Protein 4RIT (pdb70)

CATH classification: 3.90.1150.170 (+1 more: 3.40.640.10)

B-factor: mean 29.55, std 12.43, range [13.77, 82.66]

Structure (mmCIF, N/CA/C/O backbone):
data_4RIT
#
_entry.id   4RIT
#
_cell.length_a   77.483
_cell.length_b   118.566
_cell.length_c   126.018
_cell.angle_alpha   90.00
_cell.angle_beta   90.00
_cell.angle_gamma   90.00
#
_symmetry.space_group_name_H-M   'P 21 21 21'
#
loop_
_entity.id
_entity.type
_entity.pdbx_description
1 polymer 'Pyridoxal-dependent decarboxylase'
2 non-polymer 'CHLORIDE ION'
3 non-polymer GLYCEROL
4 non-polymer 2-AMINO-2-HYDROXYMETHYL-PROPANE-1,3-DIOL
5 water water
#
loop_
_atom_site.group_PDB
_atom_site.id
_atom_site.type_symbol
_atom_site.label_atom_id
_atom_site.label_alt_id
_atom_site.label_comp_id
_atom_site.label_asym_id
_atom_site.label_entity_id
_atom_site.label_seq_id
_atom_site.pdbx_PDB_ins_code
_atom_site.Cartn_x
_atom_site.Cartn_y
_atom_site.Cartn_z
_atom_site.occupancy
_atom_site.B_iso_or_equiv
_atom_site.auth_seq_id
_atom_site.auth_comp_id
_atom_site.auth_asym_id
_atom_site.auth_atom_id
_atom_site.pdbx_PDB_model_num
ATOM 1 N N . PHE A 1 8 ? 4.181 25.695 53.197 1.00 58.39 5 PHE B N 1
ATOM 2 C CA . PHE A 1 8 ? 3.820 26.846 52.372 1.00 60.89 5 PHE B CA 1
ATOM 3 C C . PHE A 1 8 ? 4.147 26.539 50.928 1.00 58.01 5 PHE B C 1
ATOM 4 O O . PHE A 1 8 ? 5.142 25.864 50.669 1.00 58.78 5 PHE B O 1
ATOM 12 N N . LEU A 1 9 ? 3.336 27.060 50.002 1.00 55.61 6 LEU B N 1
ATOM 13 C CA . LEU A 1 9 ? 3.616 26.968 48.556 1.00 46.48 6 LEU B CA 1
ATOM 14 C C . LEU A 1 9 ? 3.506 28.336 47.899 1.00 39.29 6 LEU B C 1
ATOM 15 O O . LEU A 1 9 ? 2.562 29.068 48.178 1.00 43.14 6 LEU B O 1
ATOM 20 N N . PRO A 1 10 ? 4.455 28.693 47.015 1.00 40.65 7 PRO B N 1
ATOM 21 C CA . PRO A 1 10 ? 4.282 30.002 46.358 1.00 41.44 7 PRO B CA 1
ATOM 22 C C . PRO A 1 10 ? 3.003 30.073 45.516 1.00 40.57 7 PRO B C 1
ATOM 23 O O . PRO A 1 10 ? 2.504 29.033 45.060 1.00 37.66 7 PRO B O 1
ATOM 27 N N . ALA A 1 11 ? 2.495 31.296 45.339 1.00 44.14 8 ALA B N 1
ATOM 28 C CA . ALA A 1 11 ? 1.255 31.575 44.626 1.00 42.22 8 ALA B CA 1
ATOM 29 C C . ALA A 1 11 ? 1.277 31.071 43.185 1.00 36.17 8 ALA B C 1
ATOM 30 O O . ALA A 1 11 ? 0.217 30.848 42.615 1.00 36.17 8 ALA B O 1
ATOM 32 N N . THR A 1 12 ? 2.463 30.902 42.596 1.00 29.47 9 THR B N 1
ATOM 33 C CA . THR A 1 12 ? 2.549 30.482 41.204 1.00 24.34 9 THR B CA 1
ATOM 34 C C . THR A 1 12 ? 3.270 29.149 41.019 1.00 23.59 9 THR B C 1
ATOM 35 O O . THR A 1 12 ? 3.643 28.811 39.887 1.00 24.61 9 THR B O 1
ATOM 39 N N . ALA A 1 13 ? 3.442 28.395 42.101 1.00 24.45 10 ALA B N 1
ATOM 40 C CA . ALA A 1 13 ? 4.095 27.076 42.002 1.00 24.36 10 ALA B CA 1
ATOM 41 C C . ALA A 1 13 ? 3.381 26.180 40.981 1.00 23.21 10 ALA B C 1
ATOM 42 O O . ALA A 1 13 ? 4.027 25.420 40.249 1.00 22.69 10 ALA B O 1
ATOM 44 N N . PHE A 1 14 ? 2.054 26.292 40.918 1.00 22.82 11 PHE B N 1
ATOM 45 C CA . PHE A 1 14 ? 1.245 25.558 39.938 1.00 22.71 11 PHE B CA 1
ATOM 46 C C . PHE A 1 14 ? 0.274 26.522 39.292 1.00 27.54 11 PHE B C 1
ATOM 47 O O . PHE A 1 14 ? 0.072 27.624 39.811 1.00 28.17 11 PHE B O 1
ATOM 55 N N . ILE A 1 15 ? -0.306 26.130 38.164 1.00 23.25 12 ILE B N 1
ATOM 56 C CA . ILE A 1 15 ? -1.334 26.965 37.538 1.00 20.45 12 ILE B CA 1
ATOM 57 C C . ILE A 1 15 ? -2.688 26.460 37.990 1.00 24.31 12 ILE B C 1
ATOM 58 O O . ILE A 1 15 ? -3.043 25.323 37.762 1.00 24.80 12 ILE B O 1
ATOM 63 N N . ASP A 1 16 ? -3.422 27.314 38.669 1.00 24.89 13 ASP B N 1
ATOM 64 C CA . ASP A 1 16 ? -4.725 26.945 39.188 1.00 24.13 13 ASP B CA 1
ATOM 65 C C . ASP A 1 16 ? -5.695 26.666 38.044 1.00 28.44 13 ASP B C 1
ATOM 66 O O . ASP A 1 16 ? -5.917 27.544 37.199 1.00 24.89 13 ASP B O 1
ATOM 71 N N . PRO A 1 17 ? -6.286 25.460 38.008 1.00 29.09 14 PRO B N 1
ATOM 72 C CA . PRO A 1 17 ? -7.123 25.079 36.855 1.00 29.80 14 PRO B CA 1
ATOM 73 C C . PRO A 1 17 ? -8.482 25.805 36.856 1.00 31.09 14 PRO B C 1
ATOM 74 O O . PRO A 1 17 ? -9.263 25.627 35.917 1.00 26.82 14 PRO B O 1
ATOM 78 N N . GLU A 1 18 ? -8.770 26.594 37.893 1.00 27.38 15 GLU B N 1
ATOM 79 C CA . GLU A 1 18 ? -9.994 27.383 37.921 1.00 29.38 15 GLU B CA 1
ATOM 80 C C . GLU A 1 18 ? -9.702 28.887 37.895 1.00 32.76 15 GLU B C 1
ATOM 81 O O . GLU A 1 18 ? -10.546 29.695 38.266 1.00 35.91 15 GLU B O 1
ATOM 87 N N . GLY A 1 19 ? -8.493 29.247 37.483 1.00 30.53 16 GLY B N 1
ATOM 88 C CA . GLY A 1 19 ? -8.161 30.618 37.152 1.00 31.15 16 GLY B CA 1
ATOM 89 C C . GLY A 1 19 ? -7.762 31.489 38.317 1.00 33.04 16 GLY B C 1
ATOM 90 O O . GLY A 1 19 ? -7.446 32.672 38.118 1.00 32.33 16 GLY B O 1
ATOM 91 N N . ARG A 1 20 ? -7.727 30.931 39.521 1.00 30.33 17 ARG B N 1
ATOM 92 C CA . ARG A 1 20 ? -7.596 31.788 40.707 1.00 32.91 17 ARG B CA 1
ATOM 93 C C . ARG A 1 20 ? -6.226 32.476 40.833 1.00 33.83 17 ARG B C 1
ATOM 94 O O . ARG A 1 20 ? -6.124 33.499 41.522 1.00 38.34 17 ARG B O 1
ATOM 102 N N . ASN A 1 21 ? -5.205 31.981 40.146 1.00 29.27 18 ASN B N 1
ATOM 103 C CA . ASN A 1 21 ? -3.924 32.695 40.110 1.00 28.88 18 ASN B CA 1
ATOM 104 C C . ASN A 1 21 ? -3.528 33.123 38.698 1.00 27.89 18 ASN B C 1
ATOM 105 O O . ASN A 1 21 ? -2.354 33.261 38.398 1.00 26.86 18 ASN B O 1
ATOM 110 N N . ARG A 1 22 ? -4.522 33.355 37.844 1.00 28.46 19 ARG B N 1
ATOM 111 C CA . ARG A 1 22 ? -4.244 33.619 36.436 1.00 27.65 19 ARG B CA 1
ATOM 112 C C . ARG A 1 22 ? -3.322 34.813 36.243 1.00 28.11 19 ARG B C 1
ATOM 113 O O . ARG A 1 22 ? -2.369 34.738 35.474 1.00 29.50 19 ARG B O 1
ATOM 121 N N . ASN A 1 23 ? -3.618 35.923 36.914 1.00 30.25 20 ASN B N 1
ATOM 122 C CA . ASN A 1 23 ? -2.837 37.126 36.637 1.00 31.92 20 ASN B CA 1
ATOM 123 C C . ASN A 1 23 ? -1.378 36.945 37.037 1.00 30.21 20 ASN B C 1
ATOM 124 O O . ASN A 1 23 ? -0.478 37.334 36.302 1.00 31.73 20 ASN B O 1
ATOM 129 N N . GLU A 1 24 ? -1.159 36.325 38.185 1.00 30.32 21 GLU B N 1
ATOM 130 C CA . GLU A 1 24 ? 0.171 36.070 38.696 1.00 29.37 21 GLU B CA 1
ATOM 131 C C . GLU A 1 24 ? 0.973 35.126 37.775 1.00 33.35 21 GLU B C 1
ATOM 132 O O . GLU A 1 24 ? 2.162 35.326 37.524 1.00 27.12 21 GLU B O 1
ATOM 138 N N . VAL A 1 25 ? 0.318 34.070 37.309 1.00 25.08 22 VAL B N 1
ATOM 139 C CA . VAL A 1 25 ? 0.944 33.136 36.411 1.00 25.96 22 VAL B CA 1
ATOM 140 C C . VAL A 1 25 ? 1.270 33.803 35.077 1.00 26.76 22 VAL B C 1
ATOM 141 O O . VAL A 1 25 ? 2.368 33.637 34.553 1.00 25.34 22 VAL B O 1
ATOM 145 N N . GLU A 1 26 ? 0.335 34.594 34.556 1.00 27.55 23 GLU B N 1
ATOM 146 C CA . GLU A 1 26 ? 0.533 35.232 33.259 1.00 26.90 23 GLU B CA 1
ATOM 147 C C . GLU A 1 26 ? 1.768 36.146 33.332 1.00 28.32 23 GLU B C 1
ATOM 148 O O . GLU A 1 26 ? 2.603 36.161 32.413 1.00 30.31 23 GLU B O 1
ATOM 154 N N . ARG A 1 27 ? 1.889 36.884 34.432 1.00 26.97 24 ARG B N 1
ATOM 155 C CA . ARG A 1 27 ? 3.011 37.801 34.635 1.00 26.50 24 ARG B CA 1
ATOM 156 C C . ARG A 1 27 ? 4.344 37.077 34.664 1.00 32.15 24 ARG B C 1
ATOM 157 O O . ARG A 1 27 ? 5.304 37.499 34.010 1.00 31.62 24 ARG B O 1
ATOM 165 N N . LEU A 1 28 ? 4.395 35.992 35.433 1.00 28.00 25 LEU B N 1
ATOM 166 C CA . LEU A 1 28 ? 5.608 35.179 35.547 1.00 27.44 25 LEU B CA 1
ATOM 167 C C . LEU A 1 28 ? 5.994 34.562 34.210 1.00 28.53 25 LEU B C 1
ATOM 168 O O . LEU A 1 28 ? 7.149 34.639 33.795 1.00 27.67 25 LEU B O 1
ATOM 173 N N . VAL A 1 29 ? 5.032 33.931 33.537 1.00 24.59 26 VAL B N 1
ATOM 174 C CA . VAL A 1 29 ? 5.313 33.347 32.229 1.00 24.43 26 VAL B CA 1
ATOM 175 C C . VAL A 1 29 ? 5.797 34.406 31.254 1.00 24.93 26 VAL B C 1
ATOM 176 O O . VAL A 1 29 ? 6.748 34.165 30.485 1.00 25.55 26 VAL B O 1
ATOM 180 N N . GLN A 1 30 ? 5.174 35.591 31.295 1.00 24.53 27 GLN B N 1
ATOM 181 C CA . GLN A 1 30 ? 5.525 36.630 30.349 1.00 26.36 27 GLN B CA 1
ATOM 182 C C . GLN A 1 30 ? 6.964 37.109 30.570 1.00 26.41 27 GLN B C 1
ATOM 183 O O . GLN A 1 30 ? 7.668 37.390 29.610 1.00 24.91 27 GLN B O 1
ATOM 189 N N . GLN A 1 31 ? 7.400 37.203 31.825 1.00 25.64 28 GLN B N 1
ATOM 190 C CA . GLN A 1 31 ? 8.775 37.627 32.106 1.00 27.55 28 GLN B CA 1
ATOM 191 C C . GLN A 1 31 ? 9.791 36.636 31.522 1.00 27.47 28 GLN B C 1
ATOM 192 O O . GLN A 1 31 ? 10.832 37.033 30.968 1.00 24.86 28 GLN B O 1
ATOM 198 N N . VAL A 1 32 ? 9.495 35.341 31.651 1.00 23.23 29 VAL B N 1
ATOM 199 C CA . VAL A 1 32 ? 10.390 34.331 31.104 1.00 23.74 29 VAL B CA 1
ATOM 200 C C . VAL A 1 32 ? 10.364 34.371 29.564 1.00 23.63 29 VAL B C 1
ATOM 201 O O . VAL A 1 32 ? 11.423 34.308 28.892 1.00 23.60 29 VAL B O 1
ATOM 205 N N . VAL A 1 33 ? 9.168 34.471 28.987 1.00 22.95 30 VAL B N 1
ATOM 206 C CA . VAL A 1 33 ? 9.075 34.533 27.514 1.00 23.00 30 VAL B CA 1
ATOM 207 C C . VAL A 1 33 ? 9.821 35.747 26.945 1.00 24.16 30 VAL B C 1
ATOM 208 O O . VAL A 1 33 ? 10.579 35.623 25.959 1.00 22.37 30 VAL B O 1
ATOM 212 N N . ASP A 1 34 ? 9.669 36.897 27.598 1.00 26.22 31 ASP B N 1
ATOM 213 C CA . ASP A 1 34 ? 10.325 38.121 27.122 1.00 25.17 31 ASP B CA 1
ATOM 214 C C . ASP A 1 34 ? 11.833 37.987 27.218 1.00 26.35 31 ASP B C 1
ATOM 215 O O . ASP A 1 34 ? 12.566 38.464 26.361 1.00 24.87 31 ASP B O 1
ATOM 220 N N . LEU A 1 35 ? 12.294 37.388 28.301 1.00 21.66 32 LEU B N 1
ATOM 221 C CA . LEU A 1 35 ? 13.719 37.170 28.483 1.00 24.44 32 LEU B CA 1
ATOM 222 C C . LEU A 1 35 ? 14.270 36.264 27.364 1.00 23.67 32 LEU B C 1
ATOM 223 O O . LEU A 1 35 ? 15.282 36.567 26.733 1.00 24.11 32 LEU B O 1
ATOM 228 N N . ILE A 1 36 ? 13.608 35.145 27.139 1.00 21.36 33 ILE B N 1
ATOM 229 C CA . ILE A 1 36 ? 14.029 34.212 26.109 1.00 22.35 33 ILE B CA 1
ATOM 230 C C . ILE A 1 36 ? 14.005 34.881 24.736 1.00 22.49 33 ILE B C 1
ATOM 231 O O . ILE A 1 36 ? 14.938 34.738 23.964 1.00 23.91 33 ILE B O 1
ATOM 236 N N . LEU A 1 37 ? 12.928 35.596 24.411 1.00 21.78 34 LEU B N 1
ATOM 237 C CA . LEU A 1 37 ? 12.856 36.250 23.091 1.00 22.99 34 LEU B CA 1
ATOM 238 C C . LEU A 1 37 ? 13.966 37.290 22.909 1.00 25.16 34 LEU B C 1
ATOM 239 O O . LEU A 1 37 ? 14.532 37.439 21.828 1.00 24.14 34 LEU B O 1
ATOM 244 N N . ALA A 1 38 ? 14.293 38.007 23.980 1.00 23.39 35 ALA B N 1
ATOM 245 C CA . ALA A 1 38 ? 15.362 38.994 23.882 1.00 25.62 35 ALA B CA 1
ATOM 246 C C . ALA A 1 38 ? 16.694 38.291 23.620 1.00 24.49 35 ALA B C 1
ATOM 247 O O . ALA A 1 38 ? 17.519 38.801 22.831 1.00 23.84 35 ALA B O 1
ATOM 249 N N . LYS A 1 39 ? 16.917 37.158 24.301 1.00 20.97 36 LYS B N 1
ATOM 250 C CA . LYS A 1 39 ? 18.194 36.458 24.158 1.00 20.23 36 LYS B CA 1
ATOM 251 C C . LYS A 1 39 ? 18.299 35.798 22.793 1.00 22.68 36 LYS B C 1
ATOM 252 O O . LYS A 1 39 ? 19.413 35.678 22.273 1.00 24.98 36 LYS B O 1
ATOM 258 N N . LEU A 1 40 ? 17.177 35.320 22.238 1.00 19.28 37 LEU B N 1
ATOM 259 C CA . LEU A 1 40 ? 17.259 34.636 20.934 1.00 19.70 37 LEU B CA 1
ATOM 260 C C . LEU A 1 40 ? 17.228 35.626 19.765 1.00 22.61 37 LEU B C 1
ATOM 261 O O . LEU A 1 40 ? 17.967 35.461 18.784 1.00 22.91 37 LEU B O 1
ATOM 266 N N . THR A 1 41 ? 16.376 36.639 19.832 1.00 18.79 38 THR B N 1
ATOM 267 C CA . THR A 1 41 ? 16.364 37.630 18.733 1.00 19.09 38 THR B CA 1
ATOM 268 C C . THR A 1 41 ? 17.665 38.447 18.753 1.00 22.00 38 THR B C 1
ATOM 269 O O . THR A 1 41 ? 18.022 39.062 17.756 1.00 23.67 38 THR B O 1
ATOM 273 N N . GLY A 1 42 ? 18.375 38.419 19.894 1.00 24.11 39 GLY B N 1
ATOM 274 C CA . GLY A 1 42 ? 19.662 39.074 20.031 1.00 24.80 39 GLY B CA 1
ATOM 275 C C . GLY A 1 42 ? 20.798 38.074 20.222 1.00 24.47 39 GLY B C 1
ATOM 276 O O . GLY A 1 42 ? 21.808 38.413 20.833 1.00 27.88 39 GLY B O 1
ATOM 277 N N . ALA A 1 43 ? 20.652 36.857 19.698 1.00 21.85 40 ALA B N 1
ATOM 278 C CA . ALA A 1 43 ? 21.643 35.814 19.951 1.00 20.93 40 ALA B CA 1
ATOM 279 C C . ALA A 1 43 ? 23.016 36.136 19.392 1.00 27.29 40 ALA B C 1
ATOM 280 O O . ALA A 1 43 ? 24.023 35.618 19.902 1.00 26.53 40 ALA B O 1
ATOM 282 N N . ALA A 1 44 ? 23.077 36.935 18.326 1.00 23.51 41 ALA B N 1
ATOM 283 C CA . ALA A 1 44 ? 24.369 37.251 17.743 1.00 23.12 41 ALA B CA 1
ATOM 284 C C . ALA A 1 44 ? 25.160 38.176 18.677 1.00 26.59 41 ALA B C 1
ATOM 285 O O . ALA A 1 44 ? 26.337 38.402 18.452 1.00 30.08 41 ALA B O 1
ATOM 287 N N . GLU A 1 45 ? 24.535 38.693 19.736 1.00 26.05 42 GLU B N 1
ATOM 288 C CA . GLU A 1 45 ? 25.289 39.515 20.687 1.00 31.26 42 GLU B CA 1
ATOM 289 C C . GLU A 1 45 ? 26.132 38.634 21.625 1.00 33.87 42 GLU B C 1
ATOM 290 O O . GLU A 1 45 ? 27.005 39.151 22.319 1.00 35.52 42 GLU B O 1
ATOM 296 N N . ARG A 1 46 ? 25.875 37.324 21.652 1.00 29.58 43 ARG B N 1
ATOM 297 C CA . ARG A 1 46 ? 26.648 36.399 22.499 1.00 24.50 43 ARG B CA 1
ATOM 298 C C . ARG A 1 46 ? 27.533 35.529 21.624 1.00 25.96 43 ARG B C 1
ATOM 299 O O . ARG A 1 46 ? 27.088 35.117 20.571 1.00 25.17 43 ARG B O 1
ATOM 307 N N . PRO A 1 47 ? 28.766 35.227 22.066 1.00 27.80 44 PRO B N 1
ATOM 308 C CA . PRO A 1 47 ? 29.665 34.448 21.204 1.00 27.01 44 PRO B CA 1
ATOM 309 C C . PRO A 1 47 ? 29.166 33.004 21.070 1.00 26.13 44 PRO B C 1
ATOM 310 O O . PRO A 1 47 ? 28.293 32.571 21.851 1.00 22.18 44 PRO B O 1
ATOM 314 N N . PRO A 1 48 ? 29.719 32.247 20.105 1.00 23.76 45 PRO B N 1
ATOM 315 C CA . PRO A 1 48 ? 29.233 30.873 19.913 1.00 23.92 45 PRO B CA 1
ATOM 316 C C . PRO A 1 48 ? 29.472 30.010 21.168 1.00 23.11 45 PRO B C 1
ATOM 317 O O . PRO A 1 48 ? 28.729 29.080 21.427 1.00 23.34 45 PRO B O 1
ATOM 329 N N . PRO A 1 50 ? 30.513 30.152 25.494 1.00 26.71 47 PRO B N 1
ATOM 330 C CA . PRO A 1 50 ? 30.581 31.183 26.545 1.00 28.41 47 PRO B CA 1
ATOM 331 C C . PRO A 1 50 ? 31.961 31.437 27.146 1.00 35.21 47 PRO B C 1
ATOM 332 O O . PRO A 1 50 ? 32.844 30.610 27.030 1.00 33.97 47 PRO B O 1
ATOM 336 N N . GLU A 1 51 ? 32.111 32.587 27.795 1.00 46.21 48 GLU B N 1
ATOM 337 C CA . GLU A 1 51 ? 33.347 32.943 28.487 1.00 57.30 48 GLU B CA 1
ATOM 338 C C . GLU A 1 51 ? 33.596 31.984 29.643 1.00 61.02 48 GLU B C 1
ATOM 339 O O . GLU A 1 51 ? 32.664 31.448 30.233 1.00 58.26 48 GLU B O 1
ATOM 345 N N . THR A 1 52 ? 34.861 31.763 29.961 1.00 66.21 49 THR B N 1
ATOM 346 C CA . THR A 1 52 ? 35.248 30.641 30.800 1.00 67.31 49 THR B CA 1
ATOM 347 C C . THR A 1 52 ? 34.544 30.678 32.148 1.00 70.56 49 THR B C 1
ATOM 348 O O . THR A 1 52 ? 34.401 31.721 32.767 1.00 70.98 49 THR B O 1
ATOM 352 N N . VAL A 1 53 ? 34.112 29.492 32.566 1.00 73.07 50 VAL B N 1
ATOM 353 C CA . VAL A 1 53 ? 32.959 29.266 33.423 1.00 68.81 50 VAL B CA 1
ATOM 354 C C . VAL A 1 53 ? 32.944 29.832 34.850 1.00 72.95 50 VAL B C 1
ATOM 355 O O . VAL A 1 53 ? 31.912 30.362 35.271 1.00 75.92 50 VAL B O 1
ATOM 357 N N . ASP A 1 54 ? 34.071 29.741 35.565 1.00 69.52 51 ASP B N 1
ATOM 358 C CA . ASP A 1 54 ? 34.150 30.049 37.006 1.00 71.71 51 ASP B CA 1
ATOM 359 C C . ASP A 1 54 ? 33.864 28.915 38.037 1.00 72.86 51 ASP B C 1
ATOM 360 O O . ASP A 1 54 ? 33.740 29.184 39.224 1.00 77.57 51 ASP B O 1
ATOM 362 N N . LEU A 1 55 ? 33.784 27.667 37.588 1.00 72.07 52 LEU B N 1
ATOM 363 C CA . LEU A 1 55 ? 33.832 26.491 38.477 1.00 66.23 52 LEU B CA 1
ATOM 364 C C . LEU A 1 55 ? 32.835 26.356 39.657 1.00 73.57 52 LEU B C 1
ATOM 365 O O . LEU A 1 55 ? 33.243 26.094 40.789 1.00 80.07 52 LEU B O 1
ATOM 370 N N . PRO A 1 56 ? 31.542 26.528 39.398 1.00 66.32 53 PRO B N 1
ATOM 371 C CA . PRO A 1 56 ? 30.520 26.568 40.472 1.00 62.51 53 PRO B CA 1
ATOM 372 C C . PRO A 1 56 ? 30.721 25.550 41.590 1.00 67.82 53 PRO B C 1
ATOM 373 O O . PRO A 1 56 ? 31.281 24.488 41.355 1.00 71.57 53 PRO B O 1
ATOM 377 N N . GLY A 1 57 ? 30.313 25.916 42.808 1.00 66.37 54 GLY B N 1
ATOM 378 C CA . GLY A 1 57 ? 30.625 25.128 43.994 1.00 64.27 54 GLY B CA 1
ATOM 379 C C . GLY A 1 57 ? 29.404 24.353 44.466 1.00 65.47 54 GLY B C 1
ATOM 380 O O . GLY A 1 57 ? 28.339 24.484 43.872 1.00 70.41 54 GLY B O 1
ATOM 381 N N . PRO A 1 58 ? 29.547 23.556 45.549 1.00 67.52 55 PRO B N 1
ATOM 382 C CA . PRO A 1 58 ? 28.472 22.635 45.975 1.00 69.67 55 PRO B CA 1
ATOM 383 C C . PRO A 1 58 ? 27.075 23.278 46.044 1.00 68.43 55 PRO B C 1
ATOM 384 O O . PRO A 1 58 ? 26.902 24.458 46.371 1.00 71.41 55 PRO B O 1
ATOM 388 N N . ILE A 1 59 ? 26.086 22.465 45.708 1.00 54.61 56 ILE B N 1
ATOM 389 C CA . ILE A 1 59 ? 24.713 22.904 45.540 1.00 44.37 56 ILE B CA 1
ATOM 390 C C . ILE A 1 59 ? 23.952 22.450 46.761 1.00 50.00 56 ILE B C 1
ATOM 391 O O . ILE A 1 59 ? 24.205 21.365 47.281 1.00 55.18 56 ILE B O 1
ATOM 396 N N . THR A 1 60 ? 23.059 23.279 47.275 1.00 49.53 57 THR B N 1
ATOM 397 C CA . THR A 1 60 ? 22.187 22.816 48.341 1.00 45.83 57 THR B CA 1
ATOM 398 C C . THR A 1 60 ? 20.752 23.008 47.869 1.00 45.63 57 THR B C 1
ATOM 399 O O . THR A 1 60 ? 20.426 24.005 47.211 1.00 48.08 57 THR B O 1
ATOM 403 N N . ILE A 1 61 ? 19.885 22.043 48.149 1.00 47.46 58 ILE B N 1
ATOM 404 C CA . ILE A 1 61 ? 18.498 22.206 47.727 1.00 46.31 58 ILE B CA 1
ATOM 405 C C . ILE A 1 61 ? 17.819 23.063 48.781 1.00 33.84 58 ILE B C 1
ATOM 406 O O . ILE A 1 61 ? 17.887 22.729 49.962 1.00 34.64 58 ILE B O 1
ATOM 411 N N . PRO A 1 62 ? 17.182 24.173 48.378 1.00 33.71 59 PRO B N 1
ATOM 412 C CA . PRO A 1 62 ? 16.706 25.078 49.430 1.00 40.51 59 PRO B CA 1
ATOM 413 C C . PRO A 1 62 ? 15.483 24.565 50.160 1.00 39.60 59 PRO B C 1
ATOM 414 O O . PRO A 1 62 ? 14.639 23.839 49.585 1.00 33.60 59 PRO B O 1
ATOM 418 N N . GLU A 1 63 ? 15.413 24.957 51.427 1.00 34.55 60 GLU B N 1
ATOM 419 C CA . GLU A 1 63 ? 14.276 24.701 52.276 1.00 35.05 60 GLU B CA 1
ATOM 420 C C . GLU A 1 63 ? 13.098 25.555 51.841 1.00 38.58 60 GLU B C 1
ATOM 421 O O . GLU A 1 63 ? 12.007 25.050 51.643 1.00 39.18 60 GLU B O 1
ATOM 427 N N . ALA A 1 64 ? 13.332 26.855 51.671 1.00 38.64 61 ALA B N 1
ATOM 428 C CA . ALA A 1 64 ? 12.247 27.788 51.413 1.00 36.59 61 ALA B CA 1
ATOM 429 C C . ALA A 1 64 ? 12.156 28.086 49.917 1.00 33.61 61 ALA B C 1
ATOM 430 O O . ALA A 1 64 ? 13.139 27.943 49.189 1.00 33.21 61 ALA B O 1
ATOM 432 N N . ALA A 1 65 ? 10.966 28.466 49.459 1.00 31.66 62 ALA B N 1
ATOM 433 C CA . ALA A 1 65 ? 10.721 28.810 48.047 1.00 29.52 62 ALA B CA 1
ATOM 434 C C . ALA A 1 65 ? 11.591 29.970 47.608 1.00 35.99 62 ALA B C 1
ATOM 435 O O . ALA A 1 65 ? 11.726 30.944 48.345 1.00 35.96 62 ALA B O 1
ATOM 437 N N . ALA A 1 66 ? 12.147 29.899 46.403 1.00 29.70 63 ALA B N 1
ATOM 438 C CA . ALA A 1 66 ? 12.901 31.004 45.840 1.00 28.54 63 ALA B CA 1
ATOM 439 C C . ALA A 1 66 ? 11.931 32.070 45.324 1.00 30.67 63 ALA B C 1
ATOM 440 O O . ALA A 1 66 ? 10.811 31.730 44.927 1.00 31.85 63 ALA B O 1
ATOM 442 N N . THR A 1 67 ? 12.378 33.318 45.297 1.00 29.95 64 THR B N 1
ATOM 443 C CA . THR A 1 67 ? 11.587 34.408 44.738 1.00 36.13 64 THR B CA 1
ATOM 444 C C . THR A 1 67 ? 11.574 34.314 43.213 1.00 32.88 64 THR B C 1
ATOM 445 O O . THR A 1 67 ? 12.488 33.730 42.606 1.00 27.73 64 THR B O 1
ATOM 449 N N . GLU A 1 68 ? 10.566 34.915 42.586 1.00 34.11 65 GLU B N 1
ATOM 450 C CA . GLU A 1 68 ? 10.554 34.954 41.120 1.00 38.87 65 GLU B CA 1
ATOM 451 C C . GLU A 1 68 ? 11.763 35.731 40.595 1.00 34.28 65 GLU B C 1
ATOM 452 O O . GLU A 1 68 ? 12.328 35.377 39.573 1.00 33.58 65 GLU B O 1
ATOM 458 N N . ALA A 1 69 ? 12.208 36.747 41.329 1.00 33.22 66 ALA B N 1
ATOM 459 C CA . ALA A 1 69 ? 13.436 37.457 40.961 1.00 34.62 66 ALA B CA 1
ATOM 460 C C . ALA A 1 69 ? 14.667 36.531 40.880 1.00 33.42 66 ALA B C 1
ATOM 461 O O . ALA A 1 69 ? 15.472 36.627 39.958 1.00 30.28 66 ALA B O 1
ATOM 463 N N . THR A 1 70 ? 14.826 35.670 41.880 1.00 29.04 67 THR B N 1
ATOM 464 C CA . THR A 1 70 ? 15.947 34.742 41.917 1.00 31.18 67 THR B CA 1
ATOM 465 C C . THR A 1 70 ? 15.852 33.771 40.733 1.00 28.28 67 THR B C 1
ATOM 466 O O . THR A 1 70 ? 16.861 33.450 40.102 1.00 26.74 67 THR B O 1
ATOM 470 N N . LEU A 1 71 ? 14.639 33.314 40.431 1.00 26.19 68 LEU B N 1
ATOM 471 C CA . LEU A 1 71 ? 14.453 32.332 39.374 1.00 25.15 68 LEU B CA 1
ATOM 472 C C . LEU A 1 71 ? 14.746 32.964 38.020 1.00 25.36 68 LEU B C 1
ATOM 473 O O . LEU A 1 71 ? 15.354 32.329 37.160 1.00 24.37 68 LEU B O 1
ATOM 478 N N . LEU A 1 72 ? 14.335 34.211 37.828 1.00 24.58 69 LEU B N 1
ATOM 479 C CA . LEU A 1 72 ? 14.609 34.865 36.557 1.00 29.91 69 LEU B CA 1
ATOM 480 C C . LEU A 1 72 ? 16.098 35.113 36.383 1.00 28.82 69 LEU B C 1
ATOM 481 O O . LEU A 1 72 ? 16.609 34.991 35.278 1.00 26.24 69 LEU B O 1
ATOM 486 N N . GLN A 1 73 ? 16.789 35.488 37.458 1.00 28.31 70 GLN B N 1
ATOM 487 C CA . GLN A 1 73 ? 18.248 35.644 37.372 1.00 31.20 70 GLN B CA 1
ATOM 488 C C . GLN A 1 73 ? 18.904 34.294 37.077 1.00 29.19 70 GLN B C 1
ATOM 489 O O . GLN A 1 73 ? 19.864 34.219 36.326 1.00 27.72 70 GLN B O 1
ATOM 495 N N . ALA A 1 74 ? 18.389 33.220 37.667 1.00 26.63 71 ALA B N 1
ATOM 496 C CA . ALA A 1 74 ? 18.925 31.902 37.357 1.00 26.59 71 ALA B CA 1
ATOM 497 C C . ALA A 1 74 ? 18.794 31.585 35.868 1.00 27.10 71 ALA B C 1
ATOM 498 O O . ALA A 1 74 ? 19.709 31.033 35.248 1.00 22.95 71 ALA B O 1
ATOM 500 N N . ILE A 1 75 ? 17.623 31.882 35.305 1.00 22.31 72 ILE B N 1
ATOM 501 C CA . ILE A 1 75 ? 17.414 31.623 33.872 1.00 21.35 72 ILE B CA 1
ATOM 502 C C . ILE A 1 75 ? 18.371 32.473 33.021 1.00 24.67 72 ILE B C 1
ATOM 503 O O . ILE A 1 75 ? 18.996 31.973 32.072 1.00 22.89 72 ILE B O 1
ATOM 508 N N A ARG A 1 76 ? 18.478 33.752 33.360 0.56 25.00 73 ARG B N 1
ATOM 509 N N B ARG A 1 76 ? 18.493 33.746 33.381 0.44 24.51 73 ARG B N 1
ATOM 510 C CA A ARG A 1 76 ? 19.391 34.648 32.661 0.56 23.03 73 ARG B CA 1
ATOM 511 C CA B ARG A 1 76 ? 19.386 34.672 32.691 0.44 23.06 73 ARG B CA 1
ATOM 512 C C A ARG A 1 76 ? 20.818 3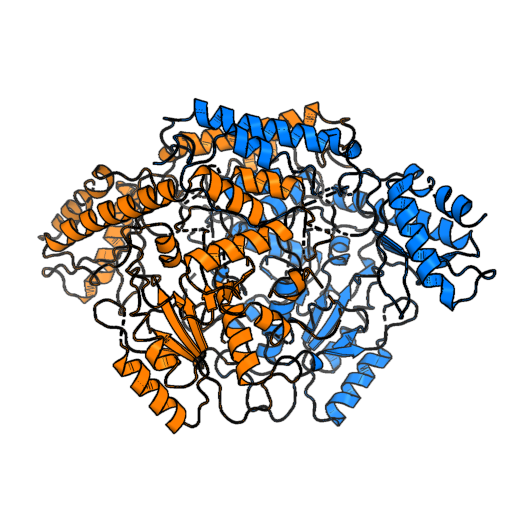4.082 32.686 0.56 23.10 73 ARG B C 1
ATOM 513 C C B ARG A 1 76 ? 20.838 34.168 32.712 0.44 25.02 73 ARG B C 1
ATOM 514 O O A ARG A 1 76 ? 21.477 33.993 31.648 0.56 26.04 73 ARG B O 1
ATOM 515 O O B ARG A 1 76 ? 21.539 34.226 31.702 0.44 27.18 73 ARG B O 1
ATOM 530 N N . ASP A 1 77 ? 21.282 33.669 33.860 1.00 26.90 74 ASP B N 1
ATOM 531 C CA . ASP A 1 77 ? 22.628 33.105 33.996 1.00 25.38 74 ASP B CA 1
ATOM 532 C C . ASP A 1 77 ? 22.799 31.800 33.211 1.00 26.44 74 ASP B C 1
ATOM 533 O O . ASP A 1 77 ? 23.848 31.573 32.602 1.00 23.19 74 ASP B O 1
ATOM 554 N N . VAL A 1 79 ? 21.230 30.941 30.467 1.00 22.64 76 VAL B N 1
ATOM 555 C CA . VAL A 1 79 ? 21.276 31.280 29.037 1.00 24.12 76 VAL B CA 1
ATOM 556 C C . VAL A 1 79 ? 22.612 31.909 28.693 1.00 23.66 76 VAL B C 1
ATOM 557 O O . VAL A 1 79 ? 23.276 31.472 27.744 1.00 23.09 76 VAL B O 1
ATOM 561 N N . ASP A 1 80 ? 23.048 32.874 29.500 1.00 23.37 77 ASP B N 1
ATOM 562 C CA . ASP A 1 80 ? 24.325 33.535 29.220 1.00 25.63 77 ASP B CA 1
ATOM 563 C C . ASP A 1 80 ? 25.510 32.564 29.294 1.00 27.39 77 ASP B C 1
ATOM 564 O O . ASP A 1 80 ? 26.469 32.723 28.566 1.00 27.84 77 ASP B O 1
ATOM 569 N N . GLY A 1 81 ? 25.460 31.572 30.172 1.00 25.18 78 GLY B N 1
ATOM 570 C CA . GLY A 1 81 ? 26.547 30.610 30.238 1.00 24.36 78 GLY B CA 1
ATOM 571 C C . GLY A 1 81 ? 26.453 29.392 29.280 1.00 26.50 78 GLY B C 1
ATOM 572 O O . GLY A 1 81 ? 27.255 28.479 29.386 1.00 25.60 78 GLY B O 1
ATOM 573 N N A SER A 1 82 ? 25.468 29.377 28.379 0.62 24.06 79 SER B N 1
ATOM 574 N N B SER A 1 82 ? 25.465 29.363 28.387 0.38 23.17 79 SER B N 1
ATOM 575 C CA A SER A 1 82 ? 25.211 28.194 27.532 0.62 21.14 79 SER B CA 1
ATOM 576 C CA B SER A 1 82 ? 25.245 28.175 27.548 0.38 20.85 79 SER B CA 1
ATOM 577 C C A SER A 1 82 ? 25.941 28.292 26.187 0.62 21.34 79 SER B C 1
ATOM 578 C C B SER A 1 82 ? 25.945 28.291 26.194 0.38 20.28 79 SER B C 1
ATOM 579 O O A SER A 1 82 ? 26.300 29.393 25.773 0.62 20.16 79 SER B O 1
ATOM 580 O O B SER A 1 82 ? 26.293 29.397 25.783 0.38 19.88 79 SER B O 1
ATOM 593 N N . ASN A 1 84 ? 25.967 28.567 22.194 1.00 18.14 81 ASN B N 1
ATOM 594 C CA . ASN A 1 84 ? 25.033 29.405 21.452 1.00 19.28 81 ASN B CA 1
ATOM 595 C C . ASN A 1 84 ? 25.107 29.100 19.938 1.00 18.72 81 ASN B C 1
ATOM 596 O O . ASN A 1 84 ? 25.708 29.863 19.162 1.00 19.44 81 ASN B O 1
ATOM 601 N N . PRO A 1 85 ? 24.500 28.005 19.522 1.00 17.68 82 PRO B N 1
ATOM 602 C CA . PRO A 1 85 ? 24.501 27.595 18.112 1.00 17.92 82 PRO B CA 1
ATOM 603 C C . PRO A 1 85 ? 23.716 28.552 17.248 1.00 20.12 82 PRO B C 1
ATOM 604 O O . PRO A 1 85 ? 23.808 28.449 16.035 1.00 20.97 82 PRO B O 1
ATOM 608 N N . ALA A 1 86 ? 22.998 29.502 17.835 1.00 16.75 83 ALA B N 1
ATOM 609 C CA . ALA A 1 86 ? 22.319 30.503 17.017 1.00 19.61 83 ALA B CA 1
ATOM 610 C C . ALA A 1 86 ? 23.273 31.601 16.487 1.00 19.45 83 ALA B C 1
ATOM 611 O O . ALA A 1 86 ? 22.962 32.322 15.531 1.00 19.37 83 ALA B O 1
ATOM 613 N N . ASN A 1 87 ? 24.454 31.727 17.075 1.00 18.13 84 ASN B N 1
ATOM 614 C CA . ASN A 1 87 ? 25.417 32.698 16.573 1.00 18.96 84 ASN B CA 1
ATOM 615 C C . ASN A 1 87 ? 25.801 32.238 15.172 1.00 19.55 84 ASN B C 1
ATOM 616 O O . ASN A 1 87 ? 26.139 31.098 15.000 1.00 18.10 84 ASN B O 1
ATOM 621 N N . PRO A 1 88 ? 25.750 33.127 14.173 1.00 19.37 85 PRO B N 1
ATOM 622 C CA . PRO A 1 88 ? 26.085 32.667 12.808 1.00 19.61 85 PRO B CA 1
ATOM 623 C C . PRO A 1 88 ? 27.505 32.106 12.612 1.00 22.19 85 PRO B C 1
ATOM 624 O O . PRO A 1 88 ? 27.776 31.433 11.587 1.00 20.96 85 PRO B O 1
ATOM 628 N N . GLY A 1 89 ? 28.399 32.394 13.552 1.00 20.56 86 GLY B N 1
ATOM 629 C CA . GLY A 1 89 ? 29.747 31.850 13.538 1.00 20.10 86 GLY B CA 1
ATOM 630 C C . GLY A 1 89 ? 29.881 30.481 14.176 1.00 19.04 86 GLY B C 1
ATOM 631 O O . GLY A 1 89 ? 30.971 29.903 14.194 1.00 21.28 86 GLY B O 1
ATOM 632 N N . TYR A 1 90 ? 28.774 29.941 14.679 1.00 18.32 87 TYR B N 1
ATOM 633 C CA . TYR A 1 90 ? 28.789 28.575 15.209 1.00 17.92 87 TYR B CA 1
ATOM 634 C C . TYR A 1 90 ? 28.697 27.604 14.053 1.00 19.10 87 TYR B C 1
ATOM 635 O O . TYR A 1 90 ? 27.621 27.442 13.461 1.00 19.47 87 TYR B O 1
ATOM 644 N N . ILE A 1 91 ? 29.831 27.037 13.677 1.00 18.21 88 ILE B N 1
ATOM 645 C CA . ILE A 1 91 ? 29.887 26.133 12.554 1.00 19.54 88 ILE B CA 1
ATOM 646 C C . ILE A 1 91 ? 30.597 24.807 12.812 1.00 21.34 88 ILE B C 1
ATOM 647 O O . ILE A 1 91 ? 31.193 24.267 11.912 1.00 24.93 88 ILE B O 1
ATOM 652 N N . GLY A 1 92 ? 30.570 24.326 14.046 1.00 21.15 89 GLY B N 1
ATOM 653 C CA . GLY A 1 92 ? 31.378 23.188 14.437 1.00 21.40 89 GLY B CA 1
ATOM 654 C C . GLY A 1 92 ? 30.769 21.850 14.809 1.00 21.08 89 GLY B C 1
ATOM 655 O O . GLY A 1 92 ? 31.472 20.870 14.914 1.00 21.67 89 GLY B O 1
ATOM 656 N N . HIS A 1 93 ? 29.463 21.806 15.012 1.00 18.48 90 HIS B N 1
ATOM 657 C CA . HIS A 1 93 ? 28.832 20.599 15.514 1.00 17.14 90 HIS B CA 1
ATOM 658 C C . HIS A 1 93 ? 27.480 20.314 14.908 1.00 17.91 90 HIS B C 1
ATOM 659 O O . HIS A 1 93 ? 26.855 21.200 14.384 1.00 17.75 90 HIS B O 1
ATOM 674 N N . ASP A 1 95 ? 24.853 20.250 16.158 1.00 21.21 92 ASP B N 1
ATOM 675 C CA . ASP A 1 95 ? 23.904 20.772 17.121 1.00 21.72 92 ASP B CA 1
ATOM 676 C C . ASP A 1 95 ? 23.409 22.115 16.621 1.00 20.08 92 ASP B C 1
ATOM 677 O O . ASP A 1 95 ? 24.082 23.109 16.720 1.00 23.78 92 ASP B O 1
ATOM 682 N N . PRO A 1 96 ? 22.132 22.070 16.058 1.00 18.92 93 PRO B N 1
ATOM 683 C CA . PRO A 1 96 ? 21.720 23.328 15.429 1.00 18.15 93 PRO B CA 1
ATOM 684 C C . PRO A 1 96 ? 20.896 24.233 16.324 1.00 17.36 93 PRO B C 1
ATOM 685 O O . PRO A 1 96 ? 20.449 23.798 17.355 1.00 19.41 93 PRO B O 1
ATOM 697 N N . PRO A 1 98 ? 17.472 25.778 17.238 1.00 16.79 95 PRO B N 1
ATOM 698 C CA . PRO A 1 98 ? 16.181 25.094 17.089 1.00 17.06 95 PRO B CA 1
ATOM 699 C C . PRO A 1 98 ? 15.203 25.876 16.221 1.00 19.00 95 PRO B C 1
ATOM 700 O O . PRO A 1 98 ? 15.191 27.092 16.276 1.00 17.64 95 PRO B O 1
ATOM 704 N N . ALA A 1 99 ? 14.371 25.165 15.460 1.00 19.42 96 ALA B N 1
ATOM 705 C CA . ALA A 1 99 ? 13.250 25.791 14.742 1.00 17.77 96 ALA B CA 1
ATOM 706 C C . ALA A 1 99 ? 12.321 26.451 15.759 1.00 19.68 96 ALA B C 1
ATOM 707 O O . ALA A 1 99 ? 12.155 25.943 16.868 1.00 19.35 96 ALA B O 1
ATOM 709 N N . THR A 1 100 ? 11.676 27.535 15.364 1.00 22.37 97 THR B N 1
ATOM 710 C CA . THR A 1 100 ? 10.772 28.270 16.256 1.00 20.93 97 THR B CA 1
ATOM 711 C C . THR A 1 100 ? 9.676 27.361 16.782 1.00 22.42 97 THR B C 1
ATOM 712 O O . THR A 1 100 ? 9.363 27.390 17.989 1.00 19.92 97 THR B O 1
ATOM 732 N N . ALA A 1 102 ? 9.766 24.236 17.185 1.00 17.68 99 ALA B N 1
ATOM 733 C CA . ALA A 1 102 ? 10.284 23.198 18.073 1.00 17.15 99 ALA B CA 1
ATOM 734 C C . ALA A 1 102 ? 10.362 23.721 19.499 1.00 17.03 99 ALA B C 1
ATOM 735 O O . ALA A 1 102 ? 10.016 22.988 20.469 1.00 18.78 99 ALA B O 1
ATOM 737 N N . ILE A 1 103 ? 10.811 24.976 19.640 1.00 17.87 100 ILE B N 1
ATOM 738 C CA . ILE A 1 103 ? 10.746 25.649 20.949 1.00 18.11 100 ILE B CA 1
ATOM 739 C C . ILE A 1 103 ? 9.283 25.667 21.467 1.00 20.73 100 ILE B C 1
ATOM 740 O O . ILE A 1 103 ? 9.002 25.298 22.607 1.00 21.47 100 ILE B O 1
ATOM 745 N N . LEU A 1 104 ? 8.349 26.094 20.625 1.00 20.46 101 LEU B N 1
ATOM 746 C CA . LEU A 1 104 ? 6.961 26.208 21.066 1.00 20.06 101 LEU B CA 1
ATOM 747 C C . LEU A 1 104 ? 6.341 24.830 21.284 1.00 21.30 101 LEU B C 1
ATOM 748 O O . LEU A 1 104 ? 5.512 24.652 22.178 1.00 22.10 101 LEU B O 1
ATOM 753 N N . GLY A 1 105 ? 6.741 23.848 20.479 1.00 18.73 102 GLY B N 1
ATOM 754 C CA . GLY A 1 105 ? 6.213 22.504 20.662 1.00 20.75 102 GLY B CA 1
ATOM 755 C C . GLY A 1 105 ? 6.594 21.925 22.013 1.00 21.83 102 GLY B C 1
ATOM 756 O O . GLY A 1 105 ? 5.792 21.258 22.658 1.00 20.67 102 GLY B O 1
ATOM 757 N N . ASP A 1 106 ? 7.814 22.183 22.469 1.00 18.86 103 ASP B N 1
ATOM 758 C CA . ASP A 1 106 ? 8.145 21.740 23.832 1.00 19.00 103 ASP B CA 1
ATOM 759 C C . ASP A 1 106 ? 7.406 22.495 24.921 1.00 18.82 103 ASP B C 1
ATOM 760 O O . ASP A 1 106 ? 7.143 21.941 25.982 1.00 20.87 103 ASP B O 1
ATOM 765 N N . LEU A 1 107 ? 7.099 23.763 24.695 1.00 20.15 104 LEU B N 1
ATOM 766 C CA . LEU A 1 107 ? 6.308 24.501 25.658 1.00 21.77 104 LEU B CA 1
ATOM 767 C C . LEU A 1 107 ? 4.933 23.827 25.754 1.00 23.28 104 LEU B C 1
ATOM 768 O O . LEU A 1 107 ? 4.403 23.583 26.847 1.00 20.79 104 LEU B O 1
ATOM 773 N N . VAL A 1 108 ? 4.359 23.518 24.593 1.00 17.99 105 VAL B N 1
ATOM 774 C CA . VAL A 1 108 ? 3.042 22.850 24.538 1.00 18.18 105 VAL B CA 1
ATOM 775 C C . VAL A 1 108 ? 3.096 21.456 25.202 1.00 19.84 105 VAL B C 1
ATOM 776 O O . VAL A 1 108 ? 2.216 21.057 25.966 1.00 19.60 105 VAL B O 1
ATOM 780 N N . ALA A 1 109 ? 4.113 20.684 24.854 1.00 17.84 106 ALA B N 1
ATOM 781 C CA . ALA A 1 109 ? 4.229 19.336 25.407 1.00 18.44 106 ALA B CA 1
ATOM 782 C C . ALA A 1 109 ? 4.381 19.366 26.942 1.00 18.62 106 ALA B C 1
ATOM 783 O O . ALA A 1 109 ? 3.745 18.588 27.624 1.00 18.80 106 ALA B O 1
ATOM 785 N N . ALA A 1 110 ? 5.223 20.244 27.465 1.00 17.39 107 ALA B N 1
ATOM 786 C CA . ALA A 1 110 ? 5.405 20.328 28.929 1.00 17.53 107 ALA B CA 1
ATOM 787 C C . ALA A 1 110 ? 4.095 20.773 29.607 1.00 21.80 107 ALA B C 1
ATOM 788 O O . ALA A 1 110 ? 3.746 20.305 30.717 1.00 21.90 107 ALA B O 1
ATOM 790 N N . ALA A 1 111 ? 3.365 21.674 28.951 1.00 18.61 108 ALA B N 1
ATOM 791 C CA . ALA A 1 111 ? 2.131 22.212 29.526 1.00 19.50 108 ALA B CA 1
ATOM 792 C C . ALA A 1 111 ? 1.100 21.089 29.708 1.00 23.94 108 ALA B C 1
ATOM 793 O O . ALA A 1 111 ? 0.470 21.007 30.759 1.00 21.79 108 ALA B O 1
ATOM 795 N N . VAL A 1 112 ? 0.881 20.254 28.693 1.00 19.28 109 VAL B N 1
ATOM 796 C CA . VAL A 1 112 ? -0.195 19.265 28.893 1.00 24.51 109 VAL B CA 1
ATOM 797 C C . VAL A 1 112 ? 0.383 18.043 29.610 1.00 20.24 109 VAL B C 1
ATOM 798 O O . VAL A 1 112 ? -0.352 17.278 30.232 1.00 20.62 109 VAL B O 1
ATOM 802 N N . ASN A 1 113 ? 1.698 17.878 29.524 1.00 20.07 110 ASN B N 1
ATOM 803 C CA . ASN A 1 113 ? 2.392 16.815 30.307 1.00 18.69 110 ASN B CA 1
ATOM 804 C C . ASN A 1 113 ? 1.757 15.408 30.206 1.00 22.17 110 ASN B C 1
ATOM 805 O O . ASN A 1 113 ? 1.488 14.747 31.205 1.00 19.73 110 ASN B O 1
ATOM 810 N N . ASN A 1 114 ? 1.491 14.983 28.975 1.00 20.04 111 ASN B N 1
ATOM 811 C CA . ASN A 1 114 ? 0.996 13.652 28.702 1.00 20.63 111 ASN B CA 1
ATOM 812 C C . ASN A 1 114 ? 2.189 12.703 28.692 1.00 20.64 111 ASN B C 1
ATOM 813 O O . ASN A 1 114 ? 3.366 13.129 28.752 1.00 18.77 111 ASN B O 1
ATOM 818 N N . ASN A 1 115 ? 1.888 11.417 28.581 1.00 22.96 112 ASN B N 1
ATOM 819 C CA . ASN A 1 115 ? 2.897 10.367 28.690 1.00 21.26 112 ASN B CA 1
ATOM 820 C C . ASN A 1 115 ? 2.788 9.416 27.530 1.00 19.71 112 ASN B C 1
ATOM 821 O O . ASN A 1 115 ? 1.744 8.791 27.369 1.00 20.36 112 ASN B O 1
ATOM 834 N N . LEU A 1 117 ? 3.899 6.499 27.255 1.00 19.07 114 LEU B N 1
ATOM 835 C CA . LEU A 1 117 ? 3.862 5.123 27.707 1.00 20.03 114 LEU B CA 1
ATOM 836 C C . LEU A 1 117 ? 2.679 4.341 27.108 1.00 24.16 114 LEU B C 1
ATOM 837 O O . LEU A 1 117 ? 2.809 3.170 26.745 1.00 23.03 114 LEU B O 1
ATOM 842 N N . SER A 1 118 ? 1.493 4.957 27.076 1.00 21.42 115 SER B N 1
ATOM 843 C CA . SER A 1 118 ? 0.288 4.227 26.674 1.00 25.68 115 SER B CA 1
ATOM 844 C C . SER A 1 118 ? -0.684 5.177 25.967 1.00 28.64 115 SER B C 1
ATOM 845 O O . SER A 1 118 ? -0.566 6.415 26.081 1.00 25.23 115 SER B O 1
ATOM 848 N N . LEU A 1 119 ? -1.577 4.591 25.174 1.00 27.52 116 LEU B N 1
ATOM 849 C CA . LEU A 1 119 ? -2.564 5.367 24.421 1.00 32.09 116 LEU B CA 1
ATOM 850 C C . LEU A 1 119 ? -3.423 6.194 25.376 1.00 32.20 116 LEU B C 1
ATOM 851 O O . LEU A 1 119 ? -3.693 7.369 25.153 1.00 31.57 116 LEU B O 1
ATOM 856 N N . GLU A 1 120 ? -3.813 5.567 26.472 1.00 26.94 117 GLU B N 1
ATOM 857 C CA . GLU A 1 120 ? -4.674 6.198 27.457 1.00 29.28 117 GLU B CA 1
ATOM 858 C C . GLU A 1 120 ? -4.005 7.421 28.102 1.00 28.71 117 GLU B C 1
ATOM 859 O O . GLU A 1 120 ? -4.681 8.390 28.480 1.00 30.25 117 GLU B O 1
ATOM 881 N N . SER A 1 122 ? -1.730 9.264 26.409 1.00 21.54 119 SER B N 1
ATOM 882 C CA . SER A 1 122 ? -1.369 10.250 25.401 1.00 20.62 119 SER B CA 1
ATOM 883 C C . SER A 1 122 ? -2.348 10.126 24.246 1.00 23.09 119 SER B C 1
ATOM 884 O O . SER A 1 122 ? -1.929 9.837 23.130 1.00 23.48 119 SER B O 1
ATOM 887 N N . PRO A 1 123 ? -3.649 10.339 24.523 1.00 22.51 120 PRO B N 1
ATOM 888 C CA . PRO A 1 123 ? -4.667 9.981 23.521 1.00 26.30 120 PRO B CA 1
ATOM 889 C C . PRO A 1 123 ? -4.540 10.775 22.222 1.00 31.03 120 PRO B C 1
ATOM 890 O O . PRO A 1 123 ? -4.875 10.192 21.212 1.00 39.91 120 PRO B O 1
ATOM 894 N N . SER A 1 124 ? -4.100 12.027 22.254 1.00 28.43 121 SER B N 1
ATOM 895 C CA . SER A 1 124 ? -3.929 12.814 21.015 1.00 32.86 121 SER B CA 1
ATOM 896 C C . SER A 1 124 ? -2.497 12.853 20.477 1.00 38.05 121 SER B C 1
ATOM 897 O O . SER A 1 124 ? -2.246 13.594 19.506 1.00 36.46 121 SER B O 1
ATOM 900 N N . PHE A 1 125 ? -1.567 12.099 21.087 1.00 19.87 122 PHE B N 1
ATOM 901 C CA . PHE A 1 125 ? -0.151 12.096 20.666 1.00 20.64 122 PHE B CA 1
ATOM 902 C C . PHE A 1 125 ? 0.284 10.694 20.191 1.00 19.86 122 PHE B C 1
ATOM 903 O O . PHE A 1 125 ? 1.107 10.584 19.280 1.00 21.54 122 PHE B O 1
ATOM 911 N N . SER A 1 126 ? -0.249 9.649 20.824 1.00 19.42 123 SER B N 1
ATOM 912 C CA . SER A 1 126 ? 0.207 8.298 20.452 1.00 19.55 123 SER B CA 1
ATOM 913 C C . SER A 1 126 ? -0.107 7.934 18.989 1.00 20.03 123 SER B C 1
ATOM 914 O O . SER A 1 126 ? 0.762 7.397 18.263 1.00 20.84 123 SER B O 1
ATOM 917 N N . ARG A 1 127 ? -1.355 8.140 18.579 1.00 21.10 124 ARG B N 1
ATOM 918 C CA . ARG A 1 127 ? -1.716 7.737 17.217 1.00 24.02 124 ARG B CA 1
ATOM 919 C C . ARG A 1 127 ? -0.996 8.649 16.255 1.00 23.19 124 ARG B C 1
ATOM 920 O O . ARG A 1 127 ? -0.597 8.239 15.175 1.00 22.43 124 ARG B O 1
ATOM 928 N N . LEU A 1 128 ? -0.812 9.903 16.652 1.00 21.33 125 LEU B N 1
ATOM 929 C CA . LEU A 1 128 ? -0.086 10.827 15.750 1.00 22.39 125 LEU B CA 1
ATOM 930 C C . LEU A 1 128 ? 1.332 10.371 15.515 1.00 21.56 125 LEU B C 1
ATOM 931 O O . LEU A 1 128 ? 1.840 10.411 14.372 1.00 20.01 125 LEU B O 1
ATOM 936 N N . GLU A 1 129 ? 1.998 9.941 16.584 1.00 18.81 126 GLU B N 1
ATOM 937 C CA . GLU A 1 129 ? 3.371 9.505 16.430 1.00 17.59 126 GLU B CA 1
ATOM 938 C C . GLU A 1 129 ? 3.438 8.282 15.512 1.00 18.89 126 GLU B C 1
ATOM 939 O O . GLU A 1 129 ? 4.262 8.230 14.582 1.00 19.89 126 GLU B O 1
ATOM 945 N N . THR A 1 130 ? 2.550 7.319 15.749 1.00 18.65 127 THR B N 1
ATOM 946 C CA . THR A 1 130 ? 2.593 6.082 14.951 1.00 19.32 127 THR B CA 1
ATOM 947 C C . THR A 1 130 ? 2.348 6.431 13.471 1.00 20.08 127 THR B C 1
ATOM 948 O O . THR A 1 130 ? 3.059 5.944 12.579 1.00 20.19 127 THR B O 1
ATOM 952 N N . LEU A 1 131 ? 1.335 7.255 13.217 1.00 20.36 128 LEU B N 1
ATOM 953 C CA . LEU A 1 131 ? 0.993 7.613 11.848 1.00 21.06 128 LEU B CA 1
ATOM 954 C C . LEU A 1 131 ? 2.083 8.444 11.190 1.00 21.91 128 LEU B C 1
ATOM 955 O O . LEU A 1 131 ? 2.404 8.263 9.990 1.00 21.19 128 LEU B O 1
ATOM 960 N N . LEU A 1 132 ? 2.651 9.367 11.949 1.00 19.16 129 LEU B N 1
ATOM 961 C CA . LEU A 1 132 ? 3.710 10.209 11.368 1.00 20.51 129 LEU B CA 1
ATOM 962 C C . LEU A 1 132 ? 4.951 9.374 11.052 1.00 19.81 129 LEU B C 1
ATOM 963 O O . LEU A 1 132 ? 5.606 9.565 10.028 1.00 19.56 129 LEU B O 1
ATOM 968 N N . LEU A 1 133 ? 5.259 8.406 11.916 1.00 17.67 130 LEU B N 1
ATOM 969 C CA . LEU A 1 133 ? 6.449 7.628 11.633 1.00 17.32 130 LEU B CA 1
ATOM 970 C C . LEU A 1 133 ? 6.208 6.648 10.489 1.00 18.87 130 LEU B C 1
ATOM 971 O O . LEU A 1 133 ? 7.157 6.318 9.755 1.00 19.03 130 LEU B O 1
ATOM 976 N N . ARG A 1 134 ? 4.974 6.193 10.292 1.00 19.53 131 ARG B N 1
ATOM 977 C CA . ARG A 1 134 ? 4.721 5.452 9.049 1.00 23.01 131 ARG B CA 1
ATOM 978 C C . ARG A 1 134 ? 4.971 6.327 7.797 1.00 24.15 131 ARG B C 1
ATOM 979 O O . ARG A 1 134 ? 5.455 5.847 6.754 1.00 22.32 131 ARG B O 1
ATOM 987 N N . ALA A 1 135 ? 4.580 7.588 7.866 1.00 20.46 132 ALA B N 1
ATOM 988 C CA . ALA A 1 135 ? 4.755 8.486 6.748 1.00 22.24 132 ALA B CA 1
ATOM 989 C C . ALA A 1 135 ? 6.249 8.709 6.510 1.00 22.10 132 ALA B C 1
ATOM 990 O O . ALA A 1 135 ? 6.692 8.717 5.337 1.00 21.54 132 ALA B O 1
ATOM 992 N N . ILE A 1 136 ? 7.033 8.868 7.588 1.00 18.73 133 ILE B N 1
ATOM 993 C CA . ILE A 1 136 ? 8.468 9.069 7.420 1.00 19.33 133 ILE B CA 1
ATOM 994 C C . ILE A 1 136 ? 9.099 7.797 6.873 1.00 23.14 133 ILE B C 1
ATOM 995 O O . ILE A 1 136 ? 9.975 7.876 6.007 1.00 21.63 133 ILE B O 1
ATOM 1000 N N . ALA A 1 137 ? 8.655 6.624 7.342 1.00 20.96 134 ALA B N 1
ATOM 1001 C CA . ALA A 1 137 ? 9.180 5.371 6.772 1.00 20.90 134 ALA B CA 1
ATOM 1002 C C . ALA A 1 137 ? 8.916 5.313 5.250 1.00 24.31 134 ALA B C 1
ATOM 1003 O O . ALA A 1 137 ? 9.777 4.831 4.509 1.00 23.52 134 ALA B O 1
ATOM 1005 N N . GLY A 1 138 ? 7.745 5.798 4.799 1.00 21.21 135 GLY B N 1
ATOM 1006 C CA . GLY A 1 138 ? 7.424 5.880 3.369 1.00 23.93 135 GLY B CA 1
ATOM 1007 C C . GLY A 1 138 ? 8.416 6.737 2.600 1.00 24.69 135 GLY B C 1
ATOM 1008 O O . GLY A 1 138 ? 8.802 6.427 1.456 1.00 27.36 135 GLY B O 1
ATOM 1009 N N . LEU A 1 139 ? 8.863 7.814 3.205 1.00 22.21 136 LEU B N 1
ATOM 1010 C CA . LEU A 1 139 ? 9.869 8.678 2.590 1.00 26.37 136 LEU B CA 1
ATOM 1011 C C . LEU A 1 139 ? 11.220 7.945 2.420 1.00 28.15 136 LEU B C 1
ATOM 1012 O O . LEU A 1 139 ? 11.974 8.242 1.491 1.00 25.98 136 LEU B O 1
ATOM 1017 N N . PHE A 1 140 ? 11.533 7.021 3.329 1.00 22.22 137 PHE B N 1
ATOM 1018 C CA . PHE A 1 140 ? 12.729 6.195 3.203 1.00 21.20 137 PHE B CA 1
ATOM 1019 C C . PHE A 1 140 ? 12.518 5.029 2.255 1.00 25.00 137 PHE B C 1
ATOM 1020 O O . PHE A 1 140 ? 13.479 4.367 1.906 1.00 26.69 137 PHE B O 1
ATOM 1028 N N . GLY A 1 141 ? 11.274 4.798 1.838 1.00 21.88 138 GLY B N 1
ATOM 1029 C CA . GLY A 1 141 ? 10.974 3.770 0.851 1.00 23.18 138 GLY B CA 1
ATOM 1030 C C . GLY A 1 141 ? 10.913 2.356 1.409 1.00 23.30 138 GLY B C 1
ATOM 1031 O O . GLY A 1 141 ? 11.078 1.372 0.661 1.00 24.95 138 GLY B O 1
ATOM 1032 N N . LEU A 1 142 ? 10.682 2.242 2.711 1.00 22.76 139 LEU B N 1
ATOM 1033 C CA . LEU A 1 142 ? 10.717 0.943 3.393 1.00 22.55 139 LEU B CA 1
ATOM 1034 C C . LEU A 1 142 ? 9.551 -0.013 3.163 1.00 24.32 139 LEU B C 1
ATOM 1035 O O . LEU A 1 142 ? 9.639 -1.212 3.509 1.00 29.12 139 LEU B O 1
ATOM 1040 N N . GLY A 1 143 ? 8.445 0.484 2.629 1.00 24.58 140 GLY B N 1
ATOM 1041 C CA . GLY A 1 143 ? 7.367 -0.430 2.242 1.00 27.91 140 GLY B CA 1
ATOM 1042 C C . GLY A 1 143 ? 6.175 -0.404 3.202 1.00 26.23 140 GLY B C 1
ATOM 1043 O O . GLY A 1 143 ? 6.200 0.272 4.257 1.00 26.07 140 GLY B O 1
ATOM 1044 N N . GLU A 1 144 ? 5.133 -1.171 2.862 1.00 27.84 141 GLU B N 1
ATOM 1045 C CA . GLU A 1 144 ? 3.838 -0.933 3.490 1.00 32.92 141 GLU B CA 1
ATOM 1046 C C . GLU A 1 144 ? 3.755 -1.480 4.923 1.00 32.62 141 GLU B C 1
ATOM 1047 O O . GLU A 1 144 ? 2.924 -1.026 5.701 1.00 32.59 141 GLU B O 1
ATOM 1053 N N . GLN A 1 145 ? 4.662 -2.373 5.307 1.00 29.12 142 GLN B N 1
ATOM 1054 C CA . GLN A 1 145 ? 4.646 -2.879 6.688 1.00 27.00 142 GLN B CA 1
ATOM 1055 C C . GLN A 1 145 ? 5.488 -2.041 7.642 1.00 28.20 142 GLN B C 1
ATOM 1056 O O . GLN A 1 145 ? 5.606 -2.384 8.827 1.00 25.44 142 GLN B O 1
ATOM 1062 N N . ALA A 1 146 ? 6.085 -0.961 7.150 1.00 24.08 143 ALA B N 1
ATOM 1063 C CA . ALA A 1 146 ? 7.084 -0.252 7.944 1.00 22.47 143 ALA B CA 1
ATOM 1064 C C . ALA A 1 146 ? 6.500 0.664 9.031 1.00 26.72 143 ALA B C 1
ATOM 1065 O O . ALA A 1 146 ? 5.376 1.155 8.935 1.00 28.19 143 ALA B O 1
ATOM 1067 N N . GLY A 1 147 ? 7.286 0.887 10.077 1.00 21.79 144 GLY B N 1
ATOM 1068 C CA . GLY A 1 147 ? 6.902 1.837 11.094 1.00 25.38 144 GLY B CA 1
ATOM 1069 C C . GLY A 1 147 ? 7.974 1.870 12.175 1.00 24.50 144 GLY B C 1
ATOM 1070 O O . GLY A 1 147 ? 8.998 1.183 12.087 1.00 23.44 144 GLY B O 1
ATOM 1071 N N . GLY A 1 148 ? 7.733 2.602 13.238 1.00 22.78 145 GLY B N 1
ATOM 1072 C CA . GLY A 1 148 ? 8.770 2.664 14.261 1.00 22.28 145 GLY B CA 1
ATOM 1073 C C . GLY A 1 148 ? 8.324 3.496 15.436 1.00 24.95 145 GLY B C 1
ATOM 1074 O O . GLY A 1 148 ? 7.109 3.786 15.564 1.00 21.69 145 GLY B O 1
ATOM 1075 N N . VAL A 1 149 ? 9.288 3.886 16.285 1.00 17.98 146 VAL B N 1
ATOM 1076 C CA . VAL A 1 149 ? 8.972 4.673 17.465 1.00 17.84 146 VAL B CA 1
ATOM 1077 C C . VAL A 1 149 ? 9.971 5.801 17.605 1.00 17.92 146 VAL B C 1
ATOM 1078 O O . VAL A 1 149 ? 11.113 5.653 17.191 1.00 17.00 146 VAL B O 1
ATOM 1082 N N . LEU A 1 150 ? 9.551 6.904 18.240 1.00 15.80 147 LEU B N 1
ATOM 1083 C CA . LEU A 1 150 ? 10.467 7.947 18.643 1.00 16.08 147 LEU B CA 1
ATOM 1084 C C . LEU A 1 150 ? 11.213 7.520 19.904 1.00 16.59 147 LEU B C 1
ATOM 1085 O O . LEU A 1 150 ? 10.666 6.809 20.736 1.00 18.55 147 LEU B O 1
ATOM 1090 N N . THR A 1 151 ? 12.479 7.921 20.007 1.00 15.44 148 THR B N 1
ATOM 1091 C CA . THR A 1 151 ? 13.339 7.525 21.108 1.00 17.07 148 THR B CA 1
ATOM 1092 C C . THR A 1 151 ? 14.042 8.786 21.590 1.00 16.98 148 THR B C 1
ATOM 1093 O O . THR A 1 151 ? 14.268 9.688 20.826 1.00 17.72 148 THR B O 1
ATOM 1097 N N . SER A 1 152 ? 14.449 8.820 22.835 1.00 16.40 149 SER B N 1
ATOM 1098 C CA . SER A 1 152 ? 15.161 10.027 23.307 1.00 15.68 149 SER B CA 1
ATOM 1099 C C . SER A 1 152 ? 16.636 9.990 22.899 1.00 17.33 149 SER B C 1
ATOM 1100 O O . SER A 1 152 ? 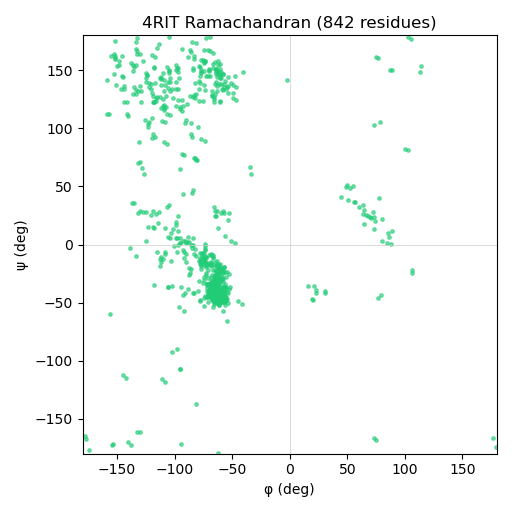17.528 9.762 23.729 1.00 18.55 149 SER B O 1
ATOM 1103 N N . GLY A 1 153 ? 16.921 10.194 21.615 1.00 18.67 150 GLY B N 1
ATOM 1104 C CA . GLY A 1 153 ? 18.318 10.144 21.166 1.00 19.76 150 GLY B CA 1
ATOM 1105 C C . GLY A 1 153 ? 18.600 8.970 20.236 1.00 21.09 150 GLY B C 1
ATOM 1106 O O . GLY A 1 153 ? 17.910 7.922 20.287 1.00 20.49 150 GLY B O 1
ATOM 1107 N N . GLY A 1 154 ? 19.541 9.196 19.315 1.00 19.82 151 GLY B N 1
ATOM 1108 C CA . GLY A 1 154 ? 19.939 8.180 18.353 1.00 17.06 151 GLY B CA 1
ATOM 1109 C C . GLY A 1 154 ? 20.656 7.001 18.995 1.00 16.72 151 GLY B C 1
ATOM 1110 O O . GLY A 1 154 ? 20.654 5.918 18.444 1.00 18.70 151 GLY B O 1
ATOM 1111 N N . SER A 1 155 ? 21.303 7.201 20.126 1.00 17.09 152 SER B N 1
ATOM 1112 C CA . SER A 1 155 ? 21.976 6.061 20.758 1.00 16.21 152 SER B CA 1
ATOM 1113 C C . SER A 1 155 ? 20.930 4.990 21.144 1.00 20.32 152 SER B C 1
ATOM 1114 O O . SER A 1 155 ? 21.212 3.811 20.994 1.00 18.39 152 SER B O 1
ATOM 1117 N N . LEU A 1 156 ? 19.765 5.422 21.652 1.00 17.85 153 LEU B N 1
ATOM 1118 C CA . LEU A 1 156 ? 18.665 4.509 22.016 1.00 17.11 153 LEU B CA 1
ATOM 1119 C C . LEU A 1 156 ? 18.094 3.842 20.782 1.00 17.73 153 LEU B C 1
ATOM 1120 O O . LEU A 1 156 ? 17.663 2.685 20.822 1.00 16.10 153 LEU B O 1
ATOM 1125 N N . ALA A 1 157 ? 18.031 4.605 19.680 1.00 15.58 154 ALA B N 1
ATOM 1126 C CA . ALA A 1 157 ? 17.512 4.051 18.446 1.00 13.94 154 ALA B CA 1
ATOM 1127 C C . ALA A 1 157 ? 18.450 2.933 17.945 1.00 16.76 154 ALA B C 1
ATOM 1128 O O . ALA A 1 157 ? 17.985 1.849 17.539 1.00 17.21 154 ALA B O 1
ATOM 1130 N N . ASN A 1 158 ? 19.764 3.185 17.970 1.00 15.52 155 ASN B N 1
ATOM 1131 C CA . ASN A 1 158 ? 20.712 2.130 17.636 1.00 16.68 155 ASN B CA 1
ATOM 1132 C C . ASN A 1 158 ? 20.612 0.933 18.588 1.00 18.34 155 ASN B C 1
ATOM 1133 O O . ASN A 1 158 ? 20.705 -0.218 18.135 1.00 16.63 155 ASN B O 1
ATOM 1138 N N . LEU A 1 159 ? 20.482 1.219 19.889 1.00 15.42 156 LEU B N 1
ATOM 1139 C CA . LEU A 1 159 ? 20.336 0.160 20.883 1.00 14.71 156 LEU B CA 1
ATOM 1140 C C . LEU A 1 159 ? 19.123 -0.731 20.527 1.00 16.21 156 LEU B C 1
ATOM 1141 O O . LEU A 1 159 ? 19.209 -1.962 20.506 1.00 17.34 156 LEU B O 1
ATOM 1146 N N . GLN A 1 160 ? 17.999 -0.105 20.224 1.00 14.69 157 GLN B N 1
ATOM 1147 C CA . GLN A 1 160 ? 16.791 -0.864 19.965 1.00 14.26 157 GLN B CA 1
ATOM 1148 C C . GLN A 1 160 ? 16.894 -1.651 18.664 1.00 19.06 157 GLN B C 1
ATOM 1149 O O . GLN A 1 160 ? 16.443 -2.778 18.579 1.00 17.70 157 GLN B O 1
ATOM 1155 N N . ALA A 1 161 ? 17.473 -1.052 17.633 1.00 15.47 158 ALA B N 1
ATOM 1156 C CA .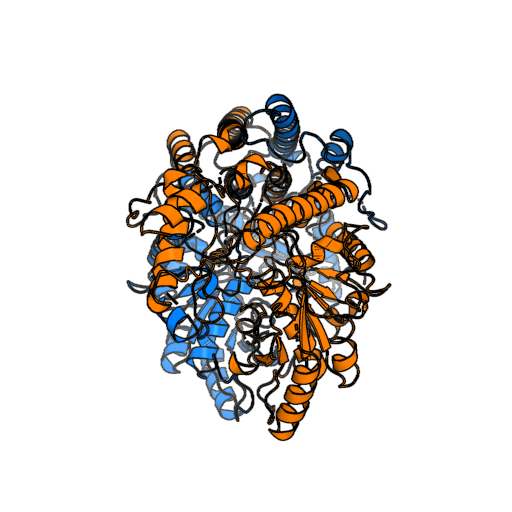 ALA A 1 161 ? 17.615 -1.775 16.369 1.00 16.99 158 ALA B CA 1
ATOM 1157 C C . ALA A 1 161 ? 18.461 -3.050 16.584 1.00 19.26 158 ALA B C 1
ATOM 1158 O O . ALA A 1 161 ? 18.128 -4.132 16.084 1.00 18.70 158 ALA B O 1
ATOM 1160 N N . LEU A 1 162 ? 19.577 -2.879 17.268 1.00 17.36 159 LEU B N 1
ATOM 1161 C CA . LEU A 1 162 ? 20.492 -3.995 17.526 1.00 17.24 159 LEU B CA 1
ATOM 1162 C C . LEU A 1 162 ? 19.869 -5.023 18.474 1.00 18.24 159 LEU B C 1
ATOM 1163 O O . LEU A 1 162 ? 20.169 -6.214 18.346 1.00 16.43 159 LEU B O 1
ATOM 1168 N N . ALA A 1 163 ? 19.051 -4.576 19.428 1.00 18.63 160 ALA B N 1
ATOM 1169 C CA . ALA A 1 163 ? 18.317 -5.510 20.318 1.00 16.33 160 ALA B CA 1
ATOM 1170 C C . ALA A 1 163 ? 17.418 -6.419 19.470 1.00 18.66 160 ALA B C 1
ATOM 1171 O O . ALA A 1 163 ? 17.367 -7.623 19.668 1.00 17.89 160 ALA B O 1
ATOM 1173 N N . VAL A 1 164 ? 16.659 -5.816 18.559 1.00 18.31 161 VAL B N 1
ATOM 1174 C CA . VAL A 1 164 ? 15.791 -6.599 17.684 1.00 17.92 161 VAL B CA 1
ATOM 1175 C C . VAL A 1 164 ? 16.621 -7.515 16.786 1.00 17.64 161 VAL B C 1
ATOM 1176 O O . VAL A 1 164 ? 16.292 -8.692 16.658 1.00 18.99 161 VAL B O 1
ATOM 1180 N N . ALA A 1 165 ? 17.684 -7.003 16.158 1.00 15.52 162 ALA B N 1
ATOM 1181 C CA . ALA A 1 165 ? 18.526 -7.881 15.341 1.00 15.92 162 ALA B CA 1
ATOM 1182 C C . ALA A 1 165 ? 19.043 -9.092 16.143 1.00 20.60 162 ALA B C 1
ATOM 1183 O O . ALA A 1 165 ? 19.049 -10.218 15.658 1.00 20.29 162 ALA B O 1
ATOM 1185 N N . ARG A 1 166 ? 19.512 -8.834 17.351 1.00 17.83 163 ARG B N 1
ATOM 1186 C CA . ARG A 1 166 ? 19.962 -9.910 18.260 1.00 16.08 163 ARG B CA 1
ATOM 1187 C C . ARG A 1 166 ? 18.826 -10.856 18.594 1.00 18.28 163 ARG B C 1
ATOM 1188 O O . ARG A 1 166 ? 18.979 -12.071 18.530 1.00 20.48 163 ARG B O 1
ATOM 1196 N N . ASN A 1 167 ? 17.665 -10.313 18.946 1.00 19.39 164 ASN B N 1
ATOM 1197 C CA . ASN A 1 167 ? 16.538 -11.178 19.333 1.00 19.59 164 ASN B CA 1
ATOM 1198 C C . ASN A 1 167 ? 16.030 -12.035 18.199 1.00 22.03 164 ASN B C 1
ATOM 1199 O O . ASN A 1 167 ? 15.583 -13.162 18.412 1.00 22.70 164 ASN B O 1
ATOM 1204 N N . VAL A 1 168 ? 16.084 -11.519 16.969 1.00 21.12 165 VAL B N 1
ATOM 1205 C CA . VAL A 1 168 ? 15.628 -12.309 15.838 1.00 21.35 165 VAL B CA 1
ATOM 1206 C C . VAL A 1 168 ? 16.626 -13.424 15.569 1.00 23.83 165 VAL B C 1
ATOM 1207 O O . VAL A 1 168 ? 16.237 -14.545 15.264 1.00 25.62 165 VAL B O 1
ATOM 1211 N N . ALA A 1 169 ? 17.916 -13.124 15.681 1.00 21.25 166 ALA B N 1
ATOM 1212 C CA . ALA A 1 169 ? 18.942 -14.117 15.331 1.00 22.82 166 ALA B CA 1
ATOM 1213 C C . ALA A 1 169 ? 19.073 -15.206 16.386 1.00 23.09 166 ALA B C 1
ATOM 1214 O O . ALA A 1 169 ? 19.416 -16.341 16.056 1.00 24.51 166 ALA B O 1
ATOM 1216 N N . PHE A 1 170 ? 18.809 -14.869 17.652 1.00 23.46 167 PHE B N 1
ATOM 1217 C CA . PHE A 1 170 ? 19.147 -15.764 18.748 1.00 28.49 167 PHE B CA 1
ATOM 1218 C C . PHE A 1 170 ? 17.969 -16.125 19.665 1.00 25.17 167 PHE B C 1
ATOM 1219 O O . PHE A 1 170 ? 18.150 -16.828 20.657 1.00 28.79 167 PHE B O 1
ATOM 1227 N N . ASP A 1 171 ? 16.787 -15.636 19.325 1.00 25.04 168 ASP B N 1
ATOM 1228 C CA . ASP A 1 171 ? 15.547 -15.890 20.046 1.00 23.98 168 ASP B CA 1
ATOM 1229 C C . ASP A 1 171 ? 15.736 -15.633 21.545 1.00 24.59 168 ASP B C 1
ATOM 1230 O O . ASP A 1 171 ? 15.403 -16.465 22.393 1.00 26.22 168 ASP B O 1
ATOM 1235 N N . SER A 1 172 ? 16.270 -14.456 21.837 1.00 22.46 169 SER B N 1
ATOM 1236 C CA . SER A 1 172 ? 16.772 -14.160 23.168 1.00 24.09 169 SER B CA 1
ATOM 1237 C C . SER A 1 172 ? 15.833 -13.354 24.081 1.00 23.94 169 SER B C 1
ATOM 1238 O O . SER A 1 172 ? 16.234 -13.039 25.195 1.00 24.40 169 SER B O 1
ATOM 1241 N N . VAL A 1 173 ? 14.598 -13.072 23.679 1.00 23.30 170 VAL B N 1
ATOM 1242 C CA . VAL A 1 173 ? 13.760 -12.252 24.541 1.00 23.87 170 VAL B CA 1
ATOM 1243 C C . VAL A 1 173 ? 13.566 -12.910 25.918 1.00 24.24 170 VAL B C 1
ATOM 1244 O O . VAL A 1 173 ? 13.763 -12.253 26.976 1.00 24.24 170 VAL B O 1
ATOM 1248 N N . GLU A 1 174 ? 13.203 -14.187 25.962 1.00 23.01 171 GLU B N 1
ATOM 1249 C CA . GLU A 1 174 ? 13.007 -14.774 27.286 1.00 23.43 171 GLU B CA 1
ATOM 1250 C C . GLU A 1 174 ? 14.236 -15.433 27.915 1.00 27.48 171 GLU B C 1
ATOM 1251 O O . GLU A 1 174 ? 14.446 -15.278 29.126 1.00 25.50 171 GLU B O 1
ATOM 1257 N N . PRO A 1 175 ? 15.034 -16.191 27.125 1.00 27.83 172 PRO B N 1
ATOM 1258 C CA . PRO A 1 175 ? 16.128 -16.919 27.768 1.00 25.12 172 PRO B CA 1
ATOM 1259 C C . PRO A 1 175 ? 17.459 -16.183 27.813 1.00 24.31 172 PRO B C 1
ATOM 1260 O O . PRO A 1 175 ? 18.383 -16.680 28.490 1.00 28.72 172 PRO B O 1
ATOM 1264 N N . GLY A 1 176 ? 17.542 -15.031 27.168 1.00 21.69 173 GLY B N 1
ATOM 1265 C CA . GLY A 1 176 ? 18.781 -14.256 27.101 1.00 24.64 173 GLY B CA 1
ATOM 1266 C C . GLY A 1 176 ? 19.781 -14.872 26.128 1.00 26.90 173 GLY B C 1
ATOM 1267 O O . GLY A 1 176 ? 19.422 -15.782 25.371 1.00 24.12 173 GLY B O 1
ATOM 1268 N N . ILE A 1 177 ? 21.028 -14.412 26.155 1.00 25.31 174 ILE B N 1
ATOM 1269 C CA . ILE A 1 177 ? 22.039 -14.979 25.284 1.00 27.27 174 ILE B CA 1
ATOM 1270 C C . ILE A 1 177 ? 23.177 -15.618 26.036 1.00 27.80 174 ILE B C 1
ATOM 1271 O O . ILE A 1 177 ? 24.199 -15.908 25.449 1.00 28.93 174 ILE B O 1
ATOM 1276 N N . THR A 1 178 ? 23.036 -15.865 27.339 1.00 24.52 175 THR B N 1
ATOM 1277 C CA . THR A 1 178 ? 24.187 -16.419 28.044 1.00 26.54 175 THR B CA 1
ATOM 1278 C C . THR A 1 178 ? 24.456 -17.869 27.677 1.00 37.40 175 THR B C 1
ATOM 1279 O O . THR A 1 178 ? 25.560 -18.356 27.893 1.00 41.02 175 THR B O 1
ATOM 1283 N N . GLY A 1 179 ? 23.489 -18.571 27.099 1.00 37.62 176 GLY B N 1
ATOM 1284 C CA . GLY A 1 179 ? 23.754 -19.966 26.751 1.00 47.42 176 GLY B CA 1
ATOM 1285 C C . GLY A 1 179 ? 24.652 -20.190 25.525 1.00 51.01 176 GLY B C 1
ATOM 1286 O O . GLY A 1 179 ? 25.115 -21.304 25.269 1.00 42.73 176 GLY B O 1
ATOM 1287 N N . LEU A 1 180 ? 24.892 -19.139 24.741 1.00 49.95 177 LEU B N 1
ATOM 1288 C CA . LEU A 1 180 ? 25.558 -19.313 23.443 1.00 46.20 177 LEU B CA 1
ATOM 1289 C C . LEU A 1 180 ? 27.015 -19.699 23.580 1.00 50.36 177 LEU B C 1
ATOM 1290 O O . LEU A 1 180 ? 27.684 -19.220 24.488 1.00 54.11 177 LEU B O 1
ATOM 1295 N N . ALA A 1 181 ? 27.510 -20.532 22.662 1.00 52.02 178 ALA B N 1
ATOM 1296 C CA . ALA A 1 181 ? 28.905 -20.969 22.690 1.00 55.37 178 ALA B CA 1
ATOM 1297 C C . ALA A 1 181 ? 29.775 -20.254 21.647 1.00 59.13 178 ALA B C 1
ATOM 1298 O O . ALA A 1 181 ? 31.001 -20.330 21.698 1.00 63.64 178 ALA B O 1
ATOM 1300 N N . GLN A 1 182 ? 29.149 -19.578 20.693 1.00 54.25 179 GLN B N 1
ATOM 1301 C CA . GLN A 1 182 ? 29.891 -18.717 19.767 1.00 51.60 179 GLN B CA 1
ATOM 1302 C C . GLN A 1 182 ? 29.508 -17.242 20.026 1.00 48.46 179 GLN B C 1
ATOM 1303 O O . GLN A 1 182 ? 28.352 -16.960 20.354 1.00 44.77 179 GLN B O 1
ATOM 1309 N N . ARG A 1 183 ? 30.466 -16.322 19.916 1.00 38.99 180 ARG B N 1
ATOM 1310 C CA . ARG A 1 183 ? 30.185 -14.920 20.229 1.00 35.30 180 ARG B CA 1
ATOM 1311 C C . ARG A 1 183 ? 29.460 -14.260 19.074 1.00 29.94 180 ARG B C 1
ATOM 1312 O O . ARG A 1 183 ? 29.969 -14.245 17.954 1.00 30.40 180 ARG B O 1
ATOM 1320 N N . PRO A 1 184 ? 28.277 -13.699 19.342 1.00 24.33 181 PRO B N 1
ATOM 1321 C CA . PRO A 1 184 ? 27.597 -12.884 18.328 1.00 25.55 181 PRO B CA 1
ATOM 1322 C C . PRO A 1 184 ? 28.414 -11.632 18.017 1.00 25.41 181 PRO B C 1
ATOM 1323 O O . PRO A 1 184 ? 28.924 -11.035 18.978 1.00 25.32 181 PRO B O 1
ATOM 1327 N N . VAL A 1 185 ? 28.525 -11.246 16.737 1.00 21.97 182 VAL B N 1
ATOM 1328 C CA . VAL A 1 185 ? 29.298 -10.067 16.353 1.00 22.70 182 VAL B CA 1
ATOM 1329 C C . VAL A 1 185 ? 28.533 -9.283 15.285 1.00 19.67 182 VAL B C 1
ATOM 1330 O O . VAL A 1 185 ? 27.697 -9.853 14.578 1.00 21.41 182 VAL B O 1
ATOM 1334 N N . ILE A 1 186 ? 28.826 -7.991 15.195 1.00 18.44 183 ILE B N 1
ATOM 1335 C CA . ILE A 1 186 ? 28.251 -7.115 14.191 1.00 21.94 183 ILE B CA 1
ATOM 1336 C C . ILE A 1 186 ? 29.413 -6.407 13.483 1.00 22.38 183 ILE B C 1
ATOM 1337 O O . ILE A 1 186 ? 30.530 -6.351 14.002 1.00 21.60 183 ILE B O 1
ATOM 1342 N N . PHE A 1 187 ? 29.147 -5.928 12.279 1.00 19.00 184 PHE B N 1
ATOM 1343 C CA . PHE A 1 187 ? 30.182 -5.247 11.498 1.00 18.28 184 PHE B CA 1
ATOM 1344 C C . PHE A 1 187 ? 29.772 -3.829 11.279 1.00 19.39 184 PHE B C 1
ATOM 1345 O O . PHE A 1 187 ? 28.602 -3.553 11.055 1.00 20.66 184 PHE B O 1
ATOM 1353 N N . ALA A 1 188 ? 30.725 -2.914 11.390 1.00 17.22 185 ALA B N 1
ATOM 1354 C CA . ALA A 1 188 ? 30.437 -1.517 11.129 1.00 16.34 185 ALA B CA 1
ATOM 1355 C C . ALA A 1 188 ? 31.721 -0.845 10.649 1.00 20.43 185 ALA B C 1
ATOM 1356 O O . ALA A 1 188 ? 32.812 -1.332 10.900 1.00 20.11 185 ALA B O 1
ATOM 1358 N N . SER A 1 189 ? 31.584 0.292 9.979 1.00 21.63 186 SER B N 1
ATOM 1359 C CA . SER A 1 189 ? 32.760 1.018 9.529 1.00 19.13 186 SER B CA 1
ATOM 1360 C C . SER A 1 189 ? 33.620 1.415 10.692 1.00 20.44 186 SER B C 1
ATOM 1361 O O . SER A 1 189 ? 33.103 1.715 11.784 1.00 20.32 186 SER B O 1
ATOM 1364 N N . GLU A 1 190 ? 34.924 1.441 10.475 1.00 21.44 187 GLU B N 1
ATOM 1365 C CA . GLU A 1 190 ? 35.802 2.013 11.482 1.00 22.05 187 GLU B CA 1
ATOM 1366 C C . GLU A 1 190 ? 35.405 3.474 11.782 1.00 24.41 187 GLU B C 1
ATOM 1367 O O . GLU A 1 190 ? 35.751 3.994 12.843 1.00 24.34 187 GLU B O 1
ATOM 1373 N N . ALA A 1 191 ? 34.655 4.128 10.880 1.00 19.19 188 ALA B N 1
ATOM 1374 C CA . ALA A 1 191 ? 34.221 5.510 11.138 1.00 21.27 188 ALA B CA 1
ATOM 1375 C C . ALA A 1 191 ? 32.805 5.604 11.756 1.00 21.98 188 ALA B C 1
ATOM 1376 O O . ALA A 1 191 ? 32.267 6.704 11.944 1.00 21.04 188 ALA B O 1
ATOM 1378 N N . ALA A 1 192 ? 32.203 4.464 12.090 1.00 21.78 189 ALA B N 1
ATOM 1379 C CA . ALA A 1 192 ? 30.823 4.462 12.614 1.00 19.50 189 ALA B CA 1
ATOM 1380 C C . ALA A 1 192 ? 30.798 4.960 14.061 1.00 22.52 189 ALA B C 1
ATOM 1381 O O . ALA A 1 192 ? 31.823 5.058 14.709 1.00 21.06 189 ALA B O 1
ATOM 1383 N N . HIS A 1 193 ? 29.605 5.243 14.559 1.00 19.07 190 HIS B N 1
ATOM 1384 C CA . HIS A 1 193 ? 29.450 5.969 15.828 1.00 18.35 190 HIS B CA 1
ATOM 1385 C C . HIS A 1 193 ? 29.703 5.072 17.010 1.00 20.26 190 HIS B C 1
ATOM 1386 O O . HIS A 1 193 ? 29.370 3.874 16.956 1.00 18.57 190 HIS B O 1
ATOM 1393 N N . THR A 1 194 ? 30.240 5.632 18.099 1.00 18.87 191 THR B N 1
ATOM 1394 C CA . THR A 1 194 ? 30.564 4.807 19.274 1.00 20.70 191 THR B CA 1
ATOM 1395 C C . THR A 1 194 ? 29.319 4.258 19.989 1.00 22.20 191 THR B C 1
ATOM 1396 O O . THR A 1 194 ? 29.435 3.325 20.806 1.00 22.39 191 THR B O 1
ATOM 1400 N N . SER A 1 195 ? 28.134 4.812 19.709 1.00 21.22 192 SER B N 1
ATOM 1401 C CA . SER A 1 195 ? 26.925 4.248 20.310 1.00 21.05 192 SER B CA 1
ATOM 1402 C C . SER A 1 195 ? 26.733 2.788 19.868 1.00 22.93 192 SER B C 1
ATOM 1403 O O . SER A 1 195 ? 25.971 2.065 20.500 1.00 20.42 192 SER B O 1
ATOM 1406 N N . LEU A 1 196 ? 27.397 2.346 18.787 1.00 18.37 193 LEU B N 1
ATOM 1407 C CA . LEU A 1 196 ? 27.301 0.929 18.454 1.00 18.34 193 LEU B CA 1
ATOM 1408 C C . LEU A 1 196 ? 28.025 0.079 19.518 1.00 17.90 193 LEU B C 1
ATOM 1409 O O . LEU A 1 196 ? 27.523 -0.987 19.905 1.00 18.97 193 LEU B O 1
ATOM 1414 N N A GLN A 1 197 ? 29.187 0.541 19.984 0.59 17.59 194 GLN B N 1
ATOM 1415 N N B GLN A 1 197 ? 29.189 0.547 19.975 0.41 17.71 194 GLN B N 1
ATOM 1416 C CA A GLN A 1 197 ? 29.920 -0.169 21.032 0.59 19.30 194 GLN B CA 1
ATOM 1417 C CA B GLN A 1 197 ? 29.946 -0.152 21.015 0.41 19.96 194 GLN B CA 1
ATOM 1418 C C A GLN A 1 197 ? 29.202 -0.068 22.359 0.59 19.81 194 GLN B C 1
ATOM 1419 C C B GLN A 1 197 ? 29.216 -0.062 22.348 0.41 19.56 194 GLN B C 1
ATOM 1420 O O A GLN A 1 197 ? 29.180 -1.023 23.144 0.59 19.70 194 GLN B O 1
ATOM 1421 O O B GLN A 1 197 ? 29.193 -1.026 23.120 0.41 19.54 194 GLN B O 1
ATOM 1432 N N . LYS A 1 198 ? 28.614 1.096 22.618 1.00 18.63 195 LYS B N 1
ATOM 1433 C CA . LYS A 1 198 ? 27.865 1.246 23.874 1.00 18.73 195 LYS B CA 1
ATOM 1434 C C . LYS A 1 198 ? 26.681 0.273 23.838 1.00 18.82 195 LYS B C 1
ATOM 1435 O O . LYS A 1 198 ? 26.353 -0.391 24.846 1.00 18.02 195 LYS B O 1
ATOM 1441 N N . ALA A 1 199 ? 26.004 0.199 22.709 1.00 17.32 196 ALA B N 1
ATOM 1442 C CA . ALA A 1 199 ? 24.863 -0.701 22.579 1.00 18.58 196 ALA B CA 1
ATOM 1443 C C . ALA A 1 199 ? 25.310 -2.140 22.738 1.00 21.09 196 ALA B C 1
ATOM 1444 O O . ALA A 1 199 ? 24.630 -2.936 23.419 1.00 20.13 196 ALA B O 1
ATOM 1446 N N . ALA A 1 200 ? 26.420 -2.504 22.088 1.00 18.84 197 ALA B N 1
ATOM 1447 C CA . ALA A 1 200 ? 26.885 -3.895 22.162 1.00 19.04 197 ALA B CA 1
ATOM 1448 C C . ALA A 1 200 ? 27.152 -4.233 23.624 1.00 19.95 197 ALA B C 1
ATOM 1449 O O . ALA A 1 200 ? 26.787 -5.305 24.099 1.00 21.25 197 ALA B O 1
ATOM 1459 N N . LEU A 1 202 ? 25.723 -2.903 26.309 1.00 18.16 199 LEU B N 1
ATOM 1460 C CA . LEU A 1 202 ? 24.459 -2.941 27.020 1.00 19.96 199 LEU B CA 1
ATOM 1461 C C . LEU A 1 202 ? 23.753 -4.236 26.680 1.00 21.99 199 LEU B C 1
ATOM 1462 O O . LEU A 1 202 ? 23.197 -4.855 27.550 1.00 21.95 199 LEU B O 1
ATOM 1467 N N . LEU A 1 203 ? 23.787 -4.639 25.404 1.00 18.10 200 LEU B N 1
ATOM 1468 C CA . LEU A 1 203 ? 23.078 -5.833 24.963 1.00 17.06 200 LEU B CA 1
ATOM 1469 C C . LEU A 1 203 ? 23.725 -7.142 25.390 1.00 21.10 200 LEU B C 1
ATOM 1470 O O . LEU A 1 203 ? 23.202 -8.210 25.111 1.00 20.77 200 LEU B O 1
ATOM 1475 N N . GLY A 1 204 ? 24.850 -7.069 26.110 1.00 20.32 201 GLY B N 1
ATOM 1476 C CA . GLY A 1 204 ? 25.509 -8.278 26.610 1.00 21.54 201 GLY B CA 1
ATOM 1477 C C . GLY A 1 204 ? 26.445 -8.904 25.586 1.00 20.61 201 GLY B C 1
ATOM 1478 O O . GLY A 1 204 ? 26.939 -10.012 25.808 1.00 23.57 201 GLY B O 1
ATOM 1479 N N . LEU A 1 205 ? 26.697 -8.190 24.482 1.00 21.03 202 LEU B N 1
ATOM 1480 C CA . LEU A 1 205 ? 27.581 -8.683 23.420 1.00 23.00 202 LEU B CA 1
ATOM 1481 C C . LEU A 1 205 ? 29.020 -8.299 23.723 1.00 25.08 202 LEU B C 1
ATOM 1482 O O . LEU A 1 205 ? 29.951 -8.959 23.262 1.00 23.99 202 LEU B O 1
ATOM 1487 N N . GLY A 1 206 ? 29.188 -7.216 24.487 1.00 22.29 203 GLY B N 1
ATOM 1488 C CA . GLY A 1 206 ? 30.496 -6.668 24.817 1.00 19.34 203 GLY B CA 1
ATOM 1489 C C . GLY A 1 206 ? 30.955 -5.687 23.743 1.00 23.22 203 GLY B C 1
ATOM 1490 O O . GLY A 1 206 ? 30.578 -5.838 22.570 1.00 21.06 203 GLY B O 1
ATOM 1491 N N . THR A 1 207 ? 31.758 -4.687 24.121 1.00 20.29 204 THR B N 1
ATOM 1492 C CA . THR A 1 207 ? 32.223 -3.737 23.101 1.00 19.76 204 THR B CA 1
ATOM 1493 C C . THR A 1 207 ? 33.047 -4.401 21.991 1.00 22.18 204 THR B C 1
ATOM 1494 O O . THR A 1 207 ? 33.050 -3.893 20.868 1.00 24.81 204 THR B O 1
ATOM 1498 N N . ALA A 1 208 ? 33.734 -5.497 22.293 1.00 23.29 205 ALA B N 1
ATOM 1499 C CA . ALA A 1 208 ? 34.600 -6.139 21.285 1.00 26.12 205 ALA B CA 1
ATOM 1500 C C . ALA A 1 208 ? 33.769 -6.867 20.231 1.00 23.79 205 ALA B C 1
ATOM 1501 O O . ALA A 1 208 ? 34.308 -7.306 19.235 1.00 24.82 205 ALA B O 1
ATOM 1503 N N . ALA A 1 209 ? 32.450 -6.922 20.386 1.00 21.89 206 ALA B N 1
ATOM 1504 C CA . ALA A 1 209 ? 31.615 -7.587 19.379 1.00 22.70 206 ALA B CA 1
ATOM 1505 C C . ALA A 1 209 ? 31.391 -6.715 18.119 1.00 23.04 206 ALA B C 1
ATOM 1506 O O . ALA A 1 209 ? 30.889 -7.212 17.107 1.00 21.66 206 ALA B O 1
ATOM 1508 N N . VAL A 1 210 ? 31.745 -5.433 18.192 1.00 18.89 207 VAL B N 1
ATOM 1509 C CA . VAL A 1 210 ? 31.608 -4.556 17.020 1.00 21.27 207 VAL B CA 1
ATOM 1510 C C . VAL A 1 210 ? 32.900 -4.629 16.262 1.00 22.30 207 VAL B C 1
ATOM 1511 O O . VAL A 1 210 ? 33.927 -4.090 16.712 1.00 21.96 207 VAL B O 1
ATOM 1515 N N . ILE A 1 211 ? 32.866 -5.317 15.119 1.00 21.99 208 ILE B N 1
ATOM 1516 C CA . ILE A 1 211 ? 34.085 -5.580 14.355 1.00 20.08 208 ILE B CA 1
ATOM 1517 C C . ILE A 1 211 ? 34.260 -4.461 13.300 1.00 19.70 208 ILE B C 1
ATOM 1518 O O . ILE A 1 211 ? 33.364 -4.247 12.485 1.00 19.82 208 ILE B O 1
ATOM 1523 N N . PRO A 1 212 ? 35.375 -3.705 13.370 1.00 22.46 209 PRO B N 1
ATOM 1524 C CA . PRO A 1 212 ? 35.481 -2.567 12.453 1.00 21.94 209 PRO B CA 1
ATOM 1525 C C . PRO A 1 212 ? 35.884 -3.016 11.063 1.00 20.42 209 PRO B C 1
ATOM 1526 O O . PRO A 1 212 ? 36.719 -3.909 10.867 1.00 23.63 209 PRO B O 1
ATOM 1530 N N . VAL A 1 213 ? 35.268 -2.368 10.092 1.00 20.43 210 VAL B N 1
ATOM 1531 C CA . VAL A 1 213 ? 35.539 -2.619 8.676 1.00 20.42 210 VAL B CA 1
ATOM 1532 C C . VAL A 1 213 ? 36.309 -1.405 8.136 1.00 20.51 210 VAL B C 1
ATOM 1533 O O . VAL A 1 213 ? 35.962 -0.264 8.477 1.00 21.47 210 VAL B O 1
ATOM 1537 N N . ARG A 1 214 ? 37.348 -1.655 7.320 1.00 21.67 211 ARG B N 1
ATOM 1538 C CA . ARG A 1 214 ? 38.188 -0.593 6.750 1.00 23.59 211 ARG B CA 1
ATOM 1539 C C . ARG A 1 214 ? 37.315 0.435 6.037 1.00 25.91 211 ARG B C 1
ATOM 1540 O O . ARG A 1 214 ? 36.347 0.076 5.359 1.00 22.40 211 ARG B O 1
ATOM 1548 N N . ALA A 1 215 ? 37.626 1.720 6.251 1.00 22.49 212 ALA B N 1
ATOM 1549 C CA . ALA A 1 215 ? 37.013 2.777 5.461 1.00 23.45 212 ALA B CA 1
ATOM 1550 C C . ALA A 1 215 ? 38.013 3.302 4.448 1.00 25.43 212 ALA B C 1
ATOM 1551 O O . ALA A 1 215 ? 39.206 3.305 4.699 1.00 26.25 212 ALA B O 1
ATOM 1553 N N . THR A 1 216 ? 37.513 3.763 3.313 1.00 22.43 213 THR B N 1
ATOM 1554 C CA . THR A 1 216 ? 38.369 4.346 2.261 1.00 25.93 213 THR B CA 1
ATOM 1555 C C . THR A 1 216 ? 38.975 5.693 2.690 1.00 22.66 213 THR B C 1
ATOM 1556 O O . THR A 1 216 ? 38.668 6.183 3.764 1.00 22.35 213 THR B O 1
ATOM 1560 N N . ALA A 1 217 ? 39.792 6.292 1.833 1.00 26.36 214 ALA B N 1
ATOM 1561 C CA . ALA A 1 217 ? 40.300 7.661 2.021 1.00 29.62 214 ALA B CA 1
ATOM 1562 C C . ALA A 1 217 ? 39.182 8.712 2.185 1.00 26.56 214 ALA B C 1
ATOM 1563 O O . ALA A 1 217 ? 39.430 9.800 2.751 1.00 28.15 214 ALA B O 1
ATOM 1565 N N . ASP A 1 218 ? 37.977 8.398 1.670 1.00 23.48 215 ASP B N 1
ATOM 1566 C CA . ASP A 1 218 ? 36.807 9.258 1.818 1.00 23.11 215 ASP B CA 1
ATOM 1567 C C . ASP A 1 218 ? 35.873 8.810 2.959 1.00 22.75 215 ASP B C 1
ATOM 1568 O O . ASP A 1 218 ? 34.720 9.213 3.011 1.00 21.73 215 ASP B O 1
ATOM 1573 N N . SER A 1 219 ? 36.385 7.971 3.856 1.00 22.53 216 SER B N 1
ATOM 1574 C CA . SER A 1 219 ? 35.720 7.606 5.115 1.00 20.64 216 SER B CA 1
ATOM 1575 C C . SER A 1 219 ? 34.406 6.864 4.853 1.00 22.29 216 SER B C 1
ATOM 1576 O O . SER A 1 219 ? 33.428 7.005 5.625 1.00 21.23 216 SER B O 1
ATOM 1579 N N . ARG A 1 220 ? 34.406 6.075 3.766 1.00 19.14 217 ARG B N 1
ATOM 1580 C CA . ARG A 1 220 ? 33.260 5.254 3.385 1.00 20.19 217 ARG B CA 1
ATOM 1581 C C . ARG A 1 220 ? 33.633 3.784 3.580 1.00 19.73 217 ARG B C 1
ATOM 1582 O O . ARG A 1 220 ? 34.750 3.398 3.250 1.00 23.97 217 ARG B O 1
ATOM 1606 N N . ASP A 1 222 ? 34.449 0.064 3.108 1.00 23.91 219 ASP B N 1
ATOM 1607 C CA . ASP A 1 222 ? 34.939 -0.703 1.959 1.00 23.68 219 ASP B CA 1
ATOM 1608 C C . ASP A 1 222 ? 34.214 -2.052 1.911 1.00 27.58 219 ASP B C 1
ATOM 1609 O O . ASP A 1 222 ? 34.401 -2.885 2.791 1.00 27.21 219 ASP B O 1
ATOM 1614 N N . PRO A 1 223 ? 33.343 -2.249 0.910 1.00 29.45 220 PRO B N 1
ATOM 1615 C CA . PRO A 1 223 ? 32.569 -3.487 0.768 1.00 27.31 220 PRO B CA 1
ATOM 1616 C C . PRO A 1 223 ? 33.460 -4.723 0.668 1.00 24.65 220 PRO B C 1
ATOM 1617 O O . PRO A 1 223 ? 33.053 -5.777 1.155 1.00 25.52 220 PRO B O 1
ATOM 1621 N N . GLU A 1 224 ? 34.631 -4.633 0.025 1.00 27.68 221 GLU B N 1
ATOM 1622 C CA . GLU A 1 224 ? 35.503 -5.802 -0.068 1.00 27.87 221 GLU B CA 1
ATOM 1623 C C . GLU A 1 224 ? 36.031 -6.176 1.303 1.00 28.61 221 GLU B C 1
ATOM 1624 O O . GLU A 1 224 ? 36.172 -7.358 1.614 1.00 28.68 221 GLU B O 1
ATOM 1630 N N . ASP A 1 225 ? 36.314 -5.183 2.139 1.00 25.17 222 ASP B N 1
ATOM 1631 C CA . ASP A 1 225 ? 36.777 -5.522 3.487 1.00 28.57 222 ASP B CA 1
ATOM 1632 C C . ASP A 1 225 ? 35.647 -6.090 4.336 1.00 26.60 222 ASP B C 1
ATOM 1633 O O . ASP A 1 225 ? 35.893 -6.986 5.172 1.00 28.94 222 ASP B O 1
ATOM 1638 N N . LEU A 1 226 ? 34.420 -5.614 4.125 1.00 24.16 223 LEU B N 1
ATOM 1639 C CA . LEU A 1 226 ? 33.283 -6.212 4.837 1.00 23.41 223 LEU B CA 1
ATOM 1640 C C . LEU A 1 226 ? 33.220 -7.723 4.569 1.00 25.57 223 LEU B C 1
ATOM 1641 O O . LEU A 1 226 ? 33.064 -8.539 5.493 1.00 26.07 223 LEU B O 1
ATOM 1646 N N . ARG A 1 227 ? 33.306 -8.106 3.297 1.00 25.53 224 ARG B N 1
ATOM 1647 C CA . ARG A 1 227 ? 33.290 -9.526 2.976 1.00 28.65 224 ARG B CA 1
ATOM 1648 C C . ARG A 1 227 ? 34.403 -10.271 3.684 1.00 32.25 224 ARG B C 1
ATOM 1649 O O . ARG A 1 227 ? 34.196 -11.375 4.191 1.00 37.26 224 ARG B O 1
ATOM 1657 N N . ALA A 1 228 ? 35.594 -9.692 3.674 1.00 32.33 225 ALA B N 1
ATOM 1658 C CA . ALA A 1 228 ? 36.739 -10.341 4.300 1.00 34.16 225 ALA B CA 1
ATOM 1659 C C . ALA A 1 228 ? 36.506 -10.516 5.806 1.00 33.73 225 ALA B C 1
ATOM 1660 O O . ALA A 1 228 ? 36.812 -11.573 6.377 1.00 34.43 225 ALA B O 1
ATOM 1662 N N . ARG A 1 229 ? 35.964 -9.486 6.456 1.00 29.07 226 ARG B N 1
ATOM 1663 C CA . ARG A 1 229 ? 35.744 -9.589 7.899 1.00 30.18 226 ARG B CA 1
ATOM 1664 C C . ARG A 1 229 ? 34.669 -10.622 8.227 1.00 33.42 226 ARG B C 1
ATOM 1665 O O . ARG A 1 229 ? 34.754 -11.298 9.259 1.00 33.61 226 ARG B O 1
ATOM 1673 N N . ILE A 1 230 ? 33.649 -10.743 7.383 1.00 29.40 227 ILE B N 1
ATOM 1674 C CA . ILE A 1 230 ? 32.580 -11.709 7.648 1.00 36.30 227 ILE B CA 1
ATOM 1675 C C . ILE A 1 230 ? 33.128 -13.139 7.562 1.00 42.62 227 ILE B C 1
ATOM 1676 O O . ILE A 1 230 ? 32.895 -13.956 8.463 1.00 39.58 227 ILE B O 1
ATOM 1681 N N . ASP A 1 231 ? 33.862 -13.419 6.485 1.00 36.53 228 ASP B N 1
ATOM 1682 C CA . ASP A 1 231 ? 34.550 -14.703 6.310 1.00 39.06 228 ASP B CA 1
ATOM 1683 C C . ASP A 1 231 ? 35.493 -15.002 7.472 1.00 35.63 228 ASP B C 1
ATOM 1684 O O . ASP A 1 231 ? 35.518 -16.096 8.004 1.00 35.96 228 ASP B O 1
ATOM 1689 N N . GLN A 1 232 ? 36.277 -14.011 7.859 1.00 35.56 229 GLN B N 1
ATOM 1690 C CA . GLN A 1 232 ? 37.186 -14.146 8.984 1.00 40.09 229 GLN B CA 1
ATOM 1691 C C . GLN A 1 232 ? 36.461 -14.450 10.318 1.00 34.23 229 GLN B C 1
ATOM 1692 O O . GLN A 1 232 ? 36.939 -15.235 11.130 1.00 33.53 229 GLN B O 1
ATOM 1698 N N . ALA A 1 233 ? 35.316 -13.812 10.553 1.00 32.64 230 ALA B N 1
ATOM 1699 C CA . ALA A 1 233 ? 34.587 -14.022 11.808 1.00 38.52 230 ALA B CA 1
ATOM 1700 C C . ALA A 1 233 ? 34.078 -15.452 11.872 1.00 41.17 230 ALA B C 1
ATOM 1701 O O . ALA A 1 233 ? 34.188 -16.140 12.898 1.00 34.76 230 ALA B O 1
ATOM 1703 N N . ARG A 1 234 ? 33.551 -15.919 10.755 1.00 41.51 231 ARG B N 1
ATOM 1704 C CA . ARG A 1 234 ? 33.024 -17.272 10.720 1.00 40.14 231 ARG B CA 1
ATOM 1705 C C . ARG A 1 234 ? 34.142 -18.273 10.898 1.00 41.50 231 ARG B C 1
ATOM 1706 O O . ARG A 1 234 ? 33.951 -19.284 11.566 1.00 42.39 231 ARG B O 1
ATOM 1714 N N . GLY A 1 235 ? 35.319 -17.972 10.349 1.00 42.52 232 GLY B N 1
ATOM 1715 C CA . GLY A 1 235 ? 36.473 -18.842 10.506 1.00 43.85 232 GLY B CA 1
ATOM 1716 C C . GLY A 1 235 ? 36.982 -18.867 11.935 1.00 46.98 232 GLY B C 1
ATOM 1717 O O . GLY A 1 235 ? 37.568 -19.851 12.371 1.00 49.97 232 GLY B O 1
ATOM 1718 N N . ALA A 1 236 ? 36.763 -17.773 12.658 1.00 41.58 233 ALA B N 1
ATOM 1719 C CA . ALA A 1 236 ? 37.115 -17.679 14.068 1.00 47.72 233 ALA B CA 1
ATOM 1720 C C . ALA A 1 236 ? 36.015 -18.264 14.964 1.00 49.42 233 ALA B C 1
ATOM 1721 O O . ALA A 1 236 ? 36.103 -18.197 16.180 1.00 50.91 233 ALA B O 1
ATOM 1723 N N . GLY A 1 237 ? 34.988 -18.858 14.362 1.00 47.41 234 GLY B N 1
ATOM 1724 C CA . GLY A 1 237 ? 33.895 -19.415 15.133 1.00 41.81 234 GLY B CA 1
ATOM 1725 C C . GLY A 1 237 ? 32.986 -18.389 15.818 1.00 43.77 234 GLY B C 1
ATOM 1726 O O . GLY A 1 237 ? 32.353 -18.702 16.822 1.00 47.57 234 GLY B O 1
ATOM 1727 N N . GLN A 1 238 ? 32.957 -17.162 15.319 1.00 32.70 235 GLN B N 1
ATOM 1728 C CA . GLN A 1 238 ? 32.006 -16.144 15.753 1.00 31.64 235 GLN B CA 1
ATOM 1729 C C . GLN A 1 238 ? 30.690 -16.249 14.981 1.00 35.96 235 GLN B C 1
ATOM 1730 O O . GLN A 1 238 ? 30.628 -16.939 13.987 1.00 32.83 235 GLN B O 1
ATOM 1736 N N . HIS A 1 239 ? 29.634 -15.594 15.453 1.00 28.13 236 HIS B N 1
ATOM 1737 C CA . HIS A 1 239 ? 28.338 -15.658 14.785 1.00 30.08 236 HIS B CA 1
ATOM 1738 C C . HIS A 1 239 ? 27.849 -14.283 14.332 1.00 27.46 236 HIS B C 1
ATOM 1739 O O . HIS A 1 239 ? 27.180 -13.582 15.059 1.00 24.05 236 HIS B O 1
ATOM 1746 N N . PRO A 1 240 ? 28.224 -13.943 13.025 1.00 32.17 237 PRO B N 1
ATOM 1747 C CA . PRO A 1 240 ? 27.755 -12.611 12.605 1.00 29.19 237 PRO B CA 1
ATOM 1748 C C . PRO A 1 240 ? 26.249 -12.523 12.542 1.00 20.96 237 PRO B C 1
ATOM 1749 O O . PRO A 1 240 ? 25.637 -13.473 12.129 1.00 25.46 237 PRO B O 1
ATOM 1753 N N . PHE A 1 241 ? 25.661 -11.417 12.977 1.00 20.69 238 PHE B N 1
ATOM 1754 C CA . PHE A 1 241 ? 24.222 -11.275 12.848 1.00 21.08 238 PHE B CA 1
ATOM 1755 C C . PHE A 1 241 ? 23.708 -9.955 12.313 1.00 19.98 238 PHE B C 1
ATOM 1756 O O . PHE A 1 241 ? 22.552 -9.825 12.066 1.00 23.29 238 PHE B O 1
ATOM 1764 N N . CYS A 1 242 ? 24.583 -8.976 12.193 1.00 20.81 239 CYS B N 1
ATOM 1765 C CA . CYS A 1 242 ? 24.164 -7.690 11.711 1.00 19.51 239 CYS B CA 1
ATOM 1766 C C . CYS A 1 242 ? 25.289 -6.929 11.023 1.00 21.77 239 CYS B C 1
ATOM 1767 O O . CYS A 1 242 ? 26.427 -7.041 11.424 1.00 20.54 239 CYS B O 1
ATOM 1770 N N . VAL A 1 243 ? 24.930 -6.137 10.011 1.00 20.40 240 VAL B N 1
ATOM 1771 C CA . VAL A 1 243 ? 25.819 -5.174 9.378 1.00 19.18 240 VAL B CA 1
ATOM 1772 C C . VAL A 1 243 ? 25.228 -3.785 9.572 1.00 17.55 240 VAL B C 1
ATOM 1773 O O . VAL A 1 243 ? 24.092 -3.568 9.267 1.00 18.74 240 VAL B O 1
ATOM 1777 N N . VAL A 1 244 ? 26.015 -2.859 10.077 1.00 17.78 241 VAL B N 1
ATOM 1778 C CA . VAL A 1 244 ? 25.541 -1.495 10.225 1.00 18.65 241 VAL B CA 1
ATOM 1779 C C . VAL A 1 244 ? 26.262 -0.615 9.230 1.00 19.27 241 VAL B C 1
ATOM 1780 O O . VAL A 1 244 ? 27.464 -0.493 9.296 1.00 21.01 241 VAL B O 1
ATOM 1784 N N . ALA A 1 245 ? 25.506 0.005 8.333 1.00 17.42 242 ALA B N 1
ATOM 1785 C CA . ALA A 1 245 ? 26.084 1.025 7.434 1.00 16.22 242 ALA B CA 1
ATOM 1786 C C . ALA A 1 245 ? 25.776 2.399 8.007 1.00 17.44 242 ALA B C 1
ATOM 1787 O O . ALA A 1 245 ? 24.737 2.586 8.637 1.00 19.90 242 ALA B O 1
ATOM 1789 N N . THR A 1 246 ? 26.636 3.385 7.767 1.00 16.05 243 THR B N 1
ATOM 1790 C CA . THR A 1 246 ? 26.432 4.683 8.375 1.00 16.37 243 THR B CA 1
ATOM 1791 C C . THR A 1 246 ? 26.191 5.722 7.277 1.00 19.06 243 THR B C 1
ATOM 1792 O O . THR A 1 246 ? 27.006 5.862 6.343 1.00 17.33 243 THR B O 1
ATOM 1796 N N . ALA A 1 247 ? 25.058 6.419 7.353 1.00 17.92 244 ALA B N 1
ATOM 1797 C CA . ALA A 1 247 ? 24.750 7.423 6.317 1.00 18.74 244 ALA B CA 1
ATOM 1798 C C . ALA A 1 247 ? 24.958 8.822 6.940 1.00 20.83 244 ALA B C 1
ATOM 1799 O O . ALA A 1 247 ? 24.027 9.496 7.402 1.00 23.14 244 ALA B O 1
ATOM 1801 N N . GLY A 1 248 ? 26.231 9.323 6.879 1.00 19.14 245 GLY B N 1
ATOM 1802 C CA . GLY A 1 248 ? 26.660 10.532 7.537 1.00 17.23 245 GLY B CA 1
ATOM 1803 C C . GLY A 1 248 ? 27.452 10.236 8.795 1.00 17.34 245 GLY B C 1
ATOM 1804 O O . GLY A 1 248 ? 26.945 10.296 9.896 1.00 19.48 245 GLY B O 1
ATOM 1805 N N . THR A 1 249 ? 28.726 9.932 8.606 1.00 16.87 246 THR B N 1
ATOM 1806 C CA . THR A 1 249 ? 29.568 9.660 9.694 1.00 18.27 246 THR B CA 1
ATOM 1807 C C . THR A 1 249 ? 29.780 10.904 10.536 1.00 18.96 246 THR B C 1
ATOM 1808 O O . THR A 1 249 ? 29.690 12.026 10.067 1.00 19.91 246 THR B O 1
ATOM 1812 N N . THR A 1 250 ? 30.030 10.703 11.819 1.00 16.84 247 THR B N 1
ATOM 1813 C CA . THR A 1 250 ? 30.108 11.835 12.727 1.00 16.72 247 THR B CA 1
ATOM 1814 C C . THR A 1 250 ? 31.202 12.817 12.399 1.00 20.77 247 THR B C 1
ATOM 1815 O O . THR A 1 250 ? 30.955 14.015 12.342 1.00 22.04 247 THR B O 1
ATOM 1819 N N . THR A 1 251 ? 32.400 12.325 12.139 1.00 18.37 248 THR B N 1
ATOM 1820 C CA . THR A 1 251 ? 33.509 13.271 12.000 1.00 17.24 248 THR B CA 1
ATOM 1821 C C . THR A 1 251 ? 33.485 13.963 10.638 1.00 21.38 248 THR B C 1
ATOM 1822 O O . THR A 1 251 ? 33.588 15.197 10.534 1.00 20.14 248 THR B O 1
ATOM 1826 N N . THR A 1 252 ? 33.345 13.169 9.592 1.00 18.75 249 THR B N 1
ATOM 1827 C CA . THR A 1 252 ? 33.503 13.724 8.248 1.00 17.51 249 THR B CA 1
ATOM 1828 C C . THR A 1 252 ? 32.217 13.845 7.438 1.00 17.70 249 THR B C 1
ATOM 1829 O O . THR A 1 252 ? 32.244 14.414 6.339 1.00 18.56 249 THR B O 1
ATOM 1833 N N . GLY A 1 253 ? 31.119 13.318 7.966 1.00 18.84 250 GLY B N 1
ATOM 1834 C CA . GLY A 1 253 ? 29.826 13.402 7.317 1.00 15.53 250 GLY B CA 1
ATOM 1835 C C . GLY A 1 253 ? 29.715 12.553 6.056 1.00 20.09 250 GLY B C 1
ATOM 1836 O O . GLY A 1 253 ? 28.906 12.878 5.182 1.00 18.91 250 GLY B O 1
ATOM 1837 N N . ASN A 1 254 ? 30.533 11.509 5.932 1.00 17.24 251 ASN B N 1
ATOM 1838 C CA . ASN A 1 254 ? 30.454 10.656 4.736 1.00 16.76 251 ASN B CA 1
ATOM 1839 C C . ASN A 1 254 ? 29.374 9.587 4.812 1.00 18.52 251 ASN B C 1
ATOM 1840 O O . ASN A 1 254 ? 28.878 9.256 5.858 1.00 18.81 251 ASN B O 1
ATOM 1845 N N . ILE A 1 255 ? 28.974 9.088 3.648 1.00 18.55 252 ILE B N 1
ATOM 1846 C CA . ILE A 1 255 ? 27.907 8.096 3.561 1.00 15.46 252 ILE B CA 1
ATOM 1847 C C . ILE A 1 255 ? 28.427 6.803 2.939 1.00 18.65 252 ILE B C 1
ATOM 1848 O O . ILE A 1 255 ? 28.933 6.793 1.805 1.00 18.56 252 ILE B O 1
ATOM 1853 N N . ASP A 1 256 ? 28.277 5.697 3.672 1.00 18.80 253 ASP B N 1
ATOM 1854 C CA . ASP A 1 256 ? 28.666 4.381 3.220 1.00 17.92 253 ASP B CA 1
ATOM 1855 C C . ASP A 1 256 ? 27.889 4.013 1.945 1.00 20.50 253 ASP B C 1
ATOM 1856 O O . ASP A 1 256 ? 26.782 4.528 1.743 1.00 19.72 253 ASP B O 1
ATOM 1861 N N . PRO A 1 257 ? 28.436 3.106 1.117 1.00 20.79 254 PRO B N 1
ATOM 1862 C CA . PRO A 1 257 ? 27.733 2.712 -0.115 1.00 20.32 254 PRO B CA 1
ATOM 1863 C C . PRO A 1 257 ? 26.591 1.750 0.233 1.00 22.82 254 PRO B C 1
ATOM 1864 O O . PRO A 1 257 ? 26.761 0.537 0.310 1.00 22.11 254 PRO B O 1
ATOM 1868 N N . LEU A 1 258 ? 25.413 2.315 0.468 1.00 22.40 255 LEU B N 1
ATOM 1869 C CA . LEU A 1 258 ? 24.347 1.548 1.122 1.00 19.78 255 LEU B CA 1
ATOM 1870 C C . LEU A 1 258 ? 23.861 0.395 0.272 1.00 21.31 255 LEU B C 1
ATOM 1871 O O . LEU A 1 258 ? 23.529 -0.674 0.784 1.00 20.59 255 LEU B O 1
ATOM 1876 N N . ALA A 1 259 ? 23.796 0.601 -1.053 1.00 17.57 256 ALA B N 1
ATOM 1877 C CA . ALA A 1 259 ? 23.290 -0.472 -1.888 1.00 19.88 256 ALA B CA 1
ATOM 1878 C C . ALA A 1 259 ? 24.257 -1.666 -1.946 1.00 23.03 256 ALA B C 1
ATOM 1879 O O . ALA A 1 259 ? 23.828 -2.810 -1.860 1.00 21.24 256 ALA B O 1
ATOM 1881 N N . GLU A 1 260 ? 25.557 -1.399 -2.057 1.00 19.15 257 GLU B N 1
ATOM 1882 C CA . GLU A 1 260 ? 26.525 -2.511 -2.053 1.00 22.20 257 GLU B CA 1
ATOM 1883 C C . GLU A 1 260 ? 26.579 -3.216 -0.676 1.00 19.73 257 GLU B C 1
ATOM 1884 O O . GLU A 1 260 ? 26.639 -4.438 -0.606 1.00 21.77 257 GLU B O 1
ATOM 1890 N N A ILE A 1 261 ? 26.619 -2.427 0.388 0.65 18.72 258 ILE B N 1
ATOM 1891 N N B ILE A 1 261 ? 26.597 -2.445 0.397 0.35 20.12 258 ILE B N 1
ATOM 1892 C CA A ILE A 1 261 ? 26.683 -3.022 1.724 0.65 19.87 258 ILE B CA 1
ATOM 1893 C CA B ILE A 1 261 ? 26.666 -3.063 1.718 0.35 20.52 258 ILE B CA 1
ATOM 1894 C C A ILE A 1 261 ? 25.418 -3.865 2.007 0.65 21.36 258 ILE B C 1
ATOM 1895 C C B ILE A 1 261 ? 25.406 -3.878 2.009 0.35 21.58 258 ILE B C 1
ATOM 1896 O O A ILE A 1 261 ? 25.494 -4.986 2.538 0.65 21.05 258 ILE B O 1
ATOM 1897 O O B ILE A 1 261 ? 25.475 -5.000 2.529 0.35 21.29 258 ILE B O 1
ATOM 1906 N N . GLY A 1 262 ? 24.253 -3.295 1.699 1.00 21.64 259 GLY B N 1
ATOM 1907 C CA . GLY A 1 262 ? 22.993 -4.008 1.859 1.00 22.06 259 GLY B CA 1
ATOM 1908 C C . GLY A 1 262 ? 23.003 -5.312 1.079 1.00 23.27 259 GLY B C 1
ATOM 1909 O O . GLY A 1 262 ? 22.525 -6.332 1.565 1.00 21.17 259 GLY B O 1
ATOM 1910 N N . ALA A 1 263 ? 23.538 -5.301 -0.149 1.00 21.28 260 ALA B N 1
ATOM 1911 C CA . ALA A 1 263 ? 23.555 -6.528 -0.952 1.00 21.70 260 ALA B CA 1
ATOM 1912 C C . ALA A 1 263 ? 24.428 -7.602 -0.300 1.00 23.21 260 ALA B C 1
ATOM 1913 O O . ALA A 1 263 ? 24.115 -8.791 -0.310 1.00 23.38 260 ALA B O 1
ATOM 1915 N N . ILE A 1 264 ? 25.528 -7.171 0.287 1.00 22.42 261 ILE B N 1
ATOM 1916 C CA . ILE A 1 264 ? 26.422 -8.124 0.970 1.00 24.51 261 ILE B CA 1
ATOM 1917 C C . ILE A 1 264 ? 25.728 -8.672 2.256 1.00 23.38 261 ILE B C 1
ATOM 1918 O O . ILE A 1 264 ? 25.764 -9.880 2.520 1.00 24.83 261 ILE B O 1
ATOM 1923 N N . ALA A 1 265 ? 25.089 -7.800 3.024 1.00 24.85 262 ALA B N 1
ATOM 1924 C CA . ALA A 1 265 ? 24.319 -8.247 4.210 1.00 23.43 262 ALA B CA 1
ATOM 1925 C C . ALA A 1 265 ? 23.288 -9.292 3.834 1.00 23.84 262 ALA B C 1
ATOM 1926 O O . ALA A 1 265 ? 23.237 -10.372 4.451 1.00 24.47 262 ALA B O 1
ATOM 1928 N N . ARG A 1 266 ? 22.510 -9.017 2.776 1.00 23.73 263 ARG B N 1
ATOM 1929 C CA . ARG A 1 266 ? 21.492 -9.977 2.333 1.00 26.24 263 ARG B CA 1
ATOM 1930 C C . ARG A 1 266 ? 22.099 -11.302 1.839 1.00 28.71 263 ARG B C 1
ATOM 1931 O O . ARG A 1 266 ? 21.564 -12.379 2.151 1.00 29.67 263 ARG B O 1
ATOM 1939 N N A GLU A 1 267 ? 23.212 -11.200 1.109 0.48 27.13 264 GLU B N 1
ATOM 1940 N N B GLU A 1 267 ? 23.207 -11.250 1.107 0.52 27.07 264 GLU B N 1
ATOM 1941 C CA A GLU A 1 267 ? 23.981 -12.348 0.642 0.48 29.54 264 GLU B CA 1
ATOM 1942 C CA B GLU A 1 267 ? 23.822 -12.481 0.632 0.52 29.26 264 GLU B CA 1
ATOM 1943 C C A GLU A 1 267 ? 24.263 -13.310 1.796 0.48 30.55 264 GLU B C 1
ATOM 1944 C C B GLU A 1 267 ? 24.216 -13.360 1.831 0.52 30.60 264 GLU B C 1
ATOM 1945 O O A GLU A 1 267 ? 24.149 -14.527 1.658 0.48 30.25 264 GLU B O 1
ATOM 1946 O O B GLU A 1 267 ? 24.136 -14.584 1.755 0.52 30.06 264 GLU B O 1
ATOM 1957 N N . HIS A 1 268 ? 24.620 -12.737 2.937 1.00 27.29 265 HIS B N 1
ATOM 1958 C CA . HIS A 1 268 ? 25.051 -13.501 4.101 1.00 28.92 265 HIS B CA 1
ATOM 1959 C C . HIS A 1 268 ? 23.993 -13.670 5.204 1.00 28.94 265 HIS B C 1
ATOM 1960 O O . HIS A 1 268 ? 24.309 -14.139 6.302 1.00 29.70 265 HIS B O 1
ATOM 1967 N N . GLY A 1 269 ? 22.752 -13.307 4.912 1.00 25.87 266 GLY B N 1
ATOM 1968 C CA . GLY A 1 269 ? 21.660 -13.493 5.848 1.00 27.75 266 GLY B CA 1
ATOM 1969 C C . GLY A 1 269 ? 21.751 -12.615 7.095 1.00 26.30 266 GLY B C 1
ATOM 1970 O O . GLY A 1 269 ? 21.219 -12.989 8.149 1.00 32.91 266 GLY B O 1
ATOM 1971 N N . LEU A 1 270 ? 22.445 -11.476 7.004 1.00 21.80 267 LEU B N 1
ATOM 1972 C CA . LEU A 1 270 ? 22.635 -10.569 8.154 1.00 20.91 267 LEU B CA 1
ATOM 1973 C C . LEU A 1 270 ? 21.602 -9.446 8.153 1.00 23.96 267 LEU B C 1
ATOM 1974 O O . LEU A 1 270 ? 21.245 -8.930 7.112 1.00 23.86 267 LEU B O 1
ATOM 1979 N N . TRP A 1 271 ? 21.153 -9.059 9.333 1.00 18.75 268 TRP B N 1
ATOM 1980 C CA . TRP A 1 271 ? 20.299 -7.893 9.509 1.00 18.10 268 TRP B CA 1
ATOM 1981 C C . TRP A 1 271 ? 21.026 -6.678 8.984 1.00 19.21 268 TRP B C 1
ATOM 1982 O O . TRP A 1 271 ? 22.210 -6.505 9.246 1.00 20.23 268 TRP B O 1
ATOM 1993 N N . PHE A 1 272 ? 20.335 -5.856 8.196 1.00 17.97 269 PHE B N 1
ATOM 1994 C CA . PHE A 1 272 ? 20.973 -4.667 7.648 1.00 16.05 269 PHE B CA 1
ATOM 1995 C C . PHE A 1 272 ? 20.421 -3.439 8.325 1.00 16.32 269 PHE B C 1
ATOM 1996 O O . PHE A 1 272 ? 19.255 -3.075 8.107 1.00 17.13 269 PHE B O 1
ATOM 2004 N N . HIS A 1 273 ? 21.218 -2.846 9.224 1.00 17.13 270 HIS B N 1
ATOM 2005 C CA . HIS A 1 273 ? 20.817 -1.612 9.916 1.00 16.44 270 HIS B CA 1
ATOM 2006 C C . HIS A 1 273 ? 21.529 -0.394 9.288 1.00 16.12 270 HIS B C 1
ATOM 2007 O O . HIS A 1 273 ? 22.749 -0.419 9.058 1.00 19.77 270 HIS B O 1
ATOM 2014 N N . VAL A 1 274 ? 20.791 0.679 9.027 1.00 15.14 271 VAL B N 1
ATOM 2015 C CA . VAL A 1 274 ? 21.438 1.899 8.547 1.00 16.42 271 VAL B CA 1
ATOM 2016 C C . VAL A 1 274 ? 21.348 2.970 9.605 1.00 16.22 271 VAL B C 1
ATOM 2017 O O . VAL A 1 274 ? 20.254 3.399 9.962 1.00 16.51 271 VAL B O 1
ATOM 2021 N N . ASP A 1 275 ? 22.502 3.409 10.098 1.00 15.97 272 ASP B N 1
ATOM 2022 C CA . ASP A 1 275 ? 22.535 4.519 11.039 1.00 15.46 272 ASP B CA 1
ATOM 2023 C C . ASP A 1 275 ? 22.566 5.782 10.204 1.00 17.00 272 ASP B C 1
ATOM 2024 O O . ASP A 1 275 ? 23.628 6.215 9.754 1.00 18.13 272 ASP B O 1
ATOM 2029 N N . ALA A 1 276 ? 21.378 6.341 9.985 1.00 13.82 273 ALA B N 1
ATOM 2030 C CA . ALA A 1 276 ? 21.229 7.588 9.230 1.00 14.09 273 ALA B CA 1
ATOM 2031 C C . ALA A 1 276 ? 20.884 8.743 10.162 1.00 16.25 273 ALA B C 1
ATOM 2032 O O . ALA A 1 276 ? 20.116 9.631 9.810 1.00 16.29 273 ALA B O 1
ATOM 2034 N N . ALA A 1 277 ? 21.403 8.678 11.394 1.00 14.48 274 ALA B N 1
ATOM 2035 C CA . ALA A 1 277 ? 21.129 9.703 12.390 1.00 14.27 274 ALA B CA 1
ATOM 2036 C C . ALA A 1 277 ? 21.162 11.108 11.800 1.00 16.74 274 ALA B C 1
ATOM 2037 O O . ALA A 1 277 ? 20.219 11.908 12.003 1.00 15.17 274 ALA B O 1
ATOM 2039 N N . TYR A 1 278 ? 22.259 11.390 11.093 1.00 16.96 275 TYR B N 1
ATOM 2040 C CA . TYR A 1 278 ? 22.464 12.693 10.465 1.00 17.53 275 TYR B CA 1
ATOM 2041 C C . TYR A 1 278 ? 21.928 12.678 9.042 1.00 16.35 275 TYR B C 1
ATOM 2042 O O . TYR A 1 278 ? 21.051 13.481 8.689 1.00 18.58 275 TYR B O 1
ATOM 2051 N N . GLY A 1 279 ? 22.440 11.743 8.235 1.00 14.20 276 GLY B N 1
ATOM 2052 C CA . GLY A 1 279 ? 22.181 11.838 6.786 1.00 14.80 276 GLY B CA 1
ATOM 2053 C C . GLY A 1 279 ? 20.775 11.471 6.343 1.00 18.53 276 GLY B C 1
ATOM 2054 O O . GLY A 1 279 ? 20.384 11.724 5.156 1.00 17.26 276 GLY B O 1
ATOM 2055 N N . GLY A 1 280 ? 19.988 10.895 7.256 1.00 16.75 277 GLY B N 1
ATOM 2056 C CA . GLY A 1 280 ? 18.606 10.537 6.925 1.00 17.46 277 GLY B CA 1
ATOM 2057 C C . GLY A 1 280 ? 17.769 11.722 6.487 1.00 19.79 277 GLY B C 1
ATOM 2058 O O . GLY A 1 280 ? 16.765 11.554 5.806 1.00 18.74 277 GLY B O 1
ATOM 2059 N N . ALA A 1 281 ? 18.192 12.936 6.852 1.00 17.34 278 ALA B N 1
ATOM 2060 C CA . ALA A 1 281 ? 17.417 14.125 6.521 1.00 16.75 278 ALA B CA 1
ATOM 2061 C C . ALA A 1 281 ? 17.336 14.342 4.997 1.00 17.05 278 ALA B C 1
ATOM 2062 O O . ALA A 1 281 ? 16.454 15.053 4.519 1.00 17.59 278 ALA B O 1
ATOM 2064 N N . LEU A 1 282 ? 18.296 13.771 4.277 1.00 15.66 279 LEU B N 1
ATOM 2065 C CA . LEU A 1 282 ? 18.328 13.921 2.791 1.00 16.95 279 LEU B CA 1
ATOM 2066 C C . LEU A 1 282 ? 17.037 13.431 2.144 1.00 18.26 279 LEU B C 1
ATOM 2067 O O . LEU A 1 282 ? 16.744 13.822 0.993 1.00 17.57 279 LEU B O 1
ATOM 2072 N N . VAL A 1 283 ? 16.241 12.598 2.838 1.00 18.38 280 VAL B N 1
ATOM 2073 C CA . VAL A 1 283 ? 14.963 12.136 2.235 1.00 17.75 280 VAL B CA 1
ATOM 2074 C C . VAL A 1 283 ? 14.028 13.288 1.922 1.00 24.23 280 VAL B C 1
ATOM 2075 O O . VAL A 1 283 ? 13.186 13.167 1.033 1.00 24.99 280 VAL B O 1
ATOM 2079 N N . PHE A 1 284 ? 14.231 14.450 2.560 1.00 22.04 281 PHE B N 1
ATOM 2080 C CA . PHE A 1 284 ? 13.472 15.619 2.178 1.00 26.53 281 PHE B CA 1
ATOM 2081 C C . PHE A 1 284 ? 14.055 16.411 0.998 1.00 28.87 281 PHE B C 1
ATOM 2082 O O . PHE A 1 284 ? 13.447 17.365 0.522 1.00 33.71 281 PHE B O 1
ATOM 2090 N N . SER A 1 285 ? 15.208 16.008 0.480 1.00 25.91 282 SER B N 1
ATOM 2091 C CA . SER A 1 285 ? 15.777 16.737 -0.650 1.00 25.19 282 SER B CA 1
ATOM 2092 C C . SER A 1 285 ? 15.641 15.935 -1.936 1.00 27.49 282 SER B C 1
ATOM 2093 O O . SER A 1 285 ? 16.293 14.922 -2.081 1.00 23.95 282 SER B O 1
ATOM 2096 N N . GLU A 1 286 ? 14.826 16.393 -2.884 1.00 28.02 283 GLU B N 1
ATOM 2097 C CA . GLU A 1 286 ? 14.758 15.739 -4.182 1.00 32.91 283 GLU B CA 1
ATOM 2098 C C . GLU A 1 286 ? 16.130 15.706 -4.851 1.00 32.87 283 GLU B C 1
ATOM 2099 O O . GLU A 1 286 ? 16.544 14.716 -5.478 1.00 35.08 283 GLU B O 1
ATOM 2105 N N . ARG A 1 287 ? 16.847 16.797 -4.697 1.00 26.21 284 ARG B N 1
ATOM 2106 C CA . ARG A 1 287 ? 18.114 16.992 -5.379 1.00 29.48 284 ARG B CA 1
ATOM 2107 C C . ARG A 1 287 ? 19.258 16.086 -4.874 1.00 27.14 284 ARG B C 1
ATOM 2108 O O . ARG A 1 287 ? 20.161 15.703 -5.661 1.00 30.10 284 ARG B O 1
ATOM 2116 N N . HIS A 1 288 ? 19.241 15.804 -3.577 1.00 22.98 285 HIS B N 1
ATOM 2117 C CA . HIS A 1 288 ? 20.359 15.112 -2.927 1.00 20.41 285 HIS B CA 1
ATOM 2118 C C . HIS A 1 288 ? 20.068 13.703 -2.434 1.00 24.33 285 HIS B C 1
ATOM 2119 O O . HIS A 1 288 ? 21.005 12.985 -2.046 1.00 24.19 285 HIS B O 1
ATOM 2126 N N . ARG A 1 289 ? 18.808 13.282 -2.421 1.00 21.64 286 ARG B N 1
ATOM 2127 C CA . ARG A 1 289 ? 18.536 12.009 -1.738 1.00 21.67 286 ARG B CA 1
ATOM 2128 C C . ARG A 1 289 ? 19.019 10.756 -2.491 1.00 19.35 286 ARG B C 1
ATOM 2129 O O . ARG A 1 289 ? 18.985 9.653 -1.917 1.00 19.16 286 ARG B O 1
ATOM 2137 N N . TRP A 1 290 ? 19.417 10.891 -3.763 1.00 21.61 287 TRP B N 1
ATOM 2138 C CA . TRP A 1 290 ? 20.105 9.801 -4.428 1.00 23.01 287 TRP B CA 1
ATOM 2139 C C . TRP A 1 290 ? 21.297 9.261 -3.662 1.00 20.72 287 TRP B C 1
ATOM 2140 O O . TRP A 1 290 ? 21.668 8.108 -3.843 1.00 20.50 287 TRP B O 1
ATOM 2151 N N A ARG A 1 291 ? 21.894 10.093 -2.809 0.44 20.52 288 ARG B N 1
ATOM 2152 N N B ARG A 1 291 ? 21.916 10.085 -2.819 0.56 20.39 288 ARG B N 1
ATOM 2153 C CA A ARG A 1 291 ? 23.025 9.667 -1.984 0.44 20.34 288 ARG B CA 1
ATOM 2154 C CA B ARG A 1 291 ? 23.042 9.598 -2.025 0.56 19.93 288 ARG B CA 1
ATOM 2155 C C A ARG A 1 291 ? 22.659 8.556 -1.002 0.44 20.57 288 ARG B C 1
ATOM 2156 C C B ARG A 1 291 ? 22.642 8.434 -1.133 0.56 21.65 288 ARG B C 1
ATOM 2157 O O A ARG A 1 291 ? 23.536 7.881 -0.449 0.44 21.52 288 ARG B O 1
ATOM 2158 O O B ARG A 1 291 ? 23.476 7.590 -0.786 0.56 18.10 288 ARG B O 1
ATOM 2173 N N . LEU A 1 292 ? 21.362 8.385 -0.773 1.00 18.77 289 LEU B N 1
ATOM 2174 C CA . LEU A 1 292 ? 20.893 7.326 0.110 1.00 19.92 289 LEU B CA 1
ATOM 2175 C C . LEU A 1 292 ? 20.413 6.071 -0.605 1.00 21.23 289 LEU B C 1
ATOM 2176 O O . LEU A 1 292 ? 19.845 5.194 0.043 1.00 19.66 289 LEU B O 1
ATOM 2181 N N . ALA A 1 293 ? 20.680 5.955 -1.906 1.00 20.92 290 ALA B N 1
ATOM 2182 C CA . ALA A 1 293 ? 20.200 4.812 -2.672 1.00 20.50 290 ALA B CA 1
ATOM 2183 C C . ALA A 1 293 ? 20.616 3.510 -2.004 1.00 23.60 290 ALA B C 1
ATOM 2184 O O . ALA A 1 293 ? 21.783 3.347 -1.672 1.00 21.92 290 ALA B O 1
ATOM 2186 N N . GLY A 1 294 ? 19.673 2.581 -1.818 1.00 20.54 291 GLY B N 1
ATOM 2187 C CA . GLY A 1 294 ? 19.954 1.319 -1.109 1.00 21.05 291 GLY B CA 1
ATOM 2188 C C . GLY A 1 294 ? 19.354 1.304 0.292 1.00 20.98 291 GLY B C 1
ATOM 2189 O O . GLY A 1 294 ? 19.134 0.222 0.858 1.00 21.47 291 GLY B O 1
ATOM 2190 N N . ILE A 1 295 ? 19.090 2.476 0.856 1.00 21.38 292 ILE B N 1
ATOM 2191 C CA . ILE A 1 295 ? 18.535 2.531 2.229 1.00 19.21 292 ILE B CA 1
ATOM 2192 C C . ILE A 1 295 ? 17.126 1.913 2.272 1.00 21.00 292 ILE B C 1
ATOM 2193 O O . ILE A 1 295 ? 16.681 1.419 3.345 1.00 21.13 292 ILE B O 1
ATOM 2198 N N . GLU A 1 296 ? 16.417 1.942 1.142 1.00 18.55 293 GLU B N 1
ATOM 2199 C CA . GLU A 1 296 ? 15.034 1.407 1.153 1.00 21.19 293 GLU B CA 1
ATOM 2200 C C . GLU A 1 296 ? 14.959 -0.079 1.431 1.00 22.34 293 GLU B C 1
ATOM 2201 O O . GLU A 1 296 ? 13.880 -0.610 1.708 1.00 22.66 293 GLU B O 1
ATOM 2207 N N . GLN A 1 297 ? 16.088 -0.775 1.319 1.00 19.35 294 GLN B N 1
ATOM 2208 C CA . GLN A 1 297 ? 16.099 -2.201 1.612 1.00 20.08 294 GLN B CA 1
ATOM 2209 C C . GLN A 1 297 ? 16.535 -2.509 3.056 1.00 21.34 294 GLN B C 1
ATOM 2210 O O . GLN A 1 297 ? 16.645 -3.689 3.427 1.00 23.66 294 GLN B O 1
ATOM 2216 N N . ALA A 1 298 ? 16.803 -1.472 3.836 1.00 19.89 295 ALA B N 1
ATOM 2217 C CA . ALA A 1 298 ? 17.252 -1.703 5.231 1.00 20.91 295 ALA B CA 1
ATOM 2218 C C . ALA A 1 298 ? 16.190 -2.470 6.031 1.00 21.39 295 ALA B C 1
ATOM 2219 O O . ALA A 1 298 ? 14.962 -2.284 5.819 1.00 20.61 295 ALA B O 1
ATOM 2221 N N . ASP A 1 299 ? 16.662 -3.330 6.931 1.00 17.54 296 ASP B N 1
ATOM 2222 C CA . ASP A 1 299 ? 15.789 -3.879 7.961 1.00 19.37 296 ASP B CA 1
ATOM 2223 C C . ASP A 1 299 ? 15.411 -2.847 9.049 1.00 18.82 296 ASP B C 1
ATOM 2224 O O . ASP A 1 299 ? 14.299 -2.844 9.576 1.00 19.03 296 ASP B O 1
ATOM 2229 N N . SER A 1 300 ? 16.315 -1.958 9.356 1.00 17.89 297 SER B N 1
ATOM 2230 C CA . SER A 1 300 ? 16.029 -0.896 10.321 1.00 17.95 297 SER B CA 1
ATOM 2231 C C . SER A 1 300 ? 16.856 0.339 9.951 1.00 17.72 297 SER B C 1
ATOM 2232 O O . SER A 1 300 ? 17.920 0.219 9.306 1.00 16.74 297 SER B O 1
ATOM 2235 N N . ILE A 1 301 ? 16.348 1.508 10.334 1.00 14.80 298 ILE B N 1
ATOM 2236 C CA . ILE A 1 301 ? 17.007 2.810 10.167 1.00 14.73 298 ILE B CA 1
ATOM 2237 C C . ILE A 1 301 ? 16.933 3.642 11.454 1.00 17.87 298 ILE B C 1
ATOM 2238 O O . ILE A 1 301 ? 15.840 3.792 12.044 1.00 18.15 298 ILE B O 1
ATOM 2243 N N . THR A 1 302 ? 18.071 4.210 11.849 1.00 13.99 299 THR B N 1
ATOM 2244 C CA . THR A 1 302 ? 18.096 5.245 12.872 1.00 15.48 299 THR B CA 1
ATOM 2245 C C . THR A 1 302 ? 18.125 6.585 12.174 1.00 17.58 299 THR B C 1
ATOM 2246 O O . THR A 1 302 ? 18.879 6.754 11.226 1.00 15.94 299 THR B O 1
ATOM 2250 N N . PHE A 1 303 ? 17.297 7.527 12.624 1.00 14.88 300 PHE B N 1
ATOM 2251 C CA . PHE A 1 303 ? 17.296 8.879 12.035 1.00 14.75 300 PHE B CA 1
ATOM 2252 C C . PHE A 1 303 ? 17.028 9.897 13.162 1.00 18.72 300 PHE B C 1
ATOM 2253 O O . PHE A 1 303 ? 16.134 9.686 13.984 1.00 15.49 300 PHE B O 1
ATOM 2261 N N . ASN A 1 304 ? 17.773 11.014 13.182 1.00 17.37 301 ASN B N 1
ATOM 2262 C CA . ASN A 1 304 ? 17.642 12.002 14.281 1.00 15.15 301 ASN B CA 1
ATOM 2263 C C . ASN A 1 304 ? 17.192 13.367 13.766 1.00 15.51 301 ASN B C 1
ATOM 2264 O O . ASN A 1 304 ? 18.046 14.174 13.345 1.00 17.61 301 ASN B O 1
ATOM 2269 N N . PRO A 1 305 ? 15.882 13.664 13.797 1.00 14.68 302 PRO B N 1
ATOM 2270 C CA . PRO A 1 305 ? 15.508 15.022 13.397 1.00 16.36 302 PRO B CA 1
ATOM 2271 C C . PRO A 1 305 ? 16.185 16.138 14.259 1.00 18.82 302 PRO B C 1
ATOM 2272 O O . PRO A 1 305 ? 16.291 17.267 13.792 1.00 16.09 302 PRO B O 1
ATOM 2276 N N . GLN A 1 306 ? 16.664 15.806 15.466 1.00 16.53 303 GLN B N 1
ATOM 2277 C CA . GLN A 1 306 ? 17.328 16.818 16.279 1.00 16.09 303 GLN B CA 1
ATOM 2278 C C . GLN A 1 306 ? 18.648 17.334 15.632 1.00 18.41 303 GLN B C 1
ATOM 2279 O O . GLN A 1 306 ? 19.206 18.333 16.089 1.00 17.93 303 GLN B O 1
ATOM 2309 N N . TRP A 1 308 ? 19.724 17.358 11.563 1.00 16.63 305 TRP B N 1
ATOM 2310 C CA . TRP A 1 308 ? 19.609 18.166 10.340 1.00 14.75 305 TRP B CA 1
ATOM 2311 C C . TRP A 1 308 ? 18.154 18.597 10.023 1.00 17.67 305 TRP B C 1
ATOM 2312 O O . TRP A 1 308 ? 17.907 19.262 9.024 1.00 19.11 305 TRP B O 1
ATOM 2323 N N . LEU A 1 309 ? 17.194 18.268 10.887 1.00 16.42 306 LEU B N 1
ATOM 2324 C CA . LEU A 1 309 ? 15.829 18.823 10.747 1.00 15.67 306 LEU B CA 1
ATOM 2325 C C . LEU A 1 309 ? 15.517 19.913 11.807 1.00 16.57 306 LEU B C 1
ATOM 2326 O O . LEU A 1 309 ? 14.398 20.458 11.888 1.00 16.53 306 LEU B O 1
ATOM 2331 N N . TYR A 1 310 ? 16.542 20.276 12.579 1.00 15.12 307 TYR B N 1
ATOM 2332 C CA . TYR A 1 310 ? 16.522 21.446 13.474 1.00 14.59 307 TYR B CA 1
ATOM 2333 C C . TYR A 1 310 ? 15.479 21.314 14.576 1.00 18.12 307 TYR B C 1
ATOM 2334 O O . TYR A 1 310 ? 14.988 22.321 15.091 1.00 17.97 307 TYR B O 1
ATOM 2343 N N . VAL A 1 311 ? 15.137 20.088 14.943 1.00 15.76 308 VAL B N 1
ATOM 2344 C CA . VAL A 1 311 ? 14.192 19.904 16.063 1.00 16.39 308 VAL B CA 1
ATOM 2345 C C . VAL A 1 311 ? 14.954 19.947 17.397 1.00 16.72 308 VAL B C 1
ATOM 2346 O O . VAL A 1 311 ? 15.974 19.295 17.556 1.00 16.62 308 VAL B O 1
ATOM 2350 N N . ALA A 1 312 ? 14.518 20.793 18.332 1.00 15.16 309 ALA B N 1
ATOM 2351 C CA . ALA A 1 312 ? 15.190 20.900 19.613 1.00 18.80 309 ALA B CA 1
ATOM 2352 C C . ALA A 1 312 ? 15.413 19.510 20.228 1.00 16.99 309 ALA B C 1
ATOM 2353 O O . ALA A 1 312 ? 14.518 18.651 20.188 1.00 17.78 309 ALA B O 1
ATOM 2355 N N . LYS A 1 313 ? 16.591 19.279 20.793 1.00 16.44 310 LYS B N 1
ATOM 2356 C CA . LYS A 1 313 ? 16.923 17.965 21.367 1.00 16.57 310 LYS B CA 1
ATOM 2357 C C . LYS A 1 313 ? 15.909 17.585 22.459 1.00 18.63 310 LYS B C 1
ATOM 2358 O O . LYS A 1 313 ? 15.428 18.475 23.126 1.00 18.73 310 LYS B O 1
ATOM 2364 N N . THR A 1 314 ? 15.558 16.304 22.651 1.00 15.96 311 THR B N 1
ATOM 2365 C CA . THR A 1 314 ? 15.943 15.200 21.763 1.00 17.16 311 THR B CA 1
ATOM 2366 C C . THR A 1 314 ? 14.826 14.899 20.800 1.00 18.40 311 THR B C 1
ATOM 2367 O O . THR A 1 314 ? 13.627 15.111 21.092 1.00 17.72 311 THR B O 1
ATOM 2371 N N . CYS A 1 315 ? 15.202 14.381 19.631 1.00 17.46 312 CYS B N 1
ATOM 2372 C CA . CYS A 1 315 ? 14.209 13.903 18.715 1.00 19.60 312 CYS B CA 1
ATOM 2373 C C . CYS A 1 315 ? 14.944 12.946 17.799 1.00 20.60 312 CYS B C 1
ATOM 2374 O O . CYS A 1 315 ? 15.853 13.375 17.047 1.00 17.96 312 CYS B O 1
ATOM 2377 N N . ALA A 1 316 ? 14.592 11.665 17.913 1.00 14.88 313 ALA B N 1
ATOM 2378 C CA . ALA A 1 316 ? 15.242 10.597 17.144 1.00 13.97 313 ALA B CA 1
ATOM 2379 C C . ALA A 1 316 ? 14.245 9.493 17.012 1.00 17.68 313 ALA B C 1
ATOM 2380 O O . ALA A 1 316 ? 13.240 9.480 17.724 1.00 15.97 313 ALA B O 1
ATOM 2390 N N . VAL A 1 318 ? 13.692 5.080 15.584 1.00 15.19 315 VAL B N 1
ATOM 2391 C CA . VAL A 1 318 ? 14.129 3.862 14.911 1.00 13.77 315 VAL B CA 1
ATOM 2392 C C . VAL A 1 318 ? 12.947 3.375 14.110 1.00 16.81 315 VAL B C 1
ATOM 2393 O O . VAL A 1 318 ? 11.821 3.293 14.610 1.00 17.23 315 VAL B O 1
ATOM 2397 N N . LEU A 1 319 ? 13.212 3.095 12.826 1.00 15.29 316 LEU B N 1
ATOM 2398 C CA . LEU A 1 319 ? 12.223 2.627 11.885 1.00 17.62 316 LEU B CA 1
ATOM 2399 C C . LEU A 1 319 ? 12.551 1.188 11.510 1.00 17.13 316 LEU B C 1
ATOM 2400 O O . LEU A 1 319 ? 13.721 0.856 11.386 1.00 19.36 316 LEU B O 1
ATOM 2405 N N . PHE A 1 320 ? 11.530 0.371 11.341 1.00 16.35 317 PHE B N 1
ATOM 2406 C CA . PHE A 1 320 ? 11.667 -1.020 10.937 1.00 19.76 317 PHE B CA 1
ATOM 2407 C C . PHE A 1 320 ? 10.897 -1.263 9.666 1.00 20.25 317 PHE B C 1
ATOM 2408 O O . PHE A 1 320 ? 9.753 -0.829 9.539 1.00 18.59 317 PHE B O 1
ATOM 2416 N N . ARG A 1 321 ? 11.508 -1.980 8.718 1.00 18.46 318 ARG B N 1
ATOM 2417 C CA . ARG A 1 321 ? 10.787 -2.303 7.489 1.00 19.47 318 ARG B CA 1
ATOM 2418 C C . ARG A 1 321 ? 9.556 -3.168 7.759 1.00 22.06 318 ARG B C 1
ATOM 2419 O O . ARG A 1 321 ? 8.537 -3.049 7.058 1.00 22.14 318 ARG B O 1
ATOM 2427 N N . ASP A 1 322 ? 9.608 -3.997 8.795 1.00 22.69 319 ASP B N 1
ATOM 2428 C CA . ASP A 1 322 ? 8.428 -4.695 9.298 1.00 24.91 319 ASP B CA 1
ATOM 2429 C C . ASP A 1 322 ? 8.205 -4.376 10.775 1.00 23.84 319 ASP B C 1
ATOM 2430 O O . ASP A 1 322 ? 8.854 -4.934 11.628 1.00 23.33 319 ASP B O 1
ATOM 2435 N N . ALA A 1 323 ? 7.241 -3.513 11.049 1.00 23.30 320 ALA B N 1
ATOM 2436 C CA . ALA A 1 323 ? 6.973 -3.036 12.398 1.00 23.84 320 ALA B CA 1
ATOM 2437 C C . ALA A 1 323 ? 6.511 -4.161 13.325 1.00 24.20 320 ALA B C 1
ATOM 2438 O O . ALA A 1 323 ? 6.685 -4.101 14.519 1.00 24.49 320 ALA B O 1
ATOM 2440 N N . GLY A 1 324 ? 5.940 -5.190 12.734 1.00 24.39 321 GLY B N 1
ATOM 2441 C CA . GLY A 1 324 ? 5.452 -6.330 13.472 1.00 29.03 321 GLY B CA 1
ATOM 2442 C C . GLY A 1 324 ? 6.590 -7.017 14.203 1.00 30.13 321 GLY B C 1
ATOM 2443 O O . GLY A 1 324 ? 6.387 -7.748 15.142 1.00 25.79 321 GLY B O 1
ATOM 2444 N N . VAL A 1 325 ? 7.802 -6.771 13.753 1.00 23.50 322 VAL B N 1
ATOM 2445 C CA . VAL A 1 325 ? 8.956 -7.374 14.376 1.00 23.11 322 VAL B CA 1
ATOM 2446 C C . VAL A 1 325 ? 9.065 -6.971 15.850 1.00 23.93 322 VAL B C 1
ATOM 2447 O O . VAL A 1 325 ? 9.582 -7.707 16.657 1.00 24.11 322 VAL B O 1
ATOM 2451 N N . LEU A 1 326 ? 8.608 -5.779 16.175 1.00 21.53 323 LEU B N 1
ATOM 2452 C CA . LEU A 1 326 ? 8.610 -5.293 17.541 1.00 19.78 323 LEU B CA 1
ATOM 2453 C C . LEU A 1 326 ? 7.728 -6.141 18.468 1.00 23.23 323 LEU B C 1
ATOM 2454 O O . LEU A 1 326 ? 7.979 -6.234 19.661 1.00 25.24 323 LEU B O 1
ATOM 2459 N N . GLU A 1 327 ? 6.623 -6.635 17.942 1.00 21.97 324 GLU B N 1
ATOM 2460 C CA . GLU A 1 327 ? 5.811 -7.594 18.667 1.00 26.48 324 GLU B CA 1
ATOM 2461 C C . GLU A 1 327 ? 6.452 -8.961 18.851 1.00 25.88 324 GLU B C 1
ATOM 2462 O O . GLU A 1 327 ? 6.383 -9.544 19.898 1.00 28.35 324 GLU B O 1
ATOM 2468 N N . ARG A 1 328 ? 7.028 -9.473 17.782 1.00 25.80 325 ARG B N 1
ATOM 2469 C CA . ARG A 1 328 ? 7.672 -10.774 17.760 1.00 27.26 325 ARG B CA 1
ATOM 2470 C C . ARG A 1 328 ? 8.977 -10.931 18.512 1.00 25.36 325 ARG B C 1
ATOM 2471 O O . ARG A 1 328 ? 9.272 -11.986 19.009 1.00 26.09 325 ARG B O 1
ATOM 2479 N N . ALA A 1 329 ? 9.803 -9.900 18.459 1.00 20.55 326 ALA B N 1
ATOM 2480 C CA . ALA A 1 329 ? 11.179 -9.989 18.911 1.00 22.70 326 ALA B CA 1
ATOM 2481 C C . ALA A 1 329 ? 11.639 -8.816 19.763 1.00 23.47 326 ALA B C 1
ATOM 2482 O O . ALA A 1 329 ? 12.749 -8.357 19.624 1.00 22.87 326 ALA B O 1
ATOM 2484 N N . PHE A 1 330 ? 10.758 -8.282 20.583 1.00 21.27 327 PHE B N 1
ATOM 2485 C CA . PHE A 1 330 ? 11.127 -7.178 21.458 1.00 19.71 327 PHE B CA 1
ATOM 2486 C C . PHE A 1 330 ? 10.207 -7.112 22.658 1.00 23.89 327 PHE B C 1
ATOM 2487 O O . PHE A 1 330 ? 10.611 -7.158 23.782 1.00 24.29 327 PHE B O 1
ATOM 2495 N N . ARG A 1 331 ? 8.938 -6.949 22.367 1.00 22.72 328 ARG B N 1
ATOM 2496 C CA . ARG A 1 331 ? 7.966 -6.750 23.400 1.00 23.66 328 ARG B CA 1
ATOM 2497 C C . ARG A 1 331 ? 7.996 -7.928 24.380 1.00 22.26 328 ARG B C 1
ATOM 2498 O O . ARG A 1 331 ? 8.019 -9.068 23.990 1.00 24.15 328 ARG B O 1
ATOM 2506 N N . ILE A 1 332 ? 8.006 -7.618 25.662 1.00 24.26 329 ILE B N 1
ATOM 2507 C CA . ILE A 1 332 ? 8.073 -8.650 26.677 1.00 22.28 329 ILE B CA 1
ATOM 2508 C C . ILE A 1 332 ? 6.766 -9.408 26.850 1.00 28.03 329 ILE B C 1
ATOM 2509 O O . ILE A 1 332 ? 5.715 -8.899 26.585 1.00 28.53 329 ILE B O 1
ATOM 2514 N N . PRO A 1 333 ? 6.915 -10.693 27.392 1.00 31.66 330 PRO B N 1
ATOM 2515 C CA . PRO A 1 333 ? 5.638 -11.425 27.541 1.00 38.25 330 PRO B CA 1
ATOM 2516 C C . PRO A 1 333 ? 4.648 -10.764 28.501 1.00 41.28 330 PRO B C 1
ATOM 2517 O O . PRO A 1 333 ? 5.069 -10.106 29.433 1.00 40.60 330 PRO B O 1
ATOM 2521 N N . ALA A 1 334 ? 3.356 -10.906 28.234 1.00 46.57 331 ALA B N 1
ATOM 2522 C CA . ALA A 1 334 ? 2.301 -10.318 29.070 1.00 56.50 331 ALA B CA 1
ATOM 2523 C C . ALA A 1 334 ? 2.012 -11.175 30.303 1.00 61.19 331 ALA B C 1
ATOM 2524 O O . ALA A 1 334 ? 1.948 -10.667 31.430 1.00 69.26 331 ALA B O 1
ATOM 2526 N N . GLY A 1 342 ? -6.694 -2.176 18.081 1.00 62.09 339 GLY B N 1
ATOM 2527 C CA . GLY A 1 342 ? -5.575 -2.690 17.303 1.00 60.80 339 GLY B CA 1
ATOM 2528 C C . GLY A 1 342 ? -4.268 -1.970 17.660 1.00 63.67 339 GLY B C 1
ATOM 2529 O O . GLY A 1 342 ? -3.180 -2.480 17.372 1.00 65.97 339 GLY B O 1
ATOM 2530 N N . PHE A 1 343 ? -4.375 -0.800 18.299 1.00 61.14 340 PHE B N 1
ATOM 2531 C CA . PHE A 1 343 ? -3.198 0.033 18.588 1.00 50.96 340 PHE B CA 1
ATOM 2532 C C . PHE A 1 343 ? -2.328 -0.488 19.729 1.00 42.21 340 PHE B C 1
ATOM 2533 O O . PHE A 1 343 ? -2.819 -0.879 20.784 1.00 44.84 340 PHE B O 1
ATOM 2541 N N . ILE A 1 344 ? -1.020 -0.432 19.526 1.00 37.73 341 ILE B N 1
ATOM 2542 C CA . ILE A 1 344 ? -0.081 -0.941 20.511 1.00 39.48 341 ILE B CA 1
ATOM 2543 C C . ILE A 1 344 ? 0.489 0.223 21.383 1.00 33.07 341 ILE B C 1
ATOM 2544 O O . ILE A 1 344 ? 1.098 1.162 20.853 1.00 34.34 341 ILE B O 1
ATOM 2549 N N . ASN A 1 345 ? 0.253 0.170 22.699 1.00 27.01 342 ASN B N 1
ATOM 2550 C CA . ASN A 1 345 ? 0.893 1.116 23.635 1.00 27.05 342 ASN B CA 1
ATOM 2551 C C . ASN A 1 345 ? 2.379 1.227 23.335 1.00 25.46 342 ASN B C 1
ATOM 2552 O O . ASN A 1 345 ? 3.097 0.207 23.334 1.00 24.52 342 ASN B O 1
ATOM 2557 N N . LEU A 1 346 ? 2.859 2.445 23.100 1.00 21.24 343 LEU B N 1
ATOM 2558 C CA . LEU A 1 346 ? 4.225 2.623 22.627 1.00 20.82 343 LEU B CA 1
ATOM 2559 C C . LEU A 1 346 ? 5.283 2.179 23.657 1.00 19.74 343 LEU B C 1
ATOM 2560 O O . LEU A 1 346 ? 6.362 1.745 23.257 1.00 20.50 343 LEU B O 1
ATOM 2565 N N . GLY A 1 347 ? 4.974 2.261 24.956 1.00 20.81 344 GLY B N 1
ATOM 2566 C CA . GLY A 1 347 ? 5.919 1.804 25.966 1.00 21.34 344 GLY B CA 1
ATOM 2567 C C . GLY A 1 347 ? 6.260 0.323 25.793 1.00 25.51 344 GLY B C 1
ATOM 2568 O O . GLY A 1 347 ? 7.367 -0.126 26.154 1.00 24.70 344 GLY B O 1
ATOM 2569 N N . GLU A 1 348 ? 5.348 -0.463 25.212 1.00 20.23 345 GLU B N 1
ATOM 2570 C CA . GLU A 1 348 ? 5.624 -1.911 25.115 1.00 24.20 345 GLU B CA 1
ATOM 2571 C C . GLU A 1 348 ? 6.653 -2.225 24.046 1.00 22.85 345 GLU B C 1
ATOM 2572 O O . GLU A 1 348 ? 7.223 -3.337 24.018 1.00 23.45 345 GLU B O 1
ATOM 2578 N N . ILE A 1 349 ? 6.878 -1.262 23.137 1.00 20.59 346 ILE B N 1
ATOM 2579 C CA . ILE A 1 349 ? 7.703 -1.540 21.982 1.00 22.03 346 ILE B CA 1
ATOM 2580 C C . ILE A 1 349 ? 8.811 -0.499 21.837 1.00 21.72 346 ILE B C 1
ATOM 2581 O O . ILE A 1 349 ? 9.320 -0.267 20.739 1.00 21.60 346 ILE B O 1
ATOM 2586 N N . GLY A 1 350 ? 9.222 0.068 22.963 1.00 20.09 347 GLY B N 1
ATOM 2587 C CA . GLY A 1 350 ? 10.419 0.894 22.960 1.00 21.51 347 GLY B CA 1
ATOM 2588 C C . GLY A 1 350 ? 11.307 0.511 24.123 1.00 17.66 347 GLY B C 1
ATOM 2589 O O . GLY A 1 350 ? 10.894 -0.190 25.032 1.00 19.71 347 GLY B O 1
ATOM 2590 N N . VAL A 1 351 ? 12.537 1.000 24.106 1.00 17.85 348 VAL B N 1
ATOM 2591 C CA . VAL A 1 351 ? 13.433 0.799 25.237 1.00 21.01 348 VAL B CA 1
ATOM 2592 C C . VAL A 1 351 ? 12.835 1.557 26.432 1.00 21.69 348 VAL B C 1
ATOM 2593 O O . VAL A 1 351 ? 12.755 1.033 27.554 1.00 22.13 348 VAL B O 1
ATOM 2597 N N . GLN A 1 352 ? 12.397 2.792 26.194 1.00 20.32 349 GLN B N 1
ATOM 2598 C CA . GLN A 1 352 ? 11.774 3.587 27.256 1.00 17.90 349 GLN B CA 1
ATOM 2599 C C . GLN A 1 352 ? 10.348 3.137 27.507 1.00 21.36 349 GLN B C 1
ATOM 2600 O O . GLN A 1 352 ? 9.729 2.559 26.622 1.00 24.18 349 GLN B O 1
ATOM 2606 N N . GLY A 1 353 ? 9.835 3.458 28.693 1.00 21.96 350 GLY B N 1
ATOM 2607 C CA . GLY A 1 353 ? 8.437 3.247 29.030 1.00 25.10 350 GLY B CA 1
ATOM 2608 C C . GLY A 1 353 ? 7.818 4.628 28.912 1.00 22.04 350 GLY B C 1
ATOM 2609 O O . GLY A 1 353 ? 7.444 5.069 27.806 1.00 22.15 350 GLY B O 1
ATOM 2610 N N . THR A 1 354 ? 7.786 5.348 30.017 1.00 23.78 351 THR B N 1
ATOM 2611 C CA . THR A 1 354 ? 7.435 6.775 29.978 1.00 23.79 351 THR B CA 1
ATOM 2612 C C . THR A 1 354 ? 8.379 7.524 29.053 1.00 23.73 351 THR B C 1
ATOM 2613 O O . THR A 1 354 ? 9.594 7.311 29.074 1.00 20.82 351 THR B O 1
ATOM 2617 N N . ARG A 1 355 ? 7.799 8.400 28.225 1.00 22.26 352 ARG B N 1
ATOM 2618 C CA . ARG A 1 355 ? 8.548 9.235 27.314 1.00 22.56 352 ARG B CA 1
ATOM 2619 C C . ARG A 1 355 ? 7.858 10.556 27.201 1.00 18.08 352 ARG B C 1
ATOM 2620 O O . ARG A 1 355 ? 6.621 10.612 27.186 1.00 19.67 352 ARG B O 1
ATOM 2628 N N . HIS A 1 356 ? 8.674 11.593 27.071 1.00 18.88 353 HIS B N 1
ATOM 2629 C CA . HIS A 1 356 ? 8.252 12.951 26.726 1.00 22.27 353 HIS B CA 1
ATOM 2630 C C . HIS A 1 356 ? 7.606 12.939 25.326 1.00 16.96 353 HIS B C 1
ATOM 2631 O O . HIS A 1 356 ? 8.009 12.159 24.468 1.00 17.71 353 HIS B O 1
ATOM 2638 N N . ALA A 1 357 ? 6.618 13.810 25.111 1.00 19.77 354 ALA B N 1
ATOM 2639 C CA . ALA A 1 357 ? 5.901 13.891 23.835 1.00 20.66 354 ALA B CA 1
ATOM 2640 C C . ALA A 1 357 ? 6.704 14.688 22.799 1.00 18.30 354 ALA B C 1
ATOM 2641 O O . ALA A 1 357 ? 6.349 15.836 22.458 1.00 18.74 354 ALA B O 1
ATOM 2643 N N . ASP A 1 358 ? 7.770 14.068 22.295 1.00 17.45 355 ASP B N 1
ATOM 2644 C CA . ASP A 1 358 ? 8.602 14.696 21.268 1.00 19.39 355 ASP B CA 1
ATOM 2645 C C . ASP A 1 358 ? 7.818 14.866 19.945 1.00 19.21 355 ASP B C 1
ATOM 2646 O O . ASP A 1 358 ? 8.207 15.663 19.088 1.00 18.64 355 ASP B O 1
ATOM 2651 N N . VAL A 1 359 ? 6.764 14.073 19.744 1.00 18.05 356 VAL B N 1
ATOM 2652 C CA . VAL A 1 359 ? 6.013 14.180 18.491 1.00 17.69 356 VAL B CA 1
ATOM 2653 C C . VAL A 1 359 ? 5.440 15.587 18.356 1.00 18.06 356 VAL B C 1
ATOM 2654 O O . VAL A 1 359 ? 5.188 16.020 17.242 1.00 16.94 356 VAL B O 1
ATOM 2658 N N . VAL A 1 360 ? 5.234 16.319 19.467 1.00 17.29 357 VAL B N 1
ATOM 2659 C CA . VAL A 1 360 ? 4.638 17.654 19.301 1.00 17.54 357 VAL B CA 1
ATOM 2660 C C . VAL A 1 360 ? 5.587 18.593 18.561 1.00 20.27 357 VAL B C 1
ATOM 2661 O O . VAL A 1 360 ? 5.215 19.164 17.494 1.00 18.41 357 VAL B O 1
ATOM 2665 N N . LYS A 1 361 ? 6.824 18.733 19.051 1.00 17.40 358 LYS B N 1
ATOM 2666 C CA . LYS A 1 361 ? 7.784 19.598 18.350 1.00 17.31 358 LYS B CA 1
ATOM 2667 C C . LYS A 1 361 ? 8.128 19.030 16.980 1.00 18.48 358 LYS B C 1
ATOM 2668 O O . LYS A 1 361 ? 8.332 19.794 16.043 1.00 19.02 358 LYS B O 1
ATOM 2674 N N . LEU A 1 362 ? 8.218 17.710 16.854 1.00 15.81 359 LEU B N 1
ATOM 2675 C CA . LEU A 1 362 ? 8.518 17.159 15.532 1.00 14.41 359 LEU B CA 1
ATOM 2676 C C . LEU A 1 362 ? 7.426 17.525 14.521 1.00 19.14 359 LEU B C 1
ATOM 2677 O O . LEU A 1 362 ? 7.725 18.050 13.427 1.00 17.86 359 LEU B O 1
ATOM 2682 N N . TRP A 1 363 ? 6.164 17.250 14.869 1.00 17.76 360 TRP B N 1
ATOM 2683 C CA . TRP A 1 363 ? 5.053 17.464 13.936 1.00 19.96 360 TRP B CA 1
ATOM 2684 C C . TRP A 1 363 ? 4.871 18.941 13.631 1.00 19.76 360 TRP B C 1
ATOM 2685 O O . TRP A 1 363 ? 4.683 19.315 12.449 1.00 18.19 360 TRP B O 1
ATOM 2696 N N . LEU A 1 364 ? 4.968 19.810 14.645 1.00 18.54 361 LEU B N 1
ATOM 2697 C CA . LEU A 1 364 ? 4.796 21.247 14.376 1.00 18.65 361 LEU B CA 1
ATOM 2698 C C . LEU A 1 364 ? 5.920 21.796 13.520 1.00 20.56 361 LEU B C 1
ATOM 2699 O O . LEU A 1 364 ? 5.698 22.633 12.645 1.00 19.93 361 LEU B O 1
ATOM 2704 N N . THR A 1 365 ? 7.131 21.305 13.744 1.00 17.14 362 THR B N 1
ATOM 2705 C CA . THR A 1 365 ? 8.280 21.772 13.006 1.00 16.26 362 THR B CA 1
ATOM 2706 C C . THR A 1 365 ? 8.225 21.262 11.557 1.00 17.12 362 THR B C 1
ATOM 2707 O O . THR A 1 365 ? 8.476 22.041 10.615 1.00 17.58 362 THR B O 1
ATOM 2711 N N . LEU A 1 366 ? 7.909 19.979 11.369 1.00 15.42 363 LEU B N 1
ATOM 2712 C CA . LEU A 1 366 ? 7.784 19.457 9.995 1.00 17.56 363 LEU B CA 1
ATOM 2713 C C . LEU A 1 366 ? 6.737 20.261 9.227 1.00 20.36 363 LEU B C 1
ATOM 2714 O O . LEU A 1 366 ? 6.917 20.569 8.039 1.00 19.87 363 LEU B O 1
ATOM 2719 N N . GLN A 1 367 ? 5.639 20.605 9.886 1.00 18.19 364 GLN B N 1
ATOM 2720 C CA . GLN A 1 367 ? 4.612 21.358 9.180 1.00 20.24 364 GLN B CA 1
ATOM 2721 C C . GLN A 1 367 ? 5.051 22.780 8.872 1.00 22.22 364 GLN B C 1
ATOM 2722 O O . GLN A 1 367 ? 4.751 23.293 7.786 1.00 21.50 364 GLN B O 1
ATOM 2728 N N . HIS A 1 368 ? 5.737 23.418 9.811 1.00 20.27 365 HIS B N 1
ATOM 2729 C CA . HIS A 1 368 ? 6.079 24.830 9.618 1.00 22.24 365 HIS B CA 1
ATOM 2730 C C . HIS A 1 368 ? 7.116 24.981 8.516 1.00 20.27 365 HIS B C 1
ATOM 2731 O O . HIS A 1 368 ? 7.024 25.862 7.708 1.00 21.73 365 HIS B O 1
ATOM 2738 N N . ILE A 1 369 ? 8.110 24.107 8.497 1.00 20.02 366 ILE B N 1
ATOM 2739 C CA . ILE A 1 369 ? 9.194 24.222 7.521 1.00 18.55 366 ILE B CA 1
ATOM 2740 C C . ILE A 1 369 ? 8.774 23.579 6.183 1.00 20.46 366 ILE B C 1
ATOM 2741 O O . ILE A 1 369 ? 9.008 24.158 5.089 1.00 20.98 366 ILE B O 1
ATOM 2746 N N . GLY A 1 370 ? 8.122 22.425 6.270 1.00 19.06 367 GLY B N 1
ATOM 2747 C CA . GLY A 1 370 ? 7.676 21.730 5.058 1.00 22.92 367 GLY B CA 1
ATOM 2748 C C . GLY A 1 370 ? 8.820 21.014 4.343 1.00 20.68 367 GLY B C 1
ATOM 2749 O O . GLY A 1 370 ? 9.987 21.312 4.545 1.00 19.16 367 GLY B O 1
ATOM 2750 N N . GLN A 1 371 ? 8.494 20.057 3.489 1.00 18.92 368 GLN B N 1
ATOM 2751 C CA . GLN A 1 371 ? 9.551 19.391 2.731 1.00 21.68 368 GLN B CA 1
ATOM 2752 C C . GLN A 1 371 ? 10.343 20.379 1.907 1.00 22.60 368 GLN B C 1
ATOM 2753 O O . GLN A 1 371 ? 11.560 20.237 1.798 1.00 23.11 368 GLN B O 1
ATOM 2759 N N . GLN A 1 372 ? 9.665 21.373 1.312 1.00 20.40 369 GLN B N 1
ATOM 2760 C CA . GLN A 1 372 ? 10.372 22.351 0.480 1.00 21.04 369 GLN B CA 1
ATOM 2761 C C . GLN A 1 372 ? 11.323 23.224 1.310 1.00 21.04 369 GLN B C 1
ATOM 2762 O O . GLN A 1 372 ? 12.377 23.666 0.810 1.00 22.26 369 GLN B O 1
ATOM 2768 N N . GLY A 1 373 ? 10.948 23.500 2.561 1.00 19.28 370 GLY B N 1
ATOM 2769 C CA . GLY A 1 373 ? 11.863 24.249 3.429 1.00 18.53 370 GLY B CA 1
ATOM 2770 C C . GLY A 1 373 ? 13.135 23.474 3.769 1.00 17.40 370 GLY B C 1
ATOM 2771 O O . GLY A 1 373 ? 14.259 24.009 3.759 1.00 18.00 370 GLY B O 1
ATOM 2772 N N . TYR A 1 374 ? 12.998 22.185 4.094 1.00 18.23 371 TYR B N 1
ATOM 2773 C CA . TYR A 1 374 ? 14.185 21.389 4.314 1.00 17.25 371 TYR B CA 1
ATOM 2774 C C . TYR A 1 374 ? 15.036 21.245 3.042 1.00 18.71 371 TYR B C 1
ATOM 2775 O O . TYR A 1 374 ? 16.276 21.225 3.122 1.00 18.48 371 TYR B O 1
ATOM 2784 N N . ALA A 1 375 ? 14.381 21.118 1.894 1.00 19.81 372 ALA B N 1
ATOM 2785 C CA . ALA A 1 375 ? 15.139 21.035 0.653 1.00 19.51 372 ALA B CA 1
ATOM 2786 C C . ALA A 1 375 ? 16.024 22.282 0.533 1.00 22.76 372 ALA B C 1
ATOM 2787 O O . ALA A 1 375 ? 17.201 22.173 0.124 1.00 21.87 372 ALA B O 1
ATOM 2789 N N . ARG A 1 376 ? 15.458 23.457 0.856 1.00 19.72 373 ARG B N 1
ATOM 2790 C CA . ARG A 1 376 ? 16.208 24.731 0.782 1.00 21.61 373 ARG B CA 1
ATOM 2791 C C . ARG A 1 376 ? 17.374 24.716 1.778 1.00 17.81 373 ARG B C 1
ATOM 2792 O O . ARG A 1 376 ? 18.518 25.030 1.417 1.00 20.45 373 ARG B O 1
ATOM 2800 N N . LEU A 1 377 ? 17.079 24.360 3.027 1.00 19.15 374 LEU B N 1
ATOM 2801 C CA . LEU A 1 377 ? 18.101 24.315 4.087 1.00 18.24 374 LEU B CA 1
ATOM 2802 C C . LEU A 1 377 ? 19.227 23.384 3.701 1.00 19.35 374 LEU B C 1
ATOM 2803 O O . LEU A 1 377 ? 20.411 23.721 3.835 1.00 20.23 374 LEU B O 1
ATOM 2808 N N . ILE A 1 378 ? 18.857 22.192 3.231 1.00 19.61 375 ILE B N 1
ATOM 2809 C CA . ILE A 1 378 ? 19.871 21.206 2.869 1.00 18.55 375 ILE B CA 1
ATOM 2810 C C . ILE A 1 378 ? 20.717 21.662 1.667 1.00 19.42 375 ILE B C 1
ATOM 2811 O O . ILE A 1 378 ? 21.957 21.577 1.695 1.00 19.87 375 ILE B O 1
ATOM 2816 N N . ASP A 1 379 ? 20.064 22.166 0.633 1.00 17.88 376 ASP B N 1
ATOM 2817 C CA . ASP A 1 379 ? 20.836 22.611 -0.537 1.00 21.11 376 ASP B CA 1
ATOM 2818 C C . ASP A 1 379 ? 21.758 23.770 -0.174 1.00 24.63 376 ASP B C 1
ATOM 2819 O O . ASP A 1 379 ? 22.903 23.819 -0.633 1.00 22.95 376 ASP B O 1
ATOM 2824 N N . ASP A 1 380 ? 21.280 24.697 0.652 1.00 18.89 377 ASP B N 1
ATOM 2825 C CA . ASP A 1 380 ? 22.149 25.796 1.051 1.00 26.09 377 ASP B CA 1
ATOM 2826 C C . ASP A 1 380 ? 23.319 25.321 1.907 1.00 20.36 377 ASP B C 1
ATOM 2827 O O . ASP A 1 380 ? 24.409 25.907 1.834 1.00 21.30 377 ASP B O 1
ATOM 2832 N N . GLY A 1 381 ? 23.094 24.284 2.719 1.00 20.42 378 GLY B N 1
ATOM 2833 C CA . GLY A 1 381 ? 24.147 23.663 3.516 1.00 19.38 378 GLY B CA 1
ATOM 2834 C C . GLY A 1 381 ? 25.234 23.096 2.600 1.00 19.59 378 GLY B C 1
ATOM 2835 O O . GLY A 1 381 ? 26.436 23.325 2.841 1.00 19.57 378 GLY B O 1
ATOM 2836 N N . TYR A 1 382 ? 24.826 22.366 1.564 1.00 18.66 379 TYR B N 1
ATOM 2837 C CA . TYR A 1 382 ? 25.786 21.879 0.561 1.00 20.50 379 TYR B CA 1
ATOM 2838 C C . TYR A 1 382 ? 26.541 23.045 -0.078 1.00 23.09 379 TYR B C 1
ATOM 2839 O O . TYR A 1 382 ? 27.753 22.964 -0.280 1.00 21.50 379 TYR B O 1
ATOM 2848 N N . ARG A 1 383 ? 25.827 24.118 -0.419 1.00 21.22 380 ARG B N 1
ATOM 2849 C CA . ARG A 1 383 ? 26.500 25.240 -1.102 1.00 23.75 380 ARG B CA 1
ATOM 2850 C C . ARG A 1 383 ? 27.578 25.871 -0.213 1.00 19.89 380 ARG B C 1
ATOM 2851 O O . ARG A 1 383 ? 28.668 26.154 -0.686 1.00 21.38 380 ARG B O 1
ATOM 2859 N N . LEU A 1 384 ? 27.289 26.074 1.067 1.00 22.02 381 LEU B N 1
ATOM 2860 C CA . LEU A 1 384 ? 28.293 26.595 1.982 1.00 24.71 381 LEU B CA 1
ATOM 2861 C C . LEU A 1 384 ? 29.443 25.627 2.187 1.00 22.68 381 LEU B C 1
ATOM 2862 O O . LEU A 1 384 ? 30.607 26.052 2.228 1.00 21.10 381 LEU B O 1
ATOM 2867 N N . ALA A 1 385 ? 29.128 24.334 2.341 1.00 18.36 382 ALA B N 1
ATOM 2868 C CA . ALA A 1 385 ? 30.192 23.340 2.465 1.00 19.93 382 ALA B CA 1
ATOM 2869 C C . ALA A 1 385 ? 31.127 23.371 1.253 1.00 21.21 382 ALA B C 1
ATOM 2870 O O . ALA A 1 385 ? 32.363 23.277 1.392 1.00 19.17 382 ALA B O 1
ATOM 2872 N N . GLU A 1 386 ? 30.544 23.533 0.066 1.00 20.55 383 GLU B N 1
ATOM 2873 C CA . GLU A 1 386 ? 31.335 23.544 -1.176 1.00 20.57 383 GLU B CA 1
ATOM 2874 C C . GLU A 1 386 ? 32.278 24.752 -1.206 1.00 22.11 383 GLU B C 1
ATOM 2875 O O . GLU A 1 386 ? 33.382 24.675 -1.747 1.00 24.10 383 GLU B O 1
ATOM 2881 N N . ARG A 1 387 ? 31.836 25.861 -0.605 1.00 21.33 384 ARG B N 1
ATOM 2882 C CA . ARG A 1 387 ? 32.671 27.057 -0.490 1.00 21.85 384 ARG B CA 1
ATOM 2883 C C . ARG A 1 387 ? 33.843 26.776 0.425 1.00 19.93 384 ARG B C 1
ATOM 2884 O O . ARG A 1 387 ? 34.973 27.204 0.171 1.00 22.66 384 ARG B O 1
ATOM 2892 N N . VAL A 1 388 ? 33.599 26.039 1.514 1.00 20.34 385 VAL B N 1
ATOM 2893 C CA . VAL A 1 388 ? 34.698 25.665 2.370 1.00 21.02 385 VAL B CA 1
ATOM 2894 C C . VAL A 1 388 ? 35.656 24.740 1.611 1.00 22.40 385 VAL B C 1
ATOM 2895 O O . VAL A 1 388 ? 36.894 24.913 1.658 1.00 19.94 385 VAL B O 1
ATOM 2899 N N . VAL A 1 389 ? 35.111 23.746 0.923 1.00 20.65 386 VAL B N 1
ATOM 2900 C CA . VAL A 1 389 ? 35.974 22.832 0.149 1.00 19.85 386 VAL B CA 1
ATOM 2901 C C . VAL A 1 389 ? 36.836 23.617 -0.852 1.00 23.76 386 VAL B C 1
ATOM 2902 O O . VAL A 1 389 ? 38.060 23.407 -0.981 1.00 23.51 386 VAL B O 1
ATOM 2906 N N . GLU A 1 390 ? 36.195 24.535 -1.550 1.00 21.56 387 GLU B N 1
ATOM 2907 C CA . GLU A 1 390 ? 36.928 25.350 -2.545 1.00 24.89 387 GLU B CA 1
ATOM 2908 C C . GLU A 1 390 ? 38.129 26.033 -1.918 1.00 23.62 387 GLU B C 1
ATOM 2909 O O . GLU A 1 390 ? 39.243 25.984 -2.468 1.00 24.00 387 GLU B O 1
ATOM 2915 N N . GLY A 1 391 ? 37.894 26.650 -0.757 1.00 20.71 388 GLY B N 1
ATOM 2916 C CA . GLY A 1 391 ? 38.926 27.383 -0.052 1.00 21.60 388 GLY B CA 1
ATOM 2917 C C . GLY A 1 391 ? 40.057 26.487 0.403 1.00 20.61 388 GLY B C 1
ATOM 2918 O O . GLY A 1 391 ? 41.245 26.852 0.336 1.00 21.87 388 GLY B O 1
ATOM 2919 N N . VAL A 1 392 ? 39.694 25.299 0.858 1.00 19.72 389 VAL B N 1
ATOM 2920 C CA . VAL A 1 392 ? 40.690 24.328 1.326 1.00 22.66 389 VAL B CA 1
ATOM 2921 C C . VAL A 1 392 ? 41.553 23.840 0.151 1.00 23.00 389 VAL B C 1
ATOM 2922 O O . VAL A 1 392 ? 42.795 23.744 0.271 1.00 23.07 389 VAL B O 1
ATOM 2926 N N . ARG A 1 393 ? 40.890 23.491 -0.954 1.00 21.69 390 ARG B N 1
ATOM 2927 C CA . ARG A 1 393 ? 41.589 23.038 -2.151 1.00 25.65 390 ARG B CA 1
ATOM 2928 C C . ARG A 1 393 ? 42.537 24.064 -2.711 1.00 26.44 390 ARG B C 1
ATOM 2929 O O . ARG A 1 393 ? 43.613 23.699 -3.175 1.00 26.08 390 ARG B O 1
ATOM 2937 N N . GLN A 1 394 ? 42.152 25.344 -2.740 1.00 22.00 391 GLN B N 1
ATOM 2938 C CA . GLN A 1 394 ? 43.068 26.263 -3.360 1.00 22.77 391 GLN B CA 1
ATOM 2939 C C . GLN A 1 394 ? 44.322 26.554 -2.511 1.00 22.72 391 GLN B C 1
ATOM 2940 O O . GLN A 1 394 ? 45.328 27.036 -3.054 1.00 26.44 391 GLN B O 1
ATOM 2946 N N . ARG A 1 395 ? 44.259 26.289 -1.205 1.00 22.07 392 ARG B N 1
ATOM 2947 C CA . ARG A 1 395 ? 45.385 26.514 -0.290 1.00 23.55 392 ARG B CA 1
ATOM 2948 C C . ARG A 1 395 ? 46.225 25.241 -0.128 1.00 21.79 392 ARG B C 1
ATOM 2949 O O . ARG A 1 395 ? 45.734 24.256 0.406 1.00 23.78 392 ARG B O 1
ATOM 2957 N N . PRO A 1 396 ? 47.496 25.272 -0.593 1.00 25.49 393 PRO B N 1
ATOM 2958 C CA . PRO A 1 396 ? 48.357 24.085 -0.485 1.00 22.87 393 PRO B CA 1
ATOM 2959 C C . PRO A 1 396 ? 48.528 23.650 0.961 1.00 25.01 393 PRO B C 1
ATOM 2960 O O . PRO A 1 396 ? 48.713 22.457 1.213 1.00 25.30 393 PRO B O 1
ATOM 2964 N N . PHE A 1 397 ? 48.474 24.592 1.900 1.00 23.84 394 PHE B N 1
ATOM 2965 C CA . PHE A 1 397 ? 48.758 24.258 3.301 1.00 23.60 394 PHE B CA 1
ATOM 2966 C C . PHE A 1 397 ? 47.570 23.684 4.050 1.00 28.18 394 PHE B C 1
ATOM 2967 O O . PHE A 1 397 ? 47.742 23.249 5.189 1.00 24.35 394 PHE B O 1
ATOM 2975 N N . LEU A 1 398 ? 46.383 23.695 3.439 1.00 22.68 395 LEU B N 1
ATOM 2976 C CA . LEU A 1 398 ? 45.208 23.057 4.029 1.00 23.04 395 LEU B CA 1
ATOM 2977 C C . LEU A 1 398 ? 44.824 21.839 3.202 1.00 22.35 395 LEU B C 1
ATOM 2978 O O . LEU A 1 398 ? 44.812 21.891 1.986 1.00 23.31 395 LEU B O 1
ATOM 2983 N N A ARG A 1 399 ? 44.515 20.744 3.881 0.50 20.30 396 ARG B N 1
ATOM 2984 N N B ARG A 1 399 ? 44.504 20.740 3.874 0.50 20.40 396 ARG B N 1
ATOM 2985 C CA A ARG A 1 399 ? 44.108 19.502 3.221 0.50 20.97 396 ARG B CA 1
ATOM 2986 C CA B ARG A 1 399 ? 44.118 19.492 3.225 0.50 2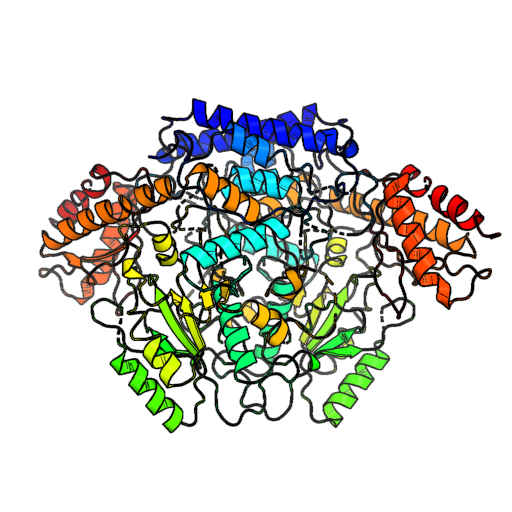0.98 396 ARG B CA 1
ATOM 2987 C C A ARG A 1 399 ? 42.737 19.019 3.692 0.50 21.54 396 ARG B C 1
ATOM 2988 C C B ARG A 1 399 ? 42.736 19.002 3.686 0.50 21.55 396 ARG B C 1
ATOM 2989 O O A ARG A 1 399 ? 42.451 19.063 4.907 0.50 19.48 396 ARG B O 1
ATOM 2990 O O B ARG A 1 399 ? 42.424 19.060 4.860 0.50 20.63 396 ARG B O 1
ATOM 3005 N N . LEU A 1 400 ? 41.924 18.522 2.750 1.00 20.65 397 LEU B N 1
ATOM 3006 C CA . LEU A 1 400 ? 40.649 17.889 3.079 1.00 21.19 397 LEU B CA 1
ATOM 3007 C C . LEU A 1 400 ? 40.881 16.491 3.617 1.00 20.61 397 LEU B C 1
ATOM 3008 O O . LEU A 1 400 ? 41.761 15.781 3.131 1.00 21.27 397 LEU B O 1
ATOM 3013 N N . ALA A 1 401 ? 40.022 16.064 4.534 1.00 22.21 398 ALA B N 1
ATOM 3014 C CA . ALA A 1 401 ? 40.046 14.684 4.983 1.00 20.56 398 ALA B CA 1
ATOM 3015 C C . ALA A 1 401 ? 39.712 13.770 3.818 1.00 23.63 398 ALA B C 1
ATOM 3016 O O . ALA A 1 401 ? 40.265 12.668 3.699 1.00 24.43 398 ALA B O 1
ATOM 3018 N N . GLY A 1 402 ? 38.816 14.228 2.951 1.00 20.59 399 GLY B N 1
ATOM 3019 C CA . GLY A 1 402 ? 38.491 13.489 1.741 1.00 22.95 399 GLY B CA 1
ATOM 3020 C C . GLY A 1 402 ? 37.295 14.180 1.098 1.00 21.68 399 GLY B C 1
ATOM 3021 O O . GLY A 1 402 ? 36.903 15.256 1.513 1.00 22.12 399 GLY B O 1
ATOM 3022 N N A GLU A 1 403 ? 36.693 13.508 0.115 0.56 23.31 400 GLU B N 1
ATOM 3023 N N B GLU A 1 403 ? 36.707 13.570 0.091 0.44 23.50 400 GLU B N 1
ATOM 3024 C CA A GLU A 1 403 ? 35.437 13.948 -0.525 0.56 24.18 400 GLU B CA 1
ATOM 3025 C CA B GLU A 1 403 ? 35.555 14.195 -0.542 0.44 23.67 400 GLU B CA 1
ATOM 3026 C C A GLU A 1 403 ? 34.368 14.212 0.516 0.56 23.79 400 GLU B C 1
ATOM 3027 C C B GLU A 1 403 ? 34.379 14.204 0.431 0.44 23.55 400 GLU B C 1
ATOM 3028 O O A GLU A 1 403 ? 34.326 13.525 1.548 0.56 24.91 400 GLU B O 1
ATOM 3029 O O B GLU A 1 403 ? 34.301 13.364 1.339 0.44 23.40 400 GLU B O 1
ATOM 3040 N N . ILE A 1 404 ? 33.439 15.115 0.215 1.00 22.31 401 ILE B N 1
ATOM 3041 C CA . ILE A 1 404 ? 32.352 15.312 1.169 1.00 21.25 401 ILE B CA 1
ATOM 3042 C C . ILE A 1 404 ? 31.051 14.751 0.622 1.00 20.92 401 ILE B C 1
ATOM 3043 O O . ILE A 1 404 ? 30.838 14.773 -0.564 1.00 20.71 401 ILE B O 1
ATOM 3048 N N . ASP A 1 405 ? 30.224 14.185 1.493 1.00 17.51 402 ASP B N 1
ATOM 3049 C CA . ASP A 1 405 ? 28.912 13.669 1.104 1.00 17.19 402 ASP B CA 1
ATOM 3050 C C . ASP A 1 405 ? 27.723 14.445 1.661 1.00 18.25 402 ASP B C 1
ATOM 3051 O O . ASP A 1 405 ? 26.623 14.264 1.205 1.00 20.12 402 ASP B O 1
ATOM 3056 N N . THR A 1 406 ? 27.978 15.288 2.655 1.00 16.49 403 THR B N 1
ATOM 3057 C CA . THR A 1 406 ? 26.961 16.095 3.307 1.00 15.75 403 THR B CA 1
ATOM 3058 C C . THR A 1 406 ? 27.543 17.477 3.581 1.00 18.54 403 THR B C 1
ATOM 3059 O O . THR A 1 406 ? 28.578 17.801 3.052 1.00 21.71 403 THR B O 1
ATOM 3063 N N . ASN A 1 407 ? 26.841 18.296 4.355 1.00 15.22 404 ASN B N 1
ATOM 3064 C CA . ASN A 1 407 ? 27.259 19.660 4.608 1.00 15.53 404 ASN B CA 1
ATOM 3065 C C . ASN A 1 407 ? 28.253 19.737 5.759 1.00 18.52 404 ASN B C 1
ATOM 3066 O O . ASN A 1 407 ? 28.175 20.607 6.596 1.00 19.77 404 ASN B O 1
ATOM 3071 N N . ILE A 1 408 ? 29.207 18.831 5.739 1.00 16.92 405 ILE B N 1
ATOM 3072 C CA . ILE A 1 408 ? 30.247 18.726 6.733 1.00 18.91 405 ILE B CA 1
ATOM 3073 C C . ILE A 1 408 ? 31.592 18.656 6.012 1.00 19.23 405 ILE B C 1
ATOM 3074 O O . ILE A 1 408 ? 31.738 17.913 5.065 1.00 18.76 405 ILE B O 1
ATOM 3079 N N . VAL A 1 409 ? 32.542 19.458 6.463 1.00 17.69 406 VAL B N 1
ATOM 3080 C CA . VAL A 1 409 ? 33.881 19.434 5.930 1.00 17.00 406 VAL B CA 1
ATOM 3081 C C . VAL A 1 409 ? 34.852 19.270 7.077 1.00 18.53 406 VAL B C 1
ATOM 3082 O O . VAL A 1 409 ? 35.015 20.168 7.853 1.00 19.77 406 VAL B O 1
ATOM 3086 N N A CYS A 1 410 ? 35.653 18.228 6.950 0.26 18.89 407 CYS B N 1
ATOM 3087 N N B CYS A 1 410 ? 35.645 18.213 6.977 0.74 18.41 407 CYS B N 1
ATOM 3088 C CA A CYS A 1 410 ? 36.826 18.104 7.783 0.26 19.88 407 CYS B CA 1
ATOM 3089 C CA B CYS A 1 410 ? 36.779 17.993 7.875 0.74 19.76 407 CYS B CA 1
ATOM 3090 C C A CYS A 1 410 ? 38.056 18.411 6.991 0.26 20.54 407 CYS B C 1
ATOM 3091 C C B CYS A 1 410 ? 38.093 18.247 7.105 0.74 20.26 407 CYS B C 1
ATOM 3092 O O A CYS A 1 410 ? 38.171 18.046 5.816 0.26 19.93 407 CYS B O 1
ATOM 3093 O O B CYS A 1 410 ? 38.273 17.701 6.010 0.74 19.23 407 CYS B O 1
ATOM 3098 N N . PHE A 1 411 ? 38.974 19.103 7.643 1.00 20.03 408 PHE B N 1
ATOM 3099 C CA . PHE A 1 411 ? 40.175 19.551 6.938 1.00 18.29 408 PHE B CA 1
ATOM 3100 C C . PHE A 1 411 ? 41.197 19.944 7.994 1.00 19.56 408 PHE B C 1
ATOM 3101 O O . PHE A 1 411 ? 40.820 20.117 9.179 1.00 18.89 408 PHE B O 1
ATOM 3109 N N . ARG A 1 412 ? 42.471 20.028 7.618 1.00 19.69 409 ARG B N 1
ATOM 3110 C CA . ARG A 1 412 ? 43.451 20.554 8.584 1.00 20.99 409 ARG B CA 1
ATOM 3111 C C . ARG A 1 412 ? 44.614 21.223 7.901 1.00 21.58 409 ARG B C 1
ATOM 3112 O O . ARG A 1 412 ? 44.860 21.018 6.707 1.00 22.13 409 ARG B O 1
ATOM 3120 N N . GLY A 1 413 ? 45.347 22.031 8.659 1.00 19.54 410 GLY B N 1
ATOM 3121 C CA . GLY A 1 413 ? 46.619 22.522 8.149 1.00 21.44 410 GLY B CA 1
ATOM 3122 C C . GLY A 1 413 ? 47.636 21.381 8.171 1.00 24.35 410 GLY B C 1
ATOM 3123 O O . GLY A 1 413 ? 47.727 20.628 9.148 1.00 22.13 410 GLY B O 1
ATOM 3124 N N . GLU A 1 414 ? 48.355 21.222 7.062 1.00 23.19 411 GLU B N 1
ATOM 3125 C CA . GLU A 1 414 ? 49.571 20.384 6.990 1.00 24.76 411 GLU B CA 1
ATOM 3126 C C . GLU A 1 414 ? 50.731 21.221 6.426 1.00 26.18 411 GLU B C 1
ATOM 3127 O O . GLU A 1 414 ? 51.249 20.910 5.357 1.00 28.55 411 GLU B O 1
ATOM 3133 N N . PRO A 1 415 ? 51.102 22.315 7.118 1.00 27.77 412 PRO B N 1
ATOM 3134 C CA . PRO A 1 415 ? 52.011 23.307 6.517 1.00 29.27 412 PRO B CA 1
ATOM 3135 C C . PRO A 1 415 ? 53.372 22.696 6.293 1.00 31.05 412 PRO B C 1
ATOM 3136 O O . PRO A 1 415 ? 53.924 22.147 7.251 1.00 29.33 412 PRO B O 1
ATOM 3140 N N . ASP A 1 416 ? 53.919 22.769 5.081 1.00 32.11 413 ASP B N 1
ATOM 3141 C CA . ASP A 1 416 ? 55.133 22.017 4.842 1.00 34.29 413 ASP B CA 1
ATOM 3142 C C . ASP A 1 416 ? 56.339 22.730 5.436 1.00 34.70 413 ASP B C 1
ATOM 3143 O O . ASP A 1 416 ? 57.415 22.147 5.493 1.00 36.67 413 ASP B O 1
ATOM 3148 N N . TRP A 1 417 ? 56.147 23.953 5.932 1.00 30.57 414 TRP B N 1
ATOM 3149 C CA . TRP A 1 417 ? 57.252 24.672 6.569 1.00 35.84 414 TRP B CA 1
ATOM 3150 C C . TRP A 1 417 ? 57.383 24.351 8.063 1.00 39.30 414 TRP B C 1
ATOM 3151 O O . TRP A 1 417 ? 58.264 24.888 8.734 1.00 40.24 414 TRP B O 1
ATOM 3162 N N . LEU A 1 418 ? 56.539 23.459 8.572 1.00 33.36 415 LEU B N 1
ATOM 3163 C CA . LEU A 1 418 ? 56.675 22.974 9.954 1.00 34.82 415 LEU B CA 1
ATOM 3164 C C . LEU A 1 418 ? 56.779 21.450 9.942 1.00 37.00 415 LEU B C 1
ATOM 3165 O O . LEU A 1 418 ? 56.159 20.792 9.101 1.00 33.84 415 LEU B O 1
ATOM 3170 N N . PRO A 1 419 ? 57.561 20.878 10.883 1.00 39.12 416 PRO B N 1
ATOM 3171 C CA . PRO A 1 419 ? 57.597 19.424 11.042 1.00 37.63 416 PRO B CA 1
ATOM 3172 C C . PRO A 1 419 ? 56.209 18.883 11.377 1.00 36.15 416 PRO B C 1
ATOM 3173 O O . PRO A 1 419 ? 55.446 19.512 12.119 1.00 37.89 416 PRO B O 1
ATOM 3177 N N . ALA A 1 420 ? 55.880 17.716 10.845 1.00 34.80 417 ALA B N 1
ATOM 3178 C CA . ALA A 1 420 ? 54.565 17.139 11.049 1.00 36.16 417 ALA B CA 1
ATOM 3179 C C . ALA A 1 420 ? 54.203 17.001 12.535 1.00 36.88 417 ALA B C 1
ATOM 3180 O O . ALA A 1 420 ? 53.027 17.101 12.895 1.00 31.64 417 ALA B O 1
ATOM 3182 N N . GLU A 1 421 ? 55.208 16.847 13.380 1.00 36.55 418 GLU B N 1
ATOM 3183 C CA . GLU A 1 421 ? 55.013 16.661 14.805 1.00 42.27 418 GLU B CA 1
ATOM 3184 C C . GLU A 1 421 ? 54.336 17.872 15.439 1.00 38.06 418 GLU B C 1
ATOM 3185 O O . GLU A 1 421 ? 53.786 17.792 16.520 1.00 32.66 418 GLU B O 1
ATOM 3191 N N . ARG A 1 422 ? 54.444 19.007 14.773 1.00 33.67 419 ARG B N 1
ATOM 3192 C CA . ARG A 1 422 ? 53.866 20.255 15.250 1.00 32.03 419 ARG B CA 1
ATOM 3193 C C . ARG A 1 422 ? 52.453 20.547 14.714 1.00 32.20 419 ARG B C 1
ATOM 3194 O O . ARG A 1 422 ? 51.839 21.532 15.122 1.00 28.77 419 ARG B O 1
ATOM 3202 N N . TRP A 1 423 ? 51.936 19.703 13.813 1.00 28.00 420 TRP B N 1
ATOM 3203 C CA . TRP A 1 423 ? 50.671 20.046 13.152 1.00 27.17 420 TRP B CA 1
ATOM 3204 C C . TRP A 1 423 ? 49.480 20.023 14.090 1.00 23.23 420 TRP B C 1
ATOM 3205 O O . TRP A 1 423 ? 48.575 20.854 13.976 1.00 22.91 420 TRP B O 1
ATOM 3216 N N . ASP A 1 424 ? 49.465 19.086 15.029 1.00 27.82 421 ASP B N 1
ATOM 3217 C CA . ASP A 1 424 ? 48.356 19.046 15.965 1.00 25.79 421 ASP B CA 1
ATOM 3218 C C . ASP A 1 424 ? 48.276 20.337 16.740 1.00 27.61 421 ASP B C 1
ATOM 3219 O O . ASP A 1 424 ? 47.193 20.892 16.878 1.00 28.84 421 ASP B O 1
ATOM 3224 N N . ASP A 1 425 ? 49.427 20.819 17.217 1.00 27.64 422 ASP B N 1
ATOM 3225 C CA . ASP A 1 425 ? 49.485 22.083 17.960 1.00 31.11 422 ASP B CA 1
ATOM 3226 C C . ASP A 1 425 ? 49.067 23.262 17.097 1.00 24.80 422 ASP B C 1
ATOM 3227 O O . ASP A 1 425 ? 48.383 24.166 17.550 1.00 26.92 422 ASP B O 1
ATOM 3232 N N . TRP A 1 426 ? 49.483 23.226 15.846 1.00 26.47 423 TRP B N 1
ATOM 3233 C CA . TRP A 1 426 ? 49.143 24.274 14.884 1.00 27.54 423 TRP B CA 1
ATOM 3234 C C . TRP A 1 426 ? 47.628 24.343 14.687 1.00 24.45 423 TRP B C 1
ATOM 3235 O O . TRP A 1 426 ? 47.037 25.427 14.732 1.00 23.06 423 TRP B O 1
ATOM 3246 N N . ASN A 1 427 ? 46.992 23.190 14.489 1.00 21.21 424 ASN B N 1
ATOM 3247 C CA . ASN A 1 427 ? 45.547 23.189 14.217 1.00 21.23 424 ASN B CA 1
ATOM 3248 C C . ASN A 1 427 ? 44.756 23.545 15.462 1.00 22.84 424 ASN B C 1
ATOM 3249 O O . ASN A 1 427 ? 43.747 24.273 15.379 1.00 21.70 424 ASN B O 1
ATOM 3254 N N . ALA A 1 428 ? 45.230 23.061 16.609 1.00 23.13 425 ALA B N 1
ATOM 3255 C CA . ALA A 1 428 ? 44.673 23.475 17.910 1.00 22.45 425 ALA B CA 1
ATOM 3256 C C . ALA A 1 428 ? 44.788 25.005 18.125 1.00 23.78 425 ALA B C 1
ATOM 3257 O O . ALA A 1 428 ? 43.810 25.652 18.549 1.00 23.72 425 ALA B O 1
ATOM 3259 N N . ALA A 1 429 ? 45.955 25.578 17.855 1.00 22.73 426 ALA B N 1
ATOM 3260 C CA . ALA A 1 429 ? 46.115 27.031 18.022 1.00 25.64 426 ALA B CA 1
ATOM 3261 C C . ALA A 1 429 ? 45.191 27.786 17.037 1.00 26.81 426 ALA B C 1
ATOM 3262 O O . ALA A 1 429 ? 44.602 28.830 17.367 1.00 22.86 426 ALA B O 1
ATOM 3264 N N . LEU A 1 430 ? 45.046 27.245 15.840 1.00 22.23 427 LEU B N 1
ATOM 3265 C CA . LEU A 1 430 ? 44.167 27.886 14.856 1.00 24.84 427 LEU B CA 1
ATOM 3266 C C . LEU A 1 430 ? 42.696 27.821 15.317 1.00 23.16 427 LEU B C 1
ATOM 3267 O O . LEU A 1 430 ? 41.969 28.812 15.264 1.00 24.48 427 LEU B O 1
ATOM 3272 N N . GLN A 1 431 ? 42.241 26.653 15.747 1.00 23.05 428 GLN B N 1
ATOM 3273 C CA . GLN A 1 431 ? 40.869 26.545 16.258 1.00 21.75 428 GLN B CA 1
ATOM 3274 C C . GLN A 1 431 ? 40.599 27.568 17.368 1.00 23.33 428 GLN B C 1
ATOM 3275 O O . GLN A 1 431 ? 39.530 28.199 17.422 1.00 22.24 428 GLN B O 1
ATOM 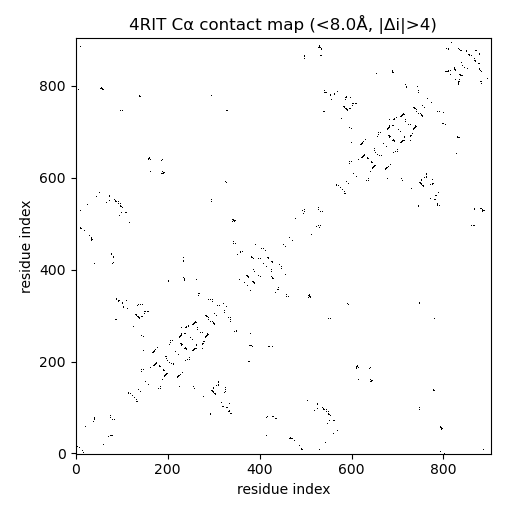3281 N N . ALA A 1 432 ? 41.578 27.729 18.263 1.00 22.68 429 ALA B N 1
ATOM 3282 C CA . ALA A 1 432 ? 41.408 28.620 19.410 1.00 22.94 429 ALA B CA 1
ATOM 3283 C C . ALA A 1 432 ? 41.354 30.089 18.983 1.00 23.74 429 ALA B C 1
ATOM 3284 O O . ALA A 1 432 ? 40.553 30.880 19.525 1.00 23.80 429 ALA B O 1
ATOM 3286 N N . LEU A 1 433 ? 42.200 30.454 18.029 1.00 23.38 430 LEU B N 1
ATOM 3287 C CA . LEU A 1 433 ? 42.242 31.826 17.515 1.00 28.01 430 LEU B CA 1
ATOM 3288 C C . LEU A 1 433 ? 40.968 32.209 16.764 1.00 22.59 430 LEU B C 1
ATOM 3289 O O . LEU A 1 433 ? 40.438 33.320 16.937 1.00 26.82 430 LEU B O 1
ATOM 3294 N N . LEU A 1 434 ? 40.495 31.290 15.928 1.00 23.96 431 LEU B N 1
ATOM 3295 C CA . LEU A 1 434 ? 39.225 31.484 15.204 1.00 21.49 431 LEU B CA 1
ATOM 3296 C C . LEU A 1 434 ? 38.095 31.738 16.187 1.00 23.53 431 LEU B C 1
ATOM 3297 O O . LEU A 1 434 ? 37.251 32.612 15.983 1.00 22.93 431 LEU B O 1
ATOM 3302 N N . LEU A 1 435 ? 38.071 30.983 17.282 1.00 22.16 432 LEU B N 1
ATOM 3303 C CA . LEU A 1 435 ? 37.000 31.209 18.251 1.00 23.86 432 LEU B CA 1
ATOM 3304 C C . LEU A 1 435 ? 37.210 32.483 19.073 1.00 29.17 432 LEU B C 1
ATOM 3305 O O . LEU A 1 435 ? 36.267 33.286 19.263 1.00 25.68 432 LEU B O 1
ATOM 3310 N N . ARG A 1 436 ? 38.430 32.682 19.574 1.00 26.74 433 ARG B N 1
ATOM 3311 C CA . ARG A 1 436 ? 38.688 33.780 20.512 1.00 32.58 433 ARG B CA 1
ATOM 3312 C C . ARG A 1 436 ? 38.620 35.106 19.806 1.00 33.99 433 ARG B C 1
ATOM 3313 O O . ARG A 1 436 ? 38.043 36.063 20.322 1.00 34.74 433 ARG B O 1
ATOM 3321 N N . GLU A 1 437 ? 39.207 35.183 18.619 1.00 31.74 434 GLU B N 1
ATOM 3322 C CA . GLU A 1 437 ? 39.297 36.484 17.947 1.00 36.13 434 GLU B CA 1
ATOM 3323 C C . GLU A 1 437 ? 38.276 36.641 16.830 1.00 33.14 434 GLU B C 1
ATOM 3324 O O . GLU A 1 437 ? 37.747 37.730 16.634 1.00 35.35 434 GLU B O 1
ATOM 3330 N N . GLY A 1 438 ? 37.971 35.564 16.112 1.00 27.38 435 GLY B N 1
ATOM 3331 C CA . GLY A 1 438 ? 37.006 35.656 15.024 1.00 31.51 435 GLY B CA 1
ATOM 3332 C C . GLY A 1 438 ? 35.556 35.364 15.417 1.00 30.42 435 GLY B C 1
ATOM 3333 O O . GLY A 1 438 ? 34.638 35.622 14.621 1.00 28.51 435 GLY B O 1
ATOM 3334 N N . LYS A 1 439 ? 35.353 34.829 16.624 1.00 26.14 436 LYS B N 1
ATOM 3335 C CA . LYS A 1 439 ? 34.034 34.367 17.061 1.00 24.08 436 LYS B CA 1
ATOM 3336 C C . LYS A 1 439 ? 33.470 33.322 16.076 1.00 23.88 436 LYS B C 1
ATOM 3337 O O . LYS A 1 439 ? 32.253 33.235 15.806 1.00 24.20 436 LYS B O 1
ATOM 3343 N N . ILE A 1 440 ? 34.367 32.493 15.546 1.00 23.14 437 ILE B N 1
ATOM 3344 C CA . ILE A 1 440 ? 33.958 31.411 14.662 1.00 18.57 437 ILE B CA 1
ATOM 3345 C C . ILE A 1 440 ? 34.300 30.113 15.318 1.00 21.69 437 ILE B C 1
ATOM 3346 O O . ILE A 1 440 ? 35.450 29.906 15.727 1.00 22.39 437 ILE B O 1
ATOM 3351 N N . PHE A 1 441 ? 33.317 29.223 15.446 1.00 18.79 438 PHE B N 1
ATOM 3352 C CA . PHE A 1 441 ? 33.587 27.987 16.161 1.00 20.19 438 PHE B CA 1
ATOM 3353 C C . PHE A 1 441 ? 33.631 26.766 15.218 1.00 20.30 438 PHE B C 1
ATOM 3354 O O . PHE A 1 441 ? 32.623 26.404 14.618 1.00 20.21 438 PHE B O 1
ATOM 3362 N N . LEU A 1 442 ? 34.807 26.152 15.121 1.00 21.65 439 LEU B N 1
ATOM 3363 C CA . LEU A 1 442 ? 35.019 24.861 14.444 1.00 20.56 439 LEU B CA 1
ATOM 3364 C C . LEU A 1 442 ? 35.318 23.836 15.524 1.00 19.24 439 LEU B C 1
ATOM 3365 O O . LEU A 1 442 ? 35.929 24.184 16.532 1.00 20.00 439 LEU B O 1
ATOM 3370 N N . SER A 1 443 ? 34.910 22.587 15.331 1.00 18.02 440 SER B N 1
ATOM 3371 C CA . SER A 1 443 ? 35.328 21.551 16.259 1.00 18.09 440 SER B CA 1
ATOM 3372 C C . SER A 1 443 ? 36.710 21.023 15.892 1.00 18.31 440 SER B C 1
ATOM 3373 O O . SER A 1 443 ? 37.210 21.286 14.791 1.00 20.81 440 SER B O 1
ATOM 3376 N N . LEU A 1 444 ? 37.359 20.345 16.853 1.00 16.92 441 LEU B N 1
ATOM 3377 C CA . LEU A 1 444 ? 38.715 19.815 16.617 1.00 20.86 441 LEU B CA 1
ATOM 3378 C C . LEU A 1 444 ? 38.776 18.344 17.012 1.00 21.92 441 LEU B C 1
ATOM 3379 O O . LEU A 1 444 ? 39.442 17.957 18.000 1.00 21.11 441 LEU B O 1
ATOM 3384 N N . PRO A 1 445 ? 38.126 17.490 16.215 1.00 20.93 442 PRO B N 1
ATOM 3385 C CA . PRO A 1 445 ? 38.167 16.048 16.490 1.00 23.16 442 PRO B CA 1
ATOM 3386 C C . PRO A 1 445 ? 39.541 15.429 16.306 1.00 22.82 442 PRO B C 1
ATOM 3387 O O . PRO A 1 445 ? 40.394 15.925 15.573 1.00 23.25 442 PRO B O 1
ATOM 3391 N N . VAL A 1 446 ? 39.748 14.317 16.995 1.00 21.45 443 VAL B N 1
ATOM 3392 C CA . VAL A 1 446 ? 40.835 13.444 16.700 1.00 22.58 443 VAL B CA 1
ATOM 3393 C C . VAL A 1 446 ? 40.383 12.586 15.525 1.00 28.13 443 VAL B C 1
ATOM 3394 O O . VAL A 1 446 ? 39.285 12.011 15.553 1.00 29.73 443 VAL B O 1
ATOM 3398 N N . TYR A 1 447 ? 41.203 12.508 14.491 1.00 22.08 444 TYR B N 1
ATOM 3399 C CA . TYR A 1 447 ? 40.859 11.690 13.333 1.00 23.76 444 TYR B CA 1
ATOM 3400 C C . TYR A 1 447 ? 42.130 11.215 12.703 1.00 26.43 444 TYR B C 1
ATOM 3401 O O . TYR A 1 447 ? 43.088 11.997 12.575 1.00 27.05 444 TYR B O 1
ATOM 3410 N N . ARG A 1 448 ? 42.159 9.941 12.318 1.00 25.78 445 ARG B N 1
ATOM 3411 C CA . ARG A 1 448 ? 43.387 9.340 11.793 1.00 27.03 445 ARG B CA 1
ATOM 3412 C C . ARG A 1 448 ? 44.634 9.683 12.612 1.00 28.98 445 ARG B C 1
ATOM 3413 O O . ARG A 1 448 ? 45.715 9.949 12.053 1.00 27.00 445 ARG B O 1
ATOM 3421 N N . GLY A 1 449 ? 44.496 9.680 13.934 1.00 28.25 446 GLY B N 1
ATOM 3422 C CA . GLY A 1 449 ? 45.669 9.830 14.772 1.00 34.90 446 GLY B CA 1
ATOM 3423 C C . GLY A 1 449 ? 46.123 11.270 14.909 1.00 33.14 446 GLY B C 1
ATOM 3424 O O . GLY A 1 449 ? 47.124 11.525 15.558 1.00 33.43 446 GLY B O 1
ATOM 3425 N N . GLY A 1 450 ? 45.389 12.216 14.323 1.00 29.45 447 GLY B N 1
ATOM 3426 C CA . GLY A 1 450 ? 45.761 13.616 14.446 1.00 32.06 447 GLY B CA 1
ATOM 3427 C C . GLY A 1 450 ? 44.587 14.500 14.810 1.00 30.31 447 GLY B C 1
ATOM 3428 O O . GLY A 1 450 ? 43.468 14.026 14.926 1.00 30.36 447 GLY B O 1
ATOM 3429 N N . ARG A 1 451 ? 44.836 15.789 14.997 1.00 26.18 448 ARG B N 1
ATOM 3430 C CA . ARG A 1 451 ? 43.767 16.739 15.234 1.00 22.19 448 ARG B CA 1
ATOM 3431 C C . ARG A 1 451 ? 43.374 17.446 13.937 1.00 22.34 448 ARG B C 1
ATOM 3432 O O . ARG A 1 451 ? 44.223 18.053 13.273 1.00 24.92 448 ARG B O 1
ATOM 3440 N N . TRP A 1 452 ? 42.093 17.355 13.601 1.00 19.17 449 TRP B N 1
ATOM 3441 C CA . TRP A 1 452 ? 41.552 17.981 12.401 1.00 20.30 449 TRP B CA 1
ATOM 3442 C C . TRP A 1 452 ? 40.508 18.999 12.755 1.00 19.10 449 TRP B C 1
ATOM 3443 O O . TRP A 1 452 ? 39.857 18.861 13.781 1.00 23.89 449 TRP B O 1
ATOM 3454 N N . LEU A 1 453 ? 40.335 20.017 11.899 1.00 19.47 450 LEU B N 1
ATOM 3455 C CA . LEU A 1 453 ? 39.266 20.981 12.045 1.00 18.74 450 LEU B CA 1
ATOM 3456 C C . LEU A 1 453 ? 38.013 20.395 11.410 1.00 20.72 450 LEU B C 1
ATOM 3457 O O . LEU A 1 453 ? 38.071 19.611 10.433 1.00 19.75 450 LEU B O 1
ATOM 3462 N N . ARG A 1 454 ? 36.859 20.805 11.918 1.00 18.41 451 ARG B N 1
ATOM 3463 C CA . ARG A 1 454 ? 35.638 20.229 11.391 1.00 17.81 451 ARG B CA 1
ATOM 3464 C C . ARG A 1 454 ? 34.573 21.305 11.367 1.00 20.18 451 ARG B C 1
ATOM 3465 O O . ARG A 1 454 ? 34.270 21.936 12.391 1.00 18.11 451 ARG B O 1
ATOM 3473 N N . ALA A 1 455 ? 34.048 21.533 10.168 1.00 16.16 452 ALA B N 1
ATOM 3474 C CA . ALA A 1 455 ? 32.932 22.453 9.958 1.00 18.51 452 ALA B CA 1
ATOM 3475 C C . ALA A 1 455 ? 31.638 21.694 9.686 1.00 18.65 452 ALA B C 1
ATOM 3476 O O . ALA A 1 455 ? 31.612 20.761 8.874 1.00 17.29 452 ALA B O 1
ATOM 3478 N N . VAL A 1 456 ? 30.553 22.104 10.339 1.00 16.56 453 VAL B N 1
ATOM 3479 C CA . VAL A 1 456 ? 29.228 21.543 10.120 1.00 16.84 453 VAL B CA 1
ATOM 3480 C C . VAL A 1 456 ? 28.338 22.757 9.805 1.00 16.41 453 VAL B C 1
ATOM 3481 O O . VAL A 1 456 ? 28.075 23.579 10.678 1.00 20.87 453 VAL B O 1
ATOM 3485 N N . LEU A 1 457 ? 27.941 22.906 8.542 1.00 15.76 454 LEU B N 1
ATOM 3486 C CA . LEU A 1 457 ? 27.312 24.141 8.081 1.00 17.93 454 LEU B CA 1
ATOM 3487 C C . LEU A 1 457 ? 25.789 24.056 8.219 1.00 19.00 454 LEU B C 1
ATOM 3488 O O . LEU A 1 457 ? 25.064 23.852 7.212 1.00 19.17 454 LEU B O 1
ATOM 3493 N N . LEU A 1 458 ? 25.304 24.216 9.454 1.00 20.39 455 LEU B N 1
ATOM 3494 C CA . LEU A 1 458 ? 23.882 24.046 9.785 1.00 20.00 455 LEU B CA 1
ATOM 3495 C C . LEU A 1 458 ? 23.145 25.329 10.028 1.00 16.78 455 LEU B C 1
ATOM 3496 O O . LEU A 1 458 ? 21.984 25.432 9.663 1.00 20.25 455 LEU B O 1
ATOM 3501 N N . ASN A 1 459 ? 23.796 26.306 10.637 1.00 16.65 456 ASN B N 1
ATOM 3502 C CA . ASN A 1 459 ? 23.057 27.529 10.994 1.00 18.41 456 ASN B CA 1
ATOM 3503 C C . ASN A 1 459 ? 22.485 28.190 9.722 1.00 17.67 456 ASN B C 1
ATOM 3504 O O . ASN A 1 459 ? 23.251 28.525 8.821 1.00 20.17 456 ASN B O 1
ATOM 3509 N N . PRO A 1 460 ? 21.153 28.394 9.656 1.00 19.14 457 PRO B N 1
ATOM 3510 C CA . PRO A 1 460 ? 20.510 28.962 8.449 1.00 23.17 457 PRO B CA 1
ATOM 3511 C C . PRO A 1 460 ? 21.003 30.388 8.184 1.00 24.65 457 PRO B C 1
ATOM 3512 O O . PRO A 1 460 ? 20.872 30.912 7.070 1.00 25.50 457 PRO B O 1
ATOM 3516 N N . TYR A 1 461 ? 21.577 31.010 9.212 1.00 21.76 458 TYR B N 1
ATOM 3517 C CA . TYR A 1 461 ? 22.023 32.394 9.103 1.00 23.06 458 TYR B CA 1
ATOM 3518 C C . TYR A 1 461 ? 23.531 32.555 8.868 1.00 23.27 458 TYR B C 1
ATOM 3519 O O . TYR A 1 461 ? 24.000 33.692 8.730 1.00 25.02 458 TYR B O 1
ATOM 3528 N N . THR A 1 462 ? 24.276 31.450 8.810 1.00 21.46 459 THR B N 1
ATOM 3529 C CA . THR A 1 462 ? 25.685 31.520 8.392 1.00 21.63 459 THR B CA 1
ATOM 3530 C C . THR A 1 462 ? 25.713 31.920 6.904 1.00 27.05 459 THR B C 1
ATOM 3531 O O . THR A 1 462 ? 24.998 31.354 6.078 1.00 25.02 459 THR B O 1
ATOM 3535 N N . THR A 1 463 ? 26.537 32.899 6.582 1.00 26.66 460 THR B N 1
ATOM 3536 C CA . THR A 1 463 ? 26.606 33.418 5.210 1.00 29.33 460 THR B CA 1
ATOM 3537 C C . THR A 1 463 ? 27.965 33.148 4.597 1.00 26.14 460 THR B C 1
ATOM 3538 O O . THR A 1 463 ? 28.896 32.756 5.287 1.00 22.91 460 THR B O 1
ATOM 3542 N N . ASP A 1 464 ? 28.070 33.374 3.287 1.00 25.43 461 ASP B N 1
ATOM 3543 C CA . ASP A 1 464 ? 29.359 33.327 2.603 1.00 29.36 461 ASP B CA 1
ATOM 3544 C C . ASP A 1 464 ? 30.400 34.194 3.282 1.00 27.46 461 ASP B C 1
ATOM 3545 O O . ASP A 1 464 ? 31.574 33.829 3.323 1.00 23.74 461 ASP B O 1
ATOM 3550 N N . ALA A 1 465 ? 29.969 35.338 3.793 1.00 25.11 462 ALA B N 1
ATOM 3551 C CA . ALA A 1 465 ? 30.888 36.260 4.459 1.00 30.42 462 ALA B CA 1
ATOM 3552 C C . ALA A 1 465 ? 31.550 35.651 5.702 1.00 25.89 462 ALA B C 1
ATOM 3553 O O . ALA A 1 465 ? 32.702 35.997 6.021 1.00 23.95 462 ALA B O 1
ATOM 3555 N N . VAL A 1 466 ? 30.823 34.799 6.443 1.00 21.85 463 VAL B N 1
ATOM 3556 C CA . VAL A 1 466 ? 31.416 34.124 7.616 1.00 21.77 463 VAL B CA 1
ATOM 3557 C C . VAL A 1 466 ? 32.550 33.208 7.180 1.00 22.55 463 VAL B C 1
ATOM 3558 O O . VAL A 1 466 ? 33.639 33.191 7.776 1.00 21.67 463 VAL B O 1
ATOM 3562 N N . ILE A 1 467 ? 32.289 32.435 6.134 1.00 19.14 464 ILE B N 1
ATOM 3563 C CA . ILE A 1 467 ? 33.309 31.544 5.594 1.00 18.75 464 ILE B CA 1
ATOM 3564 C C . ILE A 1 467 ? 34.531 32.346 5.070 1.00 22.08 464 ILE B C 1
ATOM 3565 O O . ILE A 1 467 ? 35.686 31.945 5.258 1.00 21.86 464 ILE B O 1
ATOM 3570 N N . ASP A 1 468 ? 34.268 33.461 4.378 1.00 21.64 465 ASP B N 1
ATOM 3571 C CA . ASP A 1 468 ? 35.344 34.315 3.876 1.00 21.84 465 ASP B CA 1
ATOM 3572 C C . ASP A 1 468 ? 36.176 34.870 5.023 1.00 24.16 465 ASP B C 1
ATOM 3573 O O . ASP A 1 468 ? 37.402 34.946 4.913 1.00 24.42 465 ASP B O 1
ATOM 3578 N N . ALA A 1 469 ? 35.501 35.261 6.104 1.00 24.80 466 ALA B N 1
ATOM 3579 C CA . ALA A 1 469 ? 36.170 35.795 7.290 1.00 25.68 466 ALA B CA 1
ATOM 3580 C C . ALA A 1 469 ? 37.040 34.700 7.926 1.00 20.83 466 ALA B C 1
ATOM 3581 O O . ALA A 1 469 ? 38.155 34.987 8.365 1.00 24.29 466 ALA B O 1
ATOM 3591 N N . PHE A 1 471 ? 38.533 32.098 6.404 1.00 21.39 468 PHE B N 1
ATOM 3592 C CA . PHE A 1 471 ? 39.745 31.966 5.615 1.00 21.73 468 PHE B CA 1
ATOM 3593 C C . PHE A 1 471 ? 40.707 33.148 5.747 1.00 22.92 468 PHE B C 1
ATOM 3594 O O . PHE A 1 471 ? 41.936 32.951 5.675 1.00 25.22 468 PHE B O 1
ATOM 3602 N N . LYS A 1 472 ? 40.175 34.364 5.876 1.00 21.91 469 LYS B N 1
ATOM 3603 C CA . LYS A 1 472 ? 41.053 35.509 6.069 1.00 26.25 469 LYS B CA 1
ATOM 3604 C C . LYS A 1 472 ? 41.871 35.316 7.365 1.00 23.97 469 LYS B C 1
ATOM 3605 O O . LYS A 1 472 ? 43.095 35.574 7.393 1.00 25.52 469 LYS B O 1
ATOM 3611 N N . GLN A 1 473 ? 41.207 34.855 8.414 1.00 25.21 470 GLN B N 1
ATOM 3612 C CA . GLN A 1 473 ? 41.890 34.610 9.686 1.00 26.15 470 GLN B CA 1
ATOM 3613 C C . GLN A 1 473 ? 42.844 33.428 9.588 1.00 24.72 470 GLN B C 1
ATOM 3614 O O . GLN A 1 473 ? 43.959 33.504 10.091 1.00 24.48 470 GLN B O 1
ATOM 3620 N N . ILE A 1 474 ? 42.435 32.373 8.881 1.00 21.24 471 ILE B N 1
ATOM 3621 C CA . ILE A 1 474 ? 43.332 31.239 8.679 1.00 23.16 471 ILE B CA 1
ATOM 3622 C C . ILE A 1 474 ? 44.592 31.670 7.928 1.00 25.56 471 ILE B C 1
ATOM 3623 O O . ILE A 1 474 ? 45.716 31.319 8.313 1.00 24.16 471 ILE B O 1
ATOM 3628 N N . ASP A 1 475 ? 44.419 32.434 6.844 1.00 23.87 472 ASP B N 1
ATOM 3629 C CA . ASP A 1 475 ? 45.580 32.915 6.108 1.00 25.93 472 ASP B CA 1
ATOM 3630 C C . ASP A 1 475 ? 46.500 33.781 6.977 1.00 31.94 472 ASP B C 1
ATOM 3631 O O . ASP A 1 475 ? 47.721 33.698 6.859 1.00 29.25 472 ASP B O 1
ATOM 3636 N N . ARG A 1 476 ? 45.927 34.644 7.818 1.00 27.68 473 ARG B N 1
ATOM 3637 C CA . ARG A 1 476 ? 46.793 35.525 8.623 1.00 32.98 473 ARG B CA 1
ATOM 3638 C C . ARG A 1 476 ? 47.613 34.679 9.607 1.00 29.72 473 ARG B C 1
ATOM 3639 O O . ARG A 1 476 ? 48.802 34.910 9.815 1.00 31.70 473 ARG B O 1
ATOM 3647 N N . PHE A 1 477 ? 46.958 33.705 10.209 1.00 29.58 474 PHE B N 1
ATOM 3648 C CA . PHE A 1 477 ? 47.625 32.792 11.138 1.00 30.73 474 PHE B CA 1
ATOM 3649 C C . PHE A 1 477 ? 48.744 32.009 10.449 1.00 29.08 474 PHE B C 1
ATOM 3650 O O . PHE A 1 477 ? 49.851 31.864 10.991 1.00 30.03 474 PHE B O 1
ATOM 3658 N N . ALA A 1 478 ? 48.445 31.487 9.259 1.00 27.63 475 ALA B N 1
ATOM 3659 C CA . ALA A 1 478 ? 49.422 30.738 8.499 1.00 31.50 475 ALA B CA 1
ATOM 3660 C C . ALA A 1 478 ? 50.637 31.586 8.134 1.00 35.35 475 ALA B C 1
ATOM 3661 O O . ALA A 1 478 ? 51.746 31.058 7.959 1.00 38.56 475 ALA B O 1
ATOM 3663 N N . GLY A 1 479 ? 50.436 32.900 8.004 1.00 33.78 476 GLY B N 1
ATOM 3664 C CA . GLY A 1 479 ? 51.535 33.807 7.727 1.00 34.95 476 GLY B CA 1
ATOM 3665 C C . GLY A 1 479 ? 52.517 34.033 8.862 1.00 43.69 476 GLY B C 1
ATOM 3666 O O . GLY A 1 479 ? 53.604 34.524 8.635 1.00 44.11 476 GLY B O 1
ATOM 3667 N N . ARG A 1 480 ? 52.162 33.674 10.089 1.00 48.57 477 ARG B N 1
ATOM 3668 C CA . ARG A 1 480 ? 53.044 33.951 11.227 1.00 53.02 477 ARG B CA 1
ATOM 3669 C C . ARG A 1 480 ? 54.465 33.411 11.071 1.00 62.33 477 ARG B C 1
ATOM 3670 O O . ARG A 1 480 ? 55.418 34.193 10.974 1.00 69.68 477 ARG B O 1
ATOM 3678 N N . GLU A 1 481 ? 54.612 32.087 11.034 1.00 63.66 478 GLU B N 1
ATOM 3679 C CA . GLU A 1 481 ? 55.942 31.470 11.072 1.00 67.18 478 GLU B CA 1
ATOM 3680 C C . GLU A 1 481 ? 56.568 31.185 9.701 1.00 69.56 478 GLU B C 1
ATOM 3681 O O . GLU A 1 481 ? 57.139 30.113 9.500 1.00 69.46 478 GLU B O 1
ATOM 3687 N N . ARG A 1 482 ? 56.450 32.153 8.787 1.00 74.48 479 ARG B N 1
ATOM 3688 C CA . ARG A 1 482 ? 57.126 32.167 7.477 1.00 76.36 479 ARG B CA 1
ATOM 3689 C C . ARG A 1 482 ? 56.479 31.247 6.446 1.00 75.76 479 ARG B C 1
ATOM 3690 O O . ARG A 1 482 ? 57.182 30.599 5.667 1.00 82.66 479 ARG B O 1
ATOM 3692 N N . GLY A 1 483 ? 55.150 31.209 6.416 1.00 63.57 480 GLY B N 1
ATOM 3693 C CA . GLY A 1 483 ? 54.465 30.293 5.525 1.00 62.13 480 GLY B CA 1
ATOM 3694 C C . GLY A 1 483 ? 53.774 30.935 4.343 1.00 66.33 480 GLY B C 1
ATOM 3695 O O . GLY A 1 483 ? 52.813 30.376 3.799 1.00 68.91 480 GLY B O 1
ATOM 3696 N N . PHE B 1 8 ? 10.802 26.674 -0.116 1.00 29.90 5 PHE A N 1
ATOM 3697 C CA . PHE B 1 8 ? 11.023 27.983 0.474 1.00 24.10 5 PHE A CA 1
ATOM 3698 C C . PHE B 1 8 ? 10.935 27.840 1.977 1.00 24.65 5 PHE A C 1
ATOM 3699 O O . PHE B 1 8 ? 10.284 26.929 2.486 1.00 27.87 5 PHE A O 1
ATOM 3707 N N . LEU B 1 9 ? 11.526 28.790 2.687 1.00 21.12 6 LEU A N 1
ATOM 3708 C CA . LEU B 1 9 ? 11.452 28.821 4.146 1.00 24.60 6 LEU A CA 1
ATOM 3709 C C . LEU B 1 9 ? 10.587 29.982 4.623 1.00 22.41 6 LEU A C 1
ATOM 3710 O O . LEU B 1 9 ? 10.818 31.118 4.239 1.00 28.35 6 LEU A O 1
ATOM 3715 N N . PRO B 1 10 ? 9.572 29.714 5.442 1.00 25.69 7 PRO A N 1
ATOM 3716 C CA . PRO B 1 10 ? 8.815 30.851 5.977 1.00 24.04 7 PRO A CA 1
ATOM 3717 C C . PRO B 1 10 ? 9.694 31.717 6.864 1.00 21.68 7 PRO A C 1
ATOM 3718 O O . PRO B 1 10 ? 10.640 31.194 7.477 1.00 22.95 7 PRO A O 1
ATOM 3722 N N . ALA B 1 11 ? 9.377 33.008 6.925 1.00 24.54 8 ALA A N 1
ATOM 3723 C CA . ALA B 1 11 ? 10.217 33.991 7.609 1.00 26.78 8 ALA A CA 1
ATOM 3724 C C . ALA B 1 11 ? 10.389 33.696 9.103 1.00 28.46 8 ALA A C 1
ATOM 3725 O O . ALA B 1 11 ? 11.424 34.069 9.693 1.00 27.43 8 ALA A O 1
ATOM 3727 N N . THR B 1 12 ? 9.402 33.050 9.721 1.00 21.04 9 THR A N 1
ATOM 3728 C CA . THR B 1 12 ? 9.489 32.766 11.180 1.00 20.92 9 THR A CA 1
ATOM 3729 C C . THR B 1 12 ? 9.888 31.322 11.482 1.00 22.25 9 THR A C 1
ATOM 3730 O O . THR B 1 12 ? 9.773 30.866 12.618 1.00 20.58 9 THR A O 1
ATOM 3734 N N . ALA B 1 13 ? 10.368 30.577 10.479 1.00 19.79 10 ALA A N 1
ATOM 3735 C CA . ALA B 1 13 ? 10.785 29.195 10.740 1.00 19.12 10 ALA A CA 1
ATOM 3736 C C . ALA B 1 13 ? 11.864 29.109 11.852 1.00 18.92 10 ALA A C 1
ATOM 3737 O O . ALA B 1 13 ? 11.916 28.142 12.609 1.00 17.41 10 ALA A O 1
ATOM 3739 N N . PHE B 1 14 ? 12.721 30.127 11.893 1.00 19.70 11 PHE A N 1
ATOM 3740 C CA . PHE B 1 14 ? 13.777 30.285 12.890 1.00 22.15 11 PHE A CA 1
ATOM 3741 C C . PHE B 1 14 ? 13.696 31.687 13.451 1.00 20.15 11 PHE A C 1
ATOM 3742 O O . PHE B 1 14 ? 13.045 32.551 12.864 1.00 20.83 11 PHE A O 1
ATOM 3750 N N . ILE B 1 15 ? 14.359 31.898 14.586 1.00 18.20 12 ILE A N 1
ATOM 3751 C CA . ILE B 1 15 ? 14.474 33.224 15.161 1.00 19.59 12 ILE A CA 1
ATOM 3752 C C . ILE B 1 15 ? 15.792 33.807 14.687 1.00 18.36 12 ILE A C 1
ATOM 3753 O O . ILE B 1 15 ? 16.855 33.283 14.974 1.00 20.81 12 ILE A O 1
ATOM 3758 N N . ASP B 1 16 ? 15.721 34.878 13.928 1.00 18.84 13 ASP A N 1
ATOM 3759 C CA . ASP B 1 16 ? 16.920 35.504 13.395 1.00 21.04 13 ASP A CA 1
ATOM 3760 C C . ASP B 1 16 ? 17.753 36.083 14.551 1.00 22.73 13 ASP A C 1
ATOM 3761 O O . ASP B 1 16 ? 17.248 36.900 15.354 1.00 21.38 13 ASP A O 1
ATOM 3766 N N . PRO B 1 17 ? 19.052 35.698 14.647 1.00 21.45 14 PRO A N 1
ATOM 3767 C CA . PRO B 1 17 ? 19.884 36.108 15.799 1.00 23.36 14 PRO A CA 1
ATOM 3768 C C . PRO B 1 17 ? 20.343 37.561 15.736 1.00 21.40 14 PRO A C 1
ATOM 3769 O O . PRO B 1 17 ? 20.963 38.093 16.679 1.00 22.96 14 PRO A O 1
ATOM 3773 N N . GLU B 1 18 ? 20.056 38.185 14.611 1.00 23.42 15 GLU A N 1
ATOM 3774 C CA . GLU B 1 18 ? 20.343 39.600 14.431 1.00 26.55 15 GLU A CA 1
ATOM 3775 C C . GLU B 1 18 ? 19.070 40.429 14.424 1.00 25.80 15 GLU A C 1
ATOM 3776 O O . GLU B 1 18 ? 19.101 41.590 14.041 1.00 27.83 15 GLU A O 1
ATOM 3782 N N . GLY B 1 19 ? 17.954 39.851 14.854 1.00 24.59 16 GLY A N 1
ATOM 3783 C CA . GLY B 1 19 ? 16.796 40.660 15.202 1.00 24.01 16 GLY A CA 1
ATOM 3784 C C . GLY B 1 19 ? 15.872 40.953 14.024 1.00 27.79 16 GLY A C 1
ATOM 3785 O O . GLY B 1 19 ? 14.844 41.612 14.161 1.00 25.97 16 GLY A O 1
ATOM 3786 N N . ARG B 1 20 ? 16.211 40.445 12.849 1.00 23.70 17 ARG A N 1
ATOM 3787 C CA . ARG B 1 20 ? 15.515 40.956 11.658 1.00 27.04 17 ARG A CA 1
ATOM 3788 C C . ARG B 1 20 ? 14.062 40.459 11.495 1.00 26.90 17 ARG A C 1
ATOM 3789 O O . ARG B 1 20 ? 13.312 41.025 10.698 1.00 31.44 17 ARG A O 1
ATOM 3797 N N . ASN B 1 21 ? 13.665 39.421 12.227 1.00 22.94 18 ASN A N 1
ATOM 3798 C CA . ASN B 1 21 ? 12.273 38.948 12.224 1.00 22.77 18 ASN A CA 1
ATOM 3799 C C . ASN B 1 21 ? 11.653 38.993 13.618 1.00 22.84 18 ASN A C 1
ATOM 3800 O O . ASN B 1 21 ? 10.710 38.255 13.939 1.00 24.26 18 ASN A O 1
ATOM 3805 N N . ARG B 1 22 ? 12.184 39.886 14.454 1.00 27.27 19 ARG A N 1
ATOM 3806 C CA . ARG B 1 22 ? 11.761 39.951 15.867 1.00 23.74 19 ARG A CA 1
ATOM 3807 C C . ARG B 1 22 ? 10.258 40.142 16.042 1.00 24.35 19 ARG A C 1
ATOM 3808 O O . ARG B 1 22 ? 9.625 39.374 16.752 1.00 26.48 19 ARG A O 1
ATOM 3816 N N . ASN B 1 23 ? 9.687 41.158 15.378 1.00 25.74 20 ASN A N 1
ATOM 3817 C CA . ASN B 1 23 ? 8.257 41.441 15.548 1.00 26.63 20 ASN A CA 1
ATOM 3818 C C . ASN B 1 23 ? 7.406 40.232 15.147 1.00 27.34 20 ASN A C 1
ATOM 3819 O O . ASN B 1 23 ? 6.483 39.856 15.856 1.00 28.00 20 ASN A O 1
ATOM 3824 N N . GLU B 1 24 ? 7.736 39.616 14.019 1.00 26.64 21 GLU A N 1
ATOM 3825 C CA . GLU B 1 24 ? 6.974 38.459 13.531 1.00 29.48 21 GLU A CA 1
ATOM 3826 C C . GLU B 1 24 ? 7.099 37.239 14.463 1.00 26.74 21 GLU A C 1
ATOM 3827 O O . GLU B 1 24 ? 6.112 36.513 14.742 1.00 27.41 21 GLU A O 1
ATOM 3833 N N . VAL B 1 25 ? 8.307 36.995 14.947 1.00 23.04 22 VAL A N 1
ATOM 3834 C CA . VAL B 1 25 ? 8.525 35.900 15.892 1.00 26.19 22 VAL A CA 1
ATOM 3835 C C . VAL B 1 25 ? 7.814 36.147 17.212 1.00 24.22 22 VAL A C 1
ATOM 3836 O O . VAL B 1 25 ? 7.215 35.221 17.807 1.00 23.56 22 VAL A O 1
ATOM 3840 N N . GLU B 1 26 ? 7.852 37.392 17.671 1.00 24.82 23 GLU A N 1
ATOM 3841 C CA . GLU B 1 26 ? 7.190 37.722 18.938 1.00 26.41 23 GLU A CA 1
ATOM 3842 C C . GLU B 1 26 ? 5.695 37.464 18.841 1.00 27.16 23 GLU A C 1
ATOM 3843 O O . GLU B 1 26 ? 5.090 36.932 19.782 1.00 26.25 23 GLU A O 1
ATOM 3849 N N . ARG B 1 27 ? 5.092 37.857 17.723 1.00 25.22 24 ARG A N 1
ATOM 3850 C CA . ARG B 1 27 ? 3.660 37.652 17.526 1.00 28.90 24 ARG A CA 1
ATOM 3851 C C . ARG B 1 27 ? 3.265 36.180 17.473 1.00 27.29 24 ARG A C 1
ATOM 3852 O O . ARG B 1 27 ? 2.307 35.770 18.099 1.00 28.42 24 ARG A O 1
ATOM 3860 N N . LEU B 1 28 ? 4.022 35.384 16.737 1.00 25.18 25 LEU A N 1
ATOM 3861 C CA . LEU B 1 28 ? 3.773 33.950 16.710 1.00 24.62 25 LEU A CA 1
ATOM 3862 C C . LEU B 1 28 ? 3.916 33.290 18.097 1.00 22.84 25 LEU A C 1
ATOM 3863 O O . LEU B 1 28 ? 3.058 32.534 18.548 1.00 24.61 25 LEU A O 1
ATOM 3868 N N . VAL B 1 29 ? 5.011 33.581 18.776 1.00 21.50 26 VAL A N 1
ATOM 3869 C CA . VAL B 1 29 ? 5.246 32.996 20.118 1.00 24.60 26 VAL A CA 1
ATOM 3870 C C . VAL B 1 29 ? 4.136 33.434 21.070 1.00 26.22 26 VAL A C 1
ATOM 3871 O O . VAL B 1 29 ? 3.613 32.616 21.828 1.00 24.25 26 VAL A O 1
ATOM 3875 N N . GLN B 1 30 ? 3.707 34.695 20.969 1.00 23.85 27 GLN A N 1
ATOM 3876 C CA . GLN B 1 30 ? 2.681 35.198 21.904 1.00 25.08 27 GLN A CA 1
ATOM 3877 C C . GLN B 1 30 ? 1.347 34.494 21.681 1.00 27.05 27 GLN A C 1
ATOM 3878 O O . GLN B 1 30 ? 0.605 34.261 22.633 1.00 25.65 27 GLN A O 1
ATOM 3884 N N . GLN B 1 31 ? 1.050 34.133 20.431 1.00 25.38 28 GLN A N 1
ATOM 3885 C CA . GLN B 1 31 ? -0.199 33.456 20.128 1.00 26.46 28 GLN A CA 1
ATOM 3886 C C . GLN B 1 31 ? -0.213 32.101 20.815 1.00 24.19 28 GLN A C 1
ATOM 3887 O O . GLN B 1 31 ? -1.241 31.670 21.343 1.00 23.63 28 GLN A O 1
ATOM 3893 N N . VAL B 1 32 ? 0.913 31.404 20.758 1.00 21.01 29 VAL A N 1
ATOM 3894 C CA . VAL B 1 32 ? 0.970 30.078 21.370 1.00 22.83 29 VAL A CA 1
ATOM 3895 C C . VAL B 1 32 ? 0.934 30.199 22.893 1.00 23.76 29 VAL A C 1
ATOM 3896 O O . VAL B 1 32 ? 0.277 29.411 23.585 1.00 24.13 29 VAL A O 1
ATOM 3900 N N . VAL B 1 33 ? 1.659 31.174 23.415 1.00 24.21 30 VAL A N 1
ATOM 3901 C CA . VAL B 1 33 ? 1.711 31.341 24.867 1.00 24.01 30 VAL A CA 1
ATOM 3902 C C . VAL B 1 33 ? 0.313 31.680 25.406 1.00 24.49 30 VAL A C 1
ATOM 3903 O O . VAL B 1 33 ? -0.140 31.101 26.417 1.00 25.25 30 VAL A O 1
ATOM 3907 N N . ASP B 1 34 ? -0.387 32.598 24.725 1.00 22.55 31 ASP A N 1
ATOM 3908 C CA . ASP B 1 34 ? -1.735 32.979 25.154 1.00 27.72 31 ASP A CA 1
ATOM 3909 C C . ASP B 1 34 ? -2.694 31.786 25.111 1.00 27.39 31 ASP A C 1
ATOM 3910 O O . ASP B 1 34 ? -3.538 31.624 26.002 1.00 25.32 31 ASP A O 1
ATOM 3915 N N . LEU B 1 35 ? -2.584 30.965 24.071 1.00 23.31 32 LEU A N 1
ATOM 3916 C CA . LEU B 1 35 ? -3.430 29.782 23.959 1.00 25.30 32 LEU A CA 1
ATOM 3917 C C . LEU B 1 35 ? -3.154 28.813 25.130 1.00 23.86 32 LEU A C 1
ATOM 3918 O O . LEU B 1 35 ? -4.070 28.297 25.788 1.00 24.45 32 LEU A O 1
ATOM 3923 N N . ILE B 1 36 ? -1.883 28.551 25.375 1.00 22.19 33 ILE A N 1
ATOM 3924 C CA . ILE B 1 36 ? -1.528 27.606 26.445 1.00 24.22 33 ILE A CA 1
ATOM 3925 C C . ILE B 1 36 ? -1.972 28.135 27.818 1.00 26.62 33 ILE A C 1
ATOM 3926 O O . ILE B 1 36 ? -2.524 27.399 28.651 1.00 26.52 33 ILE A O 1
ATOM 3931 N N . LEU B 1 37 ? -1.744 29.415 28.059 1.00 22.84 34 LEU A N 1
ATOM 3932 C CA . LEU B 1 37 ? -2.174 29.979 29.335 1.00 25.77 34 LEU A CA 1
ATOM 3933 C C . LEU B 1 37 ? -3.696 29.899 29.500 1.00 25.51 34 LEU A C 1
ATOM 3934 O O . LEU B 1 37 ? -4.205 29.614 30.590 1.00 27.44 34 LEU A O 1
ATOM 3939 N N . ALA B 1 38 ? -4.428 30.124 28.412 1.00 24.03 35 ALA A N 1
ATOM 3940 C CA . ALA B 1 38 ? -5.880 30.065 28.509 1.00 25.24 35 ALA A CA 1
ATOM 3941 C C . ALA B 1 38 ? -6.317 28.629 28.854 1.00 26.64 35 ALA A C 1
ATOM 3942 O O . ALA B 1 38 ? -7.178 28.439 29.703 1.00 25.52 35 ALA A O 1
ATOM 3944 N N . LYS B 1 39 ? -5.695 27.635 28.221 1.00 24.29 36 LYS A N 1
ATOM 3945 C CA . LYS B 1 39 ? -6.082 26.223 28.415 1.00 24.52 36 LYS A CA 1
ATOM 3946 C C . LYS B 1 39 ? -5.654 25.713 29.818 1.00 30.41 36 LYS A C 1
ATOM 3947 O O . LYS B 1 39 ? -6.358 24.893 30.441 1.00 26.04 36 LYS A O 1
ATOM 3953 N N . LEU B 1 40 ? -4.517 26.195 30.317 1.00 23.58 37 LEU A N 1
ATOM 3954 C CA . LEU B 1 40 ? -4.106 25.760 31.670 1.00 25.30 37 LEU A CA 1
ATOM 3955 C C . LEU B 1 40 ? -4.831 26.490 32.804 1.00 25.93 37 LEU A C 1
ATOM 3956 O O . LEU B 1 40 ? -5.229 25.850 33.785 1.00 26.29 37 LEU A O 1
ATOM 3961 N N . THR B 1 41 ? -5.060 27.800 32.684 1.00 23.69 38 THR A N 1
ATOM 3962 C CA . THR B 1 41 ? -5.791 28.529 33.737 1.00 24.84 38 THR A CA 1
ATOM 3963 C C . THR B 1 41 ? -7.282 28.182 33.702 1.00 30.35 38 THR A C 1
ATOM 3964 O O . THR B 1 41 ? -8.035 28.467 34.653 1.00 29.37 38 THR A O 1
ATOM 3968 N N . GLY B 1 42 ? -7.714 27.569 32.602 1.00 26.86 39 GLY A N 1
ATOM 3969 C CA . GLY B 1 42 ? -9.092 27.118 32.481 1.00 26.29 39 GLY A CA 1
ATOM 3970 C C . GLY B 1 42 ? -9.158 25.610 32.360 1.00 28.92 39 GLY A C 1
ATOM 3971 O O . GLY B 1 42 ? -10.109 25.065 31.797 1.00 29.83 39 GLY A O 1
ATOM 3972 N N . ALA B 1 43 ? -8.157 24.927 32.887 1.00 28.58 40 ALA A N 1
ATOM 3973 C CA . ALA B 1 43 ? -8.067 23.485 32.693 1.00 25.34 40 ALA A CA 1
ATOM 3974 C C . ALA B 1 43 ? -9.249 22.724 33.298 1.00 30.10 40 ALA A C 1
ATOM 3975 O O . ALA B 1 43 ? -9.611 21.675 32.766 1.00 32.50 40 ALA A O 1
ATOM 3977 N N . ALA B 1 44 ? -9.864 23.214 34.388 1.00 25.27 41 ALA A N 1
ATOM 3978 C CA . ALA B 1 44 ? -11.021 22.517 34.941 1.00 28.51 41 ALA A CA 1
ATOM 3979 C C . ALA B 1 44 ? -12.237 22.536 34.005 1.00 30.34 41 ALA A C 1
ATOM 3980 O O . ALA B 1 44 ? -13.199 21.828 34.253 1.00 31.32 41 ALA A O 1
ATOM 3982 N N . GLU B 1 45 ? -12.197 23.336 32.940 1.00 30.62 42 GLU A N 1
ATOM 3983 C CA . GLU B 1 45 ? -13.242 23.323 31.905 1.00 37.79 42 GLU A CA 1
ATOM 3984 C C . GLU B 1 45 ? -13.133 22.114 30.965 1.00 36.02 42 GLU A C 1
ATOM 3985 O O . GLU B 1 45 ? -14.032 21.863 30.177 1.00 39.78 42 GLU A O 1
ATOM 3991 N N . ARG B 1 46 ? -12.032 21.376 31.046 1.00 31.24 43 ARG A N 1
ATOM 3992 C CA . ARG B 1 46 ? -11.868 20.160 30.252 1.00 31.44 43 ARG A CA 1
ATOM 3993 C C . ARG B 1 46 ? -11.892 18.961 31.190 1.00 34.24 43 ARG A C 1
ATOM 3994 O O . ARG B 1 46 ? -11.272 19.010 32.232 1.00 29.74 43 ARG A O 1
ATOM 4002 N N . PRO B 1 47 ? -12.596 17.881 30.818 1.00 33.18 44 PRO A N 1
ATOM 4003 C CA . PRO B 1 47 ? -12.673 16.726 31.719 1.00 30.62 44 PRO A CA 1
ATOM 4004 C C . PRO B 1 47 ? -11.291 16.075 31.866 1.00 28.51 44 PRO A C 1
ATOM 4005 O O . PRO B 1 47 ? -10.382 16.374 31.076 1.00 27.00 44 PRO A O 1
ATOM 4009 N N . PRO B 1 48 ? -11.128 15.208 32.882 1.00 27.84 45 PRO A N 1
ATOM 4010 C CA . PRO B 1 48 ? -9.851 14.517 33.137 1.00 27.80 45 PRO A CA 1
ATOM 4011 C C . PRO B 1 48 ? -9.353 13.718 31.915 1.00 28.40 45 PRO A C 1
ATOM 4012 O O . PRO B 1 48 ? -8.144 13.700 31.608 1.00 25.80 45 PRO A O 1
ATOM 4024 N N . PRO B 1 50 ? -10.248 12.979 27.578 1.00 27.82 47 PRO A N 1
ATOM 4025 C CA . PRO B 1 50 ? -10.967 13.609 26.466 1.00 31.02 47 PRO A CA 1
ATOM 4026 C C . PRO B 1 50 ? -12.080 12.709 25.941 1.00 43.72 47 PRO A C 1
ATOM 4027 O O . PRO B 1 50 ? -12.101 11.513 26.241 1.00 42.06 47 PRO A O 1
ATOM 4031 N N . GLU B 1 51 ? -13.002 13.304 25.196 1.00 57.69 48 GLU A N 1
ATOM 4032 C CA . GLU B 1 51 ? -14.082 12.592 24.521 1.00 62.14 48 GLU A CA 1
ATOM 4033 C C . GLU B 1 51 ? -13.532 11.787 23.355 1.00 61.83 48 GLU A C 1
ATOM 4034 O O . GLU B 1 51 ? -12.504 12.133 22.778 1.00 56.97 48 GLU A O 1
ATOM 4040 N N . PRO B 1 56 ? -7.126 9.016 13.869 1.00 62.46 53 PRO A N 1
ATOM 4041 C CA . PRO B 1 56 ? -7.111 9.707 12.574 1.00 64.09 53 PRO A CA 1
ATOM 4042 C C . PRO B 1 56 ? -6.760 8.764 11.418 1.00 65.16 53 PRO A C 1
ATOM 4043 O O . PRO B 1 56 ? -6.466 7.586 11.647 1.00 61.57 53 PRO A O 1
ATOM 4047 N N . GLY B 1 57 ? -6.818 9.277 10.192 1.00 68.67 54 GLY A N 1
ATOM 4048 C CA . GLY B 1 57 ? -6.406 8.525 9.017 1.00 71.50 54 GLY A CA 1
ATOM 4049 C C . GLY B 1 57 ? -4.962 8.881 8.735 1.00 72.10 54 GLY A C 1
ATOM 4050 O O . GLY B 1 57 ? -4.349 9.571 9.552 1.00 73.39 54 GLY A O 1
ATOM 4051 N N . PRO B 1 58 ? -4.412 8.440 7.583 1.00 70.70 55 PRO A N 1
ATOM 4052 C CA . PRO B 1 58 ? -2.981 8.727 7.392 1.00 66.19 55 PRO A CA 1
ATOM 4053 C C . PRO B 1 58 ? -2.626 10.226 7.346 1.00 61.71 55 PRO A C 1
ATOM 4054 O O . PRO B 1 58 ? -3.434 11.129 7.093 1.00 64.24 55 PRO A O 1
ATOM 4058 N N . ILE B 1 59 ? -1.357 10.440 7.642 1.00 48.56 56 ILE A N 1
ATOM 4059 C CA . ILE B 1 59 ? -0.756 11.725 7.913 1.00 41.59 56 ILE A CA 1
ATOM 4060 C C . ILE B 1 59 ? 0.111 12.001 6.703 1.00 39.38 56 ILE A C 1
ATOM 4061 O O . ILE B 1 59 ? 0.715 11.075 6.145 1.00 38.78 56 ILE A O 1
ATOM 4066 N N A THR B 1 60 ? 0.156 13.253 6.265 0.38 40.12 57 THR A N 1
ATOM 4067 N N B THR B 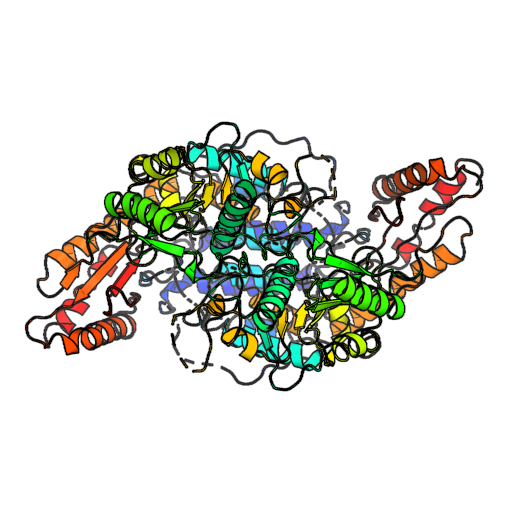1 60 ? 0.148 13.264 6.277 0.62 40.23 57 THR A N 1
ATOM 4068 C CA A THR B 1 60 ? 1.039 13.635 5.166 0.38 39.02 57 THR A CA 1
ATOM 4069 C CA B THR B 1 60 ? 0.985 13.698 5.153 0.62 38.94 57 THR A CA 1
ATOM 4070 C C A THR B 1 60 ? 1.935 14.780 5.602 0.38 35.86 57 THR A C 1
ATOM 4071 C C B THR B 1 60 ? 1.939 14.789 5.631 0.62 35.60 57 THR A C 1
ATOM 4072 O O A THR B 1 60 ? 1.468 15.765 6.188 0.38 36.42 57 THR A O 1
ATOM 4073 O O B THR B 1 60 ? 1.515 15.754 6.289 0.62 35.97 57 THR A O 1
ATOM 4080 N N . ILE B 1 61 ? 3.228 14.655 5.337 1.00 34.66 58 ILE A N 1
ATOM 4081 C CA . ILE B 1 61 ? 4.157 15.734 5.680 1.00 28.23 58 ILE A CA 1
ATOM 4082 C C . ILE B 1 61 ? 4.064 16.742 4.543 1.00 26.52 58 ILE A C 1
ATOM 4083 O O . ILE B 1 61 ? 4.288 16.352 3.414 1.00 28.16 58 ILE A O 1
ATOM 4088 N N . PRO B 1 62 ? 3.665 18.009 4.827 1.00 26.43 59 PRO A N 1
ATOM 4089 C CA . PRO B 1 62 ? 3.307 18.880 3.704 1.00 28.56 59 PRO A CA 1
ATOM 4090 C C . PRO B 1 62 ? 4.518 19.266 2.888 1.00 25.00 59 PRO A C 1
ATOM 4091 O O . PRO B 1 62 ? 5.611 19.315 3.457 1.00 25.85 59 PRO A O 1
ATOM 4095 N N . GLU B 1 63 ? 4.328 19.480 1.584 1.00 27.59 60 GLU A N 1
ATOM 4096 C CA . GLU B 1 63 ? 5.414 19.890 0.740 1.00 29.36 60 GLU A CA 1
ATOM 4097 C C . GLU B 1 63 ? 5.763 21.343 1.082 1.00 29.14 60 GLU A C 1
ATOM 4098 O O . GLU B 1 63 ? 6.923 21.688 1.192 1.00 29.29 60 GLU A O 1
ATOM 4104 N N . ALA B 1 64 ? 4.734 22.178 1.223 1.00 25.77 61 ALA A N 1
ATOM 4105 C CA . ALA B 1 64 ? 4.900 23.618 1.444 1.00 22.79 61 ALA A CA 1
ATOM 4106 C C . ALA B 1 64 ? 4.584 23.887 2.916 1.00 25.59 61 ALA A C 1
ATOM 4107 O O . ALA B 1 64 ? 3.731 23.233 3.513 1.00 26.20 61 ALA A O 1
ATOM 4109 N N . ALA B 1 65 ? 5.265 24.874 3.487 1.00 25.23 62 ALA A N 1
ATOM 4110 C CA . ALA B 1 65 ? 5.022 25.312 4.861 1.00 27.01 62 ALA A CA 1
ATOM 4111 C C . ALA B 1 65 ? 3.535 25.496 5.164 1.00 27.07 62 ALA A C 1
ATOM 4112 O O . ALA B 1 65 ? 2.818 26.090 4.349 1.00 24.47 62 ALA A O 1
ATOM 4114 N N . ALA B 1 66 ? 3.100 25.005 6.328 1.00 26.96 63 ALA A N 1
ATOM 4115 C CA . ALA B 1 66 ? 1.771 25.284 6.884 1.00 25.27 63 ALA A CA 1
ATOM 4116 C C . ALA B 1 66 ? 1.709 26.741 7.319 1.00 26.75 63 ALA A C 1
ATOM 4117 O O . ALA B 1 66 ? 2.722 27.315 7.725 1.00 28.89 63 ALA A O 1
ATOM 4119 N N . THR B 1 67 ? 0.507 27.305 7.277 1.00 28.15 64 THR A N 1
ATOM 4120 C CA . THR B 1 67 ? 0.268 28.663 7.748 1.00 26.27 64 THR A CA 1
ATOM 4121 C C . THR B 1 67 ? 0.270 28.686 9.269 1.00 28.25 64 THR A C 1
ATOM 4122 O O . THR B 1 67 ? 0.096 27.644 9.934 1.00 26.07 64 THR A O 1
ATOM 4126 N N . GLU B 1 68 ? 0.498 29.863 9.831 1.00 28.89 65 GLU A N 1
ATOM 4127 C CA . GLU B 1 68 ? 0.455 29.985 11.288 1.00 32.66 65 GLU A CA 1
ATOM 4128 C C . GLU B 1 68 ? -0.954 29.648 11.828 1.00 29.60 65 GLU A C 1
ATOM 4129 O O . GLU B 1 68 ? -1.079 29.019 12.882 1.00 29.64 65 GLU A O 1
ATOM 4135 N N . ALA B 1 69 ? -1.998 30.006 11.085 1.00 30.98 66 ALA A N 1
ATOM 4136 C CA . ALA B 1 69 ? -3.362 29.581 11.432 1.00 30.96 66 ALA A CA 1
ATOM 4137 C C . ALA B 1 69 ? -3.476 28.059 11.599 1.00 29.41 66 ALA A C 1
ATOM 4138 O O . ALA B 1 69 ? -4.015 27.575 12.601 1.00 27.70 66 ALA A O 1
ATOM 4140 N N . THR B 1 70 ? -2.975 27.314 10.611 1.00 27.39 67 THR A N 1
ATOM 4141 C CA . THR B 1 70 ? -2.992 25.860 10.644 1.00 27.50 67 THR A CA 1
ATOM 4142 C C . THR B 1 70 ? -2.232 25.325 11.850 1.00 26.24 67 THR A C 1
ATOM 4143 O O . THR B 1 70 ? -2.701 24.427 12.515 1.00 25.36 67 THR A O 1
ATOM 4147 N N . LEU B 1 71 ? -1.048 25.877 12.117 1.00 23.08 68 LEU A N 1
ATOM 4148 C CA . LEU B 1 71 ? -0.245 25.453 13.269 1.00 22.55 68 LEU A CA 1
ATOM 4149 C C . LEU B 1 71 ? -0.966 25.722 14.580 1.00 24.61 68 LEU A C 1
ATOM 4150 O O . LEU B 1 71 ? -0.944 24.890 15.500 1.00 22.69 68 LEU A O 1
ATOM 4155 N N . LEU B 1 72 ? -1.566 26.902 14.708 1.00 23.38 69 LEU A N 1
ATOM 4156 C CA . LEU B 1 72 ? -2.273 27.212 15.973 1.00 25.91 69 LEU A CA 1
ATOM 4157 C C . LEU B 1 72 ? -3.498 26.309 16.171 1.00 28.09 69 LEU A C 1
ATOM 4158 O O . LEU B 1 72 ? -3.810 25.906 17.293 1.00 26.06 69 LEU A O 1
ATOM 4163 N N . GLN B 1 73 ? -4.197 25.997 15.085 1.00 27.72 70 GLN A N 1
ATOM 4164 C CA . GLN B 1 73 ? -5.316 25.067 15.187 1.00 26.87 70 GLN A CA 1
ATOM 4165 C C . GLN B 1 73 ? -4.826 23.673 15.563 1.00 23.17 70 GLN A C 1
ATOM 4166 O O . GLN B 1 73 ? -5.486 22.955 16.317 1.00 25.60 70 GLN A O 1
ATOM 4172 N N . ALA B 1 74 ? -3.690 23.259 15.006 1.00 23.61 71 ALA A N 1
ATOM 4173 C CA . ALA B 1 74 ? -3.119 21.974 15.407 1.00 21.99 71 ALA A CA 1
ATOM 4174 C C . ALA B 1 74 ? -2.831 21.928 16.921 1.00 24.23 71 ALA A C 1
ATOM 4175 O O . ALA B 1 74 ? -3.086 20.921 17.586 1.00 22.70 71 ALA A O 1
ATOM 4177 N N . ILE B 1 75 ? -2.285 23.020 17.454 1.00 21.75 72 ILE A N 1
ATOM 4178 C CA . ILE B 1 75 ? -1.973 23.051 18.879 1.00 21.19 72 ILE A CA 1
ATOM 4179 C C . ILE B 1 75 ? -3.250 22.976 19.684 1.00 22.04 72 ILE A C 1
ATOM 4180 O O . ILE B 1 75 ? -3.348 22.203 20.648 1.00 22.67 72 ILE A O 1
ATOM 4185 N N A ARG B 1 76 ? -4.239 23.765 19.286 0.55 21.93 73 ARG A N 1
ATOM 4186 N N B ARG B 1 76 ? -4.161 23.846 19.260 0.45 22.89 73 ARG A N 1
ATOM 4187 C CA A ARG B 1 76 ? -5.534 23.738 19.947 0.55 22.42 73 ARG A CA 1
ATOM 4188 C CA B ARG B 1 76 ? -5.532 23.821 19.753 0.45 24.11 73 ARG A CA 1
ATOM 4189 C C A ARG B 1 76 ? -6.126 22.335 19.980 0.55 26.09 73 ARG A C 1
ATOM 4190 C C B ARG B 1 76 ? -6.025 22.390 19.940 0.45 25.58 73 ARG A C 1
ATOM 4191 O O A ARG B 1 76 ? -6.563 21.863 21.033 0.55 22.19 73 ARG A O 1
ATOM 4192 O O B ARG B 1 76 ? -6.367 21.981 21.049 0.45 27.44 73 ARG A O 1
ATOM 4207 N N . ASP B 1 77 ? -6.095 21.646 18.841 1.00 23.44 74 ASP A N 1
ATOM 4208 C CA . ASP B 1 77 ? -6.650 20.301 18.767 1.00 22.86 74 ASP A CA 1
ATOM 4209 C C . ASP B 1 77 ? -5.858 19.326 19.631 1.00 24.78 74 ASP A C 1
ATOM 4210 O O . ASP B 1 77 ? -6.435 18.449 20.317 1.00 26.75 74 ASP A O 1
ATOM 4223 N N . VAL B 1 79 ? -4.105 19.983 22.307 1.00 23.28 76 VAL A N 1
ATOM 4224 C CA . VAL B 1 79 ? -4.405 20.235 23.729 1.00 23.92 76 VAL A CA 1
ATOM 4225 C C . VAL B 1 79 ? -5.809 19.703 24.094 1.00 27.31 76 VAL A C 1
ATOM 4226 O O . VAL B 1 79 ? -5.995 19.010 25.105 1.00 26.43 76 VAL A O 1
ATOM 4230 N N . ASP B 1 80 ? -6.797 20.016 23.259 1.00 25.29 77 ASP A N 1
ATOM 4231 C CA . ASP B 1 80 ? -8.175 19.631 23.583 1.00 25.78 77 ASP A CA 1
ATOM 4232 C C . ASP B 1 80 ? -8.333 18.123 23.624 1.00 25.70 77 ASP A C 1
ATOM 4233 O O . ASP B 1 80 ? -9.165 17.578 24.356 1.00 28.27 77 ASP A O 1
ATOM 4238 N N . GLY B 1 81 ? -7.516 17.439 22.850 1.00 24.03 78 GLY A N 1
ATOM 4239 C CA . GLY B 1 81 ? -7.591 15.995 22.826 1.00 25.97 78 GLY A CA 1
ATOM 4240 C C . GLY B 1 81 ? -6.665 15.255 23.793 1.00 26.71 78 GLY A C 1
ATOM 4241 O O . GLY B 1 81 ? -6.607 14.033 23.735 1.00 28.33 78 GLY A O 1
ATOM 4242 N N A SER B 1 82 ? -5.911 15.966 24.627 0.33 25.01 79 SER A N 1
ATOM 4243 N N B SER B 1 82 ? -5.967 15.998 24.657 0.67 24.82 79 SER A N 1
ATOM 4244 C CA A SER B 1 82 ? -4.927 15.307 25.510 0.33 23.25 79 SER A CA 1
ATOM 4245 C CA B SER B 1 82 ? -4.951 15.428 25.575 0.67 23.85 79 SER A CA 1
ATOM 4246 C C A SER B 1 82 ? -5.563 14.912 26.847 0.33 22.84 79 SER A C 1
ATOM 4247 C C B SER B 1 82 ? -5.571 14.946 26.894 0.67 23.44 79 SER A C 1
ATOM 4248 O O A SER B 1 82 ? -6.633 15.430 27.189 0.33 21.51 79 SER A O 1
ATOM 4249 O O B SER B 1 82 ? -6.638 15.447 27.280 0.67 21.77 79 SER A O 1
ATOM 4262 N N . ASN B 1 84 ? -5.846 15.216 30.830 1.00 19.77 81 ASN A N 1
ATOM 4263 C CA . ASN B 1 84 ? -5.816 16.483 31.538 1.00 19.99 81 ASN A CA 1
ATOM 4264 C C . ASN B 1 84 ? -5.682 16.267 33.053 1.00 19.70 81 ASN A C 1
ATOM 4265 O O . ASN B 1 84 ? -6.659 16.372 33.783 1.00 23.52 81 ASN A O 1
ATOM 4270 N N . PRO B 1 85 ? -4.464 15.979 33.530 1.00 25.07 82 PRO A N 1
ATOM 4271 C CA . PRO B 1 85 ? -4.208 15.778 34.972 1.00 21.28 82 PRO A CA 1
ATOM 4272 C C . PRO B 1 85 ? -4.356 17.056 35.807 1.00 22.63 82 PRO A C 1
ATOM 4273 O O . PRO B 1 85 ? -4.359 16.985 37.037 1.00 22.88 82 PRO A O 1
ATOM 4277 N N . ALA B 1 86 ? -4.513 18.211 35.164 1.00 20.13 83 ALA A N 1
ATOM 4278 C CA . ALA B 1 86 ? -4.729 19.416 35.905 1.00 21.07 83 ALA A CA 1
ATOM 4279 C C . ALA B 1 86 ? -6.184 19.497 36.415 1.00 21.62 83 ALA A C 1
ATOM 4280 O O . ALA B 1 86 ? -6.490 20.279 37.316 1.00 22.73 83 ALA A O 1
ATOM 4282 N N . ASN B 1 87 ? -7.101 18.730 35.833 1.00 23.22 84 ASN A N 1
ATOM 4283 C CA . ASN B 1 87 ? -8.480 18.709 36.367 1.00 24.16 84 ASN A CA 1
ATOM 4284 C C . ASN B 1 87 ? -8.448 18.144 37.807 1.00 24.71 84 ASN A C 1
ATOM 4285 O O . ASN B 1 87 ? -7.827 17.120 38.029 1.00 21.58 84 ASN A O 1
ATOM 4290 N N . PRO B 1 88 ? -9.103 18.808 38.762 1.00 24.91 85 PRO A N 1
ATOM 4291 C CA . PRO B 1 88 ? -9.026 18.344 40.156 1.00 27.44 85 PRO A CA 1
ATOM 4292 C C . PRO B 1 88 ? -9.628 16.942 40.360 1.00 25.49 85 PRO A C 1
ATOM 4293 O O . PRO B 1 88 ? -9.321 16.314 41.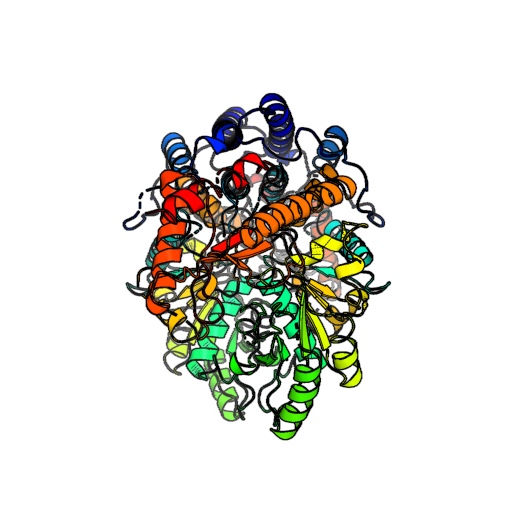381 1.00 24.57 85 PRO A O 1
ATOM 4297 N N . GLY B 1 89 ? -10.424 16.468 39.397 1.00 23.08 86 GLY A N 1
ATOM 4298 C CA . GLY B 1 89 ? -10.989 15.124 39.419 1.00 24.65 86 GLY A CA 1
ATOM 4299 C C . GLY B 1 89 ? -10.051 14.048 38.871 1.00 25.71 86 GLY A C 1
ATOM 4300 O O . GLY B 1 89 ? -10.398 12.848 38.862 1.00 23.95 86 GLY A O 1
ATOM 4301 N N . TYR B 1 90 ? -8.862 14.445 38.430 1.00 21.60 87 TYR A N 1
ATOM 4302 C CA . TYR B 1 90 ? -7.917 13.469 37.911 1.00 21.79 87 TYR A CA 1
ATOM 4303 C C . TYR B 1 90 ? -7.155 12.925 39.097 1.00 23.38 87 TYR A C 1
ATOM 4304 O O . TYR B 1 90 ? -6.341 13.592 39.672 1.00 23.25 87 TYR A O 1
ATOM 4313 N N . ILE B 1 91 ? -7.506 11.712 39.482 1.00 23.31 88 ILE A N 1
ATOM 4314 C CA . ILE B 1 91 ? -6.918 11.070 40.641 1.00 23.30 88 ILE A CA 1
ATOM 4315 C C . ILE B 1 91 ? -6.440 9.634 40.399 1.00 23.44 88 ILE A C 1
ATOM 4316 O O . ILE B 1 91 ? -6.454 8.841 41.306 1.00 28.98 88 ILE A O 1
ATOM 4321 N N . GLY B 1 92 ? -6.079 9.297 39.172 1.00 21.75 89 GLY A N 1
ATOM 4322 C CA . GLY B 1 92 ? -5.826 7.912 38.831 1.00 23.70 89 GLY A CA 1
ATOM 4323 C C . GLY B 1 92 ? -4.438 7.370 38.532 1.00 24.57 89 GLY A C 1
ATOM 4324 O O . GLY B 1 92 ? -4.254 6.174 38.462 1.00 24.86 89 GLY A O 1
ATOM 4325 N N . HIS B 1 93 ? -3.471 8.241 38.340 1.00 20.31 90 HIS A N 1
ATOM 4326 C CA . HIS B 1 93 ? -2.174 7.797 37.874 1.00 20.28 90 HIS A CA 1
ATOM 4327 C C . HIS B 1 93 ? -1.072 8.614 38.494 1.00 21.74 90 HIS A C 1
ATOM 4328 O O . HIS B 1 93 ? -1.308 9.675 39.007 1.00 19.77 90 HIS A O 1
ATOM 4343 N N . ASP B 1 95 ? 0.778 10.510 37.255 1.00 23.95 92 ASP A N 1
ATOM 4344 C CA . ASP B 1 95 ? 1.101 11.517 36.262 1.00 23.40 92 ASP A CA 1
ATOM 4345 C C . ASP B 1 95 ? 0.485 12.830 36.706 1.00 23.86 92 ASP A C 1
ATOM 4346 O O . ASP B 1 95 ? -0.698 13.021 36.613 1.00 26.35 92 ASP A O 1
ATOM 4351 N N . PRO B 1 96 ? 1.400 13.758 37.211 1.00 21.60 93 PRO A N 1
ATOM 4352 C CA . PRO B 1 96 ? 0.776 14.955 37.787 1.00 21.38 93 PRO A CA 1
ATOM 4353 C C . PRO B 1 96 ? 0.675 16.120 36.836 1.00 21.25 93 PRO A C 1
ATOM 4354 O O . PRO B 1 96 ? 1.280 16.099 35.790 1.00 21.30 93 PRO A O 1
ATOM 4366 N N . PRO B 1 98 ? 1.978 19.597 35.824 1.00 20.22 95 PRO A N 1
ATOM 4367 C CA . PRO B 1 98 ? 3.343 20.053 35.999 1.00 18.74 95 PRO A CA 1
ATOM 4368 C C . PRO B 1 98 ? 3.442 21.346 36.794 1.00 19.14 95 PRO A C 1
ATOM 4369 O O . PRO B 1 98 ? 2.577 22.219 36.685 1.00 21.08 95 PRO A O 1
ATOM 4373 N N . ALA B 1 99 ? 4.529 21.476 37.538 1.00 20.39 96 ALA A N 1
ATOM 4374 C CA . ALA B 1 99 ? 4.891 22.744 38.196 1.00 23.27 96 ALA A CA 1
ATOM 4375 C C . ALA B 1 99 ? 5.085 23.817 37.126 1.00 19.89 96 ALA A C 1
ATOM 4376 O O . ALA B 1 99 ? 5.567 23.524 36.016 1.00 21.13 96 ALA A O 1
ATOM 4378 N N . THR B 1 100 ? 4.681 25.033 37.448 1.00 21.47 97 THR A N 1
ATOM 4379 C CA . THR B 1 100 ? 4.838 26.160 36.531 1.00 21.74 97 THR A CA 1
ATOM 4380 C C . THR B 1 100 ? 6.294 26.306 36.032 1.00 22.89 97 THR A C 1
ATOM 4381 O O . THR B 1 100 ? 6.543 26.487 34.825 1.00 20.40 97 THR A O 1
ATOM 4401 N N . ALA B 1 102 ? 8.421 24.091 35.745 1.00 19.48 99 ALA A N 1
ATOM 4402 C CA . ALA B 1 102 ? 8.865 22.947 34.931 1.00 19.33 99 ALA A CA 1
ATOM 4403 C C . ALA B 1 102 ? 8.474 23.184 33.502 1.00 19.32 99 ALA A C 1
ATOM 4404 O O . ALA B 1 102 ? 9.224 22.840 32.536 1.00 21.14 99 ALA A O 1
ATOM 4406 N N . ILE B 1 103 ? 7.276 23.722 33.325 1.00 17.39 100 ILE A N 1
ATOM 4407 C CA . ILE B 1 103 ? 6.853 24.161 31.994 1.00 19.99 100 ILE A CA 1
ATOM 4408 C C . ILE B 1 103 ? 7.828 25.220 31.471 1.00 22.88 100 ILE A C 1
ATOM 4409 O O . ILE B 1 103 ? 8.348 25.106 30.362 1.00 21.78 100 ILE A O 1
ATOM 4414 N N . LEU B 1 104 ? 8.119 26.231 32.281 1.00 20.86 101 LEU A N 1
ATOM 4415 C CA . LEU B 1 104 ? 9.025 27.282 31.808 1.00 22.89 101 LEU A CA 1
ATOM 4416 C C . LEU B 1 104 ? 10.434 26.775 31.623 1.00 22.77 101 LEU A C 1
ATOM 4417 O O . LEU B 1 104 ? 11.160 27.223 30.728 1.00 23.59 101 LEU A O 1
ATOM 4422 N N . GLY B 1 105 ? 10.823 25.813 32.437 1.00 20.04 102 GLY A N 1
ATOM 4423 C CA . GLY B 1 105 ? 12.162 25.259 32.324 1.00 19.62 102 GLY A CA 1
ATOM 4424 C C . GLY B 1 105 ? 12.383 24.544 30.989 1.00 20.62 102 GLY A C 1
ATOM 4425 O O . GLY B 1 105 ? 13.424 24.666 30.372 1.00 20.41 102 GLY A O 1
ATOM 4426 N N . ASP B 1 106 ? 11.394 23.799 30.530 1.00 21.24 103 ASP A N 1
ATOM 4427 C CA . ASP B 1 106 ? 11.505 23.201 29.196 1.00 22.89 103 ASP A CA 1
ATOM 4428 C C . ASP B 1 106 ? 11.470 24.231 28.049 1.00 21.29 103 ASP A C 1
ATOM 4429 O O . ASP B 1 106 ? 12.119 24.036 27.014 1.00 20.59 103 ASP A O 1
ATOM 4434 N N . LEU B 1 107 ? 10.729 25.319 28.215 1.00 19.46 104 LEU A N 1
ATOM 4435 C CA . LEU B 1 107 ? 10.794 26.421 27.222 1.00 21.01 104 LEU A CA 1
ATOM 4436 C C . LEU B 1 107 ? 12.228 26.940 27.147 1.00 22.73 104 LEU A C 1
ATOM 4437 O O . LEU B 1 107 ? 12.798 27.120 26.062 1.00 19.47 104 LEU A O 1
ATOM 4442 N N . VAL B 1 108 ? 12.817 27.196 28.320 1.00 20.20 105 VAL A N 1
ATOM 4443 C CA . VAL B 1 108 ? 14.215 27.659 28.383 1.00 17.32 105 VAL A CA 1
ATOM 4444 C C . VAL B 1 108 ? 15.186 26.610 27.780 1.00 18.28 105 VAL A C 1
ATOM 4445 O O . VAL B 1 108 ? 16.083 26.954 26.993 1.00 18.28 105 VAL A O 1
ATOM 4449 N N . ALA B 1 109 ? 15.016 25.347 28.137 1.00 17.75 106 ALA A N 1
ATOM 4450 C CA . ALA B 1 109 ? 15.917 24.295 27.638 1.00 17.24 106 ALA A CA 1
ATOM 4451 C C . ALA B 1 109 ? 15.832 24.212 26.120 1.00 18.52 106 ALA A C 1
ATOM 4452 O O . ALA B 1 109 ? 16.868 24.114 25.466 1.00 17.02 106 ALA A O 1
ATOM 4454 N N . ALA B 1 110 ? 14.618 24.190 25.590 1.00 15.21 107 ALA A N 1
ATOM 4455 C CA . ALA B 1 110 ? 14.479 24.082 24.121 1.00 17.37 107 ALA A CA 1
ATOM 4456 C C . ALA B 1 110 ? 15.057 25.312 23.431 1.00 17.80 107 ALA A C 1
ATOM 4457 O O . ALA B 1 110 ? 15.668 25.195 22.359 1.00 17.86 107 ALA A O 1
ATOM 4459 N N . ALA B 1 111 ? 14.865 26.490 24.016 1.00 16.49 108 ALA A N 1
ATOM 4460 C CA . ALA B 1 111 ? 15.388 27.720 23.414 1.00 19.36 108 ALA A CA 1
ATOM 4461 C C . ALA B 1 111 ? 16.918 27.712 23.301 1.00 20.47 108 ALA A C 1
ATOM 4462 O O . ALA B 1 111 ? 17.457 28.100 22.255 1.00 20.40 108 ALA A O 1
ATOM 4464 N N . VAL B 1 112 ? 17.649 27.292 24.340 1.00 18.16 109 VAL A N 1
ATOM 4465 C CA . VAL B 1 112 ? 19.101 27.352 24.131 1.00 21.66 109 VAL A CA 1
ATOM 4466 C C . VAL B 1 112 ? 19.632 26.063 23.474 1.00 17.79 109 VAL A C 1
ATOM 4467 O O . VAL B 1 112 ? 20.712 26.067 22.872 1.00 18.94 109 VAL A O 1
ATOM 4471 N N . ASN B 1 113 ? 18.852 24.983 23.572 1.00 17.33 110 ASN A N 1
ATOM 4472 C CA . ASN B 1 113 ? 19.092 23.745 22.807 1.00 18.03 110 ASN A CA 1
ATOM 4473 C C . ASN B 1 113 ? 20.528 23.207 22.945 1.00 19.38 110 ASN A C 1
ATOM 4474 O O . ASN B 1 113 ? 21.192 22.887 21.957 1.00 17.83 110 ASN A O 1
ATOM 4479 N N . ASN B 1 114 ? 20.989 23.116 24.193 1.00 17.77 111 ASN A N 1
ATOM 4480 C CA . ASN B 1 114 ? 22.309 22.572 24.512 1.00 17.83 111 ASN A CA 1
ATOM 4481 C C . ASN B 1 114 ? 22.189 21.080 24.600 1.00 17.53 111 ASN A C 1
ATOM 4482 O O . ASN B 1 114 ? 21.072 20.522 24.478 1.00 17.80 111 ASN A O 1
ATOM 4487 N N . ASN B 1 115 ? 23.318 20.389 24.767 1.00 19.11 112 ASN A N 1
ATOM 4488 C CA . ASN B 1 115 ? 23.325 18.935 24.618 1.00 18.60 112 ASN A CA 1
ATOM 4489 C C . ASN B 1 115 ? 24.080 18.356 25.818 1.00 18.04 112 ASN A C 1
ATOM 4490 O O . ASN B 1 115 ? 25.233 18.696 26.000 1.00 18.15 112 ASN A O 1
ATOM 4503 N N . LEU B 1 117 ? 25.383 15.493 26.170 1.00 18.43 114 LEU A N 1
ATOM 4504 C CA . LEU B 1 117 ? 26.443 14.607 25.726 1.00 19.54 114 LEU A CA 1
ATOM 4505 C C . LEU B 1 117 ? 27.824 14.949 26.314 1.00 23.38 114 LEU A C 1
ATOM 4506 O O . LEU B 1 117 ? 28.574 14.039 26.735 1.00 21.61 114 LEU A O 1
ATOM 4511 N N . SER B 1 118 ? 28.197 16.240 26.296 1.00 21.33 115 SER A N 1
ATOM 4512 C CA . SER B 1 118 ? 29.539 16.622 26.765 1.00 25.81 115 SER A CA 1
ATOM 4513 C C . SER B 1 118 ? 29.540 17.990 27.448 1.00 30.34 115 SER A C 1
ATOM 4514 O O . SER B 1 118 ? 28.603 18.776 27.288 1.00 22.69 115 SER A O 1
ATOM 4517 N N . LEU B 1 119 ? 30.588 18.271 28.218 1.00 30.97 116 LEU A N 1
ATOM 4518 C CA . LEU B 1 119 ? 30.664 19.542 28.945 1.00 30.22 116 LEU A CA 1
ATOM 4519 C C . LEU B 1 119 ? 30.706 20.689 27.925 1.00 27.35 116 LEU A C 1
ATOM 4520 O O . LEU B 1 119 ? 30.044 21.715 28.081 1.00 29.06 116 LEU A O 1
ATOM 4525 N N . GLU B 1 120 ? 31.472 20.479 26.875 1.00 28.33 117 GLU A N 1
ATOM 4526 C CA . GLU B 1 120 ? 31.628 21.440 25.787 1.00 32.17 117 GLU A CA 1
ATOM 4527 C C . GLU B 1 120 ? 30.256 21.848 25.209 1.00 31.76 117 GLU A C 1
ATOM 4528 O O . GLU B 1 120 ? 30.034 23.026 24.903 1.00 32.60 117 GLU A O 1
ATOM 4550 N N . SER B 1 122 ? 27.325 21.569 26.810 1.00 22.32 119 SER A N 1
ATOM 4551 C CA . SER B 1 122 ? 26.366 22.051 27.797 1.00 17.59 119 SER A CA 1
ATOM 4552 C C . SER B 1 122 ? 27.150 22.644 28.968 1.00 22.67 119 SER A C 1
ATOM 4553 O O . SER B 1 122 ? 27.096 22.113 30.097 1.00 24.21 119 SER A O 1
ATOM 4556 N N . PRO B 1 123 ? 27.850 23.755 28.706 1.00 22.80 120 PRO A N 1
ATOM 4557 C CA . PRO B 1 123 ? 28.833 24.202 29.686 1.00 25.02 120 PRO A CA 1
ATOM 4558 C C . PRO B 1 123 ? 28.213 24.676 31.001 1.00 30.71 120 PRO A C 1
ATOM 4559 O O . PRO B 1 123 ? 28.877 24.519 32.009 1.00 36.95 120 PRO A O 1
ATOM 4563 N N A SER B 1 124 ? 27.016 25.228 31.067 0.50 28.03 121 SER A N 1
ATOM 4564 N N B SER B 1 124 ? 26.979 25.204 30.946 0.50 25.83 121 SER A N 1
ATOM 4565 C CA A SER B 1 124 ? 26.518 25.456 32.428 0.50 28.38 121 SER A CA 1
ATOM 4566 C CA B SER B 1 124 ? 26.269 25.736 32.124 0.50 27.27 121 SER A CA 1
ATOM 4567 C C A SER B 1 124 ? 25.887 24.171 32.965 0.50 24.12 121 SER A C 1
ATOM 4568 C C B SER B 1 124 ? 25.186 24.788 32.703 0.50 26.29 121 SER A C 1
ATOM 4569 O O A SER B 1 124 ? 26.161 23.722 34.122 0.50 23.94 121 SER A O 1
ATOM 4570 O O B SER B 1 124 ? 24.513 25.143 33.701 0.50 24.63 121 SER A O 1
ATOM 4575 N N . PHE B 1 125 ? 25.053 23.593 32.106 1.00 21.69 122 PHE A N 1
ATOM 4576 C CA . PHE B 1 125 ? 24.090 22.559 32.529 1.00 21.68 122 PHE A CA 1
ATOM 4577 C C . PHE B 1 125 ? 24.799 21.276 33.039 1.00 23.78 122 PHE A C 1
ATOM 4578 O O . PHE B 1 125 ? 24.293 20.607 33.941 1.00 22.13 122 PHE A O 1
ATOM 4586 N N . SER B 1 126 ? 25.934 20.918 32.457 1.00 21.82 123 SER A N 1
ATOM 4587 C CA . SER B 1 126 ? 26.584 19.659 32.850 1.00 19.86 123 SER A CA 1
ATOM 4588 C C . SER B 1 126 ? 27.066 19.718 34.306 1.00 18.21 123 SER A C 1
ATOM 4589 O O . SER B 1 126 ? 26.816 18.791 35.087 1.00 20.77 123 SER A O 1
ATOM 4592 N N . ARG B 1 127 ? 27.797 20.755 34.660 1.00 19.02 124 ARG A N 1
ATOM 4593 C CA . ARG B 1 127 ? 28.285 20.825 36.037 1.00 30.07 124 ARG A CA 1
ATOM 4594 C C . ARG B 1 127 ? 27.120 20.939 37.012 1.00 23.54 124 ARG A C 1
ATOM 4595 O O . ARG B 1 127 ? 27.146 20.360 38.119 1.00 21.95 124 ARG A O 1
ATOM 4603 N N . LEU B 1 128 ? 26.084 21.663 36.593 1.00 22.88 125 LEU A N 1
ATOM 4604 C CA . LEU B 1 128 ? 24.923 21.812 37.461 1.00 24.02 125 LEU A CA 1
ATOM 4605 C C . LEU B 1 128 ? 24.277 20.444 37.728 1.00 22.04 125 LEU A C 1
ATOM 4606 O O . LEU B 1 128 ? 23.897 20.119 38.877 1.00 21.14 125 LEU A O 1
ATOM 4611 N N . GLU B 1 129 ? 24.135 19.662 36.673 1.00 18.43 126 GLU A N 1
ATOM 4612 C CA . GLU B 1 129 ? 23.488 18.362 36.858 1.00 20.34 126 GLU A CA 1
ATOM 4613 C C . GLU B 1 129 ? 24.306 17.517 37.830 1.00 20.27 126 GLU A C 1
ATOM 4614 O O . GLU B 1 129 ? 23.767 16.881 38.743 1.00 20.95 126 GLU A O 1
ATOM 4620 N N . THR B 1 130 ? 25.619 17.475 37.607 1.00 19.72 127 THR A N 1
ATOM 4621 C CA . THR B 1 130 ? 26.473 16.646 38.472 1.00 19.32 127 THR A CA 1
ATOM 4622 C C . THR B 1 130 ? 26.388 17.094 39.926 1.00 22.17 127 THR A C 1
ATOM 4623 O O . THR B 1 130 ? 26.220 16.253 40.830 1.00 21.33 127 THR A O 1
ATOM 4627 N N . LEU B 1 131 ? 26.511 18.396 40.160 1.00 22.26 128 LEU A N 1
ATOM 4628 C CA . LEU B 1 131 ? 26.473 18.881 41.533 1.00 21.32 128 LEU A CA 1
ATOM 4629 C C . LEU B 1 131 ? 25.106 18.667 42.170 1.00 20.87 128 LEU A C 1
ATOM 4630 O O . LEU B 1 131 ? 25.010 18.365 43.415 1.00 21.36 128 LEU A O 1
ATOM 4635 N N . LEU B 1 132 ? 24.053 18.860 41.387 1.00 22.69 129 LEU A N 1
ATOM 4636 C CA . LEU B 1 132 ? 22.696 18.731 41.933 1.00 24.14 129 LEU A CA 1
ATOM 4637 C C . LEU B 1 132 ? 22.420 17.275 42.297 1.00 24.37 129 LEU A C 1
ATOM 4638 O O . LEU B 1 132 ? 21.831 16.988 43.337 1.00 21.61 129 LEU A O 1
ATOM 4643 N N . LEU B 1 133 ? 22.861 16.344 41.456 1.00 20.54 130 LEU A N 1
ATOM 4644 C CA . LEU B 1 133 ? 22.589 14.943 41.791 1.00 19.86 130 LEU A CA 1
ATOM 4645 C C . LEU B 1 133 ? 23.461 14.499 42.941 1.00 21.80 130 LEU A C 1
ATOM 4646 O O . LEU B 1 133 ? 23.085 13.608 43.701 1.00 21.53 130 LEU A O 1
ATOM 4651 N N . ARG B 1 134 ? 24.625 15.119 43.123 1.00 19.34 131 ARG A N 1
ATOM 4652 C CA . ARG B 1 134 ? 25.344 14.808 44.366 1.00 21.50 131 ARG A CA 1
ATOM 4653 C C . ARG B 1 134 ? 24.562 15.265 45.604 1.00 25.39 131 ARG A C 1
ATOM 4654 O O . ARG B 1 134 ? 24.564 14.565 46.629 1.00 24.53 131 ARG A O 1
ATOM 4662 N N . ALA B 1 135 ? 23.948 16.453 45.528 1.00 23.74 132 ALA A N 1
ATOM 4663 C CA . ALA B 1 135 ? 23.144 16.975 46.635 1.00 26.11 132 ALA A CA 1
ATOM 4664 C C . ALA B 1 135 ? 21.944 16.034 46.893 1.00 25.74 132 ALA A C 1
ATOM 4665 O O . ALA B 1 135 ? 21.650 15.689 48.056 1.00 25.49 132 ALA A O 1
ATOM 4667 N N . ILE B 1 136 ? 21.264 15.610 45.831 1.00 22.84 133 ILE A N 1
ATOM 4668 C CA . ILE B 1 136 ? 20.142 14.682 46.021 1.00 21.49 133 ILE A CA 1
ATOM 4669 C C . ILE B 1 136 ? 20.620 13.347 46.595 1.00 24.59 133 ILE A C 1
ATOM 4670 O O . ILE B 1 136 ? 19.973 12.779 47.474 1.00 23.88 133 ILE A O 1
ATOM 4675 N N . ALA B 1 137 ? 21.754 12.846 46.128 1.00 23.22 134 ALA A N 1
ATOM 4676 C CA . ALA B 1 137 ? 22.292 11.617 46.710 1.00 21.17 134 ALA A CA 1
ATOM 4677 C C . ALA B 1 137 ? 22.499 11.803 48.207 1.00 26.04 134 ALA A C 1
ATOM 4678 O O . ALA B 1 137 ? 22.263 10.877 48.973 1.00 24.74 134 ALA A O 1
ATOM 4680 N N . GLY B 1 138 ? 22.916 13.008 48.608 1.00 26.06 135 GLY A N 1
ATOM 4681 C CA . GLY B 1 138 ? 23.017 13.351 50.014 1.00 26.55 135 GLY A CA 1
ATOM 4682 C C . GLY B 1 138 ? 21.718 13.196 50.788 1.00 27.18 135 GLY A C 1
ATOM 4683 O O . GLY B 1 138 ? 21.737 12.707 51.929 1.00 27.64 135 GLY A O 1
ATOM 4684 N N . LEU B 1 139 ? 20.600 13.641 50.205 1.00 26.76 136 LEU A N 1
ATOM 4685 C CA . LEU B 1 139 ? 19.286 13.452 50.834 1.00 28.69 136 LEU A CA 1
ATOM 4686 C C . LEU B 1 139 ? 18.929 11.972 51.030 1.00 28.15 136 LEU A C 1
ATOM 4687 O O . LEU B 1 139 ? 18.212 11.618 51.964 1.00 29.51 136 LEU A O 1
ATOM 4692 N N . PHE B 1 140 ? 19.413 11.110 50.138 1.00 23.66 137 PHE A N 1
ATOM 4693 C CA . PHE B 1 140 ? 19.215 9.680 50.284 1.00 23.55 137 PHE A CA 1
ATOM 4694 C C . PHE B 1 140 ? 20.225 9.035 51.236 1.00 27.47 137 PHE A C 1
ATOM 4695 O O . PHE B 1 140 ? 20.121 7.840 51.540 1.00 26.56 137 PHE A O 1
ATOM 4703 N N . GLY B 1 141 ? 21.186 9.816 51.733 1.00 28.43 138 GLY A N 1
ATOM 4704 C CA . GLY B 1 141 ? 22.172 9.313 52.683 1.00 26.58 138 GLY A CA 1
ATOM 4705 C C . GLY B 1 141 ? 23.234 8.358 52.125 1.00 25.59 138 GLY A C 1
ATOM 4706 O O . GLY B 1 141 ? 23.769 7.539 52.881 1.00 28.52 138 GLY A O 1
ATOM 4707 N N . LEU B 1 142 ? 23.561 8.482 50.831 1.00 24.47 139 LEU A N 1
ATOM 4708 C CA . LEU B 1 142 ? 24.429 7.509 50.121 1.00 26.44 139 LEU A CA 1
ATOM 4709 C C . LEU B 1 142 ? 25.943 7.640 50.365 1.00 33.65 139 LEU A C 1
ATOM 4710 O O . LEU B 1 142 ? 26.727 6.730 49.997 1.00 31.48 139 LEU A O 1
ATOM 4715 N N . GLY B 1 143 ? 26.374 8.762 50.935 1.00 27.48 140 GLY A N 1
ATOM 4716 C CA . GLY B 1 143 ? 27.772 8.882 51.348 1.00 32.21 140 GLY A CA 1
ATOM 4717 C C . GLY B 1 143 ? 28.613 9.720 50.392 1.00 28.79 140 GLY A C 1
ATOM 4718 O O . GLY B 1 143 ? 28.128 10.178 49.352 1.00 28.47 140 GLY A O 1
ATOM 4719 N N . GLU B 1 144 ? 29.891 9.897 50.714 1.00 34.32 141 GLU A N 1
ATOM 4720 C CA . GLU B 1 144 ? 30.660 10.943 50.044 1.00 37.30 141 GLU A CA 1
ATOM 4721 C C . GLU B 1 144 ? 31.115 10.599 48.622 1.00 36.71 141 GLU A C 1
ATOM 4722 O O . GLU B 1 144 ? 31.481 11.498 47.867 1.00 36.01 141 GLU A O 1
ATOM 4728 N N . GLN B 1 145 ? 31.055 9.335 48.229 1.00 32.75 142 GLN A N 1
ATOM 4729 C CA . GLN B 1 145 ? 31.425 8.994 46.838 1.00 32.69 142 GLN A CA 1
ATOM 4730 C C . GLN B 1 145 ? 30.242 8.978 45.862 1.00 30.65 142 GLN A C 1
ATOM 4731 O O . GLN B 1 145 ? 30.401 8.673 44.659 1.00 27.74 142 GLN A O 1
ATOM 4737 N N . ALA B 1 146 ? 29.055 9.331 46.351 1.00 26.37 143 ALA A N 1
ATOM 4738 C CA . ALA B 1 146 ? 27.826 9.101 45.589 1.00 23.61 143 ALA A CA 1
ATOM 4739 C C . ALA B 1 146 ? 27.634 10.120 44.459 1.00 25.76 143 ALA A C 1
ATOM 4740 O O . ALA B 1 146 ? 28.084 11.262 44.555 1.00 26.08 143 ALA A O 1
ATOM 4742 N N . GLY B 1 147 ? 26.978 9.699 43.384 1.00 22.26 144 GLY A N 1
ATOM 4743 C CA . GLY B 1 147 ? 26.645 10.635 42.320 1.00 23.43 144 GLY A CA 1
ATOM 4744 C C . GLY B 1 147 ? 25.790 9.881 41.320 1.00 26.31 144 GLY A C 1
ATOM 4745 O O . GLY B 1 147 ? 25.458 8.723 41.529 1.00 22.56 144 GLY A O 1
ATOM 4746 N N . GLY B 1 148 ? 25.416 10.524 40.222 1.00 22.31 145 GLY A N 1
ATOM 4747 C CA . GLY B 1 148 ? 24.606 9.827 39.272 1.00 21.75 145 GLY A CA 1
ATOM 4748 C C . GLY B 1 148 ? 24.352 10.694 38.056 1.00 24.48 145 GLY A C 1
ATOM 4749 O O . GLY B 1 148 ? 24.978 11.762 37.885 1.00 24.09 145 GLY A O 1
ATOM 4750 N N . VAL B 1 149 ? 23.399 10.254 37.241 1.00 17.61 146 VAL A N 1
ATOM 4751 C CA . VAL B 1 149 ? 23.062 10.963 36.026 1.00 16.54 146 VAL A CA 1
ATOM 4752 C C . VAL B 1 149 ? 21.561 11.037 35.871 1.00 20.28 146 VAL A C 1
ATOM 4753 O O . VAL B 1 149 ? 20.819 10.132 36.323 1.00 18.29 146 VAL A O 1
ATOM 4757 N N . LEU B 1 150 ? 21.104 12.110 35.232 1.00 17.85 147 LEU A N 1
ATOM 4758 C CA . LEU B 1 150 ? 19.711 12.147 34.836 1.00 15.95 147 LEU A CA 1
ATOM 4759 C C . LEU B 1 150 ? 19.516 11.265 33.584 1.00 19.07 147 LEU A C 1
ATOM 4760 O O . LEU B 1 150 ? 20.417 11.141 32.747 1.00 20.34 147 LEU A O 1
ATOM 4765 N N . THR B 1 151 ? 18.335 10.658 33.467 1.00 17.09 148 THR A N 1
ATOM 4766 C CA . THR B 1 151 ? 18.034 9.724 32.386 1.00 17.69 148 THR A CA 1
ATOM 4767 C C . THR B 1 151 ? 16.631 10.061 31.879 1.00 18.89 148 THR A C 1
ATOM 4768 O O . THR B 1 151 ? 15.800 10.525 32.658 1.00 17.81 148 THR A O 1
ATOM 4772 N N . SER B 1 152 ? 16.314 9.758 30.633 1.00 19.36 149 SER A N 1
ATOM 4773 C CA . SER B 1 152 ? 14.969 10.082 30.158 1.00 17.11 149 SER A CA 1
ATOM 4774 C C . SER B 1 152 ? 13.993 8.999 30.565 1.00 14.94 149 SER A C 1
ATOM 4775 O O . SER B 1 152 ? 13.609 8.164 29.746 1.00 19.77 149 SER A O 1
ATOM 4778 N N . GLY B 1 153 ? 13.652 8.980 31.846 1.00 19.43 150 GLY A N 1
ATOM 4779 C CA . GLY B 1 153 ? 12.687 7.998 32.369 1.00 21.10 150 GLY A CA 1
ATOM 4780 C C . GLY B 1 153 ? 13.310 7.009 33.335 1.00 21.66 150 GLY A C 1
ATOM 4781 O O . GLY B 1 153 ? 14.528 6.727 33.260 1.00 19.18 150 GLY A O 1
ATOM 4782 N N . GLY B 1 154 ? 12.475 6.480 34.226 1.00 17.38 151 GLY A N 1
ATOM 4783 C CA . GLY B 1 154 ? 12.939 5.550 35.234 1.00 16.41 151 GLY A CA 1
ATOM 4784 C C . GLY B 1 154 ? 13.275 4.189 34.630 1.00 17.38 151 GLY A C 1
ATOM 4785 O O . GLY B 1 154 ? 14.077 3.473 35.201 1.00 19.53 151 GLY A O 1
ATOM 4786 N N . SER B 1 155 ? 12.674 3.832 33.487 1.00 19.03 152 SER A N 1
ATOM 4787 C CA . SER B 1 155 ? 13.034 2.562 32.847 1.00 19.23 152 SER A CA 1
ATOM 4788 C C . SER B 1 155 ? 14.510 2.543 32.493 1.00 19.14 152 SER A C 1
ATOM 4789 O O . SER B 1 155 ? 15.177 1.526 32.661 1.00 19.12 152 SER A O 1
ATOM 4792 N N . LEU B 1 156 ? 15.003 3.655 31.954 1.00 17.13 153 LEU A N 1
ATOM 4793 C CA . LEU B 1 156 ? 16.425 3.767 31.602 1.00 15.70 153 LEU A CA 1
ATOM 4794 C C . LEU B 1 156 ? 17.320 3.795 32.839 1.00 19.29 153 LEU A C 1
ATOM 4795 O O . LEU B 1 156 ? 18.442 3.285 32.815 1.00 18.31 153 LEU A O 1
ATOM 4800 N N . ALA B 1 157 ? 16.856 4.452 33.884 1.00 19.58 154 ALA A N 1
ATOM 4801 C CA . ALA B 1 157 ? 17.588 4.417 35.160 1.00 18.45 154 ALA A CA 1
ATOM 4802 C C . ALA B 1 157 ? 17.743 2.965 35.650 1.00 17.47 154 ALA A C 1
ATOM 4803 O O . ALA B 1 157 ? 18.851 2.537 36.044 1.00 17.25 154 ALA A O 1
ATOM 4805 N N . ASN B 1 158 ? 16.647 2.212 35.638 1.00 14.48 155 ASN A N 1
ATOM 4806 C CA . ASN B 1 158 ? 16.729 0.813 36.053 1.00 16.55 155 ASN A CA 1
ATOM 4807 C C . ASN B 1 158 ? 17.664 0.024 35.145 1.00 16.43 155 ASN A C 1
ATOM 4808 O O . ASN B 1 158 ? 18.431 -0.796 35.640 1.00 16.83 155 ASN A O 1
ATOM 4813 N N . LEU B 1 159 ? 17.590 0.283 33.839 1.00 17.32 156 LEU A N 1
ATOM 4814 C CA . LEU B 1 159 ? 18.436 -0.423 32.858 1.00 17.62 156 LEU A CA 1
ATOM 4815 C C . LEU B 1 159 ? 19.921 -0.179 33.191 1.00 17.79 156 LEU A C 1
ATOM 4816 O O . LEU B 1 159 ? 20.722 -1.119 33.248 1.00 17.57 156 LEU A O 1
ATOM 4821 N N . GLN B 1 160 ? 20.254 1.080 33.441 1.00 15.45 157 GLN A N 1
ATOM 4822 C CA . GLN B 1 160 ? 21.631 1.439 33.724 1.00 16.92 157 GLN A CA 1
ATOM 4823 C C . GLN B 1 160 ? 22.117 0.828 35.053 1.00 17.82 157 GLN A C 1
ATOM 4824 O O . GLN B 1 160 ? 23.247 0.310 35.118 1.00 17.72 157 GLN A O 1
ATOM 4830 N N . ALA B 1 161 ? 21.292 0.875 36.101 1.00 15.73 158 ALA A N 1
ATOM 4831 C CA . ALA B 1 161 ? 21.683 0.239 37.363 1.00 16.07 158 ALA A CA 1
ATOM 4832 C C . ALA B 1 161 ? 21.966 -1.267 37.178 1.00 17.93 158 ALA A C 1
ATOM 4833 O O . ALA B 1 161 ? 22.959 -1.806 37.690 1.00 18.94 158 ALA A O 1
ATOM 4835 N N . LEU B 1 162 ? 21.050 -1.930 36.483 1.00 17.31 159 LEU A N 1
ATOM 4836 C CA . LEU B 1 162 ? 21.223 -3.363 36.268 1.00 18.58 159 LEU A CA 1
ATOM 4837 C C . LEU B 1 162 ? 22.406 -3.654 35.351 1.00 18.15 159 LEU A C 1
ATOM 4838 O O . LEU B 1 162 ? 23.080 -4.666 35.540 1.00 17.43 159 LEU A O 1
ATOM 4843 N N . ALA B 1 163 ? 22.668 -2.802 34.352 1.00 19.12 160 ALA A N 1
ATOM 4844 C CA . ALA B 1 163 ? 23.869 -2.946 33.527 1.00 19.01 160 ALA A CA 1
ATOM 4845 C C . ALA B 1 163 ? 25.147 -2.907 34.355 1.00 19.06 160 ALA A C 1
ATOM 4846 O O . ALA B 1 163 ? 26.036 -3.763 34.204 1.00 17.96 160 ALA A O 1
ATOM 4848 N N . VAL B 1 164 ? 25.247 -1.900 35.214 1.00 17.26 161 VAL A N 1
ATOM 4849 C CA . VAL B 1 164 ? 26.380 -1.801 36.123 1.00 18.04 161 VAL A CA 1
ATOM 4850 C C . VAL B 1 164 ? 26.481 -3.041 37.013 1.00 17.73 161 VAL A C 1
ATOM 4851 O O . VAL B 1 164 ? 27.562 -3.637 37.162 1.00 19.52 161 VAL A O 1
ATOM 4855 N N . ALA B 1 165 ? 25.358 -3.452 37.598 1.00 18.72 162 ALA A N 1
ATOM 4856 C CA . ALA B 1 165 ? 25.368 -4.634 38.481 1.00 20.08 162 ALA A CA 1
ATOM 4857 C C . ALA B 1 165 ? 25.915 -5.861 37.740 1.00 18.44 162 ALA A C 1
ATOM 4858 O O . ALA B 1 165 ? 26.717 -6.642 38.281 1.00 19.73 162 ALA A O 1
ATOM 4860 N N . ARG B 1 166 ? 25.441 -6.022 36.517 1.00 19.18 163 ARG A N 1
ATOM 4861 C CA . ARG B 1 166 ? 25.870 -7.127 35.661 1.00 18.95 163 ARG A CA 1
ATOM 4862 C C . ARG B 1 166 ? 27.355 -7.019 35.350 1.00 19.93 163 ARG A C 1
ATOM 4863 O O . ARG B 1 166 ? 28.100 -8.030 35.402 1.00 19.41 163 ARG A O 1
ATOM 4871 N N . ASN B 1 167 ? 27.768 -5.809 34.966 1.00 19.14 164 ASN A N 1
ATOM 4872 C CA . ASN B 1 167 ? 29.168 -5.582 34.593 1.00 22.10 164 ASN A CA 1
ATOM 4873 C C . ASN B 1 167 ? 30.117 -5.808 35.737 1.00 20.79 164 ASN A C 1
ATOM 4874 O O . ASN B 1 167 ? 31.220 -6.315 35.526 1.00 23.28 164 ASN A O 1
ATOM 4879 N N . VAL B 1 168 ? 29.726 -5.403 36.953 1.00 20.15 165 VAL A N 1
ATOM 4880 C CA . VAL B 1 168 ? 30.563 -5.655 38.125 1.00 21.89 165 VAL A CA 1
ATOM 4881 C C . VAL B 1 168 ? 30.634 -7.156 38.432 1.00 21.03 165 VAL A C 1
ATOM 4882 O O . VAL B 1 168 ? 31.695 -7.662 38.732 1.00 24.68 165 VAL A O 1
ATOM 4886 N N . ALA B 1 169 ? 29.527 -7.880 38.266 1.00 20.34 166 ALA A N 1
ATOM 4887 C CA . ALA B 1 169 ? 29.510 -9.303 38.646 1.00 22.92 166 ALA A CA 1
ATOM 4888 C C . ALA B 1 169 ? 30.187 -10.184 37.605 1.00 24.12 166 ALA A C 1
ATOM 4889 O O . ALA B 1 169 ? 30.772 -11.221 37.966 1.00 25.04 166 ALA A O 1
ATOM 4891 N N . PHE B 1 170 ? 30.115 -9.796 36.321 1.00 23.23 167 PHE A N 1
ATOM 4892 C CA . PHE B 1 170 ? 30.619 -10.688 35.268 1.00 26.23 167 PHE A CA 1
ATOM 4893 C C . PHE B 1 170 ? 31.729 -10.102 34.377 1.00 26.99 167 PHE A C 1
ATOM 4894 O O . PHE B 1 170 ? 32.173 -10.762 33.439 1.00 27.99 167 PHE A O 1
ATOM 4902 N N A ASP B 1 171 ? 32.170 -8.889 34.705 0.43 27.97 168 ASP A N 1
ATOM 4903 N N B ASP B 1 171 ? 32.195 -8.894 34.683 0.57 27.95 168 ASP A N 1
ATOM 4904 C CA A ASP B 1 171 ? 33.217 -8.173 33.961 0.43 27.56 168 ASP A CA 1
ATOM 4905 C CA B ASP B 1 171 ? 33.275 -8.242 33.915 0.57 27.16 168 ASP A CA 1
ATOM 4906 C C A ASP B 1 171 ? 32.921 -8.179 32.456 0.43 28.22 168 ASP A C 1
ATOM 4907 C C B ASP B 1 171 ? 32.928 -8.185 32.421 0.57 28.42 168 ASP A C 1
ATOM 4908 O O A ASP B 1 171 ? 33.770 -8.546 31.634 0.43 29.76 168 ASP A O 1
ATOM 4909 O O B ASP B 1 171 ? 33.753 -8.527 31.565 0.57 29.10 168 ASP A O 1
ATOM 4918 N N . SER B 1 172 ? 31.708 -7.763 32.114 1.00 23.46 169 SER A N 1
ATOM 4919 C CA . SER B 1 172 ? 31.193 -7.948 30.773 1.00 22.69 169 SER A CA 1
ATOM 4920 C C . SER B 1 172 ? 31.318 -6.760 29.825 1.00 23.19 169 SER A C 1
ATOM 4921 O O . SER B 1 172 ? 30.869 -6.843 28.683 1.00 24.90 169 SER A O 1
ATOM 4924 N N . VAL B 1 173 ? 31.950 -5.669 30.238 1.00 22.68 170 VAL A N 1
ATOM 4925 C CA . VAL B 1 173 ? 31.938 -4.484 29.333 1.00 22.14 170 VAL A CA 1
ATOM 4926 C C . VAL B 1 173 ? 32.521 -4.830 27.966 1.00 25.40 170 VAL A C 1
ATOM 4927 O O . VAL B 1 173 ? 31.919 -4.505 26.943 1.00 22.02 170 VAL A O 1
ATOM 4931 N N . GLU B 1 174 ? 33.683 -5.476 27.950 1.00 22.25 171 GLU A N 1
ATOM 4932 C CA . GLU B 1 174 ? 34.306 -5.766 26.681 1.00 23.30 171 GLU A CA 1
ATOM 4933 C C . GLU B 1 174 ? 33.949 -7.145 26.091 1.00 24.47 171 GLU A C 1
ATOM 4934 O O . GLU B 1 174 ? 33.762 -7.230 24.876 1.00 24.66 171 GLU A O 1
ATOM 4940 N N . PRO B 1 175 ? 33.933 -8.235 26.913 1.00 24.07 172 PRO A N 1
ATOM 4941 C CA . PRO B 1 175 ? 33.722 -9.555 26.303 1.00 26.52 172 PRO A CA 1
ATOM 4942 C C . PRO B 1 175 ? 32.252 -9.966 26.216 1.00 26.26 172 PRO A C 1
ATOM 4943 O O . PRO B 1 175 ? 31.978 -11.009 25.601 1.00 27.57 172 PRO A O 1
ATOM 4947 N N . GLY B 1 176 ? 31.346 -9.201 26.832 1.00 22.62 173 GLY A N 1
ATOM 4948 C CA . GLY B 1 176 ? 29.938 -9.567 26.897 1.00 25.69 173 GLY A CA 1
ATOM 4949 C C . GLY B 1 176 ? 29.678 -10.712 27.874 1.00 28.49 173 GLY A C 1
ATOM 4950 O O . GLY B 1 176 ? 30.559 -11.044 28.682 1.00 28.42 173 GLY A O 1
ATOM 4951 N N . ILE B 1 177 ? 28.489 -11.311 27.804 1.00 27.49 174 ILE A N 1
ATOM 4952 C CA . ILE B 1 177 ? 28.111 -12.352 28.768 1.00 27.80 174 ILE A CA 1
ATOM 4953 C C . ILE B 1 177 ? 27.742 -13.659 28.099 1.00 27.40 174 ILE A C 1
ATOM 4954 O O . ILE B 1 177 ? 27.133 -14.495 28.722 1.00 30.61 174 ILE A O 1
ATOM 4959 N N . THR B 1 178 ? 28.072 -13.856 26.824 1.00 24.88 175 THR A N 1
ATOM 4960 C CA . THR B 1 178 ? 27.772 -15.157 26.219 1.00 29.83 175 THR A CA 1
ATOM 4961 C C . THR B 1 178 ? 28.771 -16.188 26.781 1.00 38.24 175 THR A C 1
ATOM 4962 O O . THR B 1 178 ? 29.820 -15.818 27.331 1.00 40.23 175 THR A O 1
ATOM 4966 N N . GLY B 1 179 ? 28.429 -17.465 26.737 1.00 38.59 176 GLY A N 1
ATOM 4967 C CA . GLY B 1 179 ? 29.350 -18.482 27.253 1.00 45.70 176 GLY A CA 1
ATOM 4968 C C . GLY B 1 179 ? 29.508 -18.623 28.774 1.00 50.06 176 GLY A C 1
ATOM 4969 O O . GLY B 1 179 ? 30.501 -19.171 29.238 1.00 47.88 176 GLY A O 1
ATOM 4970 N N . LEU B 1 180 ? 28.535 -18.132 29.542 1.00 42.79 177 LEU A N 1
ATOM 4971 C CA . LEU B 1 180 ? 28.487 -18.336 30.991 1.00 39.98 177 LEU A CA 1
ATOM 4972 C C . LEU B 1 180 ? 27.880 -19.709 31.316 1.00 45.77 177 LEU A C 1
ATOM 4973 O O . LEU B 1 180 ? 26.913 -20.134 30.696 1.00 57.64 177 LEU A O 1
ATOM 4978 N N . ALA B 1 181 ? 28.434 -20.415 32.287 1.00 49.16 178 ALA A N 1
ATOM 4979 C CA . ALA B 1 181 ? 27.929 -21.759 32.597 1.00 52.85 178 ALA A CA 1
ATOM 4980 C C . ALA B 1 181 ? 26.624 -21.699 33.391 1.00 54.80 178 ALA A C 1
ATOM 4981 O O . ALA B 1 181 ? 25.868 -22.674 33.468 1.00 54.97 178 ALA A O 1
ATOM 4983 N N . GLN B 1 182 ? 26.397 -20.559 34.036 1.00 46.58 179 GLN A N 1
ATOM 4984 C CA . GLN B 1 182 ? 25.239 -20.360 34.901 1.00 40.77 179 GLN A CA 1
ATOM 4985 C C . GLN B 1 182 ? 24.449 -19.130 34.473 1.00 42.13 179 GLN A C 1
ATOM 4986 O O . GLN B 1 182 ? 25.037 -18.126 34.128 1.00 46.66 179 GLN A O 1
ATOM 4992 N N . ARG B 1 183 ? 23.124 -19.203 34.505 1.00 33.73 180 ARG A N 1
ATOM 4993 C CA . ARG B 1 183 ? 22.324 -18.046 34.125 1.00 33.01 180 ARG A CA 1
ATOM 4994 C C . ARG B 1 183 ? 22.333 -16.982 35.222 1.00 26.69 180 ARG A C 1
ATOM 4995 O O . ARG B 1 183 ? 21.965 -17.256 36.351 1.00 27.29 180 ARG A O 1
ATOM 5003 N N . PRO B 1 184 ? 22.757 -15.761 34.880 1.00 25.20 181 PRO A N 1
ATOM 5004 C CA . PRO B 1 184 ? 22.630 -14.653 35.825 1.00 23.95 181 PRO A CA 1
ATOM 5005 C C . PRO B 1 184 ? 21.152 -14.394 36.115 1.00 25.21 181 PRO A C 1
ATOM 5006 O O . PRO B 1 184 ? 20.332 -14.399 35.188 1.00 24.64 181 PRO A O 1
ATOM 5010 N N . VAL B 1 185 ? 20.809 -14.187 37.381 1.00 21.33 182 VAL A N 1
ATOM 5011 C CA . VAL B 1 185 ? 19.447 -13.845 37.727 1.00 20.04 182 VAL A CA 1
ATOM 5012 C C . VAL B 1 185 ? 19.362 -12.689 38.714 1.00 22.35 182 VAL A C 1
ATOM 5013 O O . VAL B 1 185 ? 20.306 -12.389 39.423 1.00 23.20 182 VAL A O 1
ATOM 5017 N N A ILE B 1 186 ? 18.195 -12.032 38.700 0.50 20.26 183 ILE A N 1
ATOM 5018 N N B ILE B 1 186 ? 18.232 -12.036 38.745 0.50 20.53 183 ILE A N 1
ATOM 5019 C CA A ILE B 1 186 ? 17.828 -10.832 39.512 0.50 19.80 183 ILE A CA 1
ATOM 5020 C CA B ILE B 1 186 ? 18.059 -11.033 39.772 0.50 19.01 183 ILE A CA 1
ATOM 5021 C C A ILE B 1 186 ? 16.600 -11.141 40.348 0.50 19.38 183 ILE A C 1
ATOM 5022 C C B ILE B 1 186 ? 16.805 -11.429 40.492 0.50 20.43 183 ILE A C 1
ATOM 5023 O O A ILE B 1 186 ? 15.628 -11.672 39.809 0.50 17.96 183 ILE A O 1
ATOM 5024 O O B ILE B 1 186 ? 16.076 -12.327 40.046 0.50 18.62 183 ILE A O 1
ATOM 5033 N N . PHE B 1 187 ? 16.602 -10.810 41.648 1.00 20.54 184 PHE A N 1
ATOM 5034 C CA . PHE B 1 187 ? 15.401 -11.005 42.447 1.00 20.90 184 PHE A CA 1
ATOM 5035 C C . PHE B 1 187 ? 14.640 -9.703 42.605 1.00 21.74 184 PHE A C 1
ATOM 5036 O O . PHE B 1 187 ? 15.246 -8.654 42.853 1.00 23.32 184 PHE A O 1
ATOM 5044 N N . ALA B 1 188 ? 13.317 -9.765 42.479 1.00 20.41 185 ALA A N 1
ATOM 5045 C CA . ALA B 1 188 ? 12.498 -8.571 42.705 1.00 18.72 185 ALA A CA 1
ATOM 5046 C C . ALA B 1 188 ? 11.134 -9.006 43.184 1.00 21.72 185 ALA A C 1
ATOM 5047 O O . ALA B 1 188 ? 10.719 -10.144 42.977 1.00 21.88 185 ALA A O 1
ATOM 5049 N N . SER B 1 189 ? 10.410 -8.089 43.807 1.00 22.80 186 SER A N 1
ATOM 5050 C CA . SER B 1 189 ? 9.076 -8.416 44.273 1.00 24.32 186 SER A CA 1
ATOM 5051 C C . SER B 1 189 ? 8.187 -8.784 43.092 1.00 23.04 186 SER A C 1
ATOM 5052 O O . SER B 1 189 ? 8.363 -8.248 41.960 1.00 20.66 186 SER A O 1
ATOM 5055 N N . GLU B 1 190 ? 7.226 -9.672 43.353 1.00 19.57 187 GLU A N 1
ATOM 5056 C CA . GLU B 1 190 ? 6.197 -9.953 42.357 1.00 24.32 187 GLU A CA 1
ATOM 5057 C C . GLU B 1 190 ? 5.445 -8.679 41.976 1.00 27.19 187 GLU A C 1
ATOM 5058 O O . GLU B 1 190 ? 4.912 -8.585 40.847 1.00 23.02 187 GLU A O 1
ATOM 5064 N N . ALA B 1 191 ? 5.469 -7.682 42.870 1.00 22.63 188 ALA A N 1
ATOM 5065 C CA . ALA B 1 191 ? 4.835 -6.372 42.614 1.00 23.72 188 ALA A CA 1
ATOM 5066 C C . ALA B 1 191 ? 5.767 -5.345 41.951 1.00 25.70 188 ALA A C 1
ATOM 5067 O O . ALA B 1 191 ? 5.357 -4.204 41.718 1.00 24.51 188 ALA A O 1
ATOM 5069 N N . ALA B 1 192 ? 7.006 -5.722 41.646 1.00 21.20 189 ALA A N 1
ATOM 5070 C CA . ALA B 1 192 ? 7.950 -4.730 41.078 1.00 21.61 189 ALA A CA 1
ATOM 5071 C C . ALA B 1 192 ? 7.575 -4.359 39.637 1.00 24.76 189 ALA A C 1
ATOM 5072 O O . ALA B 1 192 ? 6.786 -5.045 38.986 1.00 22.93 189 ALA A O 1
ATOM 5074 N N . HIS B 1 193 ? 8.193 -3.292 39.136 1.00 20.53 190 HIS A N 1
ATOM 5075 C CA . HIS B 1 193 ? 7.846 -2.732 37.825 1.00 20.37 190 HIS A CA 1
ATOM 5076 C C . HIS B 1 193 ? 8.331 -3.601 36.685 1.00 21.65 190 HIS A C 1
ATOM 5077 O O . HIS B 1 193 ? 9.425 -4.158 36.760 1.00 20.91 190 HIS A O 1
ATOM 5084 N N . THR B 1 194 ? 7.566 -3.670 35.607 1.00 20.43 191 THR A N 1
ATOM 5085 C CA . THR B 1 194 ? 8.003 -4.505 34.463 1.00 24.96 191 THR A CA 1
ATOM 5086 C C . THR B 1 194 ? 9.245 -3.977 33.707 1.00 22.06 191 THR A C 1
ATOM 5087 O O . THR B 1 194 ? 9.765 -4.678 32.842 1.00 22.94 191 THR A O 1
ATOM 5091 N N . SER B 1 195 ? 9.716 -2.760 34.014 1.00 21.93 192 SER A N 1
ATOM 5092 C CA . SER B 1 195 ? 10.941 -2.296 33.384 1.00 22.62 192 SER A CA 1
ATOM 5093 C C . SER B 1 195 ? 12.097 -3.171 33.806 1.00 24.11 192 SER A C 1
ATOM 5094 O O . SER B 1 195 ? 13.162 -3.159 33.166 1.00 20.04 192 SER A O 1
ATOM 5097 N N . LEU B 1 196 ? 11.937 -3.920 34.903 1.00 18.43 193 LEU A N 1
ATOM 5098 C CA . LEU B 1 196 ? 12.998 -4.851 35.255 1.00 20.31 193 LEU A CA 1
ATOM 5099 C C . LEU B 1 196 ? 13.095 -5.986 34.244 1.00 18.68 193 LEU A C 1
ATOM 5100 O O . LEU B 1 196 ? 14.203 -6.407 33.886 1.00 19.24 193 LEU A O 1
ATOM 5105 N N A GLN B 1 197 ? 11.951 -6.495 33.798 0.57 20.47 194 GLN A N 1
ATOM 5106 N N B GLN B 1 197 ? 11.952 -6.484 33.782 0.43 20.32 194 GLN A N 1
ATOM 5107 C CA A GLN B 1 197 ? 11.947 -7.553 32.787 0.57 21.70 194 GLN A CA 1
ATOM 5108 C CA B GLN B 1 197 ? 11.948 -7.555 32.785 0.43 21.58 194 GLN A CA 1
ATOM 5109 C C A GLN B 1 197 ? 12.449 -6.996 31.448 0.57 19.80 194 GLN A C 1
ATOM 5110 C C B GLN B 1 197 ? 12.411 -7.014 31.426 0.43 19.36 194 GLN A C 1
ATOM 5111 O O A GLN B 1 197 ? 13.223 -7.657 30.732 0.57 17.50 194 GLN A O 1
ATOM 5112 O O B GLN B 1 197 ? 13.120 -7.702 30.677 0.43 18.51 194 GLN A O 1
ATOM 5123 N N . LYS B 1 198 ? 12.022 -5.779 31.123 1.00 18.00 195 LYS A N 1
ATOM 5124 C CA . LYS B 1 198 ? 12.458 -5.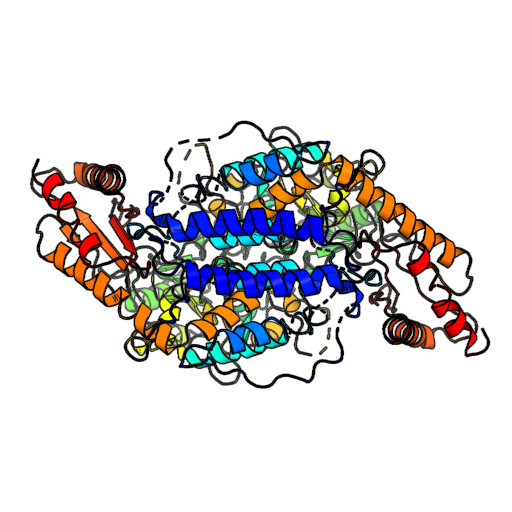164 29.850 1.00 19.67 195 LYS A CA 1
ATOM 5125 C C . LYS B 1 198 ? 13.970 -4.944 29.909 1.00 19.49 195 LYS A C 1
ATOM 5126 O O . LYS B 1 198 ? 14.716 -5.234 28.958 1.00 16.19 195 LYS A O 1
ATOM 5132 N N . ALA B 1 199 ? 14.464 -4.464 31.037 1.00 18.86 196 ALA A N 1
ATOM 5133 C CA . ALA B 1 199 ? 15.912 -4.321 31.172 1.00 20.90 196 ALA A CA 1
ATOM 5134 C C . ALA B 1 199 ? 16.644 -5.678 31.072 1.00 21.16 196 ALA A C 1
ATOM 5135 O O . ALA B 1 199 ? 17.688 -5.761 30.411 1.00 20.15 196 ALA A O 1
ATOM 5137 N N . ALA B 1 200 ? 16.131 -6.715 31.753 1.00 18.34 197 ALA A N 1
ATOM 5138 C CA . ALA B 1 200 ? 16.773 -8.031 31.702 1.00 19.18 197 ALA A CA 1
ATOM 5139 C C . ALA B 1 200 ? 16.835 -8.483 30.243 1.00 21.27 197 ALA A C 1
ATOM 5140 O O . ALA B 1 200 ? 17.859 -9.039 29.795 1.00 17.47 197 ALA A O 1
ATOM 5150 N N . LEU B 1 202 ? 17.023 -6.548 27.560 1.00 18.94 199 LEU A N 1
ATOM 5151 C CA . LEU B 1 202 ? 17.875 -5.682 26.794 1.00 20.31 199 LEU A CA 1
ATOM 5152 C C . LEU B 1 202 ? 19.274 -6.083 27.136 1.00 21.45 199 LEU A C 1
ATOM 5153 O O . LEU B 1 202 ? 20.110 -6.173 26.248 1.00 19.25 199 LEU A O 1
ATOM 5158 N N . LEU B 1 203 ? 19.502 -6.407 28.428 1.00 18.43 200 LEU A N 1
ATOM 5159 C CA . LEU B 1 203 ? 20.843 -6.747 28.890 1.00 16.68 200 LEU A CA 1
ATOM 5160 C C . LEU B 1 203 ? 21.351 -8.132 28.462 1.00 18.24 200 LEU A C 1
ATOM 5161 O O . LEU B 1 203 ? 22.493 -8.501 28.810 1.00 20.19 200 LEU A O 1
ATOM 5166 N N . GLY B 1 204 ? 20.525 -8.896 27.749 1.00 19.11 201 GLY A N 1
ATOM 5167 C CA . GLY B 1 204 ? 20.951 -10.200 27.253 1.00 18.83 201 GLY A CA 1
ATOM 5168 C C . GLY B 1 204 ? 20.738 -11.292 28.283 1.00 20.24 201 GLY A C 1
ATOM 5169 O O . GLY B 1 204 ? 21.174 -12.430 28.089 1.00 21.74 201 GLY A O 1
ATOM 5170 N N . LEU B 1 205 ? 20.084 -10.936 29.394 1.00 20.90 202 LEU A N 1
ATOM 5171 C CA . LEU B 1 205 ? 19.759 -11.888 30.450 1.00 22.94 202 LEU A CA 1
ATOM 5172 C C . LEU B 1 205 ? 18.445 -12.636 30.231 1.00 23.88 202 LEU A C 1
ATOM 5173 O O . LEU B 1 205 ? 18.280 -13.735 30.761 1.00 24.23 202 LEU A O 1
ATOM 5178 N N . GLY B 1 206 ? 17.535 -12.035 29.458 1.00 21.48 203 GLY A N 1
ATOM 5179 C CA . GLY B 1 206 ? 16.241 -12.611 29.148 1.00 20.40 203 GLY A CA 1
ATOM 5180 C C . GLY B 1 206 ? 15.247 -12.199 30.220 1.00 23.00 203 GLY A C 1
ATOM 5181 O O . GLY B 1 206 ? 15.632 -11.988 31.386 1.00 21.25 203 GLY A O 1
ATOM 5182 N N . THR B 1 207 ? 13.980 -12.081 29.853 1.00 23.21 204 THR A N 1
ATOM 5183 C CA . THR B 1 207 ? 12.962 -11.680 30.817 1.00 21.86 204 THR A CA 1
ATOM 5184 C C . THR B 1 207 ? 12.810 -12.697 31.958 1.00 24.95 204 THR A C 1
ATOM 5185 O O . THR B 1 207 ? 12.401 -12.318 33.065 1.00 25.48 204 THR A O 1
ATOM 5189 N N . ALA B 1 208 ? 13.137 -13.952 31.702 1.00 24.44 205 ALA A N 1
ATOM 5190 C CA . ALA B 1 208 ? 13.000 -15.008 32.715 1.00 22.55 205 ALA A CA 1
ATOM 5191 C C . ALA B 1 208 ? 14.093 -14.916 33.792 1.00 23.39 205 ALA A C 1
ATOM 5192 O O . ALA B 1 208 ? 14.043 -15.653 34.783 1.00 25.62 205 ALA A O 1
ATOM 5194 N N . ALA B 1 209 ? 15.078 -14.032 33.604 1.00 21.80 206 ALA A N 1
ATOM 5195 C CA . ALA B 1 209 ? 16.124 -13.851 34.600 1.00 23.38 206 ALA A CA 1
ATOM 5196 C C . ALA B 1 209 ? 15.619 -13.061 35.823 1.00 24.54 206 ALA A C 1
ATOM 5197 O O . ALA B 1 209 ? 16.313 -12.994 36.830 1.00 23.30 206 ALA A O 1
ATOM 5199 N N . VAL B 1 210 ? 14.449 -12.441 35.712 1.00 19.09 207 VAL A N 1
ATOM 5200 C CA . VAL B 1 210 ? 13.909 -11.691 36.853 1.00 20.43 207 VAL A CA 1
ATOM 5201 C C . VAL B 1 210 ? 13.040 -12.685 37.656 1.00 21.90 207 VAL A C 1
ATOM 5202 O O . VAL B 1 210 ? 11.942 -13.090 37.222 1.00 23.83 207 VAL A O 1
ATOM 5206 N N . ILE B 1 211 ? 13.569 -13.136 38.778 1.00 20.50 208 ILE A N 1
ATOM 5207 C CA . ILE B 1 211 ? 12.866 -14.142 39.597 1.00 19.72 208 ILE A CA 1
ATOM 5208 C C . ILE B 1 211 ? 11.943 -13.458 40.617 1.00 22.91 208 ILE A C 1
ATOM 5209 O O . ILE B 1 211 ? 12.418 -12.629 41.434 1.00 21.55 208 ILE A O 1
ATOM 5214 N N . PRO B 1 212 ? 10.630 -13.746 40.554 1.00 22.33 209 PRO A N 1
ATOM 5215 C CA . PRO B 1 212 ? 9.720 -12.977 41.414 1.00 22.85 209 PRO A CA 1
ATOM 5216 C C . PRO B 1 212 ? 9.783 -13.508 42.852 1.00 20.88 209 PRO A C 1
ATOM 5217 O O . PRO B 1 212 ? 9.862 -14.696 43.070 1.00 23.51 209 PRO A O 1
ATOM 5221 N N . VAL B 1 213 ? 9.782 -12.590 43.788 1.00 20.17 210 VAL A N 1
ATOM 5222 C CA . VAL B 1 213 ? 9.728 -12.934 45.216 1.00 22.96 210 VAL A CA 1
ATOM 5223 C C . VAL B 1 213 ? 8.322 -12.626 45.741 1.00 21.53 210 VAL A C 1
ATOM 5224 O O . VAL B 1 213 ? 7.743 -11.594 45.391 1.00 24.44 210 VAL A O 1
ATOM 5228 N N . ARG B 1 214 ? 7.782 -13.491 46.600 1.00 21.61 211 ARG A N 1
ATOM 5229 C CA . ARG B 1 214 ? 6.432 -13.309 47.108 1.00 23.48 211 ARG A CA 1
ATOM 5230 C C . ARG B 1 214 ? 6.281 -11.946 47.777 1.00 24.89 211 ARG A C 1
ATOM 5231 O O . ARG B 1 214 ? 7.199 -11.494 48.462 1.00 24.07 211 ARG A O 1
ATOM 5239 N N . ALA B 1 215 ? 5.132 -11.304 47.572 1.00 22.84 212 ALA A N 1
ATOM 5240 C CA . ALA B 1 215 ? 4.791 -10.101 48.322 1.00 25.60 212 ALA A CA 1
ATOM 5241 C C . ALA B 1 215 ? 3.722 -10.439 49.322 1.00 27.30 212 ALA A C 1
ATOM 5242 O O . ALA B 1 215 ? 2.930 -11.355 49.096 1.00 26.16 212 ALA A O 1
ATOM 5244 N N . THR B 1 216 ? 3.690 -9.690 50.415 1.00 24.70 213 THR A N 1
ATOM 5245 C CA . THR B 1 216 ? 2.694 -9.867 51.450 1.00 26.95 213 THR A CA 1
ATOM 5246 C C . THR B 1 216 ? 1.320 -9.375 51.013 1.00 28.52 213 THR A C 1
ATOM 5247 O O . THR B 1 216 ? 1.161 -8.829 49.907 1.00 28.49 213 THR A O 1
ATOM 5251 N N . ALA B 1 217 ? 0.346 -9.558 51.906 1.00 30.44 214 ALA A N 1
ATOM 5252 C CA . ALA B 1 217 ? -1.001 -9.032 51.681 1.00 32.53 214 ALA A CA 1
ATOM 5253 C C . ALA B 1 217 ? -0.971 -7.499 51.528 1.00 30.63 214 ALA A C 1
ATOM 5254 O O . ALA B 1 217 ? -1.891 -6.909 50.941 1.00 32.38 214 ALA A O 1
ATOM 5256 N N . ASP B 1 218 ? 0.078 -6.860 52.033 1.00 26.01 215 ASP A N 1
ATOM 5257 C CA . ASP B 1 218 ? 0.240 -5.414 51.835 1.00 29.56 215 ASP A CA 1
ATOM 5258 C C . ASP B 1 218 ? 1.212 -5.082 50.697 1.00 25.22 215 ASP A C 1
ATOM 5259 O O . ASP B 1 218 ? 1.738 -3.967 50.638 1.00 26.49 215 ASP A O 1
ATOM 5264 N N . SER B 1 219 ? 1.450 -6.043 49.806 1.00 23.03 216 SER A N 1
ATOM 5265 C CA . SER B 1 219 ? 2.237 -5.848 48.574 1.00 25.65 216 SER A CA 1
ATOM 5266 C C . SER B 1 219 ? 3.666 -5.413 48.853 1.00 24.13 216 SER A C 1
ATOM 5267 O O . SER B 1 219 ? 4.274 -4.692 48.045 1.00 23.42 216 SER A O 1
ATOM 5270 N N . ARG B 1 220 ? 4.208 -5.887 49.975 1.00 21.96 217 ARG A N 1
ATOM 5271 C CA . ARG B 1 220 ? 5.594 -5.639 50.305 1.00 21.79 217 ARG A CA 1
ATOM 5272 C C . ARG B 1 220 ? 6.383 -6.936 50.148 1.00 22.29 217 ARG A C 1
ATOM 5273 O O . ARG B 1 220 ? 5.898 -8.014 50.515 1.00 24.09 217 ARG A O 1
ATOM 5297 N N . ASP B 1 222 ? 8.524 -10.066 50.719 1.00 22.68 219 ASP A N 1
ATOM 5298 C CA . ASP B 1 222 ? 8.719 -10.897 51.904 1.00 24.79 219 ASP A CA 1
ATOM 5299 C C . ASP B 1 222 ? 10.180 -11.316 51.972 1.00 28.25 219 ASP A C 1
ATOM 5300 O O . ASP B 1 222 ? 10.635 -12.097 51.132 1.00 25.47 219 ASP A O 1
ATOM 5305 N N . PRO B 1 223 ? 10.904 -10.818 52.967 1.00 26.31 220 PRO A N 1
ATOM 5306 C CA . PRO B 1 223 ? 12.334 -11.092 53.076 1.00 24.71 220 PRO A CA 1
ATOM 5307 C C . PRO B 1 223 ? 12.607 -12.580 53.229 1.00 26.05 220 PRO A C 1
ATOM 5308 O O . PRO B 1 223 ? 13.583 -13.067 52.688 1.00 25.34 220 PRO A O 1
ATOM 5312 N N . GLU B 1 224 ? 11.759 -13.292 53.958 1.00 26.69 221 GLU A N 1
ATOM 5313 C CA . GLU B 1 224 ? 11.970 -14.722 54.128 1.00 26.59 221 GLU A CA 1
ATOM 5314 C C . GLU B 1 224 ? 11.932 -15.408 52.777 1.00 28.40 221 GLU A C 1
ATOM 5315 O O . GLU B 1 224 ? 12.755 -16.258 52.496 1.00 31.55 221 GLU A O 1
ATOM 5321 N N . ASP B 1 225 ? 10.990 -15.016 51.934 1.00 26.61 222 ASP A N 1
ATOM 5322 C CA . ASP B 1 225 ? 10.894 -15.597 50.604 1.00 28.51 222 ASP A CA 1
ATOM 5323 C C . ASP B 1 225 ? 12.102 -15.297 49.721 1.00 33.38 222 ASP A C 1
ATOM 5324 O O . ASP B 1 225 ? 12.476 -16.097 48.885 1.00 28.65 222 ASP A O 1
ATOM 5329 N N . LEU B 1 226 ? 12.637 -14.176 49.832 1.00 45.36 223 LEU A N 1
ATOM 5330 C CA . LEU B 1 226 ? 13.872 -13.782 49.164 1.00 44.92 223 LEU A CA 1
ATOM 5331 C C . LEU B 1 226 ? 15.023 -14.708 49.544 1.00 46.61 223 LEU A C 1
ATOM 5332 O O . LEU B 1 226 ? 15.718 -15.291 48.711 1.00 46.87 223 LEU A O 1
ATOM 5337 N N . ARG B 1 227 ? 15.288 -14.808 50.840 1.00 28.35 224 ARG A N 1
ATOM 5338 C CA . ARG B 1 227 ? 16.544 -15.373 51.345 1.00 26.36 224 ARG A CA 1
ATOM 5339 C C . ARG B 1 227 ? 16.588 -16.762 50.779 1.00 35.32 224 ARG A C 1
ATOM 5340 O O . ARG B 1 227 ? 17.585 -17.329 50.380 1.00 45.73 224 ARG A O 1
ATOM 5348 N N . ALA B 1 228 ? 15.406 -17.272 50.772 1.00 32.95 225 ALA A N 1
ATOM 5349 C CA . ALA B 1 228 ? 14.991 -18.586 50.297 1.00 41.71 225 ALA A CA 1
ATOM 5350 C C . ALA B 1 228 ? 15.158 -18.760 48.789 1.00 37.68 225 ALA A C 1
ATOM 5351 O O . ALA B 1 228 ? 15.715 -19.740 48.334 1.00 36.70 225 ALA A O 1
ATOM 5353 N N . ARG B 1 229 ? 14.664 -17.802 48.023 1.00 29.34 226 ARG A N 1
ATOM 5354 C CA . ARG B 1 229 ? 14.803 -17.850 46.581 1.00 31.27 226 ARG A CA 1
ATOM 5355 C C . ARG B 1 229 ? 16.284 -17.862 46.221 1.00 36.51 226 ARG A C 1
ATOM 5356 O O . ARG B 1 229 ? 16.694 -18.516 45.287 1.00 34.19 226 ARG A O 1
ATOM 5364 N N . ILE B 1 230 ? 17.080 -17.112 46.963 1.00 33.80 227 ILE A N 1
ATOM 5365 C CA . ILE B 1 230 ? 18.505 -17.060 46.704 1.00 40.84 227 ILE A CA 1
ATOM 5366 C C . ILE B 1 230 ? 19.143 -18.435 46.887 1.00 42.80 227 ILE A C 1
ATOM 5367 O O . ILE B 1 230 ? 19.952 -18.862 46.081 1.00 47.69 227 ILE A O 1
ATOM 5372 N N . ASP B 1 231 ? 18.755 -19.137 47.940 1.00 43.27 228 ASP A N 1
ATOM 5373 C CA . ASP B 1 231 ? 19.241 -20.488 48.168 1.00 46.51 228 ASP A CA 1
ATOM 5374 C C . ASP B 1 231 ? 18.796 -21.452 47.083 1.00 44.53 228 ASP A C 1
ATOM 5375 O O . ASP B 1 231 ? 19.547 -22.311 46.658 1.00 47.84 228 ASP A O 1
ATOM 5380 N N . GLN B 1 232 ? 17.554 -21.322 46.659 1.00 37.81 229 GLN A N 1
ATOM 5381 C CA . GLN B 1 232 ? 17.015 -22.161 45.607 1.00 41.35 229 GLN A CA 1
ATOM 5382 C C . GLN B 1 232 ? 17.702 -21.956 44.250 1.00 40.41 229 GLN A C 1
ATOM 5383 O O . GLN B 1 232 ? 17.970 -22.900 43.539 1.00 39.29 229 GLN A O 1
ATOM 5389 N N . ALA B 1 233 ? 17.981 -20.713 43.890 1.00 39.33 230 ALA A N 1
ATOM 5390 C CA . ALA B 1 233 ? 18.607 -20.444 42.603 1.00 39.97 230 ALA A CA 1
ATOM 5391 C C . ALA B 1 233 ? 20.006 -21.027 42.505 1.00 47.72 230 ALA A C 1
ATOM 5392 O O . ALA B 1 233 ? 20.383 -21.616 41.503 1.00 40.53 230 ALA A O 1
ATOM 5394 N N . ARG B 1 234 ? 20.771 -20.865 43.570 1.00 47.69 231 ARG A N 1
ATOM 5395 C CA . ARG B 1 234 ? 22.111 -21.408 43.600 1.00 45.63 231 ARG A CA 1
ATOM 5396 C C . ARG B 1 234 ? 22.015 -22.923 43.445 1.00 50.95 231 ARG A C 1
ATOM 5397 O O . ARG B 1 234 ? 22.782 -23.531 42.714 1.00 47.62 231 ARG A O 1
ATOM 5405 N N . GLY B 1 235 ? 21.006 -23.516 44.069 1.00 55.16 232 GLY A N 1
ATOM 5406 C CA . GLY B 1 235 ? 20.733 -24.930 43.882 1.00 53.62 232 GLY A CA 1
ATOM 5407 C C . GLY B 1 235 ? 20.325 -25.322 42.472 1.00 51.22 232 GLY A C 1
ATOM 5408 O O . GLY B 1 235 ? 20.537 -26.456 42.070 1.00 57.34 232 GLY A O 1
ATOM 5409 N N . ALA B 1 236 ? 19.726 -24.403 41.722 1.00 44.56 233 ALA A N 1
ATOM 5410 C CA . ALA B 1 236 ? 19.266 -24.689 40.373 1.00 45.60 233 ALA A CA 1
ATOM 5411 C C . ALA B 1 236 ? 20.286 -24.242 39.336 1.00 49.92 233 ALA A C 1
ATOM 5412 O O . ALA B 1 236 ? 19.922 -23.947 38.214 1.00 53.02 233 ALA A O 1
ATOM 5414 N N . GLY B 1 237 ? 21.554 -24.159 39.733 1.00 51.32 234 GLY A N 1
ATOM 5415 C CA . GLY B 1 237 ? 22.621 -23.697 38.858 1.00 51.62 234 GLY A CA 1
ATOM 5416 C C . GLY B 1 237 ? 22.594 -22.252 38.352 1.00 50.77 234 GLY A C 1
ATOM 5417 O O . GLY B 1 237 ? 23.293 -21.939 37.387 1.00 53.75 234 GLY A O 1
ATOM 5418 N N . GLN B 1 238 ? 21.818 -21.366 38.989 1.00 33.90 235 GLN A N 1
ATOM 5419 C CA . GLN B 1 238 ? 21.715 -19.977 38.526 1.00 33.23 235 GLN A CA 1
ATOM 5420 C C . GLN B 1 238 ? 22.711 -19.108 39.258 1.00 31.21 235 GLN A C 1
ATOM 5421 O O . GLN B 1 238 ? 23.249 -19.530 40.275 1.00 32.89 235 GLN A O 1
ATOM 5427 N N . HIS B 1 239 ? 22.925 -17.874 38.794 1.00 30.08 236 HIS A N 1
ATOM 5428 C CA . HIS B 1 239 ? 23.926 -17.065 39.434 1.00 32.05 236 HIS A CA 1
ATOM 5429 C C . HIS B 1 239 ? 23.370 -15.685 39.761 1.00 22.62 236 HIS A C 1
ATOM 5430 O O . HIS B 1 239 ? 23.437 -14.760 38.982 1.00 21.89 236 HIS A O 1
ATOM 5437 N N . PRO B 1 240 ? 22.773 -15.593 40.952 1.00 25.01 237 PRO A N 1
ATOM 5438 C CA . PRO B 1 240 ? 22.215 -14.343 41.483 1.00 24.78 237 PRO A CA 1
ATOM 5439 C C . PRO B 1 240 ? 23.278 -13.238 41.491 1.00 23.54 237 PRO A C 1
ATOM 5440 O O . PRO B 1 240 ? 24.416 -13.503 41.920 1.00 25.30 237 PRO A O 1
ATOM 5444 N N . PHE B 1 241 ? 22.922 -12.030 41.064 1.00 21.88 238 PHE A N 1
ATOM 5445 C CA . PHE B 1 241 ? 23.887 -10.923 41.164 1.00 24.01 238 PHE A CA 1
ATOM 5446 C C . PHE B 1 241 ? 23.246 -9.602 41.619 1.00 22.22 238 PHE A C 1
ATOM 5447 O O . PHE B 1 241 ? 23.947 -8.606 41.804 1.00 25.59 238 PHE A O 1
ATOM 5455 N N . CYS B 1 242 ? 21.932 -9.589 41.796 1.00 19.62 239 CYS A N 1
ATOM 5456 C CA . CYS B 1 242 ? 21.255 -8.343 42.140 1.00 18.03 239 CYS A CA 1
ATOM 5457 C C . CYS B 1 242 ? 19.913 -8.610 42.785 1.00 21.94 239 CYS A C 1
ATOM 5458 O O . CYS B 1 242 ? 19.227 -9.565 42.414 1.00 21.68 239 CYS A O 1
ATOM 5461 N N . VAL B 1 243 ? 19.583 -7.787 43.783 1.00 19.08 240 VAL A N 1
ATOM 5462 C CA . VAL B 1 243 ? 18.271 -7.746 44.367 1.00 16.34 240 VAL A CA 1
ATOM 5463 C C . VAL B 1 243 ? 17.719 -6.354 44.176 1.00 18.28 240 VAL A C 1
ATOM 5464 O O . VAL B 1 243 ? 18.394 -5.360 44.492 1.00 20.23 240 VAL A O 1
ATOM 5468 N N . VAL B 1 244 ? 16.494 -6.269 43.676 1.00 18.81 241 VAL A N 1
ATOM 5469 C CA . VAL B 1 244 ? 15.821 -4.992 43.553 1.00 18.26 241 VAL A CA 1
ATOM 5470 C C . VAL B 1 244 ? 14.665 -4.873 44.551 1.00 20.94 241 VAL A C 1
ATOM 5471 O O . VAL B 1 244 ? 13.700 -5.645 44.476 1.00 20.44 241 VAL A O 1
ATOM 5475 N N . ALA B 1 245 ? 14.754 -3.903 45.464 1.00 18.44 242 ALA A N 1
ATOM 5476 C CA . ALA B 1 245 ? 13.631 -3.553 46.324 1.00 20.09 242 ALA A CA 1
ATOM 5477 C C . ALA B 1 245 ? 12.910 -2.361 45.712 1.00 21.39 242 ALA A C 1
ATOM 5478 O O . ALA B 1 245 ? 13.543 -1.520 45.076 1.00 21.77 242 ALA A O 1
ATOM 5480 N N . THR B 1 246 ? 11.602 -2.279 45.901 1.00 18.19 243 THR A N 1
ATOM 5481 C CA . THR B 1 246 ? 10.823 -1.228 45.268 1.00 17.14 243 THR A CA 1
ATOM 5482 C C . THR B 1 246 ? 10.253 -0.326 46.355 1.00 19.85 243 THR A C 1
ATOM 5483 O O . THR B 1 246 ? 9.655 -0.816 47.306 1.00 23.32 243 THR A O 1
ATOM 5487 N N . ALA B 1 247 ? 10.479 0.976 46.259 1.00 20.06 244 ALA A N 1
ATOM 5488 C CA . ALA B 1 247 ? 9.987 1.894 47.268 1.00 20.77 244 ALA A CA 1
ATOM 5489 C C . ALA B 1 247 ? 8.856 2.691 46.645 1.00 24.43 244 ALA A C 1
ATOM 5490 O O . ALA B 1 247 ? 9.089 3.794 46.175 1.00 25.82 244 ALA A O 1
ATOM 5492 N N . GLY B 1 248 ? 7.642 2.153 46.735 1.00 21.43 245 GLY A N 1
ATOM 5493 C CA . GLY B 1 248 ? 6.481 2.656 46.034 1.00 19.49 245 GLY A CA 1
ATOM 5494 C C . GLY B 1 248 ? 6.157 1.854 44.789 1.00 22.34 245 GLY A C 1
ATOM 5495 O O . GLY B 1 248 ? 6.457 2.265 43.690 1.00 23.30 245 GLY A O 1
ATOM 5496 N N . THR B 1 249 ? 5.481 0.785 45.005 1.00 18.98 246 THR A N 1
ATOM 5497 C CA . THR B 1 249 ? 5.106 -0.093 43.912 1.00 19.61 246 THR A CA 1
ATOM 5498 C C . THR B 1 249 ? 4.053 0.576 43.042 1.00 21.40 246 THR A C 1
ATOM 5499 O O . THR B 1 249 ? 3.287 1.422 43.488 1.00 21.63 246 THR A O 1
ATOM 5503 N N . THR B 1 250 ? 4.038 0.237 41.754 1.00 19.04 247 THR A N 1
ATOM 5504 C CA . THR B 1 250 ? 3.188 0.972 40.848 1.00 20.88 247 THR A CA 1
ATOM 5505 C C . THR B 1 250 ? 1.689 0.882 41.145 1.00 20.72 247 THR A C 1
ATOM 5506 O O . THR B 1 250 ? 0.991 1.898 41.190 1.00 24.67 247 THR A O 1
ATOM 5510 N N . THR B 1 251 ? 1.180 -0.316 41.417 1.00 19.19 248 THR A N 1
ATOM 5511 C CA . THR B 1 251 ? -0.272 -0.437 41.549 1.00 20.46 248 THR A CA 1
ATOM 5512 C C . THR B 1 251 ? -0.744 0.078 42.912 1.00 23.12 248 THR A C 1
ATOM 5513 O O . THR B 1 251 ? -1.666 0.879 42.988 1.00 23.43 248 THR A O 1
ATOM 5517 N N . THR B 1 252 ? -0.084 -0.356 43.972 1.00 20.24 249 THR A N 1
ATOM 5518 C CA . THR B 1 252 ? -0.581 -0.040 45.314 1.00 19.30 249 THR A CA 1
ATOM 5519 C C . THR B 1 252 ? 0.230 0.973 46.083 1.00 22.97 249 THR A C 1
ATOM 5520 O O . THR B 1 252 ? -0.204 1.387 47.163 1.00 23.04 249 THR A O 1
ATOM 5524 N N . GLY B 1 253 ? 1.387 1.364 45.558 1.00 23.28 250 GLY A N 1
ATOM 5525 C CA . GLY B 1 253 ? 2.195 2.387 46.201 1.00 19.31 250 GLY A CA 1
ATOM 5526 C C . GLY B 1 253 ? 2.878 1.900 47.457 1.00 22.12 250 GLY A C 1
ATOM 5527 O O . GLY B 1 253 ? 3.197 2.724 48.323 1.00 22.29 250 GLY A O 1
ATOM 5528 N N . ASN B 1 254 ? 3.107 0.591 47.599 1.00 22.27 251 ASN A N 1
ATOM 5529 C CA . ASN B 1 254 ? 3.706 0.118 48.851 1.00 20.49 251 ASN A CA 1
ATOM 5530 C C . ASN B 1 254 ? 5.232 0.129 48.828 1.00 19.79 251 ASN A C 1
ATOM 5531 O O . ASN B 1 254 ? 5.859 0.180 47.767 1.00 19.95 251 ASN A O 1
ATOM 5536 N N . ILE B 1 255 ? 5.830 0.092 50.016 1.00 20.71 252 ILE A N 1
ATOM 5537 C CA . ILE B 1 255 ? 7.275 0.201 50.114 1.00 19.64 252 ILE A CA 1
ATOM 5538 C C . ILE B 1 255 ? 7.836 -1.085 50.727 1.00 19.45 252 ILE A C 1
ATOM 5539 O O . ILE B 1 255 ? 7.431 -1.472 51.816 1.00 21.44 252 ILE A O 1
ATOM 5544 N N . ASP B 1 256 ? 8.747 -1.741 50.003 1.00 20.74 253 ASP A N 1
ATOM 5545 C CA . ASP B 1 256 ? 9.438 -2.935 50.467 1.00 18.38 253 ASP A CA 1
ATOM 5546 C C . ASP B 1 256 ? 10.241 -2.595 51.739 1.00 21.44 253 ASP A C 1
ATOM 5547 O O . ASP B 1 256 ? 10.667 -1.446 51.919 1.00 22.88 253 ASP A O 1
ATOM 5552 N N . PRO B 1 257 ? 10.443 -3.580 52.619 1.00 21.51 254 PRO A N 1
ATOM 5553 C CA . PRO B 1 257 ? 11.270 -3.357 53.849 1.00 21.30 254 PRO A CA 1
ATOM 5554 C C . PRO B 1 257 ? 12.778 -3.268 53.488 1.00 24.10 254 PRO A C 1
ATOM 5555 O O . PRO B 1 257 ? 13.523 -4.276 53.457 1.00 24.00 254 PRO A O 1
ATOM 5559 N N . LEU B 1 258 ? 13.222 -2.042 53.192 1.00 22.13 255 LEU A N 1
ATOM 5560 C CA . LEU B 1 258 ? 14.507 -1.825 52.535 1.00 21.08 255 LEU A CA 1
ATOM 5561 C C . LEU B 1 258 ? 15.663 -2.267 53.371 1.00 20.33 255 LEU A C 1
ATOM 5562 O O . LEU B 1 258 ? 16.646 -2.840 52.854 1.00 21.90 255 LEU A O 1
ATOM 5567 N N . ALA B 1 259 ? 15.542 -2.052 54.687 1.00 20.01 256 ALA A N 1
ATOM 5568 C CA . ALA B 1 259 ? 16.632 -2.448 55.569 1.00 20.07 256 ALA A CA 1
ATOM 5569 C C . ALA B 1 259 ? 16.852 -3.977 55.601 1.00 23.27 256 ALA A C 1
ATOM 5570 O O . ALA B 1 259 ? 17.999 -4.454 55.545 1.00 20.57 256 ALA A O 1
ATOM 5572 N N A GLU B 1 260 ? 15.771 -4.751 55.726 0.45 21.91 257 GLU A N 1
ATOM 5573 N N B GLU B 1 260 ? 15.755 -4.721 55.681 0.55 21.23 257 GLU A N 1
ATOM 5574 C CA A GLU B 1 260 ? 15.890 -6.226 55.801 0.45 20.86 257 GLU A CA 1
ATOM 5575 C CA B GLU B 1 260 ? 15.839 -6.185 55.691 0.55 24.30 257 GLU A CA 1
ATOM 5576 C C A GLU B 1 260 ? 16.423 -6.811 54.480 0.45 23.93 257 GLU A C 1
ATOM 5577 C C B GLU B 1 260 ? 16.304 -6.710 54.319 0.55 20.04 257 GLU A C 1
ATOM 5578 O O A GLU B 1 260 ? 17.294 -7.684 54.470 0.45 23.48 257 GLU A O 1
ATOM 5579 O O B GLU B 1 260 ? 17.155 -7.589 54.239 0.55 20.38 257 GLU A O 1
ATOM 5590 N N A ILE B 1 261 ? 15.865 -6.336 53.371 0.45 19.29 258 ILE A N 1
ATOM 5591 N N B ILE B 1 261 ? 15.734 -6.168 53.249 0.55 20.69 258 ILE A N 1
ATOM 5592 C CA A ILE B 1 261 ? 16.260 -6.825 52.041 0.45 20.19 258 ILE A CA 1
ATOM 5593 C CA B ILE B 1 261 ? 16.110 -6.620 51.896 0.55 19.42 258 ILE A CA 1
ATOM 5594 C C A ILE B 1 261 ? 17.700 -6.439 51.717 0.45 20.82 258 ILE A C 1
ATOM 5595 C C B ILE B 1 261 ? 17.599 -6.382 51.632 0.55 19.73 258 ILE A C 1
ATOM 5596 O O A ILE B 1 261 ? 18.486 -7.263 51.220 0.45 19.55 258 ILE A O 1
ATOM 5597 O O B ILE B 1 261 ? 18.315 -7.258 51.120 0.55 23.75 258 ILE A O 1
ATOM 5606 N N . GLY B 1 262 ? 18.057 -5.190 52.000 1.00 20.72 259 GLY A N 1
ATOM 5607 C CA . GLY B 1 262 ? 19.451 -4.781 51.893 1.00 22.18 259 GLY A CA 1
ATOM 5608 C C . GLY B 1 262 ? 20.379 -5.677 52.707 1.00 24.61 259 GLY A C 1
ATOM 5609 O O . GLY B 1 262 ? 21.453 -6.056 52.233 1.00 21.70 259 GLY A O 1
ATOM 5610 N N . ALA B 1 263 ? 19.990 -6.003 53.941 1.00 22.42 260 ALA A N 1
ATOM 5611 C CA . ALA B 1 263 ? 20.813 -6.894 54.786 1.00 22.11 260 ALA A CA 1
ATOM 5612 C C . ALA B 1 263 ? 20.993 -8.252 54.090 1.00 22.75 260 ALA A C 1
ATOM 5613 O O . ALA B 1 263 ? 22.107 -8.843 54.093 1.00 22.76 260 ALA A O 1
ATOM 5615 N N . ILE B 1 264 ? 19.924 -8.731 53.456 1.00 21.56 261 ILE A N 1
ATOM 5616 C CA . ILE B 1 264 ? 19.979 -10.037 52.799 1.00 22.66 261 ILE A CA 1
ATOM 5617 C C . ILE B 1 264 ? 20.887 -9.912 51.549 1.00 23.44 261 ILE A C 1
ATOM 5618 O O . ILE B 1 264 ? 21.772 -10.752 51.326 1.00 25.38 261 ILE A O 1
ATOM 5623 N N . ALA B 1 265 ? 20.710 -8.854 50.776 1.00 21.01 262 ALA A N 1
ATOM 5624 C CA . ALA B 1 265 ? 21.575 -8.645 49.612 1.00 22.36 262 ALA A CA 1
ATOM 5625 C C . ALA B 1 265 ? 23.064 -8.607 50.015 1.00 25.48 262 ALA A C 1
ATOM 5626 O O . ALA B 1 265 ? 23.902 -9.308 49.435 1.00 24.23 262 ALA A O 1
ATOM 5628 N N . ARG B 1 266 ? 23.403 -7.837 51.047 1.00 25.19 263 ARG A N 1
ATOM 5629 C CA . ARG B 1 266 ? 24.796 -7.756 51.506 1.00 26.23 263 ARG A CA 1
ATOM 5630 C C . ARG B 1 266 ? 25.350 -9.088 52.047 1.00 26.31 263 ARG A C 1
ATOM 5631 O O . ARG B 1 266 ? 26.504 -9.421 51.805 1.00 29.97 263 ARG A O 1
ATOM 5639 N N . GLU B 1 267 ? 24.531 -9.853 52.764 1.00 22.61 264 GLU A N 1
ATOM 5640 C CA . GLU B 1 267 ? 24.956 -11.175 53.248 1.00 24.29 264 GLU A CA 1
ATOM 5641 C C . GLU B 1 267 ? 25.427 -12.090 52.116 1.00 26.51 264 GLU A C 1
ATOM 5642 O O . GLU B 1 267 ? 26.327 -12.906 52.280 1.00 28.68 264 GLU A O 1
ATOM 5648 N N . HIS B 1 268 ? 24.764 -11.963 50.992 1.00 26.88 265 HIS A N 1
ATOM 5649 C CA . HIS B 1 268 ? 24.992 -12.843 49.843 1.00 30.51 265 HIS A CA 1
ATOM 5650 C C . HIS B 1 268 ? 25.811 -12.208 48.733 1.00 29.40 265 HIS A C 1
ATOM 5651 O O . HIS B 1 268 ? 25.926 -12.766 47.644 1.00 29.28 265 HIS A O 1
ATOM 5658 N N . GLY B 1 269 ? 26.387 -11.050 49.009 1.00 24.95 266 GLY A N 1
ATOM 5659 C CA . GLY B 1 269 ? 27.234 -10.375 48.042 1.00 27.76 266 GLY A CA 1
ATOM 5660 C C . GLY B 1 269 ? 26.551 -9.901 46.778 1.00 27.65 266 GLY A C 1
ATOM 5661 O O . GLY B 1 269 ? 27.201 -9.833 45.747 1.00 29.72 266 GLY A O 1
ATOM 5662 N N . LEU B 1 270 ? 25.261 -9.565 46.859 1.00 20.94 267 LEU A N 1
ATOM 5663 C CA . LEU B 1 270 ? 24.459 -9.145 45.702 1.00 20.58 267 LEU A CA 1
ATOM 5664 C C . LEU B 1 270 ? 24.348 -7.651 45.644 1.00 21.91 267 LEU A C 1
ATOM 5665 O O . LEU B 1 270 ? 24.191 -6.994 46.670 1.00 21.01 267 LEU A O 1
ATOM 5670 N N . TRP B 1 271 ? 24.427 -7.101 44.445 1.00 17.97 268 TRP A N 1
ATOM 5671 C CA . TRP B 1 271 ? 24.133 -5.690 44.245 1.00 17.55 268 TRP A CA 1
ATOM 5672 C C . TRP B 1 271 ? 22.739 -5.340 44.772 1.00 21.20 268 TRP A C 1
ATOM 5673 O O . TRP B 1 271 ? 21.758 -6.065 44.506 1.00 21.29 268 TRP A O 1
ATOM 5684 N N . PHE B 1 272 ? 22.631 -4.238 45.513 1.00 18.71 269 PHE A N 1
ATOM 5685 C CA . PHE B 1 272 ? 21.334 -3.846 46.066 1.00 17.43 269 PHE A CA 1
ATOM 5686 C C . PHE B 1 272 ? 20.857 -2.594 45.377 1.00 18.75 269 PHE A C 1
ATOM 5687 O O . PHE B 1 272 ? 21.409 -1.505 45.589 1.00 18.09 269 PHE A O 1
ATOM 5695 N N . HIS B 1 273 ? 19.855 -2.761 44.512 1.00 16.21 270 HIS A N 1
ATOM 5696 C CA . HIS B 1 273 ? 19.243 -1.650 43.814 1.00 16.92 270 HIS A CA 1
ATOM 5697 C C . HIS B 1 273 ? 17.897 -1.322 44.426 1.00 19.65 270 HIS A C 1
ATOM 5698 O O . HIS B 1 273 ? 17.060 -2.217 44.622 1.00 20.49 270 HIS A O 1
ATOM 5705 N N . VAL B 1 274 ? 17.647 -0.048 44.699 1.00 16.58 271 VAL A N 1
ATOM 5706 C CA . VAL B 1 274 ? 16.298 0.324 45.120 1.00 17.44 271 VAL A CA 1
ATOM 5707 C C . VAL B 1 274 ? 15.621 1.120 44.000 1.00 19.55 271 VAL A C 1
ATOM 5708 O O . VAL B 1 274 ? 16.080 2.203 43.631 1.00 18.27 271 VAL A O 1
ATOM 5712 N N . ASP B 1 275 ? 14.512 0.594 43.518 1.00 17.31 272 ASP A N 1
ATOM 5713 C CA . ASP B 1 275 ? 13.672 1.337 42.580 1.00 18.92 272 ASP A CA 1
ATOM 5714 C C . ASP B 1 275 ? 12.724 2.238 43.380 1.00 20.63 272 ASP A C 1
ATOM 5715 O O . ASP B 1 275 ? 11.636 1.817 43.813 1.00 19.54 272 ASP A O 1
ATOM 5720 N N . ALA B 1 276 ? 13.170 3.473 43.593 1.00 18.29 273 ALA A N 1
ATOM 5721 C CA . ALA B 1 276 ? 12.401 4.475 44.315 1.00 16.19 273 ALA A CA 1
ATOM 5722 C C . ALA B 1 276 ? 11.840 5.478 43.347 1.00 16.55 273 ALA A C 1
ATOM 5723 O O . ALA B 1 276 ? 11.712 6.654 43.685 1.00 17.82 273 ALA A O 1
ATOM 5725 N N . ALA B 1 277 ? 11.488 5.022 42.152 1.00 16.44 274 ALA A N 1
ATOM 5726 C CA . ALA B 1 277 ? 10.942 5.926 41.123 1.00 16.68 274 ALA A CA 1
ATOM 5727 C C . ALA B 1 277 ? 9.891 6.876 41.728 1.00 19.21 274 ALA A C 1
ATOM 5728 O O . ALA B 1 277 ? 9.940 8.119 41.544 1.00 18.88 274 ALA A O 1
ATOM 5730 N N . TYR B 1 278 ? 8.940 6.303 42.486 1.00 18.54 275 TYR A N 1
ATOM 5731 C CA . TYR B 1 278 ? 7.869 7.115 43.043 1.00 16.64 275 TYR A CA 1
ATOM 5732 C C . TYR B 1 278 ? 8.189 7.522 44.466 1.00 18.62 275 TYR A C 1
ATOM 5733 O O . TYR B 1 278 ? 8.218 8.707 44.785 1.00 18.85 275 TYR A O 1
ATOM 5742 N N . GLY B 1 279 ? 8.483 6.536 45.309 1.00 18.40 276 GLY A N 1
ATOM 5743 C CA . GLY B 1 279 ? 8.595 6.816 46.741 1.00 19.48 276 GLY A CA 1
ATOM 5744 C C . GLY B 1 279 ? 9.866 7.520 47.182 1.00 20.64 276 GLY A C 1
ATOM 5745 O O . GLY B 1 279 ? 9.996 7.966 48.345 1.00 21.24 276 GLY A O 1
ATOM 5746 N N . GLY B 1 280 ? 10.816 7.650 46.259 1.00 20.53 277 GLY A N 1
ATOM 5747 C CA . GLY B 1 280 ? 12.024 8.404 46.569 1.00 18.55 277 GLY A CA 1
ATOM 5748 C C . GLY B 1 280 ? 11.747 9.825 46.986 1.00 20.71 277 GLY A C 1
ATOM 5749 O O . GLY B 1 280 ? 12.569 10.429 47.690 1.00 19.86 277 GLY A O 1
ATOM 5750 N N . ALA B 1 281 ? 10.606 10.388 46.565 1.00 19.11 278 ALA A N 1
ATOM 5751 C CA . ALA B 1 281 ? 10.275 11.779 46.892 1.00 20.72 278 ALA A CA 1
ATOM 5752 C C . ALA B 1 281 ? 10.153 11.993 48.413 1.00 21.03 278 ALA A C 1
ATOM 5753 O O . ALA B 1 281 ? 10.243 13.114 48.906 1.00 20.77 278 ALA A O 1
ATOM 5755 N N . LEU B 1 282 ? 9.972 10.899 49.151 1.00 19.89 279 LEU A N 1
ATOM 5756 C CA . LEU B 1 282 ? 9.834 11.025 50.597 1.00 20.96 279 LEU A CA 1
ATOM 5757 C C . LEU B 1 282 ? 11.097 11.608 51.259 1.00 22.60 279 LEU A C 1
ATOM 5758 O O . LEU B 1 282 ? 11.026 12.073 52.402 1.00 24.75 279 LEU A O 1
ATOM 5763 N N . VAL B 1 283 ? 12.249 11.561 50.587 1.00 21.81 280 VAL A N 1
ATOM 5764 C CA . VAL B 1 283 ? 13.431 12.168 51.199 1.00 22.47 280 VAL A CA 1
ATOM 5765 C C . VAL B 1 283 ? 13.261 13.673 51.389 1.00 28.47 280 VAL A C 1
ATOM 5766 O O . VAL B 1 283 ? 14.008 14.289 52.141 1.00 29.87 280 VAL A O 1
ATOM 5770 N N . PHE B 1 284 ? 12.262 14.265 50.746 1.00 29.14 281 PHE A N 1
ATOM 5771 C CA . PHE B 1 284 ? 11.965 15.677 50.994 1.00 37.45 281 PHE A CA 1
ATOM 5772 C C . PHE B 1 284 ? 10.987 15.910 52.145 1.00 45.01 281 PHE A C 1
ATOM 5773 O O . PHE B 1 284 ? 10.594 17.042 52.376 1.00 54.04 281 PHE A O 1
ATOM 5781 N N . SER B 1 285 ? 10.604 14.861 52.883 1.00 35.98 282 SER A N 1
ATOM 5782 C CA . SER B 1 285 ? 9.650 14.978 54.001 1.00 36.38 282 SER A CA 1
ATOM 5783 C C . SER B 1 285 ? 10.260 14.482 55.323 1.00 38.38 282 SER A C 1
ATOM 5784 O O . SER B 1 285 ? 10.373 13.284 55.521 1.00 33.53 282 SER A O 1
ATOM 5787 N N . GLU B 1 286 ? 10.624 15.381 56.243 1.00 38.79 283 GLU A N 1
ATOM 5788 C CA . GLU B 1 286 ? 11.108 14.936 57.559 1.00 39.31 283 GLU A CA 1
ATOM 5789 C C . GLU B 1 286 ? 10.084 14.025 58.234 1.00 41.29 283 GLU A C 1
ATOM 5790 O O . GLU B 1 286 ? 10.433 13.012 58.824 1.00 48.54 283 GLU A O 1
ATOM 5796 N N . ARG B 1 287 ? 8.816 14.340 58.078 1.00 33.61 284 ARG A N 1
ATOM 5797 C CA . ARG B 1 287 ? 7.761 13.532 58.657 1.00 41.54 284 ARG A CA 1
ATOM 5798 C C . ARG B 1 287 ? 7.589 12.112 58.103 1.00 34.19 284 ARG A C 1
ATOM 5799 O O . ARG B 1 287 ? 7.127 11.229 58.839 1.00 36.53 284 ARG A O 1
ATOM 5807 N N . HIS B 1 288 ? 7.904 11.882 56.816 1.00 29.53 285 HIS A N 1
ATOM 5808 C CA . HIS B 1 288 ? 7.628 10.577 56.215 1.00 26.49 285 HIS A CA 1
ATOM 5809 C C . HIS B 1 288 ? 8.878 9.813 55.789 1.00 29.23 285 HIS A C 1
ATOM 5810 O O . HIS B 1 288 ? 8.754 8.672 55.394 1.00 31.43 285 HIS A O 1
ATOM 5817 N N . ARG B 1 289 ? 10.075 10.398 55.856 1.00 28.28 286 ARG A N 1
ATOM 5818 C CA . ARG B 1 289 ? 11.216 9.707 55.242 1.00 30.30 286 ARG A CA 1
ATOM 5819 C C . ARG B 1 289 ? 11.738 8.495 56.020 1.00 26.25 286 ARG A C 1
ATOM 5820 O O . ARG B 1 289 ? 12.460 7.658 55.439 1.00 26.02 286 ARG A O 1
ATOM 5828 N N . TRP B 1 290 ? 11.328 8.352 57.287 1.00 28.00 287 TRP A N 1
ATOM 5829 C CA . TRP B 1 290 ? 11.589 7.110 58.011 1.00 23.75 287 TRP A CA 1
ATOM 5830 C C . TRP B 1 290 ? 11.099 5.885 57.237 1.00 25.68 287 TRP A C 1
ATOM 5831 O O . TRP B 1 290 ? 11.587 4.775 57.435 1.00 25.96 287 TRP A O 1
ATOM 5842 N N . ARG B 1 291 ? 10.113 6.068 56.381 1.00 23.41 288 ARG A N 1
ATOM 5843 C CA . ARG B 1 291 ? 9.586 4.968 55.601 1.00 25.04 288 ARG A CA 1
ATOM 5844 C C . ARG B 1 291 ? 10.651 4.358 54.686 1.00 26.36 288 ARG A C 1
ATOM 5845 O O . ARG B 1 291 ? 10.540 3.245 54.278 1.00 24.89 288 ARG A O 1
ATOM 5853 N N . LEU B 1 292 ? 11.673 5.135 54.385 1.00 22.79 289 LEU A N 1
ATOM 5854 C CA . LEU B 1 292 ? 12.749 4.670 53.509 1.00 21.26 289 LEU A CA 1
ATOM 5855 C C . LEU B 1 292 ? 13.968 4.156 54.240 1.00 20.91 289 LEU A C 1
ATOM 5856 O O . LEU B 1 292 ? 14.975 3.932 53.583 1.00 22.36 289 LEU A O 1
ATOM 5861 N N . ALA B 1 293 ? 13.888 3.941 55.577 1.00 22.53 290 ALA A N 1
ATOM 5862 C CA . ALA B 1 293 ? 15.036 3.493 56.348 1.00 23.81 290 ALA A CA 1
ATOM 5863 C C . ALA B 1 293 ? 15.679 2.295 55.664 1.00 25.53 290 ALA A C 1
ATOM 5864 O O . ALA B 1 293 ? 14.968 1.349 55.343 1.00 23.20 290 ALA A O 1
ATOM 5866 N N . GLY B 1 294 ? 17.002 2.312 55.466 1.00 22.44 291 GLY A N 1
ATOM 5867 C CA . GLY B 1 294 ? 17.680 1.223 54.776 1.00 21.95 291 GLY A CA 1
ATOM 5868 C C . GLY B 1 294 ? 18.104 1.637 53.362 1.00 22.36 291 GLY A C 1
ATOM 5869 O O . GLY B 1 294 ? 19.023 1.048 52.768 1.00 21.74 291 GLY A O 1
ATOM 5870 N N . ILE B 1 295 ? 17.416 2.625 52.800 1.00 20.00 292 ILE A N 1
ATOM 5871 C CA . ILE B 1 295 ? 17.763 3.040 51.414 1.00 17.96 292 ILE A CA 1
ATOM 5872 C C . ILE B 1 295 ? 19.211 3.599 51.323 1.00 18.81 292 ILE A C 1
ATOM 5873 O O . ILE B 1 295 ? 19.873 3.516 50.256 1.00 21.16 292 ILE A O 1
ATOM 5878 N N . GLU B 1 296 ? 19.715 4.101 52.447 1.00 22.62 293 GLU A N 1
ATOM 5879 C CA . GLU B 1 296 ? 21.015 4.761 52.492 1.00 24.82 293 GLU A CA 1
ATOM 5880 C C . GLU B 1 296 ? 22.165 3.791 52.211 1.00 24.03 293 GLU A C 1
ATOM 5881 O O . GLU B 1 296 ? 23.276 4.233 51.910 1.00 25.05 293 GLU A O 1
ATOM 5887 N N . GLN B 1 297 ? 21.905 2.481 52.319 1.00 20.31 294 GLN A N 1
ATOM 5888 C CA . GLN B 1 297 ? 22.900 1.453 52.056 1.00 19.25 294 GLN A CA 1
ATOM 5889 C C . GLN B 1 297 ? 22.850 0.893 50.624 1.00 23.25 294 GLN A C 1
ATOM 5890 O O . GLN B 1 297 ? 23.619 0.009 50.284 1.00 22.85 294 GLN A O 1
ATOM 5896 N N . ALA B 1 298 ? 21.948 1.428 49.803 1.00 20.12 295 ALA A N 1
ATOM 5897 C CA . ALA B 1 298 ? 21.769 0.894 48.436 1.00 22.27 295 ALA A CA 1
ATOM 5898 C C . ALA B 1 298 ? 23.050 1.115 47.633 1.00 22.43 295 ALA A C 1
ATOM 5899 O O . ALA B 1 298 ? 23.743 2.116 47.847 1.00 20.02 295 ALA A O 1
ATOM 5901 N N . ASP B 1 299 ? 23.364 0.186 46.719 1.00 19.89 296 ASP A N 1
ATOM 5902 C CA . ASP B 1 299 ? 24.433 0.405 45.759 1.00 20.14 296 ASP A CA 1
ATOM 5903 C C . ASP B 1 299 ? 23.948 1.372 44.678 1.00 18.96 296 ASP A C 1
ATOM 5904 O O . ASP B 1 299 ? 24.743 2.174 44.163 1.00 19.04 296 ASP A O 1
ATOM 5909 N N . SER B 1 300 ? 22.658 1.304 44.348 1.00 17.74 297 SER A N 1
ATOM 5910 C CA . SER B 1 300 ? 22.092 2.236 43.363 1.00 19.09 297 SER A CA 1
ATOM 5911 C C . SER B 1 300 ? 20.612 2.528 43.715 1.00 19.28 297 SER A C 1
ATOM 5912 O O . SER B 1 300 ? 19.932 1.710 44.360 1.00 19.77 297 SER A O 1
ATOM 5915 N N . ILE B 1 301 ? 20.132 3.687 43.292 1.00 17.97 298 ILE A N 1
ATOM 5916 C CA . ILE B 1 301 ? 18.755 4.104 43.481 1.00 14.71 298 ILE A CA 1
ATOM 5917 C C . ILE B 1 301 ? 18.249 4.700 42.174 1.00 18.12 298 ILE A C 1
ATOM 5918 O O . ILE B 1 301 ? 18.925 5.554 41.588 1.00 17.59 298 ILE A O 1
ATOM 5923 N N . THR B 1 302 ? 17.038 4.306 41.797 1.00 15.41 299 THR A N 1
ATOM 5924 C CA . THR B 1 302 ? 16.293 4.985 40.739 1.00 17.66 299 THR A CA 1
ATOM 5925 C C . THR B 1 302 ? 15.288 5.936 41.398 1.00 19.65 299 THR A C 1
ATOM 5926 O O . THR B 1 302 ? 14.599 5.534 42.333 1.00 19.83 299 THR A O 1
ATOM 5930 N N . PHE B 1 303 ? 15.197 7.193 40.921 1.00 17.25 300 PHE A N 1
ATOM 5931 C CA . PHE B 1 303 ? 14.239 8.140 41.481 1.00 15.92 300 PHE A CA 1
ATOM 5932 C C . PHE B 1 303 ? 13.695 9.026 40.349 1.00 20.33 300 PHE A C 1
ATOM 5933 O O . PHE B 1 303 ? 14.497 9.497 39.521 1.00 18.62 300 PHE A O 1
ATOM 5941 N N . ASN B 1 304 ? 12.372 9.230 40.297 1.00 17.10 301 ASN A N 1
ATOM 5942 C CA . ASN B 1 304 ? 11.730 10.007 39.197 1.00 19.32 301 ASN A CA 1
ATOM 5943 C C . ASN B 1 304 ? 11.024 11.277 39.687 1.00 18.59 301 ASN A C 1
ATOM 5944 O O . ASN B 1 304 ? 9.831 11.214 40.057 1.00 19.05 301 ASN A O 1
ATOM 5949 N N . PRO B 1 305 ? 11.720 12.430 39.682 1.00 18.38 302 PRO A N 1
ATOM 5950 C CA . PRO B 1 305 ? 11.014 13.681 40.003 1.00 20.52 302 PRO A CA 1
ATOM 5951 C C . PRO B 1 305 ? 9.779 13.910 39.119 1.00 19.01 302 PRO A C 1
ATOM 5952 O O . PRO B 1 305 ? 8.897 14.652 39.517 1.00 18.33 302 PRO A O 1
ATOM 5956 N N . GLN B 1 306 ? 9.722 13.305 37.926 1.00 17.29 303 GLN A N 1
ATOM 5957 C CA . GLN B 1 306 ? 8.547 13.521 37.077 1.00 19.84 303 GLN A CA 1
ATOM 5958 C C . GLN B 1 306 ? 7.255 12.976 37.691 1.00 21.92 303 GLN A C 1
ATOM 5959 O O . GLN B 1 306 ? 6.165 13.293 37.205 1.00 20.21 303 GLN A O 1
ATOM 5989 N N . TRP B 1 308 ? 6.335 12.276 41.797 1.00 18.70 305 TRP A N 1
ATOM 5990 C CA . TRP B 1 308 ? 5.847 12.997 42.974 1.00 19.04 305 TRP A CA 1
ATOM 5991 C C . TRP B 1 308 ? 6.534 14.346 43.247 1.00 21.78 305 TRP A C 1
ATOM 5992 O O . TRP B 1 308 ? 6.211 15.009 44.237 1.00 22.62 305 TRP A O 1
ATOM 6003 N N . LEU B 1 309 ? 7.479 14.769 42.402 1.00 22.24 306 LEU A N 1
ATOM 6004 C CA . LEU B 1 309 ? 8.000 16.157 42.500 1.00 21.46 306 LEU A CA 1
ATOM 6005 C C . LEU B 1 309 ? 7.456 17.094 41.413 1.00 17.92 306 LEU A C 1
ATOM 6006 O O . LEU B 1 309 ? 7.858 18.261 41.322 1.00 18.50 306 LEU A O 1
ATOM 6011 N N . TYR B 1 310 ? 6.516 16.586 40.619 1.00 18.48 307 TYR A N 1
ATOM 6012 C CA . TYR B 1 310 ? 5.714 17.419 39.695 1.00 19.93 307 TYR A CA 1
ATOM 6013 C C . TYR B 1 310 ? 6.540 18.036 38.563 1.00 18.71 307 TYR A C 1
ATOM 6014 O O . TYR B 1 310 ? 6.160 19.053 38.003 1.00 20.84 307 TYR A O 1
ATOM 6023 N N . VAL B 1 311 ? 7.651 17.395 38.218 1.00 18.40 308 VAL A N 1
ATOM 6024 C CA . VAL B 1 311 ? 8.475 17.927 37.133 1.00 17.33 308 VAL A CA 1
ATOM 6025 C C . VAL B 1 311 ? 7.928 17.365 35.820 1.00 20.49 308 VAL A C 1
ATOM 6026 O O . VAL B 1 311 ? 7.716 16.167 35.713 1.00 20.87 308 VAL A O 1
ATOM 6030 N N . ALA B 1 312 ? 7.644 18.223 34.837 1.00 18.62 309 ALA A N 1
ATOM 6031 C CA . ALA B 1 312 ? 7.107 17.729 33.556 1.00 17.20 309 ALA A CA 1
ATOM 6032 C C . ALA B 1 312 ? 7.961 16.604 33.016 1.00 19.84 309 ALA A C 1
ATOM 6033 O O . ALA B 1 312 ? 9.186 16.689 33.071 1.00 20.24 309 ALA A O 1
ATOM 6035 N N . LYS B 1 313 ? 7.309 15.566 32.474 1.00 19.47 310 LYS A N 1
ATOM 6036 C CA . LYS B 1 313 ? 8.042 14.406 31.926 1.00 17.24 310 LYS A CA 1
ATOM 6037 C C . LYS B 1 313 ? 9.002 14.862 30.821 1.00 18.14 310 LYS A C 1
ATOM 6038 O O . LYS B 1 313 ? 8.684 15.802 30.108 1.00 19.27 310 LYS A O 1
ATOM 6044 N N . THR B 1 314 ? 10.160 14.224 30.663 1.00 15.52 311 THR A N 1
ATOM 6045 C CA . THR B 1 314 ? 10.672 13.216 31.602 1.00 16.19 311 THR A CA 1
ATOM 6046 C C . THR B 1 314 ? 11.665 13.852 32.554 1.00 19.06 311 THR A C 1
ATOM 6047 O O . THR B 1 314 ? 12.385 14.817 32.227 1.00 19.94 311 THR A O 1
ATOM 6051 N N . CYS B 1 315 ? 11.756 13.267 33.736 1.00 16.17 312 CYS A N 1
ATOM 6052 C CA . CYS B 1 315 ? 12.794 13.649 34.650 1.00 20.00 312 CYS A CA 1
ATOM 6053 C C . CYS B 1 315 ? 13.012 12.476 35.617 1.00 20.12 312 CYS A C 1
ATOM 6054 O O . CYS B 1 315 ? 12.112 12.122 36.393 1.00 19.77 312 CYS A O 1
ATOM 6057 N N . ALA B 1 316 ? 14.169 11.828 35.524 1.00 16.64 313 ALA A N 1
ATOM 6058 C CA . ALA B 1 316 ? 14.417 10.618 36.309 1.00 17.42 313 ALA A CA 1
ATOM 6059 C C . ALA B 1 316 ? 15.930 10.539 36.459 1.00 18.38 313 ALA A C 1
ATOM 6060 O O . ALA B 1 316 ? 16.641 11.203 35.706 1.00 15.29 313 ALA A O 1
ATOM 6070 N N . VAL B 1 318 ? 19.416 7.883 37.952 1.00 17.14 315 VAL A N 1
ATOM 6071 C CA . VAL B 1 318 ? 19.978 6.749 38.670 1.00 17.28 315 VAL A CA 1
ATOM 6072 C C . VAL B 1 318 ? 21.150 7.289 39.475 1.00 18.52 315 VAL A C 1
ATOM 6073 O O . VAL B 1 318 ? 21.986 8.047 38.970 1.00 15.77 315 VAL A O 1
ATOM 6077 N N . LEU B 1 319 ? 21.169 6.971 40.765 1.00 18.12 316 LEU A N 1
ATOM 6078 C CA . LEU B 1 319 ? 22.228 7.392 41.661 1.00 17.45 316 LEU A CA 1
ATOM 6079 C C . LEU B 1 319 ? 23.026 6.151 42.073 1.00 18.96 316 LEU A C 1
ATOM 6080 O O . LEU B 1 319 ? 22.468 5.065 42.211 1.00 21.85 316 LEU A O 1
ATOM 6085 N N . PHE B 1 320 ? 24.319 6.327 42.227 1.00 17.11 317 PHE A N 1
ATOM 6086 C CA . PHE B 1 320 ? 25.227 5.249 42.683 1.00 17.95 317 PHE A CA 1
ATOM 6087 C C . PHE B 1 320 ? 25.898 5.664 43.942 1.00 19.28 317 PHE A C 1
ATOM 6088 O O . PHE B 1 320 ? 26.343 6.786 44.043 1.00 19.55 317 PHE A O 1
ATOM 6096 N N . ARG B 1 321 ? 26.017 4.747 44.920 1.00 20.10 318 ARG A N 1
ATOM 6097 C CA . ARG B 1 321 ? 26.708 5.106 46.137 1.00 20.47 318 ARG A CA 1
ATOM 6098 C C . ARG B 1 321 ? 28.180 5.373 45.864 1.00 20.68 318 ARG A C 1
ATOM 6099 O O . ARG B 1 321 ? 28.810 6.143 46.586 1.00 23.14 318 ARG A O 1
ATOM 6107 N N . ASP B 1 322 ? 28.732 4.714 44.847 1.00 21.52 319 ASP A N 1
ATOM 6108 C CA . ASP B 1 322 ? 30.070 5.008 44.337 1.00 25.43 319 ASP A CA 1
ATOM 6109 C C . ASP B 1 322 ? 30.031 5.358 42.844 1.00 24.72 319 ASP A C 1
ATOM 6110 O O . ASP B 1 322 ? 30.025 4.488 42.006 1.00 22.84 319 ASP A O 1
ATOM 6115 N N . ALA B 1 323 ? 30.091 6.642 42.551 1.00 20.96 320 ALA A N 1
ATOM 6116 C CA . ALA B 1 323 ? 29.947 7.152 41.191 1.00 26.31 320 ALA A CA 1
ATOM 6117 C C . ALA B 1 323 ? 31.074 6.649 40.297 1.00 26.47 320 ALA A C 1
ATOM 6118 O O . ALA B 1 323 ? 30.926 6.542 39.101 1.00 25.27 320 ALA A O 1
ATOM 6120 N N . GLY B 1 324 ? 32.200 6.341 40.916 1.00 27.61 321 GLY A N 1
ATOM 6121 C CA . GLY B 1 324 ? 33.361 5.856 40.208 1.00 29.66 321 GLY A CA 1
ATOM 6122 C C . GLY B 1 324 ? 33.064 4.554 39.502 1.00 29.13 321 GLY A C 1
ATOM 6123 O O . GLY B 1 324 ? 33.701 4.222 38.535 1.00 28.32 321 GLY A O 1
ATOM 6124 N N . VAL B 1 325 ? 32.070 3.830 39.980 1.00 21.74 322 VAL A N 1
ATOM 6125 C CA . VAL B 1 325 ? 31.737 2.550 39.398 1.00 23.14 322 VAL A CA 1
ATOM 6126 C C . VAL B 1 325 ? 31.380 2.722 37.922 1.00 23.64 322 VAL A C 1
ATOM 6127 O O . VAL B 1 325 ? 31.559 1.827 37.146 1.00 24.73 322 VAL A O 1
ATOM 6131 N N . LEU B 1 326 ? 30.850 3.877 37.561 1.00 20.26 323 LEU A N 1
ATOM 6132 C CA . LEU B 1 326 ? 30.531 4.183 36.175 1.00 20.05 323 LEU A CA 1
ATOM 6133 C C . LEU B 1 326 ? 31.748 4.223 35.233 1.00 22.55 323 LEU A C 1
ATOM 6134 O O . LEU B 1 326 ? 31.653 3.884 34.071 1.00 24.87 323 LEU A O 1
ATOM 6139 N N . GLU B 1 327 ? 32.861 4.745 35.725 1.00 25.09 324 GLU A N 1
ATOM 6140 C CA . GLU B 1 327 ? 34.127 4.641 35.028 1.00 30.83 324 GLU A CA 1
ATOM 6141 C C . GLU B 1 327 ? 34.680 3.211 34.949 1.00 27.04 324 GLU A C 1
ATOM 6142 O O . GLU B 1 327 ? 35.215 2.820 33.939 1.00 30.27 324 GLU A O 1
ATOM 6148 N N . ARG B 1 328 ? 34.600 2.480 36.054 1.00 24.70 325 ARG A N 1
ATOM 6149 C CA . ARG B 1 328 ? 35.058 1.099 36.152 1.00 25.82 325 ARG A CA 1
ATOM 6150 C C . ARG B 1 328 ? 34.271 0.032 35.404 1.00 24.66 325 ARG A C 1
ATOM 6151 O O . ARG B 1 328 ? 34.823 -0.931 34.939 1.00 27.95 325 ARG A O 1
ATOM 6159 N N . ALA B 1 329 ? 32.957 0.152 35.417 1.00 22.37 326 ALA A N 1
ATOM 6160 C CA . ALA B 1 329 ? 32.105 -0.910 34.942 1.00 23.36 326 ALA A CA 1
ATOM 6161 C C . ALA B 1 329 ? 30.937 -0.437 34.086 1.00 22.20 326 ALA A C 1
ATOM 6162 O O . ALA B 1 329 ? 29.854 -0.953 34.206 1.00 22.89 326 ALA A O 1
ATOM 6164 N N . PHE B 1 330 ? 31.159 0.592 33.291 1.00 19.61 327 PHE A N 1
ATOM 6165 C CA . PHE B 1 330 ? 30.158 1.056 32.357 1.00 23.08 327 PHE A CA 1
ATOM 6166 C C . PHE B 1 330 ? 30.841 1.731 31.171 1.00 24.88 327 PHE A C 1
ATOM 6167 O O . PHE B 1 330 ? 30.550 1.373 30.054 1.00 23.35 327 PHE A O 1
ATOM 6175 N N A ARG B 1 331 ? 31.477 2.763 31.369 0.54 21.25 328 ARG A N 1
ATOM 6176 N N B ARG B 1 331 ? 31.486 2.747 31.381 0.46 21.47 328 ARG A N 1
ATOM 6177 C CA A ARG B 1 331 ? 32.071 3.533 30.269 0.54 21.56 328 ARG A CA 1
ATOM 6178 C CA B ARG B 1 331 ? 32.140 3.509 30.319 0.46 22.56 328 ARG A CA 1
ATOM 6179 C C A ARG B 1 331 ? 32.905 2.659 29.325 0.54 23.64 328 ARG A C 1
ATOM 6180 C C B ARG B 1 331 ? 32.912 2.626 29.324 0.46 23.86 328 ARG A C 1
ATOM 6181 O O A ARG B 1 331 ? 33.725 1.849 29.761 0.54 24.72 328 ARG A O 1
ATOM 6182 O O B ARG B 1 331 ? 33.699 1.768 29.728 0.46 25.24 328 ARG A O 1
ATOM 6197 N N . ILE B 1 332 ? 32.727 2.744 28.114 1.00 21.80 329 ILE A N 1
ATOM 6198 C CA . ILE B 1 332 ? 33.414 1.937 27.116 1.00 21.72 329 ILE A CA 1
ATOM 6199 C C . ILE B 1 332 ? 34.855 2.395 26.897 1.00 26.66 329 ILE A C 1
ATOM 6200 O O . ILE B 1 332 ? 35.174 3.549 27.075 1.00 28.32 329 ILE A O 1
ATOM 6205 N N . PRO B 1 333 ? 35.704 1.458 26.497 1.00 29.29 330 PRO A N 1
ATOM 6206 C CA . PRO B 1 333 ? 37.112 1.745 26.212 1.00 38.18 330 PRO A CA 1
ATOM 6207 C C . PRO B 1 333 ? 37.274 2.874 25.213 1.00 43.54 330 PRO A C 1
ATOM 6208 O O . PRO B 1 333 ? 36.450 3.025 24.293 1.00 36.26 330 PRO A O 1
ATOM 6212 N N . ALA B 1 334 ? 38.307 3.680 25.411 1.00 49.78 331 ALA A N 1
ATOM 6213 C CA . ALA B 1 334 ? 38.662 4.719 24.439 1.00 52.14 331 ALA A CA 1
ATOM 6214 C C . ALA B 1 334 ? 39.030 4.086 23.099 1.00 57.61 331 ALA A C 1
ATOM 6215 O O . ALA B 1 334 ? 38.720 4.647 22.035 1.00 69.75 331 ALA A O 1
ATOM 6217 N N . PHE B 1 343 ? 36.188 16.625 35.240 1.00 55.42 340 PHE A N 1
ATOM 6218 C CA . PHE B 1 343 ? 34.763 16.405 35.001 1.00 47.71 340 PHE A CA 1
ATOM 6219 C C . PHE B 1 343 ? 34.562 15.368 33.903 1.00 45.57 340 PHE A C 1
ATOM 6220 O O . PHE B 1 343 ? 35.273 15.355 32.906 1.00 48.30 340 PHE A O 1
ATOM 6228 N N . ILE B 1 344 ? 33.573 14.508 34.062 1.00 41.93 341 ILE A N 1
ATOM 6229 C CA . ILE B 1 344 ? 33.373 13.473 33.056 1.00 41.36 341 ILE A CA 1
ATOM 6230 C C . ILE B 1 344 ? 32.224 13.865 32.138 1.00 39.38 341 ILE A C 1
ATOM 6231 O O . ILE B 1 344 ? 31.142 14.157 32.627 1.00 40.39 341 ILE A O 1
ATOM 6236 N N . ASN B 1 345 ? 32.454 13.890 30.829 1.00 30.82 342 ASN A N 1
ATOM 6237 C CA . ASN B 1 345 ? 31.351 14.071 29.870 1.00 29.26 342 ASN A CA 1
ATOM 6238 C C . ASN B 1 345 ? 30.205 13.104 30.191 1.00 28.69 342 ASN A C 1
ATOM 6239 O O . ASN B 1 345 ? 30.404 11.911 30.286 1.00 25.82 342 ASN A O 1
ATOM 6244 N N . LEU B 1 346 ? 28.992 13.613 30.362 1.00 22.94 343 LEU A N 1
ATOM 6245 C CA . LEU B 1 346 ? 27.920 12.762 30.875 1.00 18.58 343 LEU A CA 1
ATOM 6246 C C . LEU B 1 346 ? 27.533 11.625 29.920 1.00 19.58 343 LEU A C 1
ATOM 6247 O O . LEU B 1 346 ? 27.118 10.540 30.363 1.00 20.62 343 LEU A O 1
ATOM 6252 N N . GLY B 1 347 ? 27.654 11.879 28.630 1.00 22.62 344 GLY A N 1
ATOM 6253 C CA . GLY B 1 347 ? 27.323 10.881 27.612 1.00 23.12 344 GLY A CA 1
ATOM 6254 C C . GLY B 1 347 ? 28.133 9.586 27.766 1.00 25.31 344 GLY A C 1
ATOM 6255 O O . GLY B 1 347 ? 27.669 8.496 27.420 1.00 26.01 344 GLY A O 1
ATOM 6256 N N . GLU B 1 348 ? 29.339 9.698 28.305 1.00 21.05 345 GLU A N 1
ATOM 6257 C CA . GLU B 1 348 ? 30.212 8.534 28.497 1.00 20.79 345 GLU A CA 1
ATOM 6258 C C . GLU B 1 348 ? 29.692 7.627 29.607 1.00 22.58 345 GLU A C 1
ATOM 6259 O O . GLU B 1 348 ? 30.025 6.449 29.665 1.00 22.70 345 GLU A O 1
ATOM 6265 N N . ILE B 1 349 ? 28.875 8.176 30.499 1.00 21.05 346 ILE A N 1
ATOM 6266 C CA . ILE B 1 349 ? 28.446 7.402 31.642 1.00 19.53 346 ILE A CA 1
ATOM 6267 C C . ILE B 1 349 ? 26.946 7.324 31.789 1.00 20.95 346 ILE A C 1
ATOM 6268 O O . ILE B 1 349 ? 26.445 7.173 32.907 1.00 22.57 346 ILE A O 1
ATOM 6273 N N . GLY B 1 350 ? 26.229 7.424 30.679 1.00 21.51 347 GLY A N 1
ATOM 6274 C CA . GLY B 1 350 ? 24.802 7.116 30.671 1.00 19.85 347 GLY A CA 1
ATOM 6275 C C . GLY B 1 350 ? 24.458 6.196 29.484 1.00 17.99 347 GLY A C 1
ATOM 6276 O O . GLY B 1 350 ? 25.248 5.994 28.613 1.00 18.75 347 GLY A O 1
ATOM 6277 N N . VAL B 1 351 ? 23.276 5.611 29.509 1.00 17.89 348 VAL A N 1
ATOM 6278 C CA . VAL B 1 351 ? 22.787 4.840 28.367 1.00 21.16 348 VAL A CA 1
ATOM 6279 C C . VAL B 1 351 ? 22.640 5.753 27.145 1.00 19.26 348 VAL A C 1
ATOM 6280 O O . VAL B 1 351 ? 23.067 5.415 26.054 1.00 21.68 348 VAL A O 1
ATOM 6284 N N . GLN B 1 352 ? 22.043 6.925 27.342 1.00 17.69 349 GLN A N 1
ATOM 6285 C CA . GLN B 1 352 ? 21.948 7.898 26.273 1.00 17.27 349 GLN A CA 1
ATOM 6286 C C . GLN B 1 352 ? 23.273 8.565 26.040 1.00 22.87 349 GLN A C 1
ATOM 6287 O O . GLN B 1 352 ? 24.079 8.609 26.960 1.00 25.79 349 GLN A O 1
ATOM 6293 N N . GLY B 1 353 ? 23.463 9.096 24.835 1.00 22.18 350 GLY A N 1
ATOM 6294 C CA . GLY B 1 353 ? 24.580 9.999 24.519 1.00 24.77 350 GLY A CA 1
ATOM 6295 C C . GLY B 1 353 ? 24.029 11.422 24.601 1.00 22.61 350 GLY A C 1
ATOM 6296 O O . GLY B 1 353 ? 24.003 12.003 25.694 1.00 22.11 350 GLY A O 1
ATOM 6297 N N . THR B 1 354 ? 23.518 11.932 23.493 1.00 21.90 351 THR A N 1
ATOM 6298 C CA . THR B 1 354 ? 22.843 13.217 23.482 1.00 20.20 351 THR A CA 1
ATOM 6299 C C . THR B 1 354 ? 21.635 13.119 24.402 1.00 19.45 351 THR A C 1
ATOM 6300 O O . THR B 1 354 ? 20.946 12.126 24.418 1.00 19.28 351 THR A O 1
ATOM 6304 N N . ARG B 1 355 ? 21.408 14.160 25.178 1.00 18.81 352 ARG A N 1
ATOM 6305 C CA . ARG B 1 355 ? 20.275 14.202 26.071 1.00 17.89 352 ARG A CA 1
ATOM 6306 C C . ARG B 1 355 ? 19.755 15.605 26.192 1.00 15.67 352 ARG A C 1
ATOM 6307 O O . ARG B 1 355 ? 20.517 16.546 26.241 1.00 19.63 352 ARG A O 1
ATOM 6315 N N . HIS B 1 356 ? 18.447 15.703 26.322 1.00 17.68 353 HIS A N 1
ATOM 6316 C CA . HIS B 1 356 ? 17.760 16.948 26.600 1.00 19.89 353 HIS A CA 1
ATOM 6317 C C . HIS B 1 356 ? 18.192 17.436 27.971 1.00 20.44 353 HIS A C 1
ATOM 6318 O O . HIS B 1 356 ? 18.467 16.642 28.834 1.00 18.96 353 HIS A O 1
ATOM 6325 N N . ALA B 1 357 ? 18.225 18.750 28.158 1.00 18.73 354 ALA A N 1
ATOM 6326 C CA . ALA B 1 357 ? 18.664 19.323 29.418 1.00 20.81 354 ALA A CA 1
ATOM 6327 C C . ALA B 1 357 ? 17.535 19.330 30.456 1.00 16.43 354 ALA A C 1
ATOM 6328 O O . ALA B 1 357 ? 16.979 20.349 30.774 1.00 18.84 354 ALA A O 1
ATOM 6330 N N . ASP B 1 358 ? 17.233 18.165 30.994 1.00 15.72 355 ASP A N 1
ATOM 6331 C CA . ASP B 1 358 ? 16.209 18.022 32.006 1.00 17.93 355 ASP A CA 1
ATOM 6332 C C . ASP B 1 358 ? 16.570 18.756 33.292 1.00 19.84 355 ASP A C 1
ATOM 6333 O O . ASP B 1 358 ? 15.718 19.045 34.101 1.00 19.10 355 ASP A O 1
ATOM 6338 N N . VAL B 1 359 ? 17.844 19.009 33.493 1.00 18.81 356 VAL A N 1
ATOM 6339 C CA . VAL B 1 359 ? 18.281 19.656 34.712 1.00 16.74 356 VAL A CA 1
ATOM 6340 C C . VAL B 1 359 ? 17.658 21.045 34.893 1.00 19.59 356 VAL A C 1
ATOM 6341 O O . VAL B 1 359 ? 17.483 21.485 36.009 1.00 18.79 356 VAL A O 1
ATOM 6345 N N . VAL B 1 360 ? 17.394 21.747 33.801 1.00 17.19 357 VAL A N 1
ATOM 6346 C CA . VAL B 1 360 ? 16.834 23.081 33.909 1.00 19.25 357 VAL A CA 1
ATOM 6347 C C . VAL B 1 360 ? 15.462 23.085 34.579 1.00 20.53 357 VAL A C 1
ATOM 6348 O O . VAL B 1 360 ? 15.266 23.757 35.562 1.00 20.46 357 VAL A O 1
ATOM 6352 N N . LYS B 1 361 ? 14.558 22.239 34.118 1.00 19.86 358 LYS A N 1
ATOM 6353 C CA . LYS B 1 361 ? 13.252 22.145 34.756 1.00 20.32 358 LYS A CA 1
ATOM 6354 C C . LYS B 1 361 ? 13.355 21.623 36.182 1.00 20.23 358 LYS A C 1
ATOM 6355 O O . LYS B 1 361 ? 12.645 22.063 37.064 1.00 19.31 358 LYS A O 1
ATOM 6361 N N . LEU B 1 362 ? 14.227 20.655 36.391 1.00 16.82 359 LEU A N 1
ATOM 6362 C CA . LEU B 1 362 ? 14.375 20.100 37.731 1.00 18.78 359 LEU A CA 1
ATOM 6363 C C . LEU B 1 362 ? 14.867 21.145 38.713 1.00 19.33 359 LEU A C 1
ATOM 6364 O O . LEU B 1 362 ? 14.282 21.340 39.745 1.00 17.91 359 LEU A O 1
ATOM 6369 N N . TRP B 1 363 ? 15.906 21.862 38.325 1.00 19.91 360 TRP A N 1
ATOM 6370 C CA . TRP B 1 363 ? 16.518 22.829 39.246 1.00 20.09 360 TRP A CA 1
ATOM 6371 C C . TRP B 1 363 ? 15.609 24.013 39.500 1.00 23.60 360 TRP A C 1
ATOM 6372 O O . TRP B 1 363 ? 15.482 24.477 40.649 1.00 21.24 360 TRP A O 1
ATOM 6383 N N . LEU B 1 364 ? 14.952 24.520 38.461 1.00 20.68 361 LEU A N 1
ATOM 6384 C CA . LEU B 1 364 ? 14.037 25.644 38.676 1.00 22.02 361 LEU A CA 1
ATOM 6385 C C . LEU B 1 364 ? 12.828 25.231 39.517 1.00 23.65 361 LEU A C 1
ATOM 6386 O O . LEU B 1 364 ? 12.377 25.993 40.378 1.00 22.65 361 LEU A O 1
ATOM 6391 N N . THR B 1 365 ? 12.328 24.008 39.296 1.00 19.70 362 THR A N 1
ATOM 6392 C CA . THR B 1 365 ? 11.178 23.534 40.074 1.00 20.00 362 THR A CA 1
ATOM 6393 C C . THR B 1 365 ? 11.541 23.324 41.564 1.00 22.98 362 THR A C 1
ATOM 6394 O O . THR B 1 365 ? 10.793 23.755 42.459 1.00 22.02 362 THR A O 1
ATOM 6398 N N . LEU B 1 366 ? 12.669 22.659 41.809 1.00 19.68 363 LEU A N 1
ATOM 6399 C CA . LEU B 1 366 ? 13.137 22.452 43.185 1.00 21.33 363 LEU A CA 1
ATOM 6400 C C . LEU B 1 366 ? 13.317 23.785 43.902 1.00 24.41 363 LEU A C 1
ATOM 6401 O O . LEU B 1 366 ? 12.992 23.920 45.104 1.00 22.99 363 LEU A O 1
ATOM 6406 N N . GLN B 1 367 ? 13.867 24.776 43.195 1.00 21.79 364 GLN A N 1
ATOM 6407 C CA . GLN B 1 367 ? 14.044 26.090 43.815 1.00 25.86 364 GLN A CA 1
ATOM 6408 C C . GLN B 1 367 ? 12.722 26.796 44.072 1.00 28.40 364 GLN A C 1
ATOM 6409 O O . GLN B 1 367 ? 12.571 27.440 45.085 1.00 28.18 364 GLN A O 1
ATOM 6415 N N . HIS B 1 368 ? 11.780 26.695 43.145 1.00 23.60 365 HIS A N 1
ATOM 6416 C CA . HIS B 1 368 ? 10.523 27.417 43.305 1.00 30.29 365 HIS A CA 1
ATOM 6417 C C . HIS B 1 368 ? 9.701 26.822 44.448 1.00 21.80 365 HIS A C 1
ATOM 6418 O O . HIS B 1 368 ? 9.076 27.543 45.213 1.00 26.04 365 HIS A O 1
ATOM 6425 N N . ILE B 1 369 ? 9.665 25.504 44.533 1.00 23.24 366 ILE A N 1
ATOM 6426 C CA . ILE B 1 369 ? 8.794 24.868 45.522 1.00 25.37 366 ILE A CA 1
ATOM 6427 C C . ILE B 1 369 ? 9.511 24.689 46.872 1.00 24.27 366 ILE A C 1
ATOM 6428 O O . ILE B 1 369 ? 8.927 24.964 47.938 1.00 25.79 366 ILE A O 1
ATOM 6433 N N . GLY B 1 370 ? 10.793 24.343 46.838 1.00 22.41 367 GLY A N 1
ATOM 6434 C CA . GLY B 1 370 ? 11.586 24.181 48.048 1.00 28.04 367 GLY A CA 1
ATOM 6435 C C . GLY B 1 370 ? 11.256 22.886 48.789 1.00 27.83 367 GLY A C 1
ATOM 6436 O O . GLY B 1 370 ? 10.206 22.283 48.550 1.00 24.59 367 GLY A O 1
ATOM 6437 N N . GLN B 1 371 ? 12.147 22.435 49.667 1.00 27.25 368 GLN A N 1
ATOM 6438 C CA . GLN B 1 371 ? 11.832 21.234 50.456 1.00 31.56 368 GLN A CA 1
ATOM 6439 C C . GLN B 1 371 ? 10.584 21.449 51.326 1.00 28.82 368 GLN A C 1
ATOM 6440 O O . GLN B 1 371 ? 9.764 20.532 51.467 1.00 30.53 368 GLN A O 1
ATOM 6446 N N . GLN B 1 372 ? 10.399 22.668 51.840 1.00 28.46 369 GLN A N 1
ATOM 6447 C CA . GLN B 1 372 ? 9.229 22.960 52.679 1.00 30.86 369 GLN A CA 1
ATOM 6448 C C . GLN B 1 372 ? 7.956 22.767 51.870 1.00 29.13 369 GLN A C 1
ATOM 6449 O O . GLN B 1 372 ? 6.947 22.281 52.375 1.00 29.87 369 GLN A O 1
ATOM 6455 N N . GLY B 1 373 ? 8.005 23.171 50.612 1.00 27.86 370 GLY A N 1
ATOM 6456 C CA . GLY B 1 373 ? 6.852 23.059 49.727 1.00 25.69 370 GLY A CA 1
ATOM 6457 C C . GLY B 1 373 ? 6.524 21.603 49.453 1.00 25.68 370 GLY A C 1
ATOM 6458 O O . GLY B 1 373 ? 5.386 21.181 49.517 1.00 24.93 370 GLY A O 1
ATOM 6459 N N . TYR B 1 374 ? 7.539 20.802 49.166 1.00 24.16 371 TYR A N 1
ATOM 6460 C CA . TYR B 1 374 ? 7.297 19.388 48.953 1.00 22.14 371 TYR A CA 1
ATOM 6461 C C . TYR B 1 374 ? 6.842 18.649 50.213 1.00 22.43 371 TYR A C 1
ATOM 6462 O O . TYR B 1 374 ? 5.994 17.740 50.121 1.00 24.61 371 TYR A O 1
ATOM 6471 N N . ALA B 1 375 ? 7.373 19.027 51.376 1.00 23.14 372 ALA A N 1
ATOM 6472 C CA . ALA B 1 375 ? 6.931 18.392 52.622 1.00 24.69 372 ALA A CA 1
ATOM 6473 C C . ALA B 1 375 ? 5.442 18.598 52.784 1.00 28.38 372 ALA A C 1
ATOM 6474 O O . ALA B 1 375 ? 4.724 17.697 53.233 1.00 29.85 372 ALA A O 1
ATOM 6476 N N . ARG B 1 376 ? 4.978 19.792 52.412 1.00 27.25 373 ARG A N 1
ATOM 6477 C CA . ARG B 1 376 ? 3.560 20.132 52.480 1.00 31.14 373 ARG A CA 1
ATOM 6478 C C . ARG B 1 376 ? 2.734 19.325 51.486 1.00 24.51 373 ARG A C 1
ATOM 6479 O O . ARG B 1 376 ? 1.693 18.773 51.842 1.00 27.27 373 ARG A O 1
ATOM 6487 N N . LEU B 1 377 ? 3.205 19.268 50.240 1.00 23.73 374 LEU A N 1
ATOM 6488 C CA . LEU B 1 377 ? 2.498 18.561 49.167 1.00 23.30 374 LEU A CA 1
ATOM 6489 C C . LEU B 1 377 ? 2.361 17.086 49.515 1.00 25.74 374 LEU A C 1
ATOM 6490 O O . LEU B 1 377 ? 1.288 16.495 49.380 1.00 26.02 374 LEU A O 1
ATOM 6495 N N . ILE B 1 378 ? 3.468 16.502 49.948 1.00 24.02 375 ILE A N 1
ATOM 6496 C CA . ILE B 1 378 ? 3.481 15.097 50.356 1.00 26.30 375 ILE A CA 1
ATOM 6497 C C . ILE B 1 378 ? 2.496 14.829 51.545 1.00 25.12 375 ILE A C 1
ATOM 6498 O O . ILE B 1 378 ? 1.679 13.906 51.483 1.00 29.03 375 ILE A O 1
ATOM 6503 N N A ASP B 1 379 ? 2.574 15.628 52.604 0.34 28.15 376 ASP A N 1
ATOM 6504 N N B ASP B 1 379 ? 2.561 15.613 52.618 0.66 28.50 376 ASP A N 1
ATOM 6505 C CA A ASP B 1 379 ? 1.676 15.415 53.737 0.34 30.78 376 ASP A CA 1
ATOM 6506 C CA B ASP B 1 379 ? 1.668 15.310 53.740 0.66 30.27 376 ASP A CA 1
ATOM 6507 C C A ASP B 1 379 ? 0.225 15.547 53.312 0.34 30.58 376 ASP A C 1
ATOM 6508 C C B ASP B 1 379 ? 0.207 15.542 53.320 0.66 30.24 376 ASP A C 1
ATOM 6509 O O A ASP B 1 379 ? -0.627 14.766 53.728 0.34 30.71 376 ASP A O 1
ATOM 6510 O O B ASP B 1 379 ? -0.677 14.795 53.725 0.66 30.72 376 ASP A O 1
ATOM 6519 N N . ASP B 1 380 ? -0.053 16.520 52.457 1.00 30.60 377 ASP A N 1
ATOM 6520 C CA . ASP B 1 380 ? -1.431 16.695 51.975 1.00 35.66 377 ASP A CA 1
ATOM 6521 C C . ASP B 1 380 ? -1.898 15.481 51.144 1.00 32.94 377 ASP A C 1
ATOM 6522 O O . ASP B 1 380 ? -3.073 15.107 51.211 1.00 31.04 377 ASP A O 1
ATOM 6527 N N . GLY B 1 381 ? -0.982 14.871 50.386 1.00 27.99 378 GLY A N 1
ATOM 6528 C CA . GLY B 1 381 ? -1.273 13.636 49.652 1.00 26.97 378 GLY A CA 1
ATOM 6529 C C . GLY B 1 381 ? -1.656 12.501 50.605 1.00 26.26 378 GLY A C 1
ATOM 6530 O O . GLY B 1 381 ? -2.665 11.800 50.407 1.00 27.61 378 GLY A O 1
ATOM 6531 N N . TYR B 1 382 ? -0.843 12.310 51.640 1.00 24.61 379 TYR A N 1
ATOM 6532 C CA . TYR B 1 382 ? -1.161 11.327 52.667 1.00 27.14 379 TYR A CA 1
ATOM 6533 C C . TYR B 1 382 ? -2.511 11.605 53.303 1.00 31.44 379 TYR A C 1
ATOM 6534 O O . TYR B 1 382 ? -3.302 10.683 53.519 1.00 29.64 379 TYR A O 1
ATOM 6543 N N . ARG B 1 383 ? -2.786 12.869 53.609 1.00 30.63 380 ARG A N 1
ATOM 6544 C CA . ARG B 1 383 ? -4.057 13.178 54.269 1.00 33.43 380 ARG A CA 1
ATOM 6545 C C . ARG B 1 383 ? -5.255 12.865 53.373 1.00 30.76 380 ARG A C 1
ATOM 6546 O O . ARG B 1 383 ? -6.260 12.306 53.842 1.00 30.38 380 ARG A O 1
ATOM 6554 N N . LEU B 1 384 ? -5.131 13.159 52.081 1.00 29.71 381 LEU A N 1
ATOM 6555 C CA . LEU B 1 384 ? -6.213 12.860 51.156 1.00 30.35 381 LEU A CA 1
ATOM 6556 C C . LEU B 1 384 ? -6.366 11.334 50.952 1.00 27.81 381 LEU A C 1
ATOM 6557 O O . LEU B 1 384 ? -7.483 10.794 50.864 1.00 26.88 381 LEU A O 1
ATOM 6562 N N . ALA B 1 385 ? -5.241 10.641 50.907 1.00 24.12 382 ALA A N 1
ATOM 6563 C CA . ALA B 1 385 ? -5.264 9.187 50.765 1.00 26.77 382 ALA A CA 1
ATOM 6564 C C . ALA B 1 385 ? -5.924 8.552 51.988 1.00 28.47 382 ALA A C 1
ATOM 6565 O O . ALA B 1 385 ? -6.654 7.561 51.879 1.00 26.27 382 ALA A O 1
ATOM 6567 N N . GLU B 1 386 ? -5.690 9.145 53.154 1.00 27.05 383 GLU A N 1
ATOM 6568 C CA . GLU B 1 386 ? -6.256 8.589 54.381 1.00 29.56 383 GLU A CA 1
ATOM 6569 C C . GLU B 1 386 ? -7.767 8.803 54.426 1.00 30.74 383 GLU A C 1
ATOM 6570 O O . GLU B 1 386 ? -8.513 8.004 55.000 1.00 31.21 383 GLU A O 1
ATOM 6576 N N . ARG B 1 387 ? -8.230 9.866 53.789 1.00 29.82 384 ARG A N 1
ATOM 6577 C CA . ARG B 1 387 ? -9.662 10.095 53.667 1.00 30.90 384 ARG A CA 1
ATOM 6578 C C . ARG B 1 387 ? -10.326 9.004 52.793 1.00 29.44 384 ARG A C 1
ATOM 6579 O O . ARG B 1 387 ? -11.418 8.506 53.119 1.00 32.55 384 ARG A O 1
ATOM 6587 N N . VAL B 1 388 ? -9.677 8.652 51.687 1.00 28.59 385 VAL A N 1
ATOM 6588 C CA . VAL B 1 388 ? -10.135 7.551 50.838 1.00 28.49 385 VAL A CA 1
ATOM 6589 C C . VAL B 1 388 ? -10.122 6.244 51.627 1.00 29.51 385 VAL A C 1
ATOM 6590 O O . VAL B 1 388 ? -11.083 5.466 51.570 1.00 31.24 385 VAL A O 1
ATOM 6594 N N . VAL B 1 389 ? -9.052 6.011 52.380 1.00 32.13 386 VAL A N 1
ATOM 6595 C CA . VAL B 1 389 ? -8.964 4.787 53.179 1.00 33.85 386 VAL A CA 1
ATOM 6596 C C . VAL B 1 389 ? -10.144 4.721 54.162 1.00 35.24 386 VAL A C 1
ATOM 6597 O O . VAL B 1 389 ? -10.812 3.671 54.277 1.00 32.83 386 VAL A O 1
ATOM 6601 N N . GLU B 1 390 ? -10.452 5.849 54.811 1.00 30.87 387 GLU A N 1
ATOM 6602 C CA . GLU B 1 390 ? -11.539 5.860 55.807 1.00 36.93 387 GLU A CA 1
ATOM 6603 C C . GLU B 1 390 ? -12.879 5.591 55.136 1.00 36.77 387 GLU A C 1
ATOM 6604 O O . GLU B 1 390 ? -13.686 4.827 55.659 1.00 36.88 387 GLU A O 1
ATOM 6610 N N . GLY B 1 391 ? -13.095 6.204 53.967 1.00 36.48 388 GLY A N 1
ATOM 6611 C CA . GLY B 1 391 ? -14.294 5.967 53.188 1.00 36.94 388 GLY A CA 1
ATOM 6612 C C . GLY B 1 391 ? -14.466 4.501 52.802 1.00 32.35 388 GLY A C 1
ATOM 6613 O O . GLY B 1 391 ? -15.563 3.966 52.861 1.00 35.20 388 GLY A O 1
ATOM 6614 N N . VAL B 1 392 ? -13.378 3.849 52.400 1.00 31.83 389 VAL A N 1
ATOM 6615 C CA . VAL B 1 392 ? -13.444 2.439 52.045 1.00 32.44 389 VAL A CA 1
ATOM 6616 C C . VAL B 1 392 ? -13.759 1.569 53.270 1.00 38.39 389 VAL A C 1
ATOM 6617 O O . VAL B 1 392 ? -14.583 0.637 53.194 1.00 38.17 389 VAL A O 1
ATOM 6621 N N . ARG B 1 393 ? -13.162 1.887 54.414 1.00 38.60 390 ARG A N 1
ATOM 6622 C CA . ARG B 1 393 ? -13.411 1.087 55.619 1.00 38.35 390 ARG A CA 1
ATOM 6623 C C . ARG B 1 393 ? -14.848 1.174 56.106 1.00 44.40 390 ARG A C 1
ATOM 6624 O O . ARG B 1 393 ? -15.367 0.226 56.681 1.00 44.11 390 ARG A O 1
ATOM 6632 N N . GLN B 1 394 ? -15.449 2.338 55.956 1.00 42.71 391 GLN A N 1
ATOM 6633 C CA . GLN B 1 394 ? -16.806 2.548 56.407 1.00 45.32 391 GLN A CA 1
ATOM 6634 C C . GLN B 1 394 ? -17.829 1.842 55.544 1.00 47.23 391 GLN A C 1
ATOM 6635 O O . GLN B 1 394 ? -18.960 1.688 55.950 1.00 48.74 391 GLN A O 1
ATOM 6641 N N . ARG B 1 395 ? -17.444 1.439 54.347 1.00 43.26 392 ARG A N 1
ATOM 6642 C CA . ARG B 1 395 ? -18.369 0.747 53.486 1.00 43.11 392 ARG A CA 1
ATOM 6643 C C . ARG B 1 395 ? -18.044 -0.739 53.364 1.00 46.29 392 ARG A C 1
ATOM 6644 O O . ARG B 1 395 ? -16.991 -1.135 52.891 1.00 42.91 392 ARG A O 1
ATOM 6652 N N . PRO B 1 396 ? -19.057 -1.585 53.840 1.00 45.91 393 PRO A N 1
ATOM 6653 C CA . PRO B 1 396 ? -18.717 -3.011 53.786 1.00 45.28 393 PRO A CA 1
ATOM 6654 C C . PRO B 1 396 ? -18.493 -3.567 52.397 1.00 42.80 393 PRO A C 1
ATOM 6655 O O . PRO B 1 396 ? -17.743 -4.512 52.263 1.00 43.46 393 PRO A O 1
ATOM 6659 N N . PHE B 1 397 ? -19.177 -3.038 51.399 1.00 41.54 394 PHE A N 1
ATOM 6660 C CA . PHE B 1 397 ? -19.026 -3.515 50.031 1.00 41.85 394 PHE A CA 1
ATOM 6661 C C . PHE B 1 397 ? -17.698 -3.131 49.342 1.00 43.93 394 PHE A C 1
ATOM 6662 O O . PHE B 1 397 ? -17.420 -3.607 48.261 1.00 46.67 394 PHE A O 1
ATOM 6670 N N . LEU B 1 398 ? -16.925 -2.239 49.945 1.00 38.11 395 LEU A N 1
ATOM 6671 C CA . LEU B 1 398 ? -15.622 -1.826 49.390 1.00 37.72 395 LEU A CA 1
ATOM 6672 C C . LEU B 1 398 ? -14.478 -2.365 50.225 1.00 41.54 395 LEU A C 1
ATOM 6673 O O . LEU B 1 398 ? -14.500 -2.258 51.429 1.00 43.51 395 LEU A O 1
ATOM 6678 N N . ARG B 1 399 ? -13.492 -2.955 49.567 1.00 30.28 396 ARG A N 1
ATOM 6679 C CA . ARG B 1 399 ? -12.356 -3.563 50.242 1.00 38.03 396 ARG A CA 1
ATOM 6680 C C . ARG B 1 399 ? -11.023 -2.935 49.811 1.00 34.28 396 ARG A C 1
ATOM 6681 O O . ARG B 1 399 ? -10.796 -2.708 48.641 1.00 30.58 396 ARG A O 1
ATOM 6689 N N . LEU B 1 400 ? -10.183 -2.626 50.786 1.00 30.82 397 LEU A N 1
ATOM 6690 C CA . LEU B 1 400 ? -8.826 -2.179 50.556 1.00 29.15 397 LEU A CA 1
ATOM 6691 C C . LEU B 1 400 ? -7.941 -3.292 50.049 1.00 27.00 397 LEU A C 1
ATOM 6692 O O . LEU B 1 400 ? -8.093 -4.417 50.450 1.00 28.25 397 LEU A O 1
ATOM 6697 N N . ALA B 1 401 ? -7.004 -2.967 49.172 1.00 26.30 398 ALA A N 1
ATOM 6698 C CA . ALA B 1 401 ? -5.994 -3.925 48.745 1.00 28.60 398 ALA A CA 1
ATOM 6699 C C . ALA B 1 401 ? -5.067 -4.356 49.880 1.00 30.75 398 ALA A C 1
ATOM 6700 O O . ALA B 1 401 ? -4.666 -5.495 49.962 1.00 30.59 398 ALA A O 1
ATOM 6702 N N . GLY B 1 402 ? -4.700 -3.408 50.718 1.00 29.96 399 GLY A N 1
ATOM 6703 C CA . GLY B 1 402 ? -3.890 -3.670 51.897 1.00 30.80 399 GLY A CA 1
ATOM 6704 C C . GLY B 1 402 ? -3.619 -2.326 52.547 1.00 29.01 399 GLY A C 1
ATOM 6705 O O . GLY B 1 402 ? -4.233 -1.323 52.167 1.00 29.38 399 GLY A O 1
ATOM 6706 N N . GLU B 1 403 ? -2.678 -2.293 53.471 1.00 31.96 400 GLU A N 1
ATOM 6707 C CA . GLU B 1 403 ? -2.242 -1.062 54.088 1.00 28.36 400 GLU A CA 1
ATOM 6708 C C . GLU B 1 403 ? -1.612 -0.181 53.024 1.00 29.36 400 GLU A C 1
ATOM 6709 O O . GLU B 1 403 ? -1.075 -0.676 52.068 1.00 28.41 400 GLU A O 1
ATOM 6715 N N . ILE B 1 404 ? -1.681 1.129 53.207 1.00 26.92 401 ILE A N 1
ATOM 6716 C CA . ILE B 1 404 ? -1.052 2.068 52.283 1.00 27.08 401 ILE A CA 1
ATOM 6717 C C . ILE B 1 404 ? 0.237 2.644 52.851 1.00 24.95 401 ILE A C 1
ATOM 6718 O O . ILE B 1 404 ? 0.344 2.844 54.046 1.00 27.43 401 ILE A O 1
ATOM 6723 N N . ASP B 1 405 ? 1.223 2.851 51.985 1.00 22.65 402 ASP A N 1
ATOM 6724 C CA . ASP B 1 405 ? 2.517 3.379 52.383 1.00 22.67 402 ASP A CA 1
ATOM 6725 C C . ASP B 1 405 ? 2.790 4.768 51.828 1.00 21.64 402 ASP A C 1
ATOM 6726 O O . ASP B 1 405 ? 3.646 5.466 52.319 1.00 25.17 402 ASP A O 1
ATOM 6731 N N . THR B 1 406 ? 2.047 5.138 50.793 1.00 22.28 403 THR A N 1
ATOM 6732 C CA . THR B 1 406 ? 2.199 6.405 50.064 1.00 23.26 403 THR A CA 1
ATOM 6733 C C . THR B 1 406 ? 0.806 6.987 49.775 1.00 26.45 403 THR A C 1
ATOM 6734 O O . THR B 1 406 ? -0.160 6.477 50.266 1.00 26.10 403 THR A O 1
ATOM 6738 N N . ASN B 1 407 ? 0.719 8.051 48.996 1.00 22.23 404 ASN A N 1
ATOM 6739 C CA . ASN B 1 407 ? -0.565 8.668 48.738 1.00 22.84 404 ASN A CA 1
ATOM 6740 C C . ASN B 1 407 ? -1.305 7.965 47.606 1.00 23.10 404 ASN A C 1
ATOM 6741 O O . ASN B 1 407 ? -1.846 8.593 46.716 1.00 25.41 404 ASN A O 1
ATOM 6746 N N . ILE B 1 408 ? -1.336 6.644 47.685 1.00 21.04 405 ILE A N 1
ATOM 6747 C CA . ILE B 1 408 ? -1.983 5.820 46.701 1.00 21.65 405 ILE A CA 1
ATOM 6748 C C . ILE B 1 408 ? -2.865 4.808 47.406 1.00 22.16 405 ILE A C 1
ATOM 6749 O O . ILE B 1 408 ? -2.435 4.170 48.345 1.00 23.50 405 ILE A O 1
ATOM 6754 N N . VAL B 1 409 ? -4.095 4.698 46.939 1.00 22.11 406 VAL A N 1
ATOM 6755 C CA . VAL B 1 409 ? -5.052 3.762 47.487 1.00 24.28 406 VAL A CA 1
ATOM 6756 C C . VAL B 1 409 ? -5.707 2.917 46.420 1.00 24.18 406 VAL A C 1
ATOM 6757 O O . VAL B 1 409 ? -6.349 3.419 45.532 1.00 25.38 406 VAL A O 1
ATOM 6761 N N . CYS B 1 410 ? -5.562 1.620 46.571 1.00 24.33 407 CYS A N 1
ATOM 6762 C CA . CYS B 1 410 ? -6.121 0.667 45.652 1.00 26.03 407 CYS A CA 1
ATOM 6763 C C . CYS B 1 410 ? -7.215 -0.083 46.413 1.00 26.98 407 CYS A C 1
ATOM 6764 O O . CYS B 1 410 ? -6.995 -0.578 47.495 1.00 27.49 407 CYS A O 1
ATOM 6767 N N . PHE B 1 411 ? -8.406 -0.114 45.839 1.00 27.76 408 PHE A N 1
ATOM 6768 C CA . PHE B 1 411 ? -9.584 -0.646 46.499 1.00 27.44 408 PHE A CA 1
ATOM 6769 C C . PHE B 1 411 ? -10.565 -1.157 45.463 1.00 29.78 408 PHE A C 1
ATOM 6770 O O . PHE B 1 411 ? -10.442 -0.837 44.303 1.00 29.75 408 PHE A O 1
ATOM 6778 N N . ARG B 1 412 ? -11.531 -1.964 45.874 1.00 28.20 409 ARG A N 1
ATOM 6779 C CA . ARG B 1 412 ? -12.535 -2.399 44.910 1.00 30.68 409 ARG A CA 1
ATOM 6780 C C . ARG B 1 412 ? -13.829 -2.786 45.592 1.00 32.77 409 ARG A C 1
ATOM 6781 O O . ARG B 1 412 ? -13.869 -3.028 46.804 1.00 33.86 409 ARG A O 1
ATOM 6789 N N . GLY B 1 413 ? -14.890 -2.842 44.797 1.00 32.04 410 GLY A N 1
ATOM 6790 C CA . GLY B 1 413 ? -16.150 -3.340 45.283 1.00 31.30 410 GLY A CA 1
ATOM 6791 C C . GLY B 1 413 ? -16.068 -4.843 45.301 1.00 32.69 410 GLY A C 1
ATOM 6792 O O . GLY B 1 413 ? -15.579 -5.458 44.345 1.00 33.90 410 GLY A O 1
ATOM 6793 N N . GLU B 1 414 ? -16.516 -5.427 46.399 1.00 32.51 411 GLU A N 1
ATOM 6794 C CA . GLU B 1 414 ? -16.780 -6.859 46.442 1.00 36.13 411 GLU A CA 1
ATOM 6795 C C . GLU B 1 414 ? -18.194 -7.074 46.987 1.00 40.84 411 GLU A C 1
ATOM 6796 O O . GLU B 1 414 ? -18.363 -7.618 48.068 1.00 45.30 411 GLU A O 1
ATOM 6802 N N . PRO B 1 415 ? -19.220 -6.640 46.244 1.00 38.08 412 PRO A N 1
ATOM 6803 C CA . PRO B 1 415 ? -20.565 -6.635 46.837 1.00 40.14 412 PRO A CA 1
ATOM 6804 C C . PRO B 1 415 ? -21.116 -8.042 47.101 1.00 44.52 412 PRO A C 1
ATOM 6805 O O . PRO B 1 415 ? -21.146 -8.864 46.181 1.00 43.54 412 PRO A O 1
ATOM 6809 N N . ASP B 1 416 ? -21.567 -8.299 48.324 1.00 49.97 413 ASP A N 1
ATOM 6810 C CA . ASP B 1 416 ? -21.973 -9.658 48.706 1.00 53.20 413 ASP A CA 1
ATOM 6811 C C . ASP B 1 416 ? -23.315 -10.070 48.106 1.00 52.76 413 ASP A C 1
ATOM 6812 O O . ASP B 1 416 ? -23.707 -11.235 48.206 1.00 55.72 413 ASP A O 1
ATOM 6817 N N . TRP B 1 417 ? -24.029 -9.120 47.509 1.00 46.46 414 TRP A N 1
ATOM 6818 C CA . TRP B 1 417 ? -25.318 -9.421 46.891 1.00 48.14 414 TRP A CA 1
ATOM 6819 C C . TRP B 1 417 ? -25.151 -9.795 45.418 1.00 50.42 414 TRP A C 1
ATOM 6820 O O . TRP B 1 417 ? -26.131 -10.007 44.702 1.00 51.37 414 TRP A O 1
ATOM 6831 N N . LEU B 1 418 ? -23.897 -9.842 44.975 1.00 49.41 415 LEU A N 1
ATOM 6832 C CA . LEU B 1 418 ? -23.546 -10.137 43.594 1.00 49.34 415 LEU A CA 1
ATOM 6833 C C . LEU B 1 418 ? -22.577 -11.304 43.573 1.00 49.48 415 LEU A C 1
ATOM 6834 O O . LEU B 1 418 ? -21.729 -11.392 44.455 1.00 47.80 415 LEU A O 1
ATOM 6839 N N . PRO B 1 419 ? -22.688 -12.192 42.564 1.00 53.41 416 PRO A N 1
ATOM 6840 C CA . PRO B 1 419 ? -21.720 -13.292 42.445 1.00 53.43 416 PRO A CA 1
ATOM 6841 C C . PRO B 1 419 ? -20.321 -12.742 42.210 1.00 49.83 416 PRO A C 1
ATOM 6842 O O . PRO B 1 419 ? -20.175 -11.722 41.533 1.00 41.72 416 PRO A O 1
ATOM 6846 N N . ALA B 1 420 ? -19.310 -13.400 42.772 1.00 50.54 417 ALA A N 1
ATOM 6847 C CA . ALA B 1 420 ? -17.938 -12.914 42.640 1.00 45.22 417 ALA A CA 1
ATOM 6848 C C . ALA B 1 420 ? -17.530 -12.806 41.179 1.00 38.83 417 ALA A C 1
ATOM 6849 O O . ALA B 1 420 ? -16.760 -11.933 40.824 1.00 37.23 417 ALA A O 1
ATOM 6851 N N . GLU B 1 421 ? -18.061 -13.670 40.319 1.00 40.36 418 GLU A N 1
ATOM 6852 C CA . GLU B 1 421 ? -17.685 -13.592 38.911 1.00 46.76 418 GLU A CA 1
ATOM 6853 C C . GLU B 1 421 ? -18.189 -12.294 38.250 1.00 47.28 418 GLU A C 1
ATOM 6854 O O . GLU B 1 421 ? -17.769 -11.955 37.144 1.00 43.38 418 GLU A O 1
ATOM 6860 N N . ARG B 1 422 ? -19.067 -11.557 38.927 1.00 46.07 419 ARG A N 1
ATOM 6861 C CA . ARG B 1 422 ? -19.586 -10.300 38.357 1.00 38.66 419 ARG A CA 1
ATOM 6862 C C . ARG B 1 422 ? -18.840 -9.065 38.894 1.00 40.02 419 ARG A C 1
ATOM 6863 O O . ARG B 1 422 ? -19.052 -7.936 38.404 1.00 36.03 419 ARG A O 1
ATOM 6871 N N . TRP B 1 423 ? -17.943 -9.252 39.864 1.00 35.77 420 TRP A N 1
ATOM 6872 C CA . TRP B 1 423 ? -17.257 -8.094 40.479 1.00 34.06 420 TRP A CA 1
ATOM 6873 C C . TRP B 1 423 ? -16.354 -7.276 39.554 1.00 32.63 420 TRP A C 1
ATOM 6874 O O . TRP B 1 423 ? -16.291 -6.046 39.661 1.00 31.63 420 TRP A O 1
ATOM 6885 N N . ASP B 1 424 ? -15.634 -7.927 38.652 1.00 32.65 421 ASP A N 1
ATOM 6886 C CA . ASP B 1 424 ? -14.820 -7.156 37.712 1.00 31.49 421 ASP A CA 1
ATOM 6887 C C . ASP B 1 424 ? -15.704 -6.198 36.895 1.00 31.75 421 ASP A C 1
ATOM 6888 O O . ASP B 1 424 ? -15.332 -5.035 36.665 1.00 30.62 421 ASP A O 1
ATOM 6893 N N . ASP B 1 425 ? -16.859 -6.701 36.435 1.00 34.06 422 ASP A N 1
ATOM 6894 C CA . ASP B 1 425 ? -17.772 -5.881 35.630 1.00 38.48 422 ASP A CA 1
ATOM 6895 C C . ASP B 1 425 ? -18.356 -4.750 36.468 1.00 37.10 422 ASP A C 1
ATOM 6896 O O . ASP B 1 425 ? -18.540 -3.630 35.971 1.00 35.84 422 ASP A O 1
ATOM 6901 N N . TRP B 1 426 ? -18.653 -5.048 37.735 1.00 35.22 423 TRP A N 1
ATOM 6902 C CA . TRP B 1 426 ? -19.189 -4.045 38.664 1.00 34.91 423 TRP A CA 1
ATOM 6903 C C . TRP B 1 426 ? -18.162 -2.922 38.852 1.00 32.80 423 TRP A C 1
ATOM 6904 O O . TRP B 1 426 ? -18.503 -1.726 38.770 1.00 31.56 423 TRP A O 1
ATOM 6915 N N . ASN B 1 427 ? -16.903 -3.291 39.078 1.00 30.55 424 ASN A N 1
ATOM 6916 C CA . ASN B 1 427 ? -15.870 -2.278 39.271 1.00 28.96 424 ASN A CA 1
ATOM 6917 C C . ASN B 1 427 ? -15.573 -1.492 37.995 1.00 32.74 424 ASN A C 1
ATOM 6918 O O . ASN B 1 427 ? -15.410 -0.274 38.031 1.00 30.34 424 ASN A O 1
ATOM 6923 N N . ALA B 1 428 ? -15.520 -2.187 36.863 1.00 34.20 425 ALA A N 1
ATOM 6924 C CA . ALA B 1 428 ? -15.379 -1.507 35.574 1.00 31.09 425 ALA A CA 1
ATOM 6925 C C . ALA B 1 428 ? -16.541 -0.528 35.329 1.00 29.79 425 ALA A C 1
ATOM 6926 O O . ALA B 1 428 ? -16.323 0.602 34.864 1.00 30.79 425 ALA A O 1
ATOM 6928 N N . ALA B 1 429 ? -17.773 -0.949 35.623 1.00 31.21 426 ALA A N 1
ATOM 6929 C CA . ALA B 1 429 ? -18.936 -0.069 35.405 1.00 32.30 426 ALA A CA 1
ATOM 6930 C C . ALA B 1 429 ? -18.850 1.166 36.313 1.00 32.37 426 ALA A C 1
ATOM 6931 O O . ALA B 1 429 ? -19.152 2.294 35.900 1.00 34.09 426 ALA A O 1
ATOM 6933 N N . LEU B 1 430 ? -18.384 0.959 37.539 1.00 31.29 427 LEU A N 1
ATOM 6934 C CA . LEU B 1 430 ? -18.246 2.056 38.487 1.00 32.18 427 LEU A CA 1
ATOM 6935 C C . LEU B 1 430 ? -17.174 3.049 38.009 1.00 30.16 427 LEU A C 1
ATOM 6936 O O . LEU B 1 430 ? -17.354 4.273 38.077 1.00 31.99 427 LEU A O 1
ATOM 6941 N N . GLN B 1 431 ? -16.054 2.532 37.526 1.00 31.27 428 GLN A N 1
ATOM 6942 C CA . GLN B 1 431 ? -14.995 3.428 37.074 1.00 28.77 428 GLN A CA 1
ATOM 6943 C C . GLN B 1 431 ? -15.537 4.280 35.913 1.00 29.97 428 GLN A C 1
ATOM 6944 O O . GLN B 1 431 ? -15.281 5.504 35.836 1.00 29.84 428 GLN A O 1
ATOM 6950 N N . ALA B 1 432 ? -16.291 3.641 35.019 1.00 28.45 429 ALA A N 1
ATOM 6951 C CA . ALA B 1 432 ? -16.802 4.318 33.830 1.00 30.07 429 ALA A CA 1
ATOM 6952 C C . ALA B 1 432 ? -17.796 5.403 34.245 1.00 35.34 429 ALA A C 1
ATOM 6953 O O . ALA B 1 432 ? -17.832 6.479 33.653 1.00 32.89 429 ALA A O 1
ATOM 6955 N N . LEU B 1 433 ? -18.594 5.104 35.265 1.00 33.09 430 LEU A N 1
ATOM 6956 C CA . LEU B 1 433 ? -19.630 6.023 35.714 1.00 34.19 430 LEU A CA 1
ATOM 6957 C C . LEU B 1 433 ? -19.018 7.209 36.461 1.00 31.28 430 LEU A C 1
ATOM 6958 O O . LEU B 1 433 ? -19.414 8.351 36.241 1.00 32.60 430 LEU A O 1
ATOM 6963 N N . LEU B 1 434 ? -18.056 6.932 37.339 1.00 31.55 431 LEU A N 1
ATOM 6964 C CA . LEU B 1 434 ? -17.350 8.006 38.048 1.00 30.99 431 LEU A CA 1
ATOM 6965 C C . LEU B 1 434 ? -16.773 9.005 37.038 1.00 31.52 431 LEU A C 1
ATOM 6966 O O . LEU B 1 434 ? -16.852 10.220 37.243 1.00 33.50 431 LEU A O 1
ATOM 6971 N N . LEU B 1 435 ? -16.224 8.491 35.940 1.00 31.18 432 LEU A N 1
ATOM 6972 C CA . LEU B 1 435 ? -15.603 9.348 34.922 1.00 30.18 432 LEU A CA 1
ATOM 6973 C C . LEU B 1 435 ? -16.631 10.078 34.086 1.00 33.14 432 LEU A C 1
ATOM 6974 O O . LEU B 1 435 ? -16.562 11.298 33.959 1.00 32.72 432 LEU A O 1
ATOM 6979 N N . ARG B 1 436 ? -17.572 9.328 33.518 1.00 31.58 433 ARG A N 1
ATOM 6980 C CA . ARG B 1 436 ? -18.599 9.879 32.657 1.00 35.25 433 ARG A CA 1
ATOM 6981 C C . ARG B 1 436 ? -19.502 10.893 33.357 1.00 43.32 433 ARG A C 1
ATOM 6982 O O . ARG B 1 436 ? -19.720 12.002 32.829 1.00 39.32 433 ARG A O 1
ATOM 6990 N N . GLU B 1 437 ? -20.069 10.519 34.510 1.00 36.44 434 GLU A N 1
ATOM 6991 C CA . GLU B 1 437 ? -21.017 11.419 35.185 1.00 39.49 434 GLU A CA 1
ATOM 6992 C C . GLU B 1 437 ? -20.353 12.288 36.231 1.00 36.85 434 GLU A C 1
ATOM 6993 O O . GLU B 1 437 ? -20.754 13.428 36.410 1.00 41.80 434 GLU A O 1
ATOM 6999 N N . GLY B 1 438 ? -19.364 11.749 36.943 1.00 31.54 435 GLY A N 1
ATOM 7000 C CA . GLY B 1 438 ? -18.745 12.498 38.016 1.00 36.29 435 GLY A CA 1
ATOM 7001 C C . GLY B 1 438 ? -17.547 13.335 37.599 1.00 33.99 435 GLY A C 1
ATOM 7002 O O . GLY B 1 438 ? -17.113 14.200 38.363 1.00 35.10 435 GLY A O 1
ATOM 7003 N N . LYS B 1 439 ? -16.999 13.073 36.413 1.00 30.21 436 LYS A N 1
ATOM 7004 C CA . LYS B 1 439 ? -15.728 13.685 35.969 1.00 29.85 436 LYS A CA 1
ATOM 7005 C C . LYS B 1 439 ? -14.609 13.417 36.974 1.00 30.02 436 LYS A C 1
ATOM 7006 O O . LYS B 1 439 ? -13.732 14.259 37.223 1.00 26.86 436 LYS A O 1
ATOM 7012 N N . ILE B 1 440 ? -14.641 12.220 37.548 1.00 27.56 437 ILE A N 1
ATOM 7013 C CA . ILE B 1 440 ? -13.608 11.783 38.473 1.00 26.55 437 ILE A CA 1
ATOM 7014 C C . ILE B 1 440 ? -12.930 10.569 37.856 1.00 27.30 437 ILE A C 1
ATOM 7015 O O . ILE B 1 440 ? -13.602 9.601 37.523 1.00 27.49 437 ILE A O 1
ATOM 7020 N N . PHE B 1 441 ? -11.616 10.647 37.672 1.00 23.38 438 PHE A N 1
ATOM 7021 C CA . PHE B 1 441 ? -10.871 9.580 37.030 1.00 24.27 438 PHE A CA 1
ATOM 7022 C C . PHE B 1 441 ? -10.063 8.728 38.014 1.00 26.09 438 PHE A C 1
ATOM 7023 O O . PHE B 1 441 ? -9.087 9.206 38.606 1.00 24.50 438 PHE A O 1
ATOM 7031 N N . LEU B 1 442 ? -10.486 7.473 38.181 1.00 22.67 439 LEU A N 1
ATOM 7032 C CA . LEU B 1 442 ? -9.687 6.452 38.867 1.00 23.14 439 LEU A CA 1
ATOM 7033 C C . LEU B 1 442 ? -9.112 5.514 37.812 1.00 22.20 439 LEU A C 1
ATOM 7034 O O . LEU B 1 442 ? -9.766 5.311 36.819 1.00 25.33 439 LEU A O 1
ATOM 7039 N N . SER B 1 443 ? -7.939 4.905 38.020 1.00 22.50 440 SER A N 1
ATOM 7040 C CA . SER B 1 443 ? -7.510 3.877 37.071 1.00 22.23 440 SER A CA 1
ATOM 7041 C C . SER B 1 443 ? -8.106 2.529 37.496 1.00 26.38 440 SER A C 1
ATOM 7042 O O . SER B 1 443 ? -8.611 2.374 38.637 1.00 25.09 440 SER A O 1
ATOM 7045 N N . LEU B 1 444 ? -8.026 1.551 36.597 1.00 24.20 441 LEU A N 1
ATOM 7046 C CA . LEU B 1 444 ? -8.578 0.226 36.872 1.00 26.62 441 LEU A CA 1
ATOM 7047 C C . LEU B 1 444 ? -7.578 -0.890 36.528 1.00 26.42 441 LEU A C 1
ATOM 7048 O O . LEU B 1 444 ? -7.784 -1.639 35.572 1.00 26.51 441 LEU A O 1
ATOM 7053 N N . PRO B 1 445 ? -6.508 -1.004 37.315 1.00 27.83 442 PRO A N 1
ATOM 7054 C CA . PRO B 1 445 ? -5.484 -2.021 37.083 1.00 27.33 442 PRO A CA 1
ATOM 7055 C C . PRO B 1 445 ? -6.011 -3.424 37.273 1.00 28.58 442 PRO A C 1
ATOM 7056 O O . PRO B 1 445 ? -6.997 -3.636 37.979 1.00 25.28 442 PRO A O 1
ATOM 7060 N N . VAL B 1 446 ? -5.332 -4.375 36.646 1.00 26.33 443 VAL A N 1
ATOM 7061 C CA . VAL B 1 446 ? -5.472 -5.761 37.039 1.00 28.43 443 VAL A CA 1
ATOM 7062 C C . VAL B 1 446 ? -4.548 -5.983 38.229 1.00 29.88 443 VAL A C 1
ATOM 7063 O O . VAL B 1 446 ? -3.367 -5.657 38.189 1.00 29.57 443 VAL A O 1
ATOM 7067 N N . TYR B 1 447 ? -5.091 -6.545 39.284 1.00 27.65 444 TYR A N 1
ATOM 7068 C CA . TYR B 1 447 ? -4.284 -6.857 40.439 1.00 28.64 444 TYR A CA 1
ATOM 7069 C C . TYR B 1 447 ? -4.825 -8.119 41.069 1.00 30.68 444 TYR A C 1
ATOM 7070 O O . TYR B 1 447 ? -6.042 -8.250 41.241 1.00 31.40 444 TYR A O 1
ATOM 7079 N N . ARG B 1 448 ? -3.928 -9.044 41.401 1.00 29.09 445 ARG A N 1
ATOM 7080 C CA . ARG B 1 448 ? -4.347 -10.301 42.001 1.00 31.54 445 ARG A CA 1
ATOM 7081 C C . ARG B 1 448 ? -5.461 -10.945 41.191 1.00 29.78 445 ARG A C 1
ATOM 7082 O O . ARG B 1 448 ? -6.415 -11.523 41.737 1.00 32.83 445 ARG A O 1
ATOM 7090 N N . GLY B 1 449 ? -5.335 -10.817 39.880 1.00 31.83 446 GLY A N 1
ATOM 7091 C CA . GLY B 1 449 ? -6.219 -11.493 38.948 1.00 33.85 446 GLY A CA 1
ATOM 7092 C C . GLY B 1 449 ? -7.620 -10.917 38.874 1.00 33.78 446 GLY A C 1
ATOM 7093 O O . GLY B 1 449 ? -8.518 -11.559 38.339 1.00 38.30 446 GLY A O 1
ATOM 7094 N N . GLY B 1 450 ? -7.828 -9.733 39.434 1.00 30.98 447 GLY A N 1
ATOM 7095 C CA . GLY B 1 450 ? -9.121 -9.077 39.329 1.00 33.89 447 GLY A CA 1
ATOM 7096 C C . GLY B 1 450 ? -8.964 -7.599 38.951 1.00 32.96 447 GLY A C 1
ATOM 7097 O O . GLY B 1 450 ? -7.847 -7.099 38.871 1.00 32.45 447 GLY A O 1
ATOM 7098 N N . ARG B 1 451 ? -10.074 -6.911 38.706 1.00 29.39 448 ARG A N 1
ATOM 7099 C CA . ARG B 1 451 ? -10.023 -5.457 38.450 1.00 26.71 448 ARG A CA 1
ATOM 7100 C C . ARG B 1 451 ? -10.235 -4.683 39.733 1.00 26.18 448 ARG A C 1
ATOM 7101 O O . ARG B 1 451 ? -11.255 -4.877 40.406 1.00 30.98 448 ARG A O 1
ATOM 7109 N N . TRP B 1 452 ? -9.289 -3.809 40.052 1.00 25.86 449 TRP A N 1
ATOM 7110 C CA . TRP B 1 452 ? -9.342 -2.938 41.228 1.00 26.87 449 TRP A CA 1
ATOM 7111 C C . TRP B 1 452 ? -9.361 -1.483 40.801 1.00 26.63 449 TRP A C 1
ATOM 7112 O O . TRP B 1 452 ? -8.817 -1.142 39.762 1.00 30.63 449 TRP A O 1
ATOM 7123 N N . LEU B 1 453 ? -9.966 -0.627 41.621 1.00 26.93 450 LEU A N 1
ATOM 7124 C CA . LEU B 1 453 ? -9.884 0.816 41.423 1.00 24.32 450 LEU A CA 1
ATOM 7125 C C . LEU B 1 453 ? -8.603 1.333 42.045 1.00 25.69 450 LEU A C 1
ATOM 7126 O O . LEU B 1 453 ? -8.109 0.796 43.052 1.00 26.40 450 LEU A O 1
ATOM 7131 N N . ARG B 1 454 ? -8.071 2.396 41.489 1.00 22.31 451 ARG A N 1
ATOM 7132 C CA . ARG B 1 454 ? -6.827 2.894 41.998 1.00 23.76 451 ARG A CA 1
ATOM 7133 C C . ARG B 1 454 ? -6.834 4.414 41.986 1.00 23.45 451 ARG A C 1
ATOM 7134 O O . ARG B 1 454 ? -7.050 5.044 40.945 1.00 22.43 451 ARG A O 1
ATOM 7142 N N . ALA B 1 455 ? -6.623 4.981 43.176 1.00 19.61 452 ALA A N 1
ATOM 7143 C CA . ALA B 1 455 ? -6.555 6.420 43.389 1.00 22.24 452 ALA A CA 1
ATOM 7144 C C . ALA B 1 455 ? -5.105 6.835 43.670 1.00 25.06 452 ALA A C 1
ATOM 7145 O O . ALA B 1 455 ? -4.445 6.255 44.537 1.00 24.70 452 ALA A O 1
ATOM 7147 N N . VAL B 1 456 ? -4.603 7.813 42.925 1.00 21.59 453 VAL A N 1
ATOM 7148 C CA . VAL B 1 456 ? -3.262 8.360 43.178 1.00 20.68 453 VAL A CA 1
ATOM 7149 C C . VAL B 1 456 ? -3.478 9.848 43.489 1.00 22.08 453 VAL A C 1
ATOM 7150 O O . VAL B 1 456 ? -3.847 10.626 42.592 1.00 25.29 453 VAL A O 1
ATOM 7154 N N . LEU B 1 457 ? -3.288 10.257 44.745 1.00 22.73 454 LEU A N 1
ATOM 7155 C CA . LEU B 1 457 ? -3.770 11.573 45.157 1.00 22.36 454 LEU A CA 1
ATOM 7156 C C . LEU B 1 457 ? -2.648 12.621 45.010 1.00 23.35 454 LEU A C 1
ATOM 7157 O O . LEU B 1 457 ? -2.021 13.028 46.001 1.00 26.11 454 LEU A O 1
ATOM 7162 N N . LEU B 1 458 ? -2.431 13.051 43.767 1.00 22.85 455 LEU A N 1
ATOM 7163 C CA . LEU B 1 458 ? -1.335 13.969 43.416 1.00 24.00 455 LEU A CA 1
ATOM 7164 C C . LEU B 1 458 ? -1.725 15.407 43.109 1.00 25.17 455 LEU A C 1
ATOM 7165 O O . LEU B 1 458 ? -0.964 16.313 43.430 1.00 27.13 455 LEU A O 1
ATOM 7170 N N . ASN B 1 459 ? -2.876 15.627 42.460 1.00 22.79 456 ASN A N 1
ATOM 7171 C CA . ASN B 1 459 ? -3.244 16.982 42.051 1.00 22.03 456 ASN A CA 1
ATOM 7172 C C . ASN B 1 459 ? -3.357 17.882 43.289 1.00 23.76 456 ASN A C 1
ATOM 7173 O O . ASN B 1 459 ? -4.118 17.566 44.218 1.00 26.66 456 ASN A O 1
ATOM 7178 N N . PRO B 1 460 ? -2.591 18.992 43.324 1.00 25.05 457 PRO A N 1
ATOM 7179 C CA . PRO B 1 460 ? -2.641 19.823 44.538 1.00 27.29 457 PRO A CA 1
ATOM 7180 C C . PRO B 1 460 ? -3.988 20.501 44.702 1.00 28.22 457 PRO A C 1
ATOM 7181 O O . PRO B 1 460 ? -4.298 21.007 45.792 1.00 32.24 457 PRO A O 1
ATOM 7185 N N . TYR B 1 461 ? -4.791 20.511 43.634 1.00 25.70 458 TYR A N 1
ATOM 7186 C CA . TYR B 1 461 ? -6.110 21.116 43.717 1.00 28.62 458 TYR A CA 1
ATOM 7187 C C . TYR B 1 461 ? -7.255 20.137 43.973 1.00 28.96 458 TYR A C 1
ATOM 7188 O O . TYR B 1 461 ? -8.395 20.566 44.077 1.00 34.58 458 TYR A O 1
ATOM 7197 N N . THR B 1 462 ? -6.956 18.845 44.080 1.00 30.09 459 THR A N 1
ATOM 7198 C CA . THR B 1 462 ? -7.963 17.890 44.533 1.00 26.62 459 THR A CA 1
ATOM 7199 C C . THR B 1 462 ? -8.287 18.175 46.002 1.00 33.22 459 THR A C 1
ATOM 7200 O O . THR B 1 462 ? -7.387 18.271 46.821 1.00 29.97 459 THR A O 1
ATOM 7204 N N . THR B 1 463 ? -9.566 18.307 46.320 1.00 35.19 460 THR A N 1
ATOM 7205 C CA . THR B 1 463 ? -9.990 18.582 47.712 1.00 35.74 460 THR A CA 1
ATOM 7206 C C . THR B 1 463 ? -10.760 17.436 48.340 1.00 33.67 460 THR A C 1
ATOM 7207 O O . THR B 1 463 ? -11.155 16.477 47.665 1.00 29.54 460 THR A O 1
ATOM 7211 N N . ASP B 1 464 ? -11.023 17.580 49.640 1.00 33.77 461 ASP A N 1
ATOM 7212 C CA . ASP B 1 464 ? -11.891 16.663 50.367 1.00 36.95 461 ASP A CA 1
ATOM 7213 C C . ASP B 1 464 ? -13.216 16.533 49.660 1.00 32.11 461 ASP A C 1
ATOM 7214 O O . ASP B 1 464 ? -13.775 15.438 49.574 1.00 32.90 461 ASP A O 1
ATOM 7219 N N . ALA B 1 465 ? -13.692 17.653 49.123 1.00 32.81 462 ALA A N 1
ATOM 7220 C CA . ALA B 1 465 ? -14.990 17.696 48.480 1.00 37.91 462 ALA A CA 1
ATOM 7221 C C . ALA B 1 465 ? -15.021 16.769 47.264 1.00 34.29 462 ALA A C 1
ATOM 7222 O O . ALA B 1 465 ? -16.056 16.169 46.961 1.00 35.78 462 ALA A O 1
ATOM 7224 N N . VAL B 1 466 ? -13.891 16.631 46.578 1.00 31.83 463 VAL A N 1
ATOM 7225 C CA . VAL B 1 466 ? -13.859 15.738 45.425 1.00 32.76 463 VAL A CA 1
ATOM 7226 C C . VAL B 1 466 ? -13.985 14.300 45.897 1.00 34.21 463 VAL A C 1
ATOM 7227 O O . VAL B 1 466 ? -14.714 13.515 45.308 1.00 31.02 463 VAL A O 1
ATOM 7231 N N . ILE B 1 467 ? -13.261 13.960 46.960 1.00 30.30 464 ILE A N 1
ATOM 7232 C CA . ILE B 1 467 ? -13.297 12.616 47.480 1.00 28.76 464 ILE A CA 1
ATOM 7233 C C . ILE B 1 467 ? -14.692 12.331 48.002 1.00 29.43 464 ILE A C 1
ATOM 7234 O O . ILE B 1 467 ? -15.218 11.232 47.806 1.00 31.02 464 ILE A O 1
ATOM 7239 N N . ASP B 1 468 ? -15.300 13.307 48.670 1.00 30.89 465 ASP A N 1
ATOM 7240 C CA . ASP B 1 468 ? -16.628 13.075 49.210 1.00 36.08 465 ASP A CA 1
ATOM 7241 C C . ASP B 1 468 ? -17.632 12.882 48.075 1.00 37.60 465 ASP A C 1
ATOM 7242 O O . ASP B 1 468 ? -18.576 12.080 48.185 1.00 34.51 465 ASP A O 1
ATOM 7247 N N . ALA B 1 469 ? -17.430 13.609 46.988 1.00 36.03 466 ALA A N 1
ATOM 7248 C CA . ALA B 1 469 ? -18.291 13.446 45.828 1.00 34.77 466 ALA A CA 1
ATOM 7249 C C . ALA B 1 469 ? -18.125 12.041 45.210 1.00 35.38 466 ALA A C 1
ATOM 7250 O O . ALA B 1 469 ? -19.144 11.450 44.829 1.00 36.89 466 ALA A O 1
ATOM 7260 N N . PHE B 1 471 ? -17.439 9.263 46.710 1.00 34.12 468 PHE A N 1
ATOM 7261 C CA . PHE B 1 471 ? -18.092 8.284 47.599 1.00 31.48 468 PHE A CA 1
ATOM 7262 C C . PHE B 1 471 ? -19.623 8.380 47.514 1.00 33.57 468 PHE A C 1
ATOM 7263 O O . PHE B 1 471 ? -20.331 7.369 47.585 1.00 34.59 468 PHE A O 1
ATOM 7271 N N . LYS B 1 472 ? -20.129 9.595 47.357 1.00 34.33 469 LYS A N 1
ATOM 7272 C CA . LYS B 1 472 ? -21.558 9.801 47.152 1.00 38.38 469 LYS A CA 1
ATOM 7273 C C . LYS B 1 472 ? -22.023 9.045 45.911 1.00 36.50 469 LYS A C 1
ATOM 7274 O O . LYS B 1 472 ? -23.042 8.355 45.923 1.00 39.17 469 LYS A O 1
ATOM 7280 N N . GLN B 1 473 ? -21.260 9.191 44.838 1.00 35.57 470 GLN A N 1
ATOM 7281 C CA . GLN B 1 473 ? -21.561 8.523 43.585 1.00 39.12 470 GLN A CA 1
ATOM 7282 C C . GLN B 1 473 ? -21.389 7.009 43.694 1.00 38.41 470 GLN A C 1
ATOM 7283 O O . GLN B 1 473 ? -22.219 6.258 43.191 1.00 35.77 470 GLN A O 1
ATOM 7289 N N . ILE B 1 474 ? -20.315 6.561 44.341 1.00 34.08 471 ILE A N 1
ATOM 7290 C CA . ILE B 1 474 ? -20.187 5.132 44.638 1.00 34.06 471 ILE A CA 1
ATOM 7291 C C . ILE B 1 474 ? -21.397 4.586 45.414 1.00 35.30 471 ILE A C 1
ATOM 7292 O O . ILE B 1 474 ? -21.927 3.540 45.054 1.00 37.93 471 ILE A O 1
ATOM 7297 N N . ASP B 1 475 ? -21.846 5.295 46.452 1.00 36.36 472 ASP A N 1
ATOM 7298 C CA . ASP B 1 475 ? -23.005 4.848 47.221 1.00 44.03 472 ASP A CA 1
ATOM 7299 C C . ASP B 1 475 ? -24.256 4.765 46.367 1.00 46.85 472 ASP A C 1
ATOM 7300 O O . ASP B 1 475 ? -25.063 3.832 46.507 1.00 41.70 472 ASP A O 1
ATOM 7305 N N . ARG B 1 476 ? -24.438 5.752 45.495 1.00 42.54 473 ARG A N 1
ATOM 7306 C CA . ARG B 1 476 ? -25.646 5.763 44.686 1.00 42.08 473 ARG A CA 1
ATOM 7307 C C . ARG B 1 476 ? -25.587 4.566 43.720 1.00 42.98 473 ARG A C 1
ATOM 7308 O O . ARG B 1 476 ? -26.566 3.824 43.582 1.00 43.27 473 ARG A O 1
ATOM 7316 N N . PHE B 1 477 ? -24.414 4.321 43.134 1.00 39.38 474 PHE A N 1
ATOM 7317 C CA . PHE B 1 477 ? -24.214 3.155 42.270 1.00 38.95 474 PHE A CA 1
ATOM 7318 C C . PHE B 1 477 ? -24.496 1.837 42.995 1.00 43.94 474 PHE A C 1
ATOM 7319 O O . PHE B 1 477 ? -25.183 0.955 42.459 1.00 47.90 474 PHE A O 1
ATOM 7327 N N . ALA B 1 478 ? -23.966 1.701 44.208 1.00 41.90 475 ALA A N 1
ATOM 7328 C CA . ALA B 1 478 ? -24.167 0.499 45.007 1.00 44.07 475 ALA A CA 1
ATOM 7329 C C . ALA B 1 478 ? -25.642 0.285 45.413 1.00 48.20 475 ALA A C 1
ATOM 7330 O O . ALA B 1 478 ? -26.064 -0.842 45.625 1.00 50.34 475 ALA A O 1
ATOM 7332 N N . GLY B 1 479 ? -26.429 1.354 45.520 1.00 51.11 476 GLY A N 1
ATOM 7333 C CA . GLY B 1 479 ? -27.837 1.211 45.848 1.00 53.31 476 GLY A CA 1
ATOM 7334 C C . GLY B 1 479 ? -28.727 1.193 44.611 1.00 68.07 476 GLY A C 1
ATOM 7335 O O . GLY B 1 479 ? -29.563 2.082 44.420 1.00 77.45 476 GLY A O 1
ATOM 7336 N N . ARG B 1 480 ? -28.584 0.177 43.776 1.00 70.79 477 ARG A N 1
ATOM 7337 C CA . ARG B 1 480 ? -29.467 0.038 42.627 1.00 69.59 477 ARG A CA 1
ATOM 7338 C C . ARG B 1 480 ? -29.633 -1.417 42.188 1.00 70.07 477 ARG A C 1
ATOM 7339 O O . ARG B 1 480 ? -30.714 -1.835 41.763 1.00 72.42 477 ARG A O 1
#

Solvent-accessible surface area: 30826 Å² total

Radius of gyration: 27.61 Å; Cα contacts (8 Å, |Δi|>4): 2048; chains: 2; bounding box: 87×66×64 Å

Nearest PDB structures (foldseek):
  4rit-assembly1_B  TM=1.002E+00  e=1.825E-82  Sphaerobacter thermophilus DSM 20745
  4rit-assembly1_A  TM=9.905E-01  e=1.313E-78  Sphaerobacter thermophilus DSM 20745
  4rj0-assembly2_D  TM=9.930E-01  e=1.368E-77  Sphaerobacter thermophilus DSM 20745
  7eiy-assembly1_B  TM=8.679E-01  e=1.642E-32  Homo sapiens
  6eeq-assembly1_A-2  TM=9.110E-01  e=1.986E-30  Rhodiola rosea

Foldseek 3Di:
DDDLVNDQDPVCPSVVVVVVLVVLQVVLVCVCLVVVLVAFLADDDPDDDDDDDDPDDDDSVVVSVVVVNNRHDHLLNLLAFAAQHADVLVVLQVVLVVVVDKQFCVCVPQQVLQFVVQQVLLVLLQLDDQKTDGKDQDLLQQLLLLVLLLCCVVPVAQPPHCPVDPAQEAEEEAPLADCSNLVSVCSVSHSPRYHHFYADLLSADLVSVVVVVVVSVVVRHHYAAYEWEQQGRFFGHGYQQQSNLVVCVVVVHQYEYEDQPVSLCSLAPVQCVSVPNSNNHQKYKYACSLVNNVGGTIMMGSRPCSLVVGPFHPDVDDRVLRRGPHRIDRSSVSSVVVSCVVCDSVNSNVQFVVLVVLLVLLVVLQVVDPQKAWSHDHRGSKTKIFGPHPVDPNVCRQVLRVVLQVCCCPPVSRHWDWDQDPNGTITMTRNRNSPNDPVSSVSNVSVVVSVPPPPD/DDDPQNDQDPVCPCVVVVVVLVVLQVVLVVVCLVCVLVAFLAPDDDDDDDPDDDDSVVVSVVVVVNNHDHLLRLLEFAAFHADVLVVLLVVLVVVVDKQFCVCVPQLVLQFVVQQVLLVLLQLDDQKTDGKDQDLLQQLLLLVQLLCCVVPVAQPPHDPPDQAQEAEEEAPLADCSNLVSVCSVRHSPRYHHFYADLLSADLVSVLVVVVVRVVVRHHYAEYEWEQQGRFFGHGYPQQSNLVSCVVVNHQYEYEDQPVSLCSLAPVQCVSVPNSNSHQKYKYACSLVNNVGGTIMMGSRPCSQVVGPFHPDSPRVLRRGPHRIDRSSVSSVVVSCVVCDSVNSNVLFVVLVVLLVLLVVLQVVDPQKAWSHDHSGSKTKIFGDHPVDPNVCRLVLRVVLQVCCCVPVSRHWDWDQDPNGTITMTRNRNSPNDPVSSVSNVSVVVSVVD

Organism: Sphaerobacter thermophilus (strain ATCC 49802 / DSM 20745 / KCCM 41009 / NCIMB 13125 / S 6022) (NCBI:txid479434)

Sequence (904 aa):
FLPATAFIDPEGRNRNEVERLVQQVVDLILAKLTGAAERPPPETVDLPGPITIPEAAATEATLLQAIRRDVDGSSNPANPGYIGHDPPATAILGDLVAAAVNNNLSLESPSFSRLETLLLRAIAGLFGLGEQAGGVLTSGGSLANLQALAVARNVAFDSVEPGITGLAQRPVIFASEAAHTSLQQKAALLGLGTAAVIPVRATADSRDPEDLRARIDQARGAGQHPFCVVATAGTTTTGNIDPLAEIIGAIAREEHGLWFHVDAAYGGALVFSERHRWRRLAGIEQADSITFNPQWLYVAKTCAVLFRDAGVLERAFRIPAGFINLGEIGVQGTRHADVVKLWLTLQHIGQQGYARLIDDGYRLAERVVEGVRQRPFLRRLAGEEIDTNIVCCFRGEPDWLPAERWDDWNAALQALLLREGKIFLSLPVYRGGRWLRAVLLNPYTTDAVIDAFKQIDRFAGRERGFLPATAFIDPEGRNRNEVERLVQQVVDLILAKLTGAAERPPPEPGPITTIPEAAATEATLLQAIRRDVDGSSNPANPGYIGHDPPATAILGDLVAAAVNNNLSLESPSSFSRLETLLLRAIAGLFGLGEQAGGVLTSGGSLANLQALAVARNVAFDDSVEPGITGLAQRPVIIFASEAAHTSLQQKAALLGLGTAAVIPVRATADSRDPEDLRARIDQARGAGQHPFCVVATAGTTTTGNIDPLAEEIIGAIAREHGLWFHVDAAYGGALVFSERHRWRLAGIEQADSITFNPQWLYVAKTCAVLFRDAGVLERAFRRIPAFINLGEIGVQGTRHADVVKLWLTLQHIGQQGYARLIDDDGYRLAERVVEGVRQRPFLRLAGEIDTNIVCFRGEPDWLPAERWDDWNAALQALLLREGKIFLSLPVYRGGRWLRAVLLNPYTTDAVIDAFKQIDRFAGR

Secondary structure (DSSP, 8-state):
---TTSS--TTSTTHHHHHHHHHHHHHHHHHHHHTGGGS-----------SSPPPHHHHHHHHH--TT--TTSTTB---------HHHHHHHHHH--------TTHHHHHHHHHHHHHHHTT--TT-EE---SSHHHHHHHHHHHHHHHHH--TTT-STT-SS-EEEEEETTS-THHHHH---SS-GGGEEEE---TT---HHHHHHHHHHHHHTT-EEEEEEEEBS-TTT--B--HHHHHHHHHHTT-EEEEE-TTGGGGGG-TTTGGGGTTGGG-SEEE-------PPSP---EESSTTHHHHTTSPP----GGGGSS-SS---HHHHHHHHHHHHHHHHHHHHHHHHHHHHHHHHHHHHH-TTEEESS--SSSEEEEEE--TTS-GGGHHHHHHHHHHHHHHTT--B-B--EETTEE-EEEE---TT--HHHHH--HHHHHHH--/---TTSS--TTSTTHHHHHHHHHHHHHHHHHHHHTGGGS---------------SSPPPHHHHHHHHH--TT--TTSTTB---------HHHHHHHHHH--------TTTHHHHHHHHHHHHHHHT--TT-EE---SSHHHHHHHHHHHHHHHHH--TTT-STT-SS-EEEEEETTS-THHHHH---SS-GGGEEEE---TT---HHHHHHHHHHHHHTT-EEEEEEEEBS-TTT--B--HHHHHHHHHHTT-EEEEE-TTGGGGGG-TTTGGGGTTGGG-SEEE-------PPSP---EESSTTHHHHTTSPP--PPPGGGGSS-SS---HHHHHHHHHHHHHHHHHHHHHHHHHHHHHHHHHHHHH-TTEEESS--SSSEEEEEE--TTS-GGGHHHHHHHHHHHHHHTT--B-B--EETTEE-EEEE---TT--HHHHH--HHHHHHHTTTT-

InterPro domains:
  IPR002129 Pyridoxal phosphate-dependent decarboxylase, major domain [PF00282] (55-409)
  IPR015421 Pyridoxal phosphate-dependent transferase, major domain [G3DSA:3.40.640.10] (116-354)
  IPR015422 Pyridoxal phosphate-dependent transferase, small domain [G3DSA:3.90.1150.10] (356-480)
  IPR015424 Pyridoxal phosphate-dependent transferase [SSF53383] (18-476)